Protein 8D4A (pdb70)

Foldseek 3Di:
DQVLFFAQAKDKDWQKFFFDDQDDPPFFDDPPVCVVLQVLQVVVQVVPDDVVVLLVLVVVLLVVLVVLLVLCVVPLLPLVFKKFADVVLVLLCVVLVWDSPDDPDRIGRSVVQQDDFPHHTPSVSSSVVVVVLSVVLVLLSVLLVVLSVQQVVLVVDVVNVVRHADVVLNLLSLVLNLLSSCVPLQCLLQVRMAGPVPPDDDCVPPVSVVVSRDDNSVVSVSSSVVSNQVSQDDPQWGFDFKAFQAVVCQSPFFDADVVVLVVLCVLQVLVVLLVVCFPAALVRLLVVLLPDQLPVQLPDPPHGLLSNLQQAAQDAQHRLLLLLVLVVPAVVVVHDSVRSSRSRRSRRDDDALVVVCVVDVPPRALSRHHLNRSLVVLLVQQLQVVVHDGSDDPVRSQVSVCVQVVDRQSPQLLSPLLSLLVLLVVLVCQCPPPVDHDPCNVVSLVVNVVSVVPRDHPDDDPCLVVLSVLCNCCSPVNDDVLSPVQSNVVSVLVSVVSPPQSPSVLVSVVSSVVSVVSVVVSSVVSSVSSSSNSPGRDGFWYWKWKAAPLRWIKIKIAGCRRDSDGDVCLVVVQWAADAGIKIKGKFADAVSVVLVLQQQADDDDRGDGPNQQLFDDADLRDNCCCVPPVVPSQADQSVVVRNVCSCPPGNCCVVSVSVVQVADCPVPRGPVSVRQRRLQGTIWIDMTDGYPVSSVVSSVVPIRMTTTDDRQCSHPPRDDDDVSVLLVVVAVVTDSQKHWRRIWTKIWRAADPPDDSSDPNNDTIIMITIMMMGNDNPDNHHYDVNLVVQQVDQVSLQVLQVVSQVSLCVVQVPPFAWAWFWDADQVQRIKIWIAGLVQFTDFFAFEKEWDWAQDPPRVPIAIDIDTDGTARIDRLQQWFWDQHPVGDIGIYRNQVDAACPDPPPVPDDGDHGDGQSLVLQQLLLLQLLLLCCVVVVVLLLVLCVPNDDLVSSQVSVCSRAFAQPDDDGCPNHPSVVSVVLSVQCVVCVVVPVDDVSSCVRNPRDDQCVSLLVSLVRSLNVVVVVCVVRVVSYFYFYAPQFWFPAWAAFRNRRNIGGTCVSNVRDGRQVRSCRNSVNRGNPVSNVVSNQVCQQFPDDSNGGTGQFGDHDDPVSQPSYDWDDPFDFIWGDGGSYIHTHQPCQLQADPPPRDRQWDQDPVQWIAHPPPGDTLVPLVPADPSRPSSQRGSSSSSSSSSSVRVSRRSVVVD

Organism: NCBI:txid1539066

Secondary structure (DSSP, 8-state):
-GGGGB--B-EEEEEEEE-S----SSS-----TTHHHHHHHHHHHHHT---HHHHHHHHHHHHHHHHHHHHHTTTTT-TTT-EEEHHHHHHHHHHTT--------SEEEGGG---EETTEEHHHHHHHHHHHHHHHHHHHHHHHHHHHHHHHHHHHSGGGGGGPPPHHHHHHHHHHHHHHHHHHHHHHHHTSEE-GGGSS--TTT-HHHHHHT-S-HHHHHHHHHHHHHHHH-BTTEEEEEEEESSGGGTTPPPPP-HHHHHHHHHHHTHHHHHHHHTT--HHHHHHHHHTS-HHHHHS-TTS-HHHHHHTTS--PPPHHHHHHHHHHHHTTTT--HHHHHHHHHTTT----HHHHHHH--TT--GGGS-HHHHHHHHHHHHHHTTTS--SS-HHHHHHHHHHHHSS-GGG-HHHHHHHHHHHHHHHHHHHT-SSS--S-HHHHHHHHHHHHHT---SS--TTHHHHHHHHHHHHHT---HHHHHHHHHHHHHHHHTTTT---HHHHHHHHHHHHHHHHHHHHHHHHHHHHGGG------EEEEEEE-TT--EEEEEEE---SSS-HHHHHHTT-BSSSSEEEEEEEE--HHHHHHHHHT----SS---TTTTT--SSTT--HHHHHS-HHHHTTSHHHHHHHHHHHHHSHHHHHTTGGGG----TT--SHHHHHHHHHHH-EEEEEEEE-HHHHHHHHHTT-EEEE-B-TTTSSSS----SHHHHHHHHHTTT-SSEEE-SEEEEEEEPPPTT--TTSGGGS-EEEEEEEEEE---SS--B-HHHHHHHHH-HHHHHHHHHHHHHHHHHHHSSS--EEEEEEE-SSSSEEEEEEETTS-EE--EEEEEEEEE--SSGGG-EEEEEEEEEESSEE-TTEEEEE-TTS-EEEEEGGGS-B-SSSS-TTSPP-B---HHHHHHHHHHHHHHHHHHHH-HHHHHGGGTT---HHHHHHHHTTTS---SSSSTTTT--HHHHHHHHHHHHHHHHTT--HHHHHHHHSPPP-HHHHHHHHHHHHHHHHHHHHHTTT-EEEEEE------S-EE-SSSS-EE--TTTSTT--HHHHHHHHTTS---HHHHHHHHHHHTTSEEETTEEE--S---SSTTTTSS-PPB-SSSS-EEEETTEEEE--TTSSSS-TTT--S-EEE-TTS-EEETTT--BTT-TTS--GGGGGG--SHHHHHHHHHHHHHHHHHHHH-

Nearest PDB structures (foldseek):
  8d4a-assembly1_A  TM=1.001E+00  e=0.000E+00  Sulfuricurvum sp. PC08-66
  8d4b-assembly1_A  TM=9.957E-01  e=0.000E+00  Sulfuricurvum sp. PC08-66
  8d49-assembly1_A  TM=5.138E-01  e=0.000E+00  Sulfuricurvum sp. PC08-66
  8sfr-assembly1_A  TM=3.605E-01  e=3.046E-16  Acidaminococcus sp. BV3L6

Structure (mmCIF, N/CA/C/O backbone):
data_8D4A
#
_entry.id   8D4A
#
_cell.length_a   1.00
_cell.length_b   1.00
_cell.length_c   1.00
_cell.angle_alpha   90.00
_cell.angle_beta   90.00
_cell.angle_gamma   90.00
#
_symmetry.space_group_name_H-M   'P 1'
#
loop_
_entity.id
_entity.type
_entity.pdbx_description
1 polymer 'OrfB_Zn_ribbon domain-containing protein'
2 polymer 'RNA (41-MER)'
3 polymer 'RNA (28-MER)'
4 polymer "DNA (5'-D(P*TP*TP*TP*TP*TP*TP*TP*TP*TP*TP*T)-3')"
5 polymer "DNA (5'-D(P*AP*AP*AP*AP*AP*AP*AP*AP*AP*AP*A)-3')"
6 non-polymer 'ZINC ION'
7 non-polymer 'MAGNESIUM ION'
8 water water
#
loop_
_atom_site.group_PDB
_atom_site.id
_atom_site.type_symbol
_atom_site.label_atom_id
_atom_site.label_alt_id
_atom_site.label_comp_id
_atom_site.label_asym_id
_atom_site.label_entity_id
_atom_site.label_seq_id
_atom_site.pdbx_PDB_ins_code
_atom_site.Cartn_x
_atom_site.Cartn_y
_atom_site.Cartn_z
_atom_site.occupancy
_atom_site.B_iso_or_equiv
_atom_site.auth_seq_id
_atom_site.auth_comp_id
_atom_site.auth_asym_id
_atom_site.auth_atom_id
_atom_site.pdbx_PDB_model_num
ATOM 1 N N . MET A 1 1 ? 153.396 185.226 203.374 1.00 53.11 1 MET A N 1
ATOM 2 C CA . MET A 1 1 ? 153.128 183.807 203.565 1.00 53.11 1 MET A CA 1
ATOM 3 C C . MET A 1 1 ? 153.607 182.986 202.369 1.00 53.11 1 MET A C 1
ATOM 4 O O . MET A 1 1 ? 154.683 183.243 201.836 1.00 53.11 1 MET A O 1
ATOM 9 N N . LEU A 1 2 ? 152.807 181.999 201.951 1.00 49.20 2 LEU A N 1
ATOM 10 C CA . LEU A 1 2 ? 153.206 181.121 200.854 1.00 49.20 2 LEU A CA 1
ATOM 11 C C . LEU A 1 2 ? 153.278 181.869 199.526 1.00 49.20 2 LEU A C 1
ATOM 12 O O . LEU A 1 2 ? 153.945 181.413 198.592 1.00 49.20 2 LEU A O 1
ATOM 17 N N . HIS A 1 3 ? 152.618 183.026 199.426 1.00 45.28 3 HIS A N 1
ATOM 18 C CA . HIS A 1 3 ? 152.725 183.824 198.211 1.00 45.28 3 HIS A CA 1
ATOM 19 C C . HIS A 1 3 ? 154.072 184.527 198.101 1.00 45.28 3 HIS A C 1
ATOM 20 O O . HIS A 1 3 ? 154.367 185.117 197.057 1.00 45.28 3 HIS A O 1
ATOM 27 N N . ALA A 1 4 ? 154.890 184.490 199.155 1.00 38.00 4 ALA A N 1
ATOM 28 C CA . ALA A 1 4 ? 156.251 185.000 199.053 1.00 38.00 4 ALA A CA 1
ATOM 29 C C . ALA A 1 4 ? 157.168 184.034 198.317 1.00 38.00 4 ALA A C 1
ATOM 30 O O . ALA A 1 4 ? 158.294 184.407 197.970 1.00 38.00 4 ALA A O 1
ATOM 32 N N . PHE A 1 5 ? 156.719 182.803 198.078 1.00 25.12 5 PHE A N 1
ATOM 33 C CA . PHE A 1 5 ? 157.513 181.813 197.367 1.00 25.12 5 PHE A CA 1
ATOM 34 C C . PHE A 1 5 ? 157.023 181.557 195.951 1.00 25.12 5 PHE A C 1
ATOM 35 O O . PHE A 1 5 ? 157.383 180.535 195.368 1.00 25.12 5 PHE A O 1
ATOM 43 N N . THR A 1 6 ? 156.210 182.445 195.393 1.00 23.72 6 THR A N 1
ATOM 44 C CA . THR A 1 6 ? 155.847 182.353 193.990 1.00 23.72 6 THR A CA 1
ATOM 45 C C . THR A 1 6 ? 156.796 183.194 193.145 1.00 23.72 6 THR A C 1
ATOM 46 O O . THR A 1 6 ? 157.463 184.106 193.640 1.00 23.72 6 THR A O 1
ATOM 50 N N . ASN A 1 7 ? 156.871 182.863 191.862 1.00 17.73 7 ASN A N 1
ATOM 51 C CA . ASN A 1 7 ? 157.798 183.531 190.962 1.00 17.73 7 ASN A CA 1
ATOM 52 C C . ASN A 1 7 ? 157.141 184.760 190.346 1.00 17.73 7 ASN A C 1
ATOM 53 O O . ASN A 1 7 ? 156.001 184.699 189.880 1.00 17.73 7 ASN A O 1
ATOM 58 N N . GLN A 1 8 ? 157.860 185.879 190.358 1.00 16.62 8 GLN A N 1
ATOM 59 C CA . GLN A 1 8 ? 157.399 187.115 189.746 1.00 16.62 8 GLN A CA 1
ATOM 60 C C . GLN A 1 8 ? 158.268 187.551 188.579 1.00 16.62 8 GLN A C 1
ATOM 61 O O . GLN A 1 8 ? 158.126 188.679 188.110 1.00 16.62 8 GLN A O 1
ATOM 67 N N . TYR A 1 9 ? 159.159 186.693 188.102 1.00 13.86 9 TYR A N 1
ATOM 68 C CA . TYR A 1 9 ? 160.091 187.025 187.037 1.00 13.86 9 TYR A CA 1
ATOM 69 C C . TYR A 1 9 ? 159.732 186.273 185.767 1.00 13.86 9 TYR A C 1
ATOM 70 O O . TYR A 1 9 ? 159.375 185.094 185.813 1.00 13.86 9 TYR A O 1
ATOM 79 N N . GLN A 1 10 ? 159.824 186.962 184.635 1.00 12.67 10 GLN A N 1
ATOM 80 C CA . GLN A 1 10 ? 159.667 186.300 183.350 1.00 12.67 10 GLN A CA 1
ATOM 81 C C . GLN A 1 10 ? 160.897 185.455 183.047 1.00 12.67 10 GLN A C 1
ATOM 82 O O . GLN A 1 10 ? 162.033 185.903 183.221 1.00 12.67 10 GLN A O 1
ATOM 88 N N . LEU A 1 11 ? 160.671 184.223 182.597 1.00 11.16 11 LEU A N 1
ATOM 89 C CA . LEU A 1 11 ? 161.747 183.271 182.361 1.00 11.16 11 LEU A CA 1
ATOM 90 C C . LEU A 1 11 ? 161.658 182.720 180.948 1.00 11.16 11 LEU A C 1
ATOM 91 O O . LEU A 1 11 ? 160.573 182.360 180.490 1.00 11.16 11 LEU A O 1
ATOM 96 N N . SER A 1 12 ? 162.796 182.652 180.267 1.00 10.27 12 SER A N 1
ATOM 97 C CA . SER A 1 12 ? 162.874 181.964 178.990 1.00 10.27 12 SER A CA 1
ATOM 98 C C . SER A 1 12 ? 163.411 180.555 179.184 1.00 10.27 12 SER A C 1
ATOM 99 O O . SER A 1 12 ? 164.126 180.264 180.144 1.00 10.27 12 SER A O 1
ATOM 102 N N . LYS A 1 13 ? 163.061 179.680 178.251 1.00 10.12 13 LYS A N 1
ATOM 103 C CA . LYS A 1 13 ? 163.385 178.264 178.368 1.00 10.12 13 LYS A CA 1
ATOM 104 C C . LYS A 1 13 ? 163.341 177.659 176.980 1.00 10.12 13 LYS A C 1
ATOM 105 O O . LYS A 1 13 ? 162.341 177.809 176.277 1.00 10.12 13 LYS A O 1
ATOM 111 N N . THR A 1 14 ? 164.410 176.982 176.586 1.00 11.81 14 THR A N 1
ATOM 112 C CA . THR A 1 14 ? 164.447 176.329 175.288 1.00 11.81 14 THR A CA 1
ATOM 113 C C . THR A 1 14 ? 164.111 174.853 175.443 1.00 11.81 14 THR A C 1
ATOM 114 O O . THR A 1 14 ? 164.756 174.137 176.212 1.00 11.81 14 THR A O 1
ATOM 118 N N . LEU A 1 15 ? 163.095 174.405 174.718 1.00 9.74 15 LEU A N 1
ATOM 119 C CA . LEU A 1 15 ? 162.644 173.019 174.740 1.00 9.74 15 LEU A CA 1
ATOM 120 C C . LEU A 1 15 ? 162.991 172.407 173.388 1.00 9.74 15 LEU A C 1
ATOM 121 O O . LEU A 1 15 ? 162.207 172.473 172.444 1.00 9.74 15 LEU A O 1
ATOM 126 N N . ARG A 1 16 ? 164.176 171.815 173.296 1.00 11.02 16 ARG A N 1
ATOM 127 C CA . ARG A 1 16 ? 164.589 171.181 172.054 1.00 11.02 16 ARG A CA 1
ATOM 128 C C . ARG A 1 16 ? 163.821 169.886 171.851 1.00 11.02 16 ARG A C 1
ATOM 129 O O . ARG A 1 16 ? 163.562 169.147 172.803 1.00 11.02 16 ARG A O 1
ATOM 137 N N . PHE A 1 17 ? 163.446 169.623 170.607 1.00 10.83 17 PHE A N 1
ATOM 138 C CA . PHE A 1 17 ? 162.731 168.419 170.233 1.00 10.83 17 PHE A CA 1
ATOM 139 C C . PHE A 1 17 ? 163.371 167.822 168.993 1.00 10.83 17 PHE A C 1
ATOM 140 O O . PHE A 1 17 ? 164.020 168.521 168.214 1.00 10.83 17 PHE A O 1
ATOM 148 N N . GLY A 1 18 ? 163.204 166.522 168.830 1.00 10.46 18 GLY A N 1
ATOM 149 C CA . GLY A 1 18 ? 163.619 165.884 167.609 1.00 10.46 18 GLY A CA 1
ATOM 150 C C . GLY A 1 18 ? 162.645 166.138 166.483 1.00 10.46 18 GLY A C 1
ATOM 151 O O . GLY A 1 18 ? 161.460 166.380 166.690 1.00 10.46 18 GLY A O 1
ATOM 152 N N . ALA A 1 19 ? 163.167 166.096 165.262 1.00 13.06 19 ALA A N 1
ATOM 153 C CA . ALA A 1 19 ? 162.339 166.251 164.077 1.00 13.06 19 ALA A CA 1
ATOM 154 C C . ALA A 1 19 ? 162.619 165.174 163.041 1.00 13.06 19 ALA A C 1
ATOM 155 O O . ALA A 1 19 ? 162.254 165.345 161.875 1.00 13.06 19 ALA A O 1
ATOM 157 N N . THR A 1 20 ? 163.251 164.075 163.438 1.00 14.52 20 THR A N 1
ATOM 158 C CA . THR A 1 20 ? 163.522 162.939 162.570 1.00 14.52 20 THR A CA 1
ATOM 159 C C . THR A 1 20 ? 162.958 161.680 163.213 1.00 14.52 20 THR A C 1
ATOM 160 O O . THR A 1 20 ? 163.221 161.413 164.389 1.00 14.52 20 THR A O 1
ATOM 164 N N . LEU A 1 21 ? 162.183 160.915 162.450 1.00 14.83 21 LEU A N 1
ATOM 165 C CA . LEU A 1 21 ? 161.579 159.702 162.983 1.00 14.83 21 LEU A CA 1
ATOM 166 C C . LEU A 1 21 ? 162.583 158.559 163.000 1.00 14.83 21 LEU A C 1
ATOM 167 O O . LEU A 1 21 ? 163.162 158.209 161.969 1.00 14.83 21 LEU A O 1
ATOM 172 N N . LYS A 1 22 ? 162.785 157.975 164.178 1.00 16.23 22 LYS A N 1
ATOM 173 C CA . LYS A 1 22 ? 163.560 156.751 164.298 1.00 16.23 22 LYS A CA 1
ATOM 174 C C . LYS A 1 22 ? 162.692 155.575 163.878 1.00 16.23 22 LYS A C 1
ATOM 175 O O . LYS A 1 22 ? 161.554 155.439 164.335 1.00 16.23 22 LYS A O 1
ATOM 181 N N . GLU A 1 23 ? 163.230 154.726 163.013 1.00 21.10 23 GLU A N 1
ATOM 182 C CA . GLU A 1 23 ? 162.471 153.661 162.376 1.00 21.10 23 GLU A CA 1
ATOM 183 C C . GLU A 1 23 ? 163.050 152.294 162.710 1.00 21.10 23 GLU A C 1
ATOM 184 O O . GLU A 1 23 ? 163.262 151.454 161.836 1.00 21.10 23 GLU A O 1
ATOM 190 N N . ASP A 1 24 ? 163.324 152.069 163.990 1.00 20.88 24 ASP A N 1
ATOM 191 C CA . ASP A 1 24 ? 163.828 150.799 164.478 1.00 20.88 24 ASP A CA 1
ATOM 192 C C . ASP A 1 24 ? 162.673 149.854 164.806 1.00 20.88 24 ASP A C 1
ATOM 193 O O . ASP A 1 24 ? 161.498 150.222 164.755 1.00 20.88 24 ASP A O 1
ATOM 198 N N . GLU A 1 25 ? 163.023 148.607 165.131 1.00 21.96 25 GLU A N 1
ATOM 199 C CA . GLU A 1 25 ? 162.042 147.640 165.613 1.00 21.96 25 GLU A CA 1
ATOM 200 C C . GLU A 1 25 ? 161.909 147.642 167.126 1.00 21.96 25 GLU A C 1
ATOM 201 O O . GLU A 1 25 ? 161.002 146.993 167.653 1.00 21.96 25 GLU A O 1
ATOM 207 N N . LYS A 1 26 ? 162.793 148.341 167.833 1.00 17.78 26 LYS A N 1
ATOM 208 C CA . LYS A 1 26 ? 162.685 148.540 169.271 1.00 17.78 26 LYS A CA 1
ATOM 209 C C . LYS A 1 26 ? 162.327 149.983 169.600 1.00 17.78 26 LYS A C 1
ATOM 210 O O . LYS A 1 26 ? 162.669 150.496 170.666 1.00 17.78 26 LYS A O 1
ATOM 216 N N . LYS A 1 27 ? 161.655 150.649 168.669 1.00 15.10 27 LYS A N 1
ATOM 217 C CA . LYS A 1 27 ? 161.106 151.979 168.862 1.00 15.10 27 LYS A CA 1
ATOM 218 C C . LYS A 1 27 ? 159.651 151.929 168.439 1.00 15.10 27 LYS A C 1
ATOM 219 O O . LYS A 1 27 ? 159.334 151.373 167.384 1.00 15.10 27 LYS A O 1
ATOM 225 N N . CYS A 1 28 ? 158.767 152.472 169.267 1.00 15.95 28 CYS A N 1
ATOM 226 C CA . CYS A 1 28 ? 157.350 152.477 168.936 1.00 15.95 28 CYS A CA 1
ATOM 227 C C . CYS A 1 28 ? 157.083 153.466 167.812 1.00 15.95 28 CYS A C 1
ATOM 228 O O . CYS A 1 28 ? 157.602 154.584 167.819 1.00 15.95 28 CYS A O 1
ATOM 231 N N . LYS A 1 29 ? 156.280 153.048 166.840 1.00 17.73 29 LYS A N 1
ATOM 232 C CA . LYS A 1 29 ? 155.949 153.917 165.724 1.00 17.73 29 LYS A CA 1
ATOM 233 C C . LYS A 1 29 ? 155.009 155.030 166.163 1.00 17.73 29 LYS A C 1
ATOM 234 O O . LYS A 1 29 ? 154.039 154.813 166.890 1.00 17.73 29 LYS A O 1
ATOM 240 N N . SER A 1 30 ? 155.310 156.237 165.702 1.00 17.95 30 SER A N 1
ATOM 241 C CA . SER A 1 30 ? 154.464 157.391 165.934 1.00 17.95 30 SER A CA 1
ATOM 242 C C . SER A 1 30 ? 154.334 158.136 164.618 1.00 17.95 30 SER A C 1
ATOM 243 O O . SER A 1 30 ? 155.020 157.825 163.641 1.00 17.95 30 SER A O 1
ATOM 246 N N . HIS A 1 31 ? 153.429 159.118 164.606 1.00 18.01 31 HIS A N 1
ATOM 247 C CA . HIS A 1 31 ? 153.174 159.978 163.449 1.00 18.01 31 HIS A CA 1
ATOM 248 C C . HIS A 1 31 ? 152.801 159.177 162.206 1.00 18.01 31 HIS A C 1
ATOM 249 O O . HIS A 1 31 ? 153.358 159.392 161.130 1.00 18.01 31 HIS A O 1
ATOM 256 N N . GLU A 1 32 ? 151.859 158.244 162.346 1.00 23.67 32 GLU A N 1
ATOM 257 C CA . GLU A 1 32 ? 151.562 157.330 161.249 1.00 23.67 32 GLU A CA 1
ATOM 258 C C . GLU A 1 32 ? 150.564 157.914 160.259 1.00 23.67 32 GLU A C 1
ATOM 259 O O . GLU A 1 32 ? 150.558 157.518 159.089 1.00 23.67 32 GLU A O 1
ATOM 265 N N . GLU A 1 33 ? 149.712 158.839 160.697 1.00 27.76 33 GLU A N 1
ATOM 266 C CA . GLU A 1 33 ? 148.613 159.273 159.842 1.00 27.76 33 GLU A CA 1
ATOM 267 C C . GLU A 1 33 ? 149.055 160.282 158.795 1.00 27.76 33 GLU A C 1
ATOM 268 O O . GLU A 1 33 ? 148.336 160.509 157.817 1.00 27.76 33 GLU A O 1
ATOM 274 N N . LEU A 1 34 ? 150.219 160.896 158.976 1.00 22.37 34 LEU A N 1
ATOM 275 C CA . LEU A 1 34 ? 150.832 161.721 157.944 1.00 22.37 34 LEU A CA 1
ATOM 276 C C . LEU A 1 34 ? 152.248 161.255 157.648 1.00 22.37 34 LEU A C 1
ATOM 277 O O . LEU A 1 34 ? 153.131 162.076 157.397 1.00 22.37 34 LEU A O 1
ATOM 282 N N . LYS A 1 35 ? 152.473 159.940 157.677 1.00 23.95 35 LYS A N 1
ATOM 283 C CA . LYS A 1 35 ? 153.816 159.389 157.530 1.00 23.95 35 LYS A CA 1
ATOM 284 C C . LYS A 1 35 ? 154.347 159.572 156.114 1.00 23.95 35 LYS A C 1
ATOM 285 O O . LYS A 1 35 ? 155.547 159.800 155.921 1.00 23.95 35 LYS A O 1
ATOM 291 N N . GLY A 1 36 ? 153.474 159.471 155.109 1.00 23.33 36 GLY A N 1
ATOM 292 C CA . GLY A 1 36 ? 153.920 159.644 153.735 1.00 23.33 36 GLY A CA 1
ATOM 293 C C . GLY A 1 36 ? 154.404 161.052 153.444 1.00 23.33 36 GLY A C 1
ATOM 294 O O . GLY A 1 36 ? 155.426 161.244 152.780 1.00 23.33 36 GLY A O 1
ATOM 295 N N . PHE A 1 37 ? 153.691 162.054 153.957 1.00 22.80 37 PHE A N 1
ATOM 296 C CA . PHE A 1 37 ? 154.124 163.434 153.790 1.00 22.80 37 PHE A CA 1
ATOM 297 C C . PHE A 1 37 ? 155.367 163.741 154.610 1.00 22.80 37 PHE A C 1
ATOM 298 O O . PHE A 1 37 ? 156.197 164.549 154.183 1.00 22.80 37 PHE A O 1
ATOM 306 N N . VAL A 1 38 ? 155.517 163.106 155.775 1.00 21.72 38 VAL A N 1
ATOM 307 C CA . VAL A 1 38 ? 156.742 163.247 156.558 1.00 21.72 38 VAL A CA 1
ATOM 308 C C . VAL A 1 38 ? 157.931 162.681 155.790 1.00 21.72 38 VAL A C 1
ATOM 309 O O . VAL A 1 38 ? 159.010 163.281 155.762 1.00 21.72 38 VAL A O 1
ATOM 313 N N . ASP A 1 39 ? 157.743 161.538 155.128 1.00 25.05 39 ASP A N 1
ATOM 314 C CA . ASP A 1 39 ? 158.815 160.944 154.333 1.00 25.05 39 ASP A CA 1
ATOM 315 C C . ASP A 1 39 ? 159.160 161.808 153.123 1.00 25.05 39 ASP A C 1
ATOM 316 O O . ASP A 1 39 ? 160.338 161.986 152.789 1.00 25.05 39 ASP A O 1
ATOM 321 N N . ILE A 1 40 ? 158.139 162.360 152.459 1.00 25.09 40 ILE A N 1
ATOM 322 C CA . ILE A 1 40 ? 158.368 163.251 151.319 1.00 25.09 40 ILE A CA 1
ATOM 323 C C . ILE A 1 40 ? 159.134 164.496 151.756 1.00 25.09 40 ILE A C 1
ATOM 324 O O . ILE A 1 40 ? 160.113 164.906 151.119 1.00 25.09 40 ILE A O 1
ATOM 329 N N . SER A 1 41 ? 158.716 165.095 152.872 1.00 24.33 41 SER A N 1
ATOM 330 C CA . SER A 1 41 ? 159.373 166.296 153.372 1.00 24.33 41 SER A CA 1
ATOM 331 C C . SER A 1 41 ? 160.791 166.003 153.838 1.00 24.33 41 SER A C 1
ATOM 332 O O . SER A 1 41 ? 161.679 166.849 153.705 1.00 24.33 41 SER A O 1
ATOM 335 N N . TYR A 1 42 ? 161.021 164.815 154.399 1.00 26.36 42 TYR A N 1
ATOM 336 C CA . TYR A 1 42 ? 162.364 164.452 154.831 1.00 26.36 42 TYR A CA 1
ATOM 337 C C . TYR A 1 42 ? 163.284 164.239 153.641 1.00 26.36 42 TYR A C 1
ATOM 338 O O . TYR A 1 42 ? 164.468 164.583 153.698 1.00 26.36 42 TYR A O 1
ATOM 347 N N . GLU A 1 43 ? 162.764 163.659 152.556 1.00 28.98 43 GLU A N 1
ATOM 348 C CA . GLU A 1 43 ? 163.566 163.548 151.342 1.00 28.98 43 GLU A CA 1
ATOM 349 C C . GLU A 1 43 ? 163.862 164.919 150.752 1.00 28.98 43 GLU A C 1
ATOM 350 O O . GLU A 1 43 ? 164.934 165.136 150.178 1.00 28.98 43 GLU A O 1
ATOM 356 N N . ASN A 1 44 ? 162.921 165.855 150.875 1.00 29.67 44 ASN A N 1
ATOM 357 C CA . ASN A 1 44 ? 163.169 167.211 150.391 1.00 29.67 44 ASN A CA 1
ATOM 358 C C . ASN A 1 44 ? 164.208 167.929 151.248 1.00 29.67 44 ASN A C 1
ATOM 359 O O . ASN A 1 44 ? 165.040 168.680 150.730 1.00 29.67 44 ASN A O 1
ATOM 364 N N . MET A 1 45 ? 164.171 167.718 152.567 1.00 27.44 45 MET A N 1
ATOM 365 C CA . MET A 1 45 ? 165.121 168.391 153.449 1.00 27.44 45 MET A CA 1
ATOM 366 C C . MET A 1 45 ? 166.501 167.755 153.375 1.00 27.44 45 MET A C 1
ATOM 367 O O . MET A 1 45 ? 167.516 168.443 153.527 1.00 27.44 45 MET A O 1
ATOM 372 N N . LYS A 1 46 ? 166.560 166.438 153.176 1.00 29.44 46 LYS A N 1
ATOM 373 C CA . LYS A 1 46 ? 167.847 165.756 153.099 1.00 29.44 46 LYS A CA 1
ATOM 374 C C . LYS A 1 46 ? 168.612 166.164 151.844 1.00 29.44 46 LYS A C 1
ATOM 375 O O . LYS A 1 46 ? 169.847 166.129 151.820 1.00 29.44 46 LYS A O 1
ATOM 381 N N . SER A 1 47 ? 167.892 166.562 150.792 1.00 31.51 47 SER A N 1
ATOM 382 C CA . SER A 1 47 ? 168.546 166.965 149.552 1.00 31.51 47 SER A CA 1
ATOM 383 C C . SER A 1 47 ? 169.327 168.264 149.707 1.00 31.51 47 SER A C 1
ATOM 384 O O . SER A 1 47 ? 170.431 168.386 149.167 1.00 31.51 47 SER A O 1
ATOM 387 N N . SER A 1 48 ? 168.784 169.240 150.437 1.00 31.02 48 SER A N 1
ATOM 388 C CA . SER A 1 48 ? 169.377 170.571 150.513 1.00 31.02 48 SER A CA 1
ATOM 389 C C . SER A 1 48 ? 170.184 170.782 151.794 1.00 31.02 48 SER A C 1
ATOM 390 O O . SER A 1 48 ? 170.449 171.919 152.191 1.00 31.02 48 SER A O 1
ATOM 393 N N . ALA A 1 49 ? 170.621 169.698 152.423 1.00 28.40 49 ALA A N 1
ATOM 394 C CA . ALA A 1 49 ? 171.516 169.762 153.566 1.00 28.40 49 ALA A CA 1
ATOM 395 C C . ALA A 1 49 ? 172.885 169.218 153.176 1.00 28.40 49 ALA A C 1
ATOM 396 O O . ALA A 1 49 ? 173.013 168.429 152.237 1.00 28.40 49 ALA A O 1
ATOM 398 N N . THR A 1 50 ? 173.911 169.658 153.898 1.00 29.24 50 THR A N 1
ATOM 399 C CA . THR A 1 50 ? 175.273 169.191 153.659 1.00 29.24 50 THR A CA 1
ATOM 400 C C . THR A 1 50 ? 175.455 167.759 154.160 1.00 29.24 50 THR A C 1
ATOM 401 O O . THR A 1 50 ? 176.564 167.222 154.159 0.00 29.24 50 THR A O 1
ATOM 405 N N . GLU A 1 57 ? 192.215 175.013 156.785 1.00 33.30 57 GLU A N 1
ATOM 406 C CA . GLU A 1 57 ? 192.144 176.447 156.541 1.00 33.30 57 GLU A CA 1
ATOM 407 C C . GLU A 1 57 ? 192.523 176.776 155.105 1.00 33.30 57 GLU A C 1
ATOM 408 O O . GLU A 1 57 ? 192.211 177.850 154.609 1.00 33.30 57 GLU A O 1
ATOM 414 N N . ASN A 1 58 ? 193.218 175.854 154.441 1.00 34.36 58 ASN A N 1
ATOM 415 C CA . ASN A 1 58 ? 193.565 176.070 153.043 1.00 34.36 58 ASN A CA 1
ATOM 416 C C . ASN A 1 58 ? 192.357 175.867 152.136 1.00 34.36 58 ASN A C 1
ATOM 417 O O . ASN A 1 58 ? 192.128 176.652 151.206 1.00 34.36 58 ASN A O 1
ATOM 422 N N . GLU A 1 59 ? 191.568 174.822 152.397 1.00 35.80 59 GLU A N 1
ATOM 423 C CA . GLU A 1 59 ? 190.398 174.535 151.575 1.00 35.80 59 GLU A CA 1
ATOM 424 C C . GLU A 1 59 ? 189.331 175.609 151.729 1.00 35.80 59 GLU A C 1
ATOM 425 O O . GLU A 1 59 ? 188.729 176.039 150.736 1.00 35.80 59 GLU A O 1
ATOM 431 N N . LEU A 1 60 ? 189.098 176.055 152.967 1.00 33.57 60 LEU A N 1
ATOM 432 C CA . LEU A 1 60 ? 188.114 177.100 153.235 1.00 33.57 60 LEU A CA 1
ATOM 433 C C . LEU A 1 60 ? 188.447 178.372 152.473 1.00 33.57 60 LEU A C 1
ATOM 434 O O . LEU A 1 60 ? 187.562 179.043 151.937 1.00 33.57 60 LEU A O 1
ATOM 439 N N . VAL A 1 61 ? 189.731 178.687 152.363 1.00 31.48 61 VAL A N 1
ATOM 440 C CA . VAL A 1 61 ? 190.115 179.972 151.801 1.00 31.48 61 VAL A CA 1
ATOM 441 C C . VAL A 1 61 ? 190.276 179.884 150.289 1.00 31.48 61 VAL A C 1
ATOM 442 O O . VAL A 1 61 ? 190.039 180.864 149.580 1.00 31.48 61 VAL A O 1
ATOM 446 N N . LYS A 1 62 ? 190.591 178.703 149.756 1.00 33.75 62 LYS A N 1
ATOM 447 C CA . LYS A 1 62 ? 190.438 178.518 148.313 1.00 33.75 62 LYS A CA 1
ATOM 448 C C . LYS A 1 62 ? 188.975 178.653 147.899 1.00 33.75 62 LYS A C 1
ATOM 449 O O . LYS A 1 62 ? 188.657 179.288 146.880 1.00 33.75 62 LYS A O 1
ATOM 455 N N . LYS A 1 63 ? 188.069 178.084 148.699 1.00 30.21 63 LYS A N 1
ATOM 456 C CA . LYS A 1 63 ? 186.639 178.238 148.453 1.00 30.21 63 LYS A CA 1
ATOM 457 C C . LYS A 1 63 ? 186.214 179.698 148.564 1.00 30.21 63 LYS A C 1
ATOM 458 O O . LYS A 1 63 ? 185.396 180.179 147.769 1.00 30.21 63 LYS A O 1
ATOM 464 N N . CYS A 1 64 ? 186.774 180.420 149.537 1.00 28.62 64 CYS A N 1
ATOM 465 C CA . CYS A 1 64 ? 186.474 181.839 149.699 1.00 28.62 64 CYS A CA 1
ATOM 466 C C . CYS A 1 64 ? 186.992 182.665 148.529 1.00 28.62 64 CYS A C 1
ATOM 467 O O . CYS A 1 64 ? 186.343 183.628 148.121 1.00 28.62 64 CYS A O 1
ATOM 470 N N . GLU A 1 65 ? 188.158 182.313 147.982 1.00 29.40 65 GLU A N 1
ATOM 471 C CA . GLU A 1 65 ? 188.669 183.010 146.803 1.00 29.40 65 GLU A CA 1
ATOM 472 C C . GLU A 1 65 ? 187.782 182.785 145.586 1.00 29.40 65 GLU A C 1
ATOM 473 O O . GLU A 1 65 ? 187.511 183.727 144.831 1.00 29.40 65 GLU A O 1
ATOM 479 N N . ARG A 1 66 ? 187.329 181.546 145.367 1.00 30.26 66 ARG A N 1
ATOM 480 C CA . ARG A 1 66 ? 186.446 181.299 144.226 1.00 30.26 66 ARG A CA 1
ATOM 481 C C . ARG A 1 66 ? 185.116 182.027 144.388 1.00 30.26 66 ARG A C 1
ATOM 482 O O . ARG A 1 66 ? 184.608 182.638 143.435 1.00 30.26 66 ARG A O 1
ATOM 490 N N . CYS A 1 67 ? 184.548 181.989 145.596 1.00 27.23 67 CYS A N 1
ATOM 491 C CA . CYS A 1 67 ? 183.299 182.696 145.850 1.00 27.23 67 CYS A CA 1
ATOM 492 C C . CYS A 1 67 ? 183.480 184.200 145.709 1.00 27.23 67 CYS A C 1
ATOM 493 O O . CYS A 1 67 ? 182.598 184.888 145.189 1.00 27.23 67 CYS A O 1
ATOM 496 N N . TYR A 1 68 ? 184.628 184.725 146.145 1.00 23.52 68 TYR A N 1
ATOM 497 C CA . TYR A 1 68 ? 184.907 186.149 146.017 1.00 23.52 68 TYR A CA 1
ATOM 498 C C . TYR A 1 68 ? 185.004 186.567 144.557 1.00 23.52 68 TYR A C 1
ATOM 499 O O . TYR A 1 68 ? 184.480 187.614 144.169 1.00 23.52 68 TYR A O 1
ATOM 508 N N . SER A 1 69 ? 185.687 185.766 143.733 1.00 23.85 69 SER A N 1
ATOM 509 C CA . SER A 1 69 ? 185.817 186.110 142.320 1.00 23.85 69 SER A CA 1
ATOM 510 C C . SER A 1 69 ? 184.467 186.072 141.614 1.00 23.85 69 SER A C 1
ATOM 511 O O . SER A 1 69 ? 184.148 186.966 140.816 1.00 23.85 69 SER A O 1
ATOM 514 N N . GLU A 1 70 ? 183.647 185.058 141.915 1.00 23.86 70 GLU A N 1
ATOM 515 C CA . GLU A 1 70 ? 182.313 184.989 141.324 1.00 23.86 70 GLU A CA 1
ATOM 516 C C . GLU A 1 70 ? 181.424 186.142 141.784 1.00 23.86 70 GLU A C 1
ATOM 517 O O . GLU A 1 70 ? 180.666 186.703 140.982 1.00 23.86 70 GLU A O 1
ATOM 523 N N . ILE A 1 71 ? 181.515 186.517 143.063 1.00 20.98 71 ILE A N 1
ATOM 524 C CA . ILE A 1 71 ? 180.735 187.631 143.588 1.00 20.98 71 ILE A CA 1
ATOM 525 C C . ILE A 1 71 ? 181.169 188.946 142.960 1.00 20.98 71 ILE A C 1
ATOM 526 O O . ILE A 1 71 ? 180.327 189.791 142.646 1.00 20.98 71 ILE A O 1
ATOM 531 N N . VAL A 1 72 ? 182.472 189.145 142.755 1.00 19.93 72 VAL A N 1
ATOM 532 C CA . VAL A 1 72 ? 182.957 190.365 142.112 1.00 19.93 72 VAL A CA 1
ATOM 533 C C . VAL A 1 72 ? 182.477 190.434 140.667 1.00 19.93 72 VAL A C 1
ATOM 534 O O . VAL A 1 72 ? 182.080 191.498 140.180 1.00 19.93 72 VAL A O 1
ATOM 538 N N . LYS A 1 73 ? 182.488 189.297 139.968 1.00 20.95 73 LYS A N 1
ATOM 539 C CA . LYS A 1 73 ? 181.984 189.261 138.597 1.00 20.95 73 LYS A CA 1
ATOM 540 C C . LYS A 1 73 ? 180.501 189.620 138.536 1.00 20.95 73 LYS A C 1
ATOM 541 O O . LYS A 1 73 ? 180.081 190.435 137.699 1.00 20.95 73 LYS A O 1
ATOM 547 N N . PHE A 1 74 ? 179.700 189.038 139.435 1.00 20.70 74 PHE A N 1
ATOM 548 C CA . PHE A 1 74 ? 178.279 189.370 139.508 1.00 20.70 74 PHE A CA 1
ATOM 549 C C . PHE A 1 74 ? 178.071 190.842 139.833 1.00 20.70 74 PHE A C 1
ATOM 550 O O . PHE A 1 74 ? 177.226 191.509 139.229 1.00 20.70 74 PHE A O 1
ATOM 558 N N . HIS A 1 75 ? 178.829 191.356 140.802 1.00 18.52 75 HIS A N 1
ATOM 559 C CA . HIS A 1 75 ? 178.665 192.727 141.265 1.00 18.52 75 HIS A CA 1
ATOM 560 C C . HIS A 1 75 ? 179.012 193.722 140.171 1.00 18.52 75 HIS A C 1
ATOM 561 O O . HIS A 1 75 ? 178.335 194.741 140.006 1.00 18.52 75 HIS A O 1
ATOM 568 N N . ASN A 1 76 ? 180.075 193.446 139.416 1.00 20.36 76 ASN A N 1
ATOM 569 C CA . ASN A 1 76 ? 180.457 194.338 138.331 1.00 20.36 76 ASN A CA 1
ATOM 570 C C . ASN A 1 76 ? 179.468 194.272 137.180 1.00 20.36 76 ASN A C 1
ATOM 571 O O . ASN A 1 76 ? 179.228 195.284 136.514 1.00 20.36 76 ASN A O 1
ATOM 576 N N . ALA A 1 77 ? 178.885 193.099 136.923 1.00 23.45 77 ALA A N 1
ATOM 577 C CA . ALA A 1 77 ? 177.880 193.022 135.868 1.00 23.45 77 ALA A CA 1
ATOM 578 C C . ALA A 1 77 ? 176.555 193.645 136.300 1.00 23.45 77 ALA A C 1
ATOM 579 O O . ALA A 1 77 ? 175.902 194.331 135.509 1.00 23.45 77 ALA A O 1
ATOM 581 N N . TRP A 1 78 ? 176.143 193.419 137.553 1.00 21.63 78 TRP A N 1
ATOM 582 C CA . TRP A 1 78 ? 174.848 193.911 138.023 1.00 21.63 78 TRP A CA 1
ATOM 583 C C . TRP A 1 78 ? 174.847 195.425 138.185 1.00 21.63 78 TRP A C 1
ATOM 584 O O . TRP A 1 78 ? 173.792 196.063 138.123 1.00 21.63 78 TRP A O 1
ATOM 595 N N . GLU A 1 79 ? 176.024 196.019 138.379 1.00 24.89 79 GLU A N 1
ATOM 596 C CA . GLU A 1 79 ? 176.111 197.451 138.643 1.00 24.89 79 GLU A CA 1
ATOM 597 C C . GLU A 1 79 ? 175.780 198.280 137.409 1.00 24.89 79 GLU A C 1
ATOM 598 O O . GLU A 1 79 ? 175.515 199.481 137.522 1.00 24.89 79 GLU A O 1
ATOM 604 N N . LYS A 1 80 ? 175.796 197.669 136.231 1.00 27.48 80 LYS A N 1
ATOM 605 C CA . LYS A 1 80 ? 175.502 198.363 134.988 1.00 27.48 80 LYS A CA 1
ATOM 606 C C . LYS A 1 80 ? 174.109 198.066 134.458 1.00 27.48 80 LYS A C 1
ATOM 607 O O . LYS A 1 80 ? 173.786 198.485 133.344 1.00 27.48 80 LYS A O 1
ATOM 613 N N . ILE A 1 81 ? 173.281 197.355 135.219 1.00 27.25 81 ILE A N 1
ATOM 614 C CA . ILE A 1 81 ? 172.015 196.841 134.712 1.00 27.25 81 ILE A CA 1
ATOM 615 C C . ILE A 1 81 ? 170.864 197.195 135.649 1.00 27.25 81 ILE A C 1
ATOM 616 O O . ILE A 1 81 ? 169.714 197.315 135.211 1.00 27.25 81 ILE A O 1
ATOM 621 N N . TYR A 1 82 ? 171.177 197.456 136.923 1.00 22.29 82 TYR A N 1
ATOM 622 C CA . TYR A 1 82 ? 170.138 197.683 137.930 1.00 22.29 82 TYR A CA 1
ATOM 623 C C . TYR A 1 82 ? 169.265 198.896 137.617 1.00 22.29 82 TYR A C 1
ATOM 624 O O . TYR A 1 82 ? 168.103 198.941 138.029 1.00 22.29 82 TYR A O 1
ATOM 633 N N . TYR A 1 83 ? 169.795 199.878 136.896 1.00 24.98 83 TYR A N 1
ATOM 634 C CA . TYR A 1 83 ? 169.076 201.109 136.603 1.00 24.98 83 TYR A CA 1
ATOM 635 C C . TYR A 1 83 ? 168.286 201.041 135.305 1.00 24.98 83 TYR A C 1
ATOM 636 O O . TYR A 1 83 ? 167.654 202.033 134.927 1.00 24.98 83 TYR A O 1
ATOM 645 N N . ARG A 1 84 ? 168.304 199.900 134.617 1.00 30.04 84 ARG A N 1
ATOM 646 C CA . ARG A 1 84 ? 167.677 199.757 133.305 1.00 30.04 84 ARG A CA 1
ATOM 647 C C . ARG A 1 84 ? 166.205 199.366 133.451 1.00 30.04 84 ARG A C 1
ATOM 648 O O . ARG A 1 84 ? 165.820 198.206 133.328 1.00 30.04 84 ARG A O 1
ATOM 656 N N . THR A 1 85 ? 165.374 200.378 133.710 1.00 29.80 85 THR A N 1
ATOM 657 C CA . THR A 1 85 ? 163.953 200.146 133.946 1.00 29.80 85 THR A CA 1
ATOM 658 C C . THR A 1 85 ? 163.217 199.692 132.695 1.00 29.80 85 THR A C 1
ATOM 659 O O . THR A 1 85 ? 162.133 199.111 132.806 1.00 29.80 85 THR A O 1
ATOM 663 N N . ASP A 1 86 ? 163.773 199.939 131.511 1.00 32.81 86 ASP A N 1
ATOM 664 C CA . ASP A 1 86 ? 163.137 199.479 130.285 1.00 32.81 86 ASP A CA 1
ATOM 665 C C . ASP A 1 86 ? 163.349 197.995 130.033 1.00 32.81 86 ASP A C 1
ATOM 666 O O . ASP A 1 86 ? 162.762 197.458 129.089 1.00 32.81 86 ASP A O 1
ATOM 671 N N . GLN A 1 87 ? 164.157 197.320 130.849 1.00 32.14 87 GLN A N 1
ATOM 672 C CA . GLN A 1 87 ? 164.457 195.909 130.657 1.00 32.14 87 GLN A CA 1
ATOM 673 C C . GLN A 1 87 ? 164.086 195.025 131.837 1.00 32.14 87 GLN A C 1
ATOM 674 O O . GLN A 1 87 ? 163.856 193.834 131.640 1.00 32.14 87 GLN A O 1
ATOM 680 N N . ILE A 1 88 ? 164.011 195.571 133.048 1.00 28.93 88 ILE A N 1
ATOM 681 C CA . ILE A 1 88 ? 163.765 194.776 134.248 1.00 28.93 88 ILE A CA 1
ATOM 682 C C . ILE A 1 88 ? 162.266 194.668 134.498 1.00 28.93 88 ILE A C 1
ATOM 683 O O . ILE A 1 88 ? 161.516 195.629 134.296 1.00 28.93 88 ILE A O 1
ATOM 688 N N . ALA A 1 89 ? 161.825 193.487 134.932 1.00 29.80 89 ALA A N 1
ATOM 689 C CA . ALA A 1 89 ? 160.470 193.259 135.413 1.00 29.80 89 ALA A CA 1
ATOM 690 C C . ALA A 1 89 ? 160.526 192.491 136.726 1.00 29.80 89 ALA A C 1
ATOM 691 O O . ALA A 1 89 ? 161.516 191.828 137.036 1.00 29.80 89 ALA A O 1
ATOM 693 N N . VAL A 1 90 ? 159.452 192.589 137.509 1.00 31.53 90 VAL A N 1
ATOM 694 C CA . VAL A 1 90 ? 159.367 191.913 138.798 1.00 31.53 90 VAL A CA 1
ATOM 695 C C . VAL A 1 90 ? 158.033 191.188 138.910 1.00 31.53 90 VAL A C 1
ATOM 696 O O . VAL A 1 90 ? 157.042 191.569 138.281 1.00 31.53 90 VAL A O 1
ATOM 700 N N . TYR A 1 91 ? 158.013 190.132 139.721 1.00 34.93 91 TYR A N 1
ATOM 701 C CA . TYR A 1 91 ? 156.763 189.473 140.072 1.00 34.93 91 TYR A CA 1
ATOM 702 C C . TYR A 1 91 ? 155.959 190.347 141.027 1.00 34.93 91 TYR A C 1
ATOM 703 O O . TYR A 1 91 ? 156.469 191.316 141.592 1.00 34.93 91 TYR A O 1
ATOM 712 N N . LYS A 1 92 ? 154.688 189.987 141.218 1.00 36.46 92 LYS A N 1
ATOM 713 C CA . LYS A 1 92 ? 153.799 190.835 142.007 1.00 36.46 92 LYS A CA 1
ATOM 714 C C . LYS A 1 92 ? 154.113 190.753 143.495 1.00 36.46 92 LYS A C 1
ATOM 715 O O . LYS A 1 92 ? 154.156 191.779 144.186 1.00 36.46 92 LYS A O 1
ATOM 721 N N . ASP A 1 93 ? 154.332 189.542 144.009 1.00 33.74 93 ASP A N 1
ATOM 722 C CA . ASP A 1 93 ? 154.658 189.398 145.422 1.00 33.74 93 ASP A CA 1
ATOM 723 C C . ASP A 1 93 ? 156.038 189.961 145.733 1.00 33.74 93 ASP A C 1
ATOM 724 O O . ASP A 1 93 ? 156.229 190.585 146.785 1.00 33.74 93 ASP A O 1
ATOM 729 N N . PHE A 1 94 ? 156.998 189.771 144.825 1.00 30.14 94 PHE A N 1
ATOM 730 C CA . PHE A 1 94 ? 158.299 190.409 144.980 1.00 30.14 94 PHE A CA 1
ATOM 731 C C . PHE A 1 94 ? 158.171 191.924 144.951 1.00 30.14 94 PHE A C 1
ATOM 732 O O . PHE A 1 94 ? 158.896 192.627 145.660 1.00 30.14 94 PHE A O 1
ATOM 740 N N . TYR A 1 95 ? 157.235 192.444 144.157 1.00 31.01 95 TYR A N 1
ATOM 741 C CA . TYR A 1 95 ? 156.993 193.882 144.132 1.00 31.01 95 TYR A CA 1
ATOM 742 C C . TYR A 1 95 ? 156.411 194.371 145.453 1.00 31.01 95 TYR A C 1
ATOM 743 O O . TYR A 1 95 ? 156.751 195.462 145.919 1.00 31.01 95 TYR A O 1
ATOM 752 N N . ARG A 1 96 ? 155.531 193.579 146.070 1.00 29.92 96 ARG A N 1
ATOM 753 C CA . ARG A 1 96 ? 154.967 193.960 147.365 1.00 29.92 96 ARG A CA 1
ATOM 754 C C . ARG A 1 96 ? 156.037 193.979 148.456 1.00 29.92 96 ARG A C 1
ATOM 755 O O . ARG A 1 96 ? 156.113 194.921 149.262 1.00 29.92 96 ARG A O 1
ATOM 763 N N . GLN A 1 97 ? 156.886 192.948 148.486 1.00 28.50 97 GLN A N 1
ATOM 764 C CA . GLN A 1 97 ? 157.993 192.940 149.439 1.00 28.50 97 GLN A CA 1
ATOM 765 C C . GLN A 1 97 ? 158.980 194.069 149.164 1.00 28.50 97 GLN A C 1
ATOM 766 O O . GLN A 1 97 ? 159.557 194.634 150.099 1.00 28.50 97 GLN A O 1
ATOM 772 N N . LEU A 1 98 ? 159.196 194.406 147.889 1.00 25.76 98 LEU A N 1
ATOM 773 C CA . LEU A 1 98 ? 160.054 195.536 147.550 1.00 25.76 98 LEU A CA 1
ATOM 774 C C . LEU A 1 98 ? 159.465 196.847 148.041 1.00 25.76 98 LEU A C 1
ATOM 775 O O . LEU A 1 98 ? 160.194 197.720 148.520 1.00 25.76 98 LEU A O 1
ATOM 780 N N . SER A 1 99 ? 158.148 197.013 147.904 1.00 24.80 99 SER A N 1
ATOM 781 C CA . SER A 1 99 ? 157.493 198.223 148.385 1.00 24.80 99 SER A CA 1
ATOM 782 C C . SER A 1 99 ? 157.623 198.350 149.892 1.00 24.80 99 SER A C 1
ATOM 783 O O . SER A 1 99 ? 157.757 199.459 150.419 1.00 24.80 99 SER A O 1
ATOM 786 N N . ARG A 1 100 ? 157.581 197.223 150.603 1.00 23.68 100 ARG A N 1
ATOM 787 C CA . ARG A 1 100 ? 157.874 197.260 152.033 1.00 23.68 100 ARG A CA 1
ATOM 788 C C . ARG A 1 100 ? 159.328 197.641 152.295 1.00 23.68 100 ARG A C 1
ATOM 789 O O . ARG A 1 100 ? 159.614 198.461 153.173 1.00 23.68 100 ARG A O 1
ATOM 797 N N . LYS A 1 101 ? 160.261 197.062 151.535 1.00 22.75 101 LYS A N 1
ATOM 798 C CA . LYS A 1 101 ? 161.680 197.251 151.826 1.00 22.75 101 LYS A CA 1
ATOM 799 C C . LYS A 1 101 ? 162.173 198.619 151.376 1.00 22.75 101 LYS A C 1
ATOM 800 O O . LYS A 1 101 ? 163.005 199.237 152.048 1.00 22.75 101 LYS A O 1
ATOM 806 N N . ALA A 1 102 ? 161.689 199.101 150.235 1.00 22.93 102 ALA A N 1
ATOM 807 C CA . ALA A 1 102 ? 162.134 200.367 149.671 1.00 22.93 102 ALA A CA 1
ATOM 808 C C . ALA A 1 102 ? 161.295 201.550 150.128 1.00 22.93 102 ALA A C 1
ATOM 809 O O . ALA A 1 102 ? 161.514 202.662 149.636 1.00 22.93 102 ALA A O 1
ATOM 811 N N . ARG A 1 103 ? 160.338 201.324 151.031 1.00 23.16 103 ARG A N 1
ATOM 812 C CA . ARG A 1 103 ? 159.560 202.367 151.705 1.00 23.16 103 ARG A CA 1
ATOM 813 C C . ARG A 1 103 ? 158.730 203.194 150.720 1.00 23.16 103 ARG A C 1
ATOM 814 O O . ARG A 1 103 ? 158.860 204.414 150.630 1.00 23.16 103 ARG A O 1
ATOM 822 N N . PHE A 1 104 ? 157.851 202.509 149.992 1.00 24.21 104 PHE A N 1
ATOM 823 C CA . PHE A 1 104 ? 156.883 203.180 149.136 1.00 24.21 104 PHE A CA 1
ATOM 824 C C . PHE A 1 104 ? 155.606 202.355 149.069 1.00 24.21 104 PHE A C 1
ATOM 825 O O . PHE A 1 104 ? 155.574 201.188 149.460 1.00 24.21 104 PHE A O 1
ATOM 833 N N . ASP A 1 105 ? 154.542 202.989 148.584 1.00 29.27 105 ASP A N 1
ATOM 834 C CA . ASP A 1 105 ? 153.241 202.343 148.502 1.00 29.27 105 ASP A CA 1
ATOM 835 C C . ASP A 1 105 ? 153.118 201.576 147.193 1.00 29.27 105 ASP A C 1
ATOM 836 O O . ASP A 1 105 ? 153.392 202.118 146.118 1.00 29.27 105 ASP A O 1
ATOM 841 N N . ALA A 1 106 ? 152.693 200.314 147.289 1.00 32.90 106 ALA A N 1
ATOM 842 C CA . ALA A 1 106 ? 152.615 199.460 146.109 1.00 32.90 106 ALA A CA 1
ATOM 843 C C . ALA A 1 106 ? 151.530 199.917 145.146 1.00 32.90 106 ALA A C 1
ATOM 844 O O . ALA A 1 106 ? 151.706 199.821 143.927 1.00 32.90 106 ALA A O 1
ATOM 846 N N . GLY A 1 107 ? 150.416 200.420 145.663 1.00 37.43 107 GLY A N 1
ATOM 847 C CA . GLY A 1 107 ? 149.334 200.764 144.773 1.00 37.43 107 GLY A CA 1
ATOM 848 C C . GLY A 1 107 ? 148.595 199.512 144.324 1.00 37.43 107 GLY A C 1
ATOM 849 O O . GLY A 1 107 ? 148.659 198.451 144.947 1.00 37.43 107 GLY A O 1
ATOM 850 N N . LYS A 1 108 ? 147.882 199.654 143.212 1.00 44.44 108 LYS A N 1
ATOM 851 C CA . LYS A 1 108 ? 147.108 198.568 142.630 1.00 44.44 108 LYS A CA 1
ATOM 852 C C . LYS A 1 108 ? 147.731 198.162 141.303 1.00 44.44 108 LYS A C 1
ATOM 853 O O . LYS A 1 108 ? 147.920 199.002 140.418 1.00 44.44 108 LYS A O 1
ATOM 859 N N . GLN A 1 109 ? 148.048 196.877 141.170 1.00 44.08 109 GLN A N 1
ATOM 860 C CA . GLN A 1 109 ? 148.627 196.329 139.953 1.00 44.08 109 GLN A CA 1
ATOM 861 C C . GLN A 1 109 ? 147.705 195.257 139.393 1.00 44.08 109 GLN A C 1
ATOM 862 O O . GLN A 1 109 ? 147.305 194.338 140.114 1.00 44.08 109 GLN A O 1
ATOM 868 N N . ASN A 1 110 ? 147.379 195.374 138.107 1.00 50.63 110 ASN A N 1
ATOM 869 C CA . ASN A 1 110 ? 146.504 194.424 137.435 1.00 50.63 110 ASN A CA 1
ATOM 870 C C . ASN A 1 110 ? 147.259 193.384 136.618 1.00 50.63 110 ASN A C 1
ATOM 871 O O . ASN A 1 110 ? 146.620 192.576 135.935 1.00 50.63 110 ASN A O 1
ATOM 876 N N . SER A 1 111 ? 148.588 193.377 136.666 1.00 46.37 111 SER A N 1
ATOM 877 C CA . SER A 1 111 ? 149.386 192.420 135.918 1.00 46.37 111 SER A CA 1
ATOM 878 C C . SER A 1 111 ? 150.152 191.529 136.882 1.00 46.37 111 SER A C 1
ATOM 879 O O . SER A 1 111 ? 150.487 191.935 137.997 1.00 46.37 111 SER A O 1
ATOM 882 N N . GLN A 1 112 ? 150.398 190.294 136.452 1.00 44.69 112 GLN A N 1
ATOM 883 C CA . GLN A 1 112 ? 151.102 189.351 137.311 1.00 44.69 112 GLN A CA 1
ATOM 884 C C . GLN A 1 112 ? 152.611 189.552 137.217 1.00 44.69 112 GLN A C 1
ATOM 885 O O . GLN A 1 112 ? 153.335 189.292 138.183 1.00 44.69 112 GLN A O 1
ATOM 891 N N . LEU A 1 113 ? 153.096 190.006 136.067 1.00 39.57 113 LEU A N 1
ATOM 892 C CA . LEU A 1 113 ? 154.489 190.381 135.858 1.00 39.57 113 LEU A CA 1
ATOM 893 C C . LEU A 1 113 ? 154.561 191.877 135.598 1.00 39.57 113 LEU A C 1
ATOM 894 O O . LEU A 1 113 ? 154.149 192.342 134.531 1.00 39.57 113 LEU A O 1
ATOM 899 N N . ILE A 1 114 ? 155.083 192.626 136.563 1.00 35.48 114 ILE A N 1
ATOM 900 C CA . ILE A 1 114 ? 155.054 194.084 136.524 1.00 35.48 114 ILE A CA 1
ATOM 901 C C . ILE A 1 114 ? 156.410 194.575 136.035 1.00 35.48 114 ILE A C 1
ATOM 902 O O . ILE A 1 114 ? 157.402 194.519 136.772 1.00 35.48 114 ILE A O 1
ATOM 907 N N . THR A 1 115 ? 156.457 195.063 134.798 1.00 31.21 115 THR A N 1
ATOM 908 C CA . THR A 1 115 ? 157.661 195.701 134.286 1.00 31.21 115 THR A CA 1
ATOM 909 C C . THR A 1 115 ? 157.885 197.028 134.994 1.00 31.21 115 THR A C 1
ATOM 910 O O . THR A 1 115 ? 156.935 197.757 135.285 1.00 31.21 115 THR A O 1
ATOM 914 N N . LEU A 1 116 ? 159.153 197.346 135.270 1.00 28.85 116 LEU A N 1
ATOM 915 C CA . LEU A 1 116 ? 159.468 198.603 135.941 1.00 28.85 116 LEU A CA 1
ATOM 916 C C . LEU A 1 116 ? 159.225 199.810 135.052 1.00 28.85 116 LEU A C 1
ATOM 917 O O . LEU A 1 116 ? 159.142 200.930 135.563 1.00 28.85 116 LEU A O 1
ATOM 922 N N . ALA A 1 117 ? 159.123 199.613 133.737 1.00 29.59 117 ALA A N 1
ATOM 923 C CA . ALA A 1 117 ? 158.761 200.711 132.849 1.00 29.59 117 ALA A CA 1
ATOM 924 C C . ALA A 1 117 ? 157.317 201.143 133.059 1.00 29.59 117 ALA A C 1
ATOM 925 O O . ALA A 1 117 ? 156.952 202.274 132.723 1.00 29.59 117 ALA A O 1
ATOM 927 N N . SER A 1 118 ? 156.484 200.258 133.607 1.00 31.10 118 SER A N 1
ATOM 928 C CA . SER A 1 118 ? 155.090 200.578 133.870 1.00 31.10 118 SER A CA 1
ATOM 929 C C . SER A 1 118 ? 154.886 201.305 135.193 1.00 31.10 118 SER A C 1
ATOM 930 O O . SER A 1 118 ? 153.762 201.728 135.480 1.00 31.10 118 SER A O 1
ATOM 933 N N . LEU A 1 119 ? 155.933 201.456 136.004 1.00 31.07 119 LEU A N 1
ATOM 934 C CA . LEU A 1 119 ? 155.833 202.198 137.261 1.00 31.07 119 LEU A CA 1
ATOM 935 C C . LEU A 1 119 ? 156.132 203.675 137.089 1.00 31.07 119 LEU A C 1
ATOM 936 O O . LEU A 1 119 ? 156.967 204.229 137.806 1.00 31.07 119 LEU A O 1
ATOM 941 N N . CYS A 1 120 ? 155.464 204.340 136.152 1.00 37.73 120 CYS A N 1
ATOM 942 C CA . CYS A 1 120 ? 155.669 205.768 135.966 1.00 37.73 120 CYS A CA 1
ATOM 943 C C . CYS A 1 120 ? 154.883 206.607 136.963 1.00 37.73 120 CYS A C 1
ATOM 944 O O . CYS A 1 120 ? 155.046 207.831 136.974 1.00 37.73 120 CYS A O 1
ATOM 947 N N . GLY A 1 121 ? 154.044 205.984 137.786 1.00 35.31 121 GLY A N 1
ATOM 948 C CA . GLY A 1 121 ? 153.268 206.742 138.751 1.00 35.31 121 GLY A CA 1
ATOM 949 C C . GLY A 1 121 ? 154.155 207.351 139.821 1.00 35.31 121 GLY A C 1
ATOM 950 O O . GLY A 1 121 ? 155.167 206.774 140.219 1.00 35.31 121 GLY A O 1
ATOM 951 N N . MET A 1 122 ? 153.762 208.530 140.287 1.00 37.22 122 MET A N 1
ATOM 952 C CA . MET A 1 122 ? 154.548 209.312 141.231 1.00 37.22 122 MET A CA 1
ATOM 953 C C . MET A 1 122 ? 154.084 208.993 142.645 1.00 37.22 122 MET A C 1
ATOM 954 O O . MET A 1 122 ? 152.890 209.086 142.942 1.00 37.22 122 MET A O 1
ATOM 959 N N . TYR A 1 123 ? 155.017 208.616 143.512 1.00 29.37 123 TYR A N 1
ATOM 960 C CA . TYR A 1 123 ? 154.726 208.443 144.928 1.00 29.37 123 TYR A CA 1
ATOM 961 C C . TYR A 1 123 ? 155.549 209.433 145.732 1.00 29.37 123 TYR A C 1
ATOM 962 O O . TYR A 1 123 ? 156.779 209.329 145.771 1.00 29.37 123 TYR A O 1
ATOM 971 N N . GLN A 1 124 ? 154.862 210.385 146.368 1.00 31.28 124 GLN A N 1
ATOM 972 C CA . GLN A 1 124 ? 155.457 211.331 147.314 1.00 31.28 124 GLN A CA 1
ATOM 973 C C . GLN A 1 124 ? 156.567 212.157 146.672 1.00 31.28 124 GLN A C 1
ATOM 974 O O . GLN A 1 124 ? 157.535 212.540 147.330 1.00 31.28 124 GLN A O 1
ATOM 980 N N . GLY A 1 125 ? 156.429 212.440 145.382 1.00 33.76 125 GLY A N 1
ATOM 981 C CA . GLY A 1 125 ? 157.387 213.260 144.676 1.00 33.76 125 GLY A CA 1
ATOM 982 C C . GLY A 1 125 ? 158.417 212.521 143.855 1.00 33.76 125 GLY A C 1
ATOM 983 O O . GLY A 1 125 ? 159.361 213.154 143.371 1.00 33.76 125 GLY A O 1
ATOM 984 N N . ALA A 1 126 ? 158.275 211.210 143.679 1.00 31.38 126 ALA A N 1
ATOM 985 C CA . ALA A 1 126 ? 159.215 210.440 142.880 1.00 31.38 126 ALA A CA 1
ATOM 986 C C . ALA A 1 126 ? 158.485 209.284 142.218 1.00 31.38 126 ALA A C 1
ATOM 987 O O . ALA A 1 126 ? 157.457 208.814 142.705 1.00 31.38 126 ALA A O 1
ATOM 989 N N . LYS A 1 127 ? 159.034 208.831 141.094 1.00 31.46 127 LYS A N 1
ATOM 990 C CA . LYS A 1 127 ? 158.459 207.703 140.375 1.00 31.46 127 LYS A CA 1
ATOM 991 C C . LYS A 1 127 ? 158.652 206.424 141.173 1.00 31.46 127 LYS A C 1
ATOM 992 O O . LYS A 1 127 ? 159.616 206.291 141.927 1.00 31.46 127 LYS A O 1
ATOM 998 N N . LEU A 1 128 ? 157.721 205.481 141.007 1.00 27.98 128 LEU A N 1
ATOM 999 C CA . LEU A 1 128 ? 157.738 204.262 141.811 1.00 27.98 128 LEU A CA 1
ATOM 1000 C C . LEU A 1 128 ? 158.959 203.405 141.510 1.00 27.98 128 LEU A C 1
ATOM 1001 O O . LEU A 1 128 ? 159.518 202.772 142.411 1.00 27.98 128 LEU A O 1
ATOM 1006 N N . SER A 1 129 ? 159.385 203.366 140.247 1.00 26.12 129 SER A N 1
ATOM 1007 C CA . SER A 1 129 ? 160.571 202.599 139.889 1.00 26.12 129 SER A CA 1
ATOM 1008 C C . SER A 1 129 ? 161.854 203.267 140.361 1.00 26.12 129 SER A C 1
ATOM 1009 O O . SER A 1 129 ? 162.878 202.588 140.499 1.00 26.12 129 SER A O 1
ATOM 1012 N N . ARG A 1 130 ? 161.820 204.576 140.623 1.00 25.62 130 ARG A N 1
ATOM 1013 C CA . ARG A 1 130 ? 162.990 205.248 141.176 1.00 25.62 130 ARG A CA 1
ATOM 1014 C C . ARG A 1 130 ? 163.282 204.782 142.593 1.00 25.62 130 ARG A C 1
ATOM 1015 O O . ARG A 1 130 ? 164.446 204.728 142.991 1.00 25.62 130 ARG A O 1
ATOM 1023 N N . TYR A 1 131 ? 162.248 204.428 143.358 1.00 24.07 131 TYR A N 1
ATOM 1024 C CA . TYR A 1 131 ? 162.459 203.853 144.683 1.00 24.07 131 TYR A CA 1
ATOM 1025 C C . TYR A 1 131 ? 163.168 202.509 144.600 1.00 24.07 131 TYR A C 1
ATOM 1026 O O . TYR A 1 131 ? 164.082 202.231 145.384 1.00 24.07 131 TYR A O 1
ATOM 1035 N N . ILE A 1 132 ? 162.760 201.664 143.651 1.00 21.57 132 ILE A N 1
ATOM 1036 C CA . ILE A 1 132 ? 163.390 200.357 143.468 1.00 21.57 132 ILE A CA 1
ATOM 1037 C C . ILE A 1 132 ? 164.839 200.520 143.026 1.00 21.57 132 ILE A C 1
ATOM 1038 O O . ILE A 1 132 ? 165.744 199.835 143.522 1.00 21.57 132 ILE A O 1
ATOM 1043 N N . THR A 1 133 ? 165.077 201.436 142.085 1.00 22.61 133 THR A N 1
ATOM 1044 C CA . THR A 1 133 ? 166.431 201.684 141.605 1.00 22.61 133 THR A CA 1
ATOM 1045 C C . THR A 1 133 ? 167.323 202.246 142.710 1.00 22.61 133 THR A C 1
ATOM 1046 O O . THR A 1 133 ? 168.492 201.861 142.826 1.00 22.61 133 THR A O 1
ATOM 1050 N N . ASN A 1 134 ? 166.785 203.138 143.546 1.00 21.87 134 ASN A N 1
ATOM 1051 C CA . ASN A 1 134 ? 167.552 203.672 144.667 1.00 21.87 134 ASN A CA 1
ATOM 1052 C C . ASN A 1 134 ? 167.855 202.594 145.700 1.00 21.87 134 ASN A C 1
ATOM 1053 O O . ASN A 1 134 ? 168.942 202.578 146.291 1.00 21.87 134 ASN A O 1
ATOM 1058 N N . TYR A 1 135 ? 166.904 201.685 145.930 1.00 20.58 135 TYR A N 1
ATOM 1059 C CA . TYR A 1 135 ? 167.133 200.566 146.838 1.00 20.58 135 TYR A CA 1
ATOM 1060 C C . TYR A 1 135 ? 168.260 199.668 146.340 1.00 20.58 135 TYR A C 1
ATOM 1061 O O . TYR A 1 135 ? 169.153 199.280 147.110 1.00 20.58 135 TYR A O 1
ATOM 1070 N N . TRP A 1 136 ? 168.256 199.355 145.044 1.00 18.86 136 TRP A N 1
ATOM 1071 C CA . TRP A 1 136 ? 169.319 198.526 144.485 1.00 18.86 136 TRP A CA 1
ATOM 1072 C C . TRP A 1 136 ? 170.662 199.250 144.466 1.00 18.86 136 TRP A C 1
ATOM 1073 O O . TRP A 1 136 ? 171.705 198.617 144.656 1.00 18.86 136 TRP A O 1
ATOM 1084 N N . LYS A 1 137 ? 170.659 200.567 144.250 1.00 19.98 137 LYS A N 1
ATOM 1085 C CA . LYS A 1 137 ? 171.897 201.339 144.308 1.00 19.98 137 LYS A CA 1
ATOM 1086 C C . LYS A 1 137 ? 172.484 201.344 145.714 1.00 19.98 137 LYS A C 1
ATOM 1087 O O . LYS A 1 137 ? 173.705 201.233 145.889 1.00 19.98 137 LYS A O 1
ATOM 1093 N N . ASP A 1 138 ? 171.627 201.472 146.728 1.00 20.91 138 ASP A N 1
ATOM 1094 C CA . ASP A 1 138 ? 172.089 201.424 148.110 1.00 20.91 138 ASP A CA 1
ATOM 1095 C C . ASP A 1 138 ? 172.665 200.054 148.452 1.00 20.91 138 ASP A C 1
ATOM 1096 O O . ASP A 1 138 ? 173.695 199.950 149.133 1.00 20.91 138 ASP A O 1
ATOM 1101 N N . ASN A 1 139 ? 172.015 198.988 147.976 1.00 18.64 139 ASN A N 1
ATOM 1102 C CA . ASN A 1 139 ? 172.549 197.645 148.186 1.00 18.64 139 ASN A CA 1
ATOM 1103 C C . ASN A 1 139 ? 173.892 197.461 147.490 1.00 18.64 139 ASN A C 1
ATOM 1104 O O . ASN A 1 139 ? 174.792 196.809 148.030 1.00 18.64 139 ASN A O 1
ATOM 1109 N N . ILE A 1 140 ? 174.040 198.020 146.286 1.00 19.40 140 ILE A N 1
ATOM 1110 C CA . ILE A 1 140 ? 175.300 197.920 145.552 1.00 19.40 140 ILE A CA 1
ATOM 1111 C C . ILE A 1 140 ? 176.414 198.633 146.307 1.00 19.40 140 ILE A C 1
ATOM 1112 O O . ILE A 1 140 ? 177.532 198.122 146.419 1.00 19.40 140 ILE A O 1
ATOM 1117 N N . THR A 1 141 ? 176.118 199.817 146.851 1.00 18.37 141 THR A N 1
ATOM 1118 C CA . THR A 1 141 ? 177.115 200.548 147.635 1.00 18.37 141 THR A CA 1
ATOM 1119 C C . THR A 1 141 ? 177.534 199.772 148.880 1.00 18.37 141 THR A C 1
ATOM 1120 O O . THR A 1 141 ? 178.734 199.660 149.182 1.00 18.37 141 THR A O 1
ATOM 1124 N N . ARG A 1 142 ? 176.560 199.213 149.602 1.00 18.81 142 ARG A N 1
ATOM 1125 C CA . ARG A 1 142 ? 176.866 198.459 150.814 1.00 18.81 142 ARG A CA 1
ATOM 1126 C C . ARG A 1 142 ? 177.694 197.218 150.504 1.00 18.81 142 ARG A C 1
ATOM 1127 O O . ARG A 1 142 ? 178.686 196.926 151.189 1.00 18.81 142 ARG A O 1
ATOM 1135 N N . GLN A 1 143 ? 177.322 196.485 149.456 1.00 19.32 143 GLN A N 1
ATOM 1136 C CA . GLN A 1 143 ? 178.061 195.275 149.134 1.00 19.32 143 GLN A CA 1
ATOM 1137 C C . GLN A 1 143 ? 179.405 195.589 148.492 1.00 19.32 143 GLN A C 1
ATOM 1138 O O . GLN A 1 143 ? 180.321 194.774 148.568 1.00 19.32 143 GLN A O 1
ATOM 1144 N N . LYS A 1 144 ? 179.566 196.781 147.918 1.00 18.95 144 LYS A N 1
ATOM 1145 C CA . LYS A 1 144 ? 180.880 197.217 147.452 1.00 18.95 144 LYS A CA 1
ATOM 1146 C C . LYS A 1 144 ? 181.816 197.476 148.624 1.00 18.95 144 LYS A C 1
ATOM 1147 O O . LYS A 1 144 ? 182.992 197.078 148.597 1.00 18.95 144 LYS A O 1
ATOM 1153 N N . SER A 1 145 ? 181.303 198.141 149.664 1.00 19.04 145 SER A N 1
ATOM 1154 C CA . SER A 1 145 ? 182.082 198.352 150.882 1.00 19.04 145 SER A CA 1
ATOM 1155 C C . SER A 1 145 ? 182.501 197.026 151.504 1.00 19.04 145 SER A C 1
ATOM 1156 O O . SER A 1 145 ? 183.670 196.832 151.866 1.00 19.04 145 SER A O 1
ATOM 1159 N N . PHE A 1 146 ? 181.562 196.086 151.617 1.00 18.47 146 PHE A N 1
ATOM 1160 C CA . PHE A 1 146 ? 181.923 194.814 152.232 1.00 18.47 146 PHE A CA 1
ATOM 1161 C C . PHE A 1 146 ? 182.759 193.929 151.314 1.00 18.47 146 PHE A C 1
ATOM 1162 O O . PHE A 1 146 ? 183.507 193.087 151.815 1.00 18.47 146 PHE A O 1
ATOM 1170 N N . LEU A 1 147 ? 182.691 194.125 149.996 1.00 17.49 147 LEU A N 1
ATOM 1171 C CA . LEU A 1 147 ? 183.618 193.449 149.096 1.00 17.49 147 LEU A CA 1
ATOM 1172 C C . LEU A 1 147 ? 185.042 193.923 149.323 1.00 17.49 147 LEU A C 1
ATOM 1173 O O . LEU A 1 147 ? 185.972 193.113 149.371 1.00 17.49 147 LEU A O 1
ATOM 1178 N N . LYS A 1 148 ? 185.228 195.237 149.460 1.00 19.72 148 LYS A N 1
ATOM 1179 C CA . LYS A 1 148 ? 186.549 195.777 149.776 1.00 19.72 148 LYS A CA 1
ATOM 1180 C C . LYS A 1 148 ? 187.060 195.238 151.110 1.00 19.72 148 LYS A C 1
ATOM 1181 O O . LYS A 1 148 ? 188.218 194.800 151.223 1.00 19.72 148 LYS A O 1
ATOM 1187 N N . ASP A 1 149 ? 186.185 195.231 152.121 1.00 18.86 149 ASP A N 1
ATOM 1188 C CA . ASP A 1 149 ? 186.566 194.765 153.453 1.00 18.86 149 ASP A CA 1
ATOM 1189 C C . ASP A 1 149 ? 186.950 193.290 153.449 1.00 18.86 149 ASP A C 1
ATOM 1190 O O . ASP A 1 149 ? 187.930 192.896 154.088 1.00 18.86 149 ASP A O 1
ATOM 1195 N N . PHE A 1 150 ? 186.187 192.454 152.744 1.00 18.29 150 PHE A N 1
ATOM 1196 C CA . PHE A 1 150 ? 186.509 191.033 152.711 1.00 18.29 150 PHE A CA 1
ATOM 1197 C C . PHE A 1 150 ? 187.735 190.756 151.855 1.00 18.29 150 PHE A C 1
ATOM 1198 O O . PHE A 1 150 ? 188.505 189.839 152.153 1.00 18.29 150 PHE A O 1
ATOM 1206 N N . SER A 1 151 ? 187.927 191.529 150.782 1.00 20.12 151 SER A N 1
ATOM 1207 C CA . SER A 1 151 ? 189.078 191.333 149.910 1.00 20.12 151 SER A CA 1
ATOM 1208 C C . SER A 1 151 ? 190.382 191.633 150.631 1.00 20.12 151 SER A C 1
ATOM 1209 O O . SER A 1 151 ? 191.390 190.955 150.403 1.00 20.12 151 SER A O 1
ATOM 1212 N N . GLN A 1 152 ? 190.379 192.651 151.499 1.00 19.96 152 GLN A N 1
ATOM 1213 C CA . GLN A 1 152 ? 191.569 192.964 152.290 1.00 19.96 152 GLN A CA 1
ATOM 1214 C C . GLN A 1 152 ? 192.018 191.769 153.130 1.00 19.96 152 GLN A C 1
ATOM 1215 O O . GLN A 1 152 ? 193.176 191.330 153.045 1.00 19.96 152 GLN A O 1
ATOM 1221 N N . GLN A 1 153 ? 191.095 191.207 153.915 1.00 18.02 153 GLN A N 1
ATOM 1222 C CA . GLN A 1 153 ? 191.400 190.055 154.757 1.00 18.02 153 GLN A CA 1
ATOM 1223 C C . GLN A 1 153 ? 191.752 188.830 153.932 1.00 18.02 153 GLN A C 1
ATOM 1224 O O . GLN A 1 153 ? 192.636 188.057 154.314 1.00 18.02 153 GLN A O 1
ATOM 1230 N N . LEU A 1 154 ? 191.044 188.615 152.820 1.00 20.51 154 LEU A N 1
ATOM 1231 C CA . LEU A 1 154 ? 191.281 187.436 151.998 1.00 20.51 154 LEU A CA 1
ATOM 1232 C C . LEU A 1 154 ? 192.676 187.462 151.393 1.00 20.51 154 LEU A C 1
ATOM 1233 O O . LEU A 1 154 ? 193.378 186.447 151.389 1.00 20.51 154 LEU A O 1
ATOM 1238 N N . HIS A 1 155 ? 193.110 188.624 150.903 1.00 21.91 155 HIS A N 1
ATOM 1239 C CA . HIS A 1 155 ? 194.450 188.720 150.334 1.00 21.91 155 HIS A CA 1
ATOM 1240 C C . HIS A 1 155 ? 195.519 188.616 151.413 1.00 21.91 155 HIS A C 1
ATOM 1241 O O . HIS A 1 155 ? 196.566 187.988 151.199 1.00 21.91 155 HIS A O 1
ATOM 1248 N N . GLN A 1 156 ? 195.257 189.197 152.590 1.00 21.36 156 GLN A N 1
ATOM 1249 C CA . GLN A 1 156 ? 196.169 189.047 153.720 1.00 21.36 156 GLN A CA 1
ATOM 1250 C C . GLN A 1 156 ? 196.349 187.586 154.107 1.00 21.36 156 GLN A C 1
ATOM 1251 O O . GLN A 1 156 ? 197.475 187.118 154.317 1.00 21.36 156 GLN A O 1
ATOM 1257 N N . TYR A 1 157 ? 195.258 186.831 154.163 1.00 24.86 157 TYR A N 1
ATOM 1258 C CA . TYR A 1 157 ? 195.357 185.496 154.726 1.00 24.86 157 TYR A CA 1
ATOM 1259 C C . TYR A 1 157 ? 195.856 184.535 153.652 1.00 24.86 157 TYR A C 1
ATOM 1260 O O . TYR A 1 157 ? 196.515 183.532 153.948 1.00 24.86 157 TYR A O 1
ATOM 1269 N N . THR A 1 158 ? 195.603 184.875 152.383 1.00 23.92 158 THR A N 1
ATOM 1270 C CA . THR A 1 158 ? 196.188 184.145 151.262 1.00 23.92 158 THR A CA 1
ATOM 1271 C C . THR A 1 158 ? 197.705 184.281 151.232 1.00 23.92 158 THR A C 1
ATOM 1272 O O . THR A 1 158 ? 198.419 183.282 151.079 1.00 23.92 158 THR A O 1
ATOM 1276 N N . ARG A 1 159 ? 198.229 185.506 151.373 1.00 25.41 159 ARG A N 1
ATOM 1277 C CA . ARG A 1 159 ? 199.684 185.637 151.386 1.00 25.41 159 ARG A CA 1
ATOM 1278 C C . ARG A 1 159 ? 200.277 185.054 152.662 1.00 25.41 159 ARG A C 1
ATOM 1279 O O . ARG A 1 159 ? 201.453 184.674 152.687 1.00 25.41 159 ARG A O 1
ATOM 1287 N N . ALA A 1 160 ? 199.488 184.984 153.736 1.00 23.79 160 ALA A N 1
ATOM 1288 C CA . ALA A 1 160 ? 199.954 184.277 154.923 1.00 23.79 160 ALA A CA 1
ATOM 1289 C C . ALA A 1 160 ? 200.098 182.782 154.672 1.00 23.79 160 ALA A C 1
ATOM 1290 O O . ALA A 1 160 ? 201.067 182.171 155.132 1.00 23.79 160 ALA A O 1
ATOM 1292 N N . LEU A 1 161 ? 199.153 182.173 153.958 1.00 24.87 161 LEU A N 1
ATOM 1293 C CA . LEU A 1 161 ? 199.246 180.745 153.670 1.00 24.87 161 LEU A CA 1
ATOM 1294 C C . LEU A 1 161 ? 200.227 180.391 152.560 1.00 24.87 161 LEU A C 1
ATOM 1295 O O . LEU A 1 161 ? 200.738 179.266 152.547 1.00 24.87 161 LEU A O 1
ATOM 1300 N N . GLU A 1 162 ? 200.493 181.289 151.610 1.00 27.47 162 GLU A N 1
ATOM 1301 C CA . GLU A 1 162 ? 201.313 180.879 150.474 1.00 27.47 162 GLU A CA 1
ATOM 1302 C C . GLU A 1 162 ? 202.808 181.022 150.728 1.00 27.47 162 GLU A C 1
ATOM 1303 O O . GLU A 1 162 ? 203.602 180.481 149.952 1.00 27.47 162 GLU A O 1
ATOM 1309 N N . LYS A 1 163 ? 203.214 181.721 151.786 1.00 26.13 163 LYS A N 1
ATOM 1310 C CA . LYS A 1 163 ? 204.603 181.737 152.237 1.00 26.13 163 LYS A CA 1
ATOM 1311 C C . LYS A 1 163 ? 204.665 181.157 153.639 1.00 26.13 163 LYS A C 1
ATOM 1312 O O . LYS A 1 163 ? 203.856 181.518 154.498 1.00 26.13 163 LYS A O 1
ATOM 1318 N N . SER A 1 164 ? 205.628 180.263 153.866 1.00 22.88 164 SER A N 1
ATOM 1319 C CA . SER A 1 164 ? 205.767 179.640 155.178 1.00 22.88 164 SER A CA 1
ATOM 1320 C C . SER A 1 164 ? 206.255 180.638 156.219 1.00 22.88 164 SER A C 1
ATOM 1321 O O . SER A 1 164 ? 206.058 180.436 157.422 1.00 22.88 164 SER A O 1
ATOM 1324 N N . ASP A 1 165 ? 206.882 181.728 155.775 1.00 21.16 165 ASP A N 1
ATOM 1325 C CA . ASP A 1 165 ? 207.444 182.703 156.701 1.00 21.16 165 ASP A CA 1
ATOM 1326 C C . ASP A 1 165 ? 206.395 183.665 157.233 1.00 21.16 165 ASP A C 1
ATOM 1327 O O . ASP A 1 165 ? 206.679 184.446 158.146 1.00 21.16 165 ASP A O 1
ATOM 1332 N N . LYS A 1 166 ? 205.188 183.640 156.675 1.00 19.38 166 LYS A N 1
ATOM 1333 C CA . LYS A 1 166 ? 204.171 184.637 156.979 1.00 19.38 166 LYS A CA 1
ATOM 1334 C C . LYS A 1 166 ? 203.008 184.096 157.799 1.00 19.38 166 LYS A C 1
ATOM 1335 O O . LYS A 1 166 ? 201.935 184.703 157.789 1.00 19.38 166 LYS A O 1
ATOM 1341 N N . ALA A 1 167 ? 203.194 182.989 158.520 1.00 14.81 167 ALA A N 1
ATOM 1342 C CA . ALA A 1 167 ? 202.111 182.438 159.326 1.00 14.81 167 ALA A CA 1
ATOM 1343 C C . ALA A 1 167 ? 201.768 183.316 160.521 1.00 14.81 167 ALA A C 1
ATOM 1344 O O . ALA A 1 167 ? 200.701 183.145 161.118 1.00 14.81 167 ALA A O 1
ATOM 1346 N N . HIS A 1 168 ? 202.642 184.255 160.882 1.00 14.63 168 HIS A N 1
ATOM 1347 C CA . HIS A 1 168 ? 202.366 185.180 161.971 1.00 14.63 168 HIS A CA 1
ATOM 1348 C C . HIS A 1 168 ? 201.503 186.354 161.535 1.00 14.63 168 HIS A C 1
ATOM 1349 O O . HIS A 1 168 ? 201.160 187.192 162.372 1.00 14.63 168 HIS A O 1
ATOM 1356 N N . THR A 1 169 ? 201.147 186.430 160.256 1.00 17.06 169 THR A N 1
ATOM 1357 C CA . THR A 1 169 ? 200.403 187.549 159.701 1.00 17.06 169 THR A CA 1
ATOM 1358 C C . THR A 1 169 ? 198.959 187.208 159.366 1.00 17.06 169 THR A C 1
ATOM 1359 O O . THR A 1 169 ? 198.312 187.974 158.649 1.00 17.06 169 THR A O 1
ATOM 1363 N N . LYS A 1 170 ? 198.441 186.090 159.862 1.00 16.90 170 LYS A N 1
ATOM 1364 C CA . LYS A 1 170 ? 197.069 185.711 159.565 1.00 16.90 170 LYS A CA 1
ATOM 1365 C C . LYS A 1 170 ? 196.091 186.624 160.301 1.00 16.90 170 LYS A C 1
ATOM 1366 O O . LYS A 1 170 ? 196.372 187.058 161.423 1.00 16.90 170 LYS A O 1
ATOM 1372 N N . PRO A 1 171 ? 194.953 186.951 159.696 1.00 15.74 171 PRO A N 1
ATOM 1373 C CA . PRO A 1 171 ? 193.914 187.694 160.411 1.00 15.74 171 PRO A CA 1
ATOM 1374 C C . PRO A 1 171 ? 193.116 186.805 161.352 1.00 15.74 171 PRO A C 1
ATOM 1375 O O . PRO A 1 171 ? 193.228 185.579 161.366 1.00 15.74 171 PRO A O 1
ATOM 1379 N N . ASN A 1 172 ? 192.299 187.468 162.161 1.00 13.10 172 ASN A N 1
ATOM 1380 C CA . ASN A 1 172 ? 191.382 186.783 163.057 1.00 13.10 172 ASN A CA 1
ATOM 1381 C C . ASN A 1 172 ? 190.310 186.056 162.252 1.00 13.10 172 ASN A C 1
ATOM 1382 O O . ASN A 1 172 ? 189.745 186.610 161.307 1.00 13.10 172 ASN A O 1
ATOM 1387 N N . LEU A 1 173 ? 190.044 184.801 162.620 1.00 13.23 173 LEU A N 1
ATOM 1388 C CA . LEU A 1 173 ? 189.160 183.955 161.823 1.00 13.23 173 LEU A CA 1
ATOM 1389 C C . LEU A 1 173 ? 187.688 184.284 162.045 1.00 13.23 173 LEU A C 1
ATOM 1390 O O . LEU A 1 173 ? 186.881 184.157 161.116 1.00 13.23 173 LEU A O 1
ATOM 1395 N N . ILE A 1 174 ? 187.321 184.698 163.260 1.00 12.82 174 ILE A N 1
ATOM 1396 C CA . ILE A 1 174 ? 185.935 185.051 163.555 1.00 12.82 174 ILE A CA 1
ATOM 1397 C C . ILE A 1 174 ? 185.503 186.254 162.726 1.00 12.82 174 ILE A C 1
ATOM 1398 O O . ILE A 1 174 ? 184.420 186.265 162.128 1.00 12.82 174 ILE A O 1
ATOM 1403 N N . ASN A 1 175 ? 186.355 187.276 162.663 1.00 12.77 175 ASN A N 1
ATOM 1404 C CA . ASN A 1 175 ? 186.046 188.470 161.887 1.00 12.77 175 ASN A CA 1
ATOM 1405 C C . ASN A 1 175 ? 186.020 188.182 160.394 1.00 12.77 175 ASN A C 1
ATOM 1406 O O . ASN A 1 175 ? 185.208 188.766 159.672 1.00 12.77 175 ASN A O 1
ATOM 1411 N N . PHE A 1 176 ? 186.886 187.281 159.927 1.00 13.69 176 PHE A N 1
ATOM 1412 C CA . PHE A 1 176 ? 186.865 186.832 158.537 1.00 13.69 176 PHE A CA 1
ATOM 1413 C C . PHE A 1 176 ? 185.528 186.181 158.194 1.00 13.69 176 PHE A C 1
ATOM 1414 O O . PHE A 1 176 ? 184.879 186.535 157.198 1.00 13.69 176 PHE A O 1
ATOM 1422 N N . ASN A 1 177 ? 185.083 185.259 159.049 1.00 13.21 177 ASN A N 1
ATOM 1423 C CA . ASN A 1 177 ? 183.821 184.558 158.836 1.00 13.21 177 ASN A CA 1
ATOM 1424 C C . ASN A 1 177 ? 182.636 185.515 158.860 1.00 13.21 177 ASN A C 1
ATOM 1425 O O . ASN A 1 177 ? 181.736 185.426 158.021 1.00 13.21 177 ASN A O 1
ATOM 1430 N N . LYS A 1 178 ? 182.627 186.450 159.810 1.00 14.48 178 LYS A N 1
ATOM 1431 C CA . LYS A 1 178 ? 181.491 187.354 159.953 1.00 14.48 178 LYS A CA 1
ATOM 1432 C C . LYS A 1 178 ? 181.448 188.405 158.849 1.00 14.48 178 LYS A C 1
ATOM 1433 O O . LYS A 1 178 ? 180.357 188.792 158.402 1.00 14.48 178 LYS A O 1
ATOM 1439 N N . THR A 1 179 ? 182.614 188.866 158.386 1.00 14.83 179 THR A N 1
ATOM 1440 C CA . THR A 1 179 ? 182.663 189.736 157.219 1.00 14.83 179 THR A CA 1
ATOM 1441 C C . THR A 1 179 ? 182.109 189.031 155.990 1.00 14.83 179 THR A C 1
ATOM 1442 O O . THR A 1 179 ? 181.324 189.620 155.230 1.00 14.83 179 THR A O 1
ATOM 1446 N N . PHE A 1 180 ? 182.478 187.760 155.792 1.00 15.58 180 PHE A N 1
ATOM 1447 C CA . PHE A 1 180 ? 181.903 187.029 154.670 1.00 15.58 180 PHE A CA 1
ATOM 1448 C C . PHE A 1 180 ? 180.403 186.833 154.842 1.00 15.58 180 PHE A C 1
ATOM 1449 O O . PHE A 1 180 ? 179.667 186.816 153.856 1.00 15.58 180 PHE A O 1
ATOM 1457 N N . MET A 1 181 ? 179.936 186.635 156.075 1.00 16.94 181 MET A N 1
ATOM 1458 C CA . MET A 1 181 ? 178.507 186.419 156.283 1.00 16.94 181 MET A CA 1
ATOM 1459 C C . MET A 1 181 ? 177.699 187.658 155.920 1.00 16.94 181 MET A C 1
ATOM 1460 O O . MET A 1 181 ? 176.645 187.556 155.277 1.00 16.94 181 MET A O 1
ATOM 1465 N N . VAL A 1 182 ? 178.192 188.838 156.297 1.00 16.23 182 VAL A N 1
ATOM 1466 C CA . VAL A 1 182 ? 177.515 190.075 155.910 1.00 16.23 182 VAL A CA 1
ATOM 1467 C C . VAL A 1 182 ? 177.544 190.254 154.395 1.00 16.23 182 VAL A C 1
ATOM 1468 O O . VAL A 1 182 ? 176.535 190.627 153.775 1.00 16.23 182 VAL A O 1
ATOM 1472 N N . LEU A 1 183 ? 178.700 189.987 153.776 1.00 16.86 183 LEU A N 1
ATOM 1473 C CA . LEU A 1 183 ? 178.810 190.103 152.325 1.00 16.86 183 LEU A CA 1
ATOM 1474 C C . LEU A 1 183 ? 177.857 189.144 151.622 1.00 16.86 183 LEU A C 1
ATOM 1475 O O . LEU A 1 183 ? 177.220 189.502 150.627 1.00 16.86 183 LEU A O 1
ATOM 1480 N N . ALA A 1 184 ? 177.739 187.922 152.143 1.00 17.68 184 ALA A N 1
ATOM 1481 C CA . ALA A 1 184 ? 176.846 186.925 151.570 1.00 17.68 184 ALA A CA 1
ATOM 1482 C C . ALA A 1 184 ? 175.392 187.351 151.680 1.00 17.68 184 ALA A C 1
ATOM 1483 O O . ALA A 1 184 ? 174.608 187.118 150.759 1.00 17.68 184 ALA A O 1
ATOM 1485 N N . ASN A 1 185 ? 175.011 187.966 152.803 1.00 16.93 185 ASN A N 1
ATOM 1486 C CA . ASN A 1 185 ? 173.645 188.469 152.944 1.00 16.93 185 ASN A CA 1
ATOM 1487 C C . ASN A 1 185 ? 173.346 189.554 151.916 1.00 16.93 185 ASN A C 1
ATOM 1488 O O . ASN A 1 185 ? 172.305 189.524 151.240 1.00 16.93 185 ASN A O 1
ATOM 1493 N N . LEU A 1 186 ? 174.269 190.509 151.767 1.00 17.28 186 LEU A N 1
ATOM 1494 C CA . LEU A 1 186 ? 174.066 191.602 150.818 1.00 17.28 186 LEU A CA 1
ATOM 1495 C C . LEU A 1 186 ? 174.011 191.101 149.379 1.00 17.28 186 LEU A C 1
ATOM 1496 O O . LEU A 1 186 ? 173.223 191.606 148.573 1.00 17.28 186 LEU A O 1
ATOM 1501 N N . VAL A 1 187 ? 174.850 190.125 149.032 1.00 17.98 187 VAL A N 1
ATOM 1502 C CA . VAL A 1 187 ? 174.842 189.576 147.678 1.00 17.98 187 VAL A CA 1
ATOM 1503 C C . VAL A 1 187 ? 173.583 188.749 147.439 1.00 17.98 187 VAL A C 1
ATOM 1504 O O . VAL A 1 187 ? 172.955 188.841 146.378 1.00 17.98 187 VAL A O 1
ATOM 1508 N N . ASN A 1 188 ? 173.190 187.937 148.428 1.00 19.73 188 ASN A N 1
ATOM 1509 C CA . ASN A 1 188 ? 172.022 187.074 148.295 1.00 19.73 188 ASN A CA 1
ATOM 1510 C C . ASN A 1 188 ? 170.744 187.874 148.134 1.00 19.73 188 ASN A C 1
ATOM 1511 O O . ASN A 1 188 ? 169.821 187.411 147.458 1.00 19.73 188 ASN A O 1
ATOM 1516 N N . GLU A 1 189 ? 170.699 189.085 148.704 1.00 21.12 189 GLU A N 1
ATOM 1517 C CA . GLU A 1 189 ? 169.556 189.981 148.539 1.00 21.12 189 GLU A CA 1
ATOM 1518 C C . GLU A 1 189 ? 169.215 190.248 147.074 1.00 21.12 189 GLU A C 1
ATOM 1519 O O . GLU A 1 189 ? 168.039 190.441 146.747 1.00 21.12 189 GLU A O 1
ATOM 1525 N N . ILE A 1 190 ? 170.197 190.216 146.179 1.00 21.51 190 ILE A N 1
ATOM 1526 C CA . ILE A 1 190 ? 169.971 190.363 144.746 1.00 21.51 190 ILE A CA 1
ATOM 1527 C C . ILE A 1 190 ? 169.987 189.014 144.033 1.00 21.51 190 ILE A C 1
ATOM 1528 O O . ILE A 1 190 ? 169.197 188.778 143.121 1.00 21.51 190 ILE A O 1
ATOM 1533 N N . VAL A 1 191 ? 170.884 188.112 144.440 1.00 22.45 191 VAL A N 1
ATOM 1534 C CA . VAL A 1 191 ? 171.072 186.867 143.697 1.00 22.45 191 VAL A CA 1
ATOM 1535 C C . VAL A 1 191 ? 169.881 185.923 143.853 1.00 22.45 191 VAL A C 1
ATOM 1536 O O . VAL A 1 191 ? 169.474 185.277 142.880 1.00 22.45 191 VAL A O 1
ATOM 1540 N N . ILE A 1 192 ? 169.298 185.822 145.047 1.00 25.24 192 ILE A N 1
ATOM 1541 C CA . ILE A 1 192 ? 168.174 184.912 145.273 1.00 25.24 192 ILE A CA 1
ATOM 1542 C C . ILE A 1 192 ? 166.950 185.298 144.435 1.00 25.24 192 ILE A C 1
ATOM 1543 O O . ILE A 1 192 ? 166.380 184.403 143.795 1.00 25.24 192 ILE A O 1
ATOM 1548 N N . PRO A 1 193 ? 166.499 186.567 144.373 1.00 26.78 193 PRO A N 1
ATOM 1549 C CA . PRO A 1 193 ? 165.411 186.876 143.426 1.00 26.78 193 PRO A CA 1
ATOM 1550 C C . PRO A 1 193 ? 165.777 186.698 141.963 1.00 26.78 193 PRO A C 1
ATOM 1551 O O . PRO A 1 193 ? 164.900 186.348 141.166 1.00 26.78 193 PRO A O 1
ATOM 1555 N N . LEU A 1 194 ? 167.031 186.942 141.576 1.00 26.70 194 LEU A N 1
ATOM 1556 C CA . LEU A 1 194 ? 167.432 186.724 140.188 1.00 26.70 194 LEU A CA 1
ATOM 1557 C C . LEU A 1 194 ? 167.354 185.250 139.817 1.00 26.70 194 LEU A C 1
ATOM 1558 O O . LEU A 1 194 ? 166.861 184.894 138.743 1.00 26.70 194 LEU A O 1
ATOM 1563 N N . SER A 1 195 ? 167.843 184.375 140.698 1.00 30.16 195 SER A N 1
ATOM 1564 C CA . SER A 1 195 ? 167.834 182.947 140.408 1.00 30.16 195 SER A CA 1
ATOM 1565 C C . SER A 1 195 ? 166.444 182.345 140.562 1.00 30.16 195 SER A C 1
ATOM 1566 O O . SER A 1 195 ? 166.135 181.337 139.918 1.00 30.16 195 SER A O 1
ATOM 1569 N N . ASN A 1 196 ? 165.595 182.935 141.403 1.00 32.47 196 ASN A N 1
ATOM 1570 C CA . ASN A 1 196 ? 164.212 182.492 141.514 1.00 32.47 196 ASN A CA 1
ATOM 1571 C C . ASN A 1 196 ? 163.343 182.969 140.360 1.00 32.47 196 ASN A C 1
ATOM 1572 O O . ASN A 1 196 ? 162.214 182.489 140.218 1.00 32.47 196 ASN A O 1
ATOM 1577 N N . GLY A 1 197 ? 163.833 183.889 139.537 1.00 29.34 197 GLY A N 1
ATOM 1578 C CA . GLY A 1 197 ? 163.023 184.483 138.499 1.00 29.34 197 GLY A CA 1
ATOM 1579 C C . GLY A 1 197 ? 162.230 185.692 138.930 1.00 29.34 197 GLY A C 1
ATOM 1580 O O . GLY A 1 197 ? 161.491 186.248 138.112 1.00 29.34 197 GLY A O 1
ATOM 1581 N N . ALA A 1 198 ? 162.354 186.115 140.189 1.00 28.56 198 ALA A N 1
ATOM 1582 C CA . ALA A 1 198 ? 161.617 187.276 140.669 1.00 28.56 198 ALA A CA 1
ATOM 1583 C C . ALA A 1 198 ? 162.094 188.568 140.026 1.00 28.56 198 ALA A C 1
ATOM 1584 O O . ALA A 1 198 ? 161.314 189.518 139.927 1.00 28.56 198 ALA A O 1
ATOM 1586 N N . ILE A 1 199 ? 163.353 188.629 139.602 1.00 27.22 199 ILE A N 1
ATOM 1587 C CA . ILE A 1 199 ? 163.857 189.681 138.730 1.00 27.22 199 ILE A CA 1
ATOM 1588 C C . ILE A 1 199 ? 164.129 189.052 137.373 1.00 27.22 199 ILE A C 1
ATOM 1589 O O . ILE A 1 199 ? 164.923 188.111 137.266 1.00 27.22 199 ILE A O 1
ATOM 1594 N N . SER A 1 200 ? 163.471 189.564 136.340 1.00 30.12 200 SER A N 1
ATOM 1595 C CA . SER A 1 200 ? 163.557 188.976 135.015 1.00 30.12 200 SER A CA 1
ATOM 1596 C C . SER A 1 200 ? 163.742 190.078 133.985 1.00 30.12 200 SER A C 1
ATOM 1597 O O . SER A 1 200 ? 163.613 191.267 134.282 1.00 30.12 200 SER A O 1
ATOM 1600 N N . PHE A 1 201 ? 164.050 189.662 132.757 1.00 32.43 201 PHE A N 1
ATOM 1601 C CA . PHE A 1 201 ? 164.317 190.565 131.641 1.00 32.43 201 PHE A CA 1
ATOM 1602 C C . PHE A 1 201 ? 163.455 190.147 130.453 1.00 32.43 201 PHE A C 1
ATOM 1603 O O . PHE A 1 201 ? 163.918 189.435 129.552 1.00 32.43 201 PHE A O 1
ATOM 1611 N N . PRO A 1 202 ? 162.191 190.579 130.421 1.00 35.94 202 PRO A N 1
ATOM 1612 C CA . PRO A 1 202 ? 161.269 190.060 129.400 1.00 35.94 202 PRO A CA 1
ATOM 1613 C C . PRO A 1 202 ? 161.457 190.675 128.026 1.00 35.94 202 PRO A C 1
ATOM 1614 O O . PRO A 1 202 ? 161.056 190.063 127.030 1.00 35.94 202 PRO A O 1
ATOM 1618 N N . ASN A 1 203 ? 162.050 191.861 127.937 1.00 39.04 203 ASN A N 1
ATOM 1619 C CA . ASN A 1 203 ? 162.143 192.603 126.687 1.00 39.04 203 ASN A CA 1
ATOM 1620 C C . ASN A 1 203 ? 163.363 192.224 125.863 1.00 39.04 203 ASN A C 1
ATOM 1621 O O . ASN A 1 203 ? 163.844 193.051 125.083 1.00 39.04 203 ASN A O 1
ATOM 1626 N N . ILE A 1 204 ? 163.877 191.001 126.019 1.00 43.60 204 ILE A N 1
ATOM 1627 C CA . ILE A 1 204 ? 165.182 190.646 125.477 1.00 43.60 204 ILE A CA 1
ATOM 1628 C C . ILE A 1 204 ? 165.097 189.763 124.237 1.00 43.60 204 ILE A C 1
ATOM 1629 O O . ILE A 1 204 ? 166.121 189.547 123.573 1.00 43.60 204 ILE A O 1
ATOM 1634 N N . SER A 1 205 ? 163.909 189.259 123.891 1.00 51.09 205 SER A N 1
ATOM 1635 C CA . SER A 1 205 ? 163.796 188.359 122.747 1.00 51.09 205 SER A CA 1
ATOM 1636 C C . SER A 1 205 ? 164.029 189.083 121.426 1.00 51.09 205 SER A C 1
ATOM 1637 O O . SER A 1 205 ? 164.334 188.439 120.416 1.00 51.09 205 SER A O 1
ATOM 1640 N N . LYS A 1 206 ? 163.884 190.406 121.407 1.00 56.38 206 LYS A N 1
ATOM 1641 C CA . LYS A 1 206 ? 164.190 191.167 120.205 1.00 56.38 206 LYS A CA 1
ATOM 1642 C C . LYS A 1 206 ? 165.696 191.193 119.965 1.00 56.38 206 LYS A C 1
ATOM 1643 O O . LYS A 1 206 ? 166.494 191.111 120.903 1.00 56.38 206 LYS A O 1
ATOM 1649 N N . LEU A 1 207 ? 166.082 191.294 118.696 1.00 62.47 207 LEU A N 1
ATOM 1650 C CA . LEU A 1 207 ? 167.478 191.127 118.300 1.00 62.47 207 LEU A CA 1
ATOM 1651 C C . LEU A 1 207 ? 168.222 192.451 118.426 1.00 62.47 207 LEU A C 1
ATOM 1652 O O . LEU A 1 207 ? 168.060 193.350 117.593 1.00 62.47 207 LEU A O 1
ATOM 1657 N N . GLU A 1 208 ? 169.046 192.569 119.472 1.00 60.22 208 GLU A N 1
ATOM 1658 C CA . GLU A 1 208 ? 169.949 193.701 119.648 1.00 60.22 208 GLU A CA 1
ATOM 1659 C C . GLU A 1 208 ? 171.347 193.240 120.047 1.00 60.22 208 GLU A C 1
ATOM 1660 O O . GLU A 1 208 ? 172.020 193.925 120.825 1.00 60.22 208 GLU A O 1
ATOM 1666 N N . ASP A 1 209 ? 171.796 192.094 119.528 1.00 57.68 209 ASP A N 1
ATOM 1667 C CA . ASP A 1 209 ? 173.055 191.491 119.952 1.00 57.68 209 ASP A CA 1
ATOM 1668 C C . ASP A 1 209 ? 174.277 192.306 11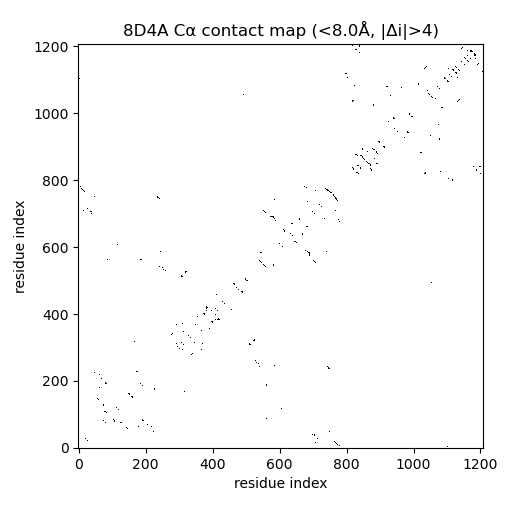9.551 1.00 57.68 209 ASP A C 1
ATOM 1669 O O . ASP A 1 209 ? 175.349 192.104 120.132 1.00 57.68 209 ASP A O 1
ATOM 1674 N N . GLY A 1 210 ? 174.151 193.212 118.579 1.00 56.25 210 GLY A N 1
ATOM 1675 C CA . GLY A 1 210 ? 175.284 194.025 118.180 1.00 56.25 210 GLY A CA 1
ATOM 1676 C C . GLY A 1 210 ? 175.639 195.133 119.147 1.00 56.25 210 GLY A C 1
ATOM 1677 O O . GLY A 1 210 ? 176.776 195.614 119.126 1.00 56.25 210 GLY A O 1
ATOM 1678 N N . GLU A 1 211 ? 174.698 195.549 119.993 1.00 57.98 211 GLU A N 1
ATOM 1679 C CA . GLU A 1 211 ? 174.950 196.645 120.925 1.00 57.98 211 GLU A CA 1
ATOM 1680 C C . GLU A 1 211 ? 174.476 196.390 122.347 1.00 57.98 211 GLU A C 1
ATOM 1681 O O . GLU A 1 211 ? 174.824 197.178 123.233 1.00 57.98 211 GLU A O 1
ATOM 1687 N N . GLU A 1 212 ? 173.700 195.339 122.611 1.00 52.32 212 GLU A N 1
ATOM 1688 C CA . GLU A 1 212 ? 173.239 195.023 123.956 1.00 52.32 212 GLU A CA 1
ATOM 1689 C C . GLU A 1 212 ? 173.736 193.663 124.432 1.00 52.32 212 GLU A C 1
ATOM 1690 O O . GLU A 1 212 ? 172.988 192.931 125.085 1.00 52.32 212 GLU A O 1
ATOM 1696 N N . SER A 1 213 ? 174.987 193.312 124.122 1.00 46.85 213 SER A N 1
ATOM 1697 C CA . SER A 1 213 ? 175.480 191.977 124.443 1.00 46.85 213 SER A CA 1
ATOM 1698 C C . SER A 1 213 ? 175.687 191.793 125.939 1.00 46.85 213 SER A C 1
ATOM 1699 O O . SER A 1 213 ? 175.611 190.666 126.440 1.00 46.85 213 SER A O 1
ATOM 1702 N N . HIS A 1 214 ? 175.941 192.881 126.666 1.00 41.45 214 HIS A N 1
ATOM 1703 C CA . HIS A 1 214 ? 176.193 192.777 128.099 1.00 41.45 214 HIS A CA 1
ATOM 1704 C C . HIS A 1 214 ? 174.940 192.362 128.859 1.00 41.45 214 HIS A C 1
ATOM 1705 O O . HIS A 1 214 ? 174.985 191.454 129.698 1.00 41.45 214 HIS A O 1
ATOM 1712 N N . LEU A 1 215 ? 173.806 193.001 128.570 1.00 39.62 215 LEU A N 1
ATOM 1713 C CA . LEU A 1 215 ? 172.577 192.667 129.279 1.00 39.62 215 LEU A CA 1
ATOM 1714 C C . LEU A 1 215 ? 172.037 191.315 128.827 1.00 39.62 215 LEU A C 1
ATOM 1715 O O . LEU A 1 215 ? 171.429 190.587 129.621 1.00 39.62 215 LEU A O 1
ATOM 1720 N N . ILE A 1 216 ? 172.260 190.959 127.559 1.00 43.67 216 ILE A N 1
ATOM 1721 C CA . ILE A 1 216 ? 171.881 189.635 127.071 1.00 43.67 216 ILE A CA 1
ATOM 1722 C C . ILE A 1 216 ? 172.694 188.557 127.773 1.00 43.67 216 ILE A C 1
ATOM 1723 O O . ILE A 1 216 ? 172.159 187.513 128.169 1.00 43.67 216 ILE A O 1
ATOM 1728 N N . GLU A 1 217 ? 173.996 188.794 127.946 1.00 43.07 217 GLU A N 1
ATOM 1729 C CA . GLU A 1 217 ? 174.833 187.841 128.664 1.00 43.07 217 GLU A CA 1
ATOM 1730 C C . GLU A 1 217 ? 174.427 187.736 130.127 1.00 43.07 217 GLU A C 1
ATOM 1731 O O . GLU A 1 217 ? 174.383 186.636 130.686 1.00 43.07 217 GLU A O 1
ATOM 1737 N N . PHE A 1 218 ? 174.125 188.870 130.764 1.00 36.45 218 PHE A N 1
ATOM 1738 C CA . PHE A 1 218 ? 173.792 188.850 132.185 1.00 36.45 218 PHE A CA 1
ATOM 1739 C C . PHE A 1 218 ? 172.429 188.230 132.452 1.00 36.45 218 PHE A C 1
ATOM 1740 O O . PHE A 1 218 ? 172.221 187.649 133.521 1.00 36.45 218 PHE A O 1
ATOM 1748 N N . ALA A 1 219 ? 171.490 188.336 131.510 1.00 39.49 219 ALA A N 1
ATOM 1749 C CA . ALA A 1 219 ? 170.154 187.799 131.746 1.00 39.49 219 ALA A CA 1
ATOM 1750 C C . ALA A 1 219 ? 170.134 186.279 131.832 1.00 39.49 219 ALA A C 1
ATOM 1751 O O . ALA A 1 219 ? 169.136 185.712 132.290 1.00 39.49 219 ALA A O 1
ATOM 1753 N N . LEU A 1 220 ? 171.203 185.606 131.406 1.00 42.73 220 LEU A N 1
ATOM 1754 C CA . LEU A 1 220 ? 171.347 184.157 131.546 1.00 42.73 220 LEU A CA 1
ATOM 1755 C C . LEU A 1 220 ? 172.766 183.846 132.028 1.00 42.73 220 LEU A C 1
ATOM 1756 O O . LEU A 1 220 ? 173.737 183.914 131.273 1.00 42.73 220 LEU A O 1
ATOM 1761 N N . ASN A 1 221 ? 172.893 183.545 133.325 1.00 42.50 221 ASN A N 1
ATOM 1762 C CA . ASN A 1 221 ? 174.171 183.164 133.913 1.00 42.50 221 ASN A CA 1
ATOM 1763 C C . ASN A 1 221 ? 174.107 181.957 134.830 1.00 42.50 221 ASN A C 1
ATOM 1764 O O . ASN A 1 221 ? 175.158 181.545 135.335 1.00 42.50 221 ASN A O 1
ATOM 1769 N N . ASP A 1 222 ? 172.923 181.391 135.065 1.00 40.51 222 ASP A N 1
ATOM 1770 C CA . ASP A 1 222 ? 172.723 180.295 136.013 1.00 40.51 222 ASP A CA 1
ATOM 1771 C C . ASP A 1 222 ? 173.215 180.701 137.405 1.00 40.51 222 ASP A C 1
ATOM 1772 O O . ASP A 1 222 ? 174.219 180.213 137.920 1.00 40.51 222 ASP A O 1
ATOM 1777 N N . TYR A 1 223 ? 172.484 181.658 137.982 1.00 37.49 223 TYR A N 1
ATOM 1778 C CA . TYR A 1 223 ? 172.805 182.184 139.304 1.00 37.49 223 TYR A CA 1
ATOM 1779 C C . TYR A 1 223 ? 172.619 181.160 140.410 1.00 37.49 223 TYR A C 1
ATOM 1780 O O . TYR A 1 223 ? 173.009 181.432 141.551 1.00 37.49 223 TYR A O 1
ATOM 1789 N N . SER A 1 224 ? 172.009 180.011 140.112 1.00 36.82 224 SER A N 1
ATOM 1790 C CA . SER A 1 224 ? 171.909 178.941 141.095 1.00 36.82 224 SER A CA 1
ATOM 1791 C C . SER A 1 224 ? 173.285 178.423 141.498 1.00 36.82 224 SER A C 1
ATOM 1792 O O . SER A 1 224 ? 173.469 177.960 142.625 1.00 36.82 224 SER A O 1
ATOM 1795 N N . GLN A 1 225 ? 174.271 178.512 140.602 1.00 36.76 225 GLN A N 1
ATOM 1796 C CA . GLN A 1 225 ? 175.619 178.070 140.949 1.00 36.76 225 GLN A CA 1
ATOM 1797 C C . GLN A 1 225 ? 176.266 178.996 141.973 1.00 36.76 225 GLN A C 1
ATOM 1798 O O . GLN A 1 225 ? 176.862 178.530 142.956 1.00 36.76 225 GLN A O 1
ATOM 1804 N N . LEU A 1 226 ? 176.158 180.309 141.759 1.00 31.12 226 LEU A N 1
ATOM 1805 C CA . LEU A 1 226 ? 176.652 181.273 142.734 1.00 31.12 226 LEU A CA 1
ATOM 1806 C C . LEU A 1 226 ? 175.881 181.172 144.043 1.00 31.12 226 LEU A C 1
ATOM 1807 O O . LEU A 1 226 ? 176.469 181.287 145.125 1.00 31.12 226 LEU A O 1
ATOM 1812 N N . SER A 1 227 ? 174.567 180.941 143.959 1.00 31.10 227 SER A N 1
ATOM 1813 C CA . SER A 1 227 ? 173.760 180.743 145.157 1.00 31.10 227 SER A CA 1
ATOM 1814 C C . SER A 1 227 ? 174.221 179.524 145.941 1.00 31.10 227 SER A C 1
ATOM 1815 O O . SER A 1 227 ? 174.326 179.574 147.171 1.00 31.10 227 SER A O 1
ATOM 1818 N N . GLU A 1 228 ? 174.509 178.423 145.243 1.00 33.84 228 GLU A N 1
ATOM 1819 C CA . GLU A 1 228 ? 174.966 177.208 145.904 1.00 33.84 228 GLU A CA 1
ATOM 1820 C C . GLU A 1 228 ? 176.323 177.407 146.556 1.00 33.84 228 GLU A C 1
ATOM 1821 O O . GLU A 1 228 ? 176.548 176.934 147.671 1.00 33.84 228 GLU A O 1
ATOM 1827 N N . LEU A 1 229 ? 177.240 178.100 145.879 1.00 28.73 229 LEU A N 1
ATOM 1828 C CA . LEU A 1 229 ? 178.564 178.331 146.455 1.00 28.73 229 LEU A CA 1
ATOM 1829 C C . LEU A 1 229 ? 178.489 179.222 147.694 1.00 28.73 229 LEU A C 1
ATOM 1830 O O . LEU A 1 229 ? 179.129 178.933 148.720 1.00 28.73 229 LEU A O 1
ATOM 1835 N N . ILE A 1 230 ? 177.685 180.290 147.629 1.00 25.20 230 ILE A N 1
ATOM 1836 C CA . ILE A 1 230 ? 177.501 181.171 148.782 1.00 25.20 230 ILE A CA 1
ATOM 1837 C C . ILE A 1 230 ? 176.867 180.408 149.939 1.00 25.20 230 ILE A C 1
ATOM 1838 O O . ILE A 1 230 ? 177.297 180.528 151.091 1.00 25.20 230 ILE A O 1
ATOM 1843 N N . GLY A 1 231 ? 175.840 179.604 149.646 1.00 24.44 231 GLY A N 1
ATOM 1844 C CA . GLY A 1 231 ? 175.177 178.849 150.695 1.00 24.44 231 GLY A CA 1
ATOM 1845 C C . GLY A 1 231 ? 176.063 177.786 151.311 1.00 24.44 231 GLY A C 1
ATOM 1846 O O . GLY A 1 231 ? 175.972 177.511 152.507 1.00 24.44 231 GLY A O 1
ATOM 1847 N N . GLU A 1 232 ? 176.929 177.171 150.502 1.00 26.03 232 GLU A N 1
ATOM 1848 C CA . GLU A 1 232 ? 177.870 176.188 151.025 1.00 26.03 232 GLU A CA 1
ATOM 1849 C C . GLU A 1 232 ? 178.866 176.826 151.979 1.00 26.03 232 GLU A C 1
ATOM 1850 O O . GLU A 1 232 ? 179.141 176.281 153.055 1.00 26.03 232 GLU A O 1
ATOM 1856 N N . LEU A 1 233 ? 179.409 177.989 151.613 1.00 22.84 233 LEU A N 1
ATOM 1857 C CA . LEU A 1 233 ? 180.318 178.674 152.529 1.00 22.84 233 LEU A CA 1
ATOM 1858 C C . LEU A 1 233 ? 179.593 179.171 153.778 1.00 22.84 233 LEU A C 1
ATOM 1859 O O . LEU A 1 233 ? 180.156 179.148 154.880 1.00 22.84 233 LEU A O 1
ATOM 1864 N N . LYS A 1 234 ? 178.340 179.608 153.630 1.00 20.52 234 LYS A N 1
ATOM 1865 C CA . LYS A 1 234 ? 177.549 180.034 154.781 1.00 20.52 234 LYS A CA 1
ATOM 1866 C C . LYS A 1 234 ? 177.299 178.879 155.739 1.00 20.52 234 LYS A C 1
ATOM 1867 O O . LYS A 1 234 ? 177.385 179.041 156.960 1.00 20.52 234 LYS A O 1
ATOM 1873 N N . ASP A 1 235 ? 176.969 177.704 155.199 1.00 21.17 235 ASP A N 1
ATOM 1874 C CA . ASP A 1 235 ? 176.714 176.541 156.040 1.00 21.17 235 ASP A CA 1
ATOM 1875 C C . ASP A 1 235 ? 177.990 176.044 156.699 1.00 21.17 235 ASP A C 1
ATOM 1876 O O . ASP A 1 235 ? 177.957 175.546 157.829 1.00 21.17 235 ASP A O 1
ATOM 1881 N N . ALA A 1 236 ? 179.122 176.148 155.999 1.00 19.60 236 ALA A N 1
ATOM 1882 C CA . ALA A 1 236 ? 180.397 175.792 156.608 1.00 19.60 236 ALA A CA 1
ATOM 1883 C C . ALA A 1 236 ? 180.734 176.720 157.766 1.00 19.60 236 ALA A C 1
ATOM 1884 O O . ALA A 1 236 ? 181.224 176.270 158.807 1.00 19.60 236 ALA A O 1
ATOM 1886 N N . ILE A 1 237 ? 180.481 178.021 157.605 1.00 16.98 237 ILE A N 1
ATOM 1887 C CA . ILE A 1 237 ? 180.772 178.973 158.674 1.00 16.98 237 ILE A CA 1
ATOM 1888 C C . ILE A 1 237 ? 179.820 178.783 159.850 1.00 16.98 237 ILE A C 1
ATOM 1889 O O . ILE A 1 237 ? 180.241 178.773 161.012 1.00 16.98 237 ILE A O 1
ATOM 1894 N N . ALA A 1 238 ? 178.531 178.600 159.570 1.00 17.07 238 ALA A N 1
ATOM 1895 C CA . ALA A 1 238 ? 177.519 178.605 160.617 1.00 17.07 238 ALA A CA 1
ATOM 1896 C C . ALA A 1 238 ? 177.457 177.303 161.403 1.00 17.07 238 ALA A C 1
ATOM 1897 O O . ALA A 1 238 ? 176.738 177.239 162.405 1.00 17.07 238 ALA A O 1
ATOM 1899 N N . THR A 1 239 ? 178.172 176.267 160.980 1.00 17.46 239 THR A N 1
ATOM 1900 C CA . THR A 1 239 ? 178.136 174.997 161.691 1.00 17.46 239 THR A CA 1
ATOM 1901 C C . THR A 1 239 ? 179.112 175.018 162.861 1.00 17.46 239 THR A C 1
ATOM 1902 O O . THR A 1 239 ? 180.325 174.885 162.672 1.00 17.46 239 THR A O 1
ATOM 1906 N N . ASN A 1 240 ? 178.585 175.187 164.070 1.00 18.46 240 ASN A N 1
ATOM 1907 C CA . ASN A 1 240 ? 179.360 175.077 165.295 1.00 18.46 240 ASN A CA 1
ATOM 1908 C C . ASN A 1 240 ? 178.753 174.000 166.179 1.00 18.46 240 ASN A C 1
ATOM 1909 O O . ASN A 1 240 ? 177.534 173.946 166.358 1.00 18.46 240 ASN A O 1
ATOM 1914 N N . GLY A 1 241 ? 179.610 173.139 166.719 1.00 17.69 241 GLY A N 1
ATOM 1915 C CA . GLY A 1 241 ? 179.156 172.084 167.602 1.00 17.69 241 GLY A CA 1
ATOM 1916 C C . GLY A 1 241 ? 178.504 170.918 166.906 1.00 17.69 241 GLY A C 1
ATOM 1917 O O . GLY A 1 241 ? 177.833 170.116 167.557 1.00 17.69 241 GLY A O 1
ATOM 1918 N N . GLY A 1 242 ? 178.681 170.797 165.593 1.00 16.96 242 GLY A N 1
ATOM 1919 C CA . GLY A 1 242 ? 178.067 169.739 164.826 1.00 16.96 242 GLY A CA 1
ATOM 1920 C C . GLY A 1 242 ? 176.689 170.047 164.286 1.00 16.96 242 GLY A C 1
ATOM 1921 O O . GLY A 1 242 ? 176.135 169.222 163.553 1.00 16.96 242 GLY A O 1
ATOM 1922 N N . TYR A 1 243 ? 176.120 171.203 164.614 1.00 15.88 243 TYR A N 1
ATOM 1923 C CA . TYR A 1 243 ? 174.770 171.565 164.210 1.00 15.88 243 TYR A CA 1
ATOM 1924 C C . TYR A 1 243 ? 174.812 172.701 163.200 1.00 15.88 243 TYR A C 1
ATOM 1925 O O . TYR A 1 243 ? 175.488 173.710 163.421 1.00 15.88 243 TYR A O 1
ATOM 1934 N N . THR A 1 244 ? 174.079 172.538 162.105 1.00 15.71 244 THR A N 1
ATOM 1935 C CA . THR A 1 244 ? 173.984 173.533 161.056 1.00 15.71 244 THR A CA 1
ATOM 1936 C C . THR A 1 244 ? 172.602 174.158 161.068 1.00 15.71 244 THR A C 1
ATOM 1937 O O . THR A 1 244 ? 171.607 173.424 161.119 1.00 15.71 244 THR A O 1
ATOM 1941 N N . PRO A 1 245 ? 172.492 175.486 161.050 1.00 14.36 245 PRO A N 1
ATOM 1942 C CA . PRO A 1 245 ? 171.170 176.116 160.976 1.00 14.36 245 PRO A CA 1
ATOM 1943 C C . PRO A 1 245 ? 170.462 175.780 159.672 1.00 14.36 245 PRO A C 1
ATOM 1944 O O . PRO A 1 245 ? 171.063 175.780 158.598 1.00 14.36 245 PRO A O 1
ATOM 1948 N N . PHE A 1 246 ? 169.166 175.505 159.773 1.00 14.64 246 PHE A N 1
ATOM 1949 C CA . PHE A 1 246 ? 168.368 175.116 158.622 1.00 14.64 246 PHE A CA 1
ATOM 1950 C C . PHE A 1 246 ? 167.268 176.116 158.304 1.00 14.64 246 PHE A C 1
ATOM 1951 O O . PHE A 1 246 ? 167.128 176.533 157.152 1.00 14.64 246 PHE A O 1
ATOM 1959 N N . ALA A 1 247 ? 166.487 176.526 159.299 1.00 12.44 247 ALA A N 1
ATOM 1960 C CA . ALA A 1 247 ? 165.355 177.405 159.064 1.00 12.44 247 ALA A CA 1
ATOM 1961 C C . ALA A 1 247 ? 165.097 178.247 160.300 1.00 12.44 247 ALA A C 1
ATOM 1962 O O . ALA A 1 247 ? 165.531 177.909 161.400 1.00 12.44 247 ALA A O 1
ATOM 1964 N N . LYS A 1 248 ? 164.388 179.353 160.101 1.00 13.89 248 LYS A N 1
ATOM 1965 C CA . LYS A 1 248 ? 163.867 180.171 161.187 1.00 13.89 248 LYS A CA 1
ATOM 1966 C C . LYS A 1 248 ? 162.374 180.357 160.967 1.00 13.89 248 LYS A C 1
ATOM 1967 O O . LYS A 1 248 ? 161.964 181.107 160.077 1.00 13.89 248 LYS A O 1
ATOM 1973 N N . VAL A 1 249 ? 161.570 179.683 161.784 1.00 12.78 249 VAL A N 1
ATOM 1974 C CA . VAL A 1 249 ? 160.133 179.552 161.576 1.00 12.78 249 VAL A CA 1
ATOM 1975 C C . VAL A 1 249 ? 159.399 180.423 162.584 1.00 12.78 249 VAL A C 1
ATOM 1976 O O . VAL A 1 249 ? 159.812 180.529 163.742 1.00 12.78 249 VAL A O 1
ATOM 1980 N N . THR A 1 250 ? 158.317 181.055 162.139 1.00 13.16 250 THR A N 1
ATOM 1981 C CA . THR A 1 250 ? 157.446 181.833 163.006 1.00 13.16 250 THR A CA 1
ATOM 1982 C C . THR A 1 250 ? 156.039 181.242 162.974 1.00 13.16 250 THR A C 1
ATOM 1983 O O . THR A 1 250 ? 155.599 180.709 161.951 1.00 13.16 250 THR A O 1
ATOM 1987 N N . LEU A 1 251 ? 155.361 181.274 164.118 1.00 12.33 251 LEU A N 1
ATOM 1988 C CA . LEU A 1 251 ? 153.977 180.829 164.203 1.00 12.33 251 LEU A CA 1
ATOM 1989 C C . LEU A 1 251 ? 152.994 181.985 164.261 1.00 12.33 251 LEU A C 1
ATOM 1990 O O . LEU A 1 251 ? 151.785 181.750 164.245 1.00 12.33 251 LEU A O 1
ATOM 1995 N N . ASN A 1 252 ? 153.487 183.215 164.333 1.00 13.52 252 ASN A N 1
ATOM 1996 C CA . ASN A 1 252 ? 152.686 184.429 164.224 1.00 13.52 252 ASN A CA 1
ATOM 1997 C C . ASN A 1 252 ? 152.982 185.027 162.856 1.00 13.52 252 ASN A C 1
ATOM 1998 O O . ASN A 1 252 ? 154.112 185.445 162.594 1.00 13.52 252 ASN A O 1
ATOM 2003 N N . HIS A 1 253 ? 151.977 185.063 161.978 1.00 15.12 253 HIS A N 1
ATOM 2004 C CA . HIS A 1 253 ? 152.223 185.455 160.594 1.00 15.12 253 HIS A CA 1
ATOM 2005 C C . HIS A 1 253 ? 152.395 186.955 160.422 1.00 15.12 253 HIS A C 1
ATOM 2006 O O . HIS A 1 253 ? 152.777 187.400 159.336 1.00 15.12 253 HIS A O 1
ATOM 2013 N N . TYR A 1 254 ? 152.127 187.742 161.462 1.00 13.27 254 TYR A N 1
ATOM 2014 C CA . TYR A 1 254 ? 152.371 189.176 161.397 1.00 13.27 254 TYR A CA 1
ATOM 2015 C C . TYR A 1 254 ? 153.843 189.506 161.562 1.00 13.27 254 TYR A C 1
ATOM 2016 O O . TYR A 1 254 ? 154.233 190.666 161.411 1.00 13.27 254 TYR A O 1
ATOM 2025 N N . THR A 1 255 ? 154.658 188.506 161.861 1.00 14.96 255 THR A N 1
ATOM 2026 C CA . THR A 1 255 ? 156.081 188.635 162.111 1.00 14.96 255 THR A CA 1
ATOM 2027 C C . THR A 1 255 ? 156.894 188.044 160.950 1.00 14.96 255 THR A C 1
ATOM 2028 O O . THR A 1 255 ? 158.113 188.217 160.886 1.00 14.96 255 THR A O 1
ATOM 2032 N N . ALA A 1 256 ? 156.214 187.471 159.954 1.00 18.29 256 ALA A N 1
ATOM 2033 C CA . ALA A 1 256 ? 156.891 186.770 158.866 1.00 18.29 256 ALA A CA 1
ATOM 2034 C C . ALA A 1 256 ? 157.715 187.710 157.990 1.00 18.29 256 ALA A C 1
ATOM 2035 O O . ALA A 1 256 ? 158.802 187.341 157.533 1.00 18.29 256 ALA A O 1
ATOM 2037 N N . GLU A 1 257 ? 157.225 188.917 157.732 1.00 22.21 257 GLU A N 1
ATOM 2038 C CA . GLU A 1 257 ? 157.947 189.860 156.888 1.00 22.21 257 GLU A CA 1
ATOM 2039 C C . GLU A 1 257 ? 158.763 190.858 157.698 1.00 22.21 257 GLU A C 1
ATOM 2040 O O . GLU A 1 257 ? 158.888 192.018 157.294 1.00 22.21 257 GLU A O 1
ATOM 2046 N N . GLN A 1 258 ? 159.308 190.418 158.829 1.00 17.94 258 GLN A N 1
ATOM 2047 C CA . GLN A 1 258 ? 160.007 191.276 159.775 1.00 17.94 258 GLN A CA 1
ATOM 2048 C C . GLN A 1 258 ? 161.238 191.923 159.155 1.00 17.94 258 GLN A C 1
ATOM 2049 O O . GLN A 1 258 ? 162.019 191.274 158.458 1.00 17.94 258 GLN A O 1
ATOM 2055 N N . LYS A 1 259 ? 161.398 193.211 159.410 1.00 16.48 259 LYS A N 1
ATOM 2056 C CA . LYS A 1 259 ? 162.579 193.989 159.080 1.00 16.48 259 LYS A CA 1
ATOM 2057 C C . LYS A 1 259 ? 163.604 193.878 160.197 1.00 16.48 259 LYS A C 1
ATOM 2058 O O . LYS A 1 259 ? 163.255 193.545 161.331 1.00 16.48 259 LYS A O 1
ATOM 2064 N N . PRO A 1 260 ? 164.884 194.121 159.912 1.00 15.45 260 PRO A N 1
ATOM 2065 C CA . PRO A 1 260 ? 165.893 194.080 160.976 1.00 15.45 260 PRO A CA 1
ATOM 2066 C C . PRO A 1 260 ? 165.630 195.104 162.073 1.00 15.45 260 PRO A C 1
ATOM 2067 O O . PRO A 1 260 ? 165.205 196.230 161.813 1.00 15.45 260 PRO A O 1
ATOM 2071 N N . HIS A 1 261 ? 165.886 194.693 163.310 1.00 13.20 261 HIS A N 1
ATOM 2072 C CA . HIS A 1 261 ? 165.678 195.560 164.461 1.00 13.20 261 HIS A CA 1
ATOM 2073 C C . HIS A 1 261 ? 166.739 196.652 164.500 1.00 13.20 261 HIS A C 1
ATOM 2074 O O . HIS A 1 261 ? 167.914 196.403 164.221 1.00 13.20 261 HIS A O 1
ATOM 2081 N N . VAL A 1 262 ? 166.324 197.866 164.848 1.00 12.88 262 VAL A N 1
ATOM 2082 C CA . VAL A 1 262 ? 167.221 199.016 164.870 1.00 12.88 262 VAL A CA 1
ATOM 2083 C C . VAL A 1 262 ? 167.790 199.154 166.278 1.00 12.88 262 VAL A C 1
ATOM 2084 O O . VAL A 1 262 ? 167.047 199.280 167.251 1.00 12.88 262 VAL A O 1
ATOM 2088 N N . PHE A 1 263 ? 169.118 199.132 166.384 1.00 13.42 263 PHE A N 1
ATOM 2089 C CA . PHE A 1 263 ? 169.815 199.179 167.661 1.00 13.42 263 PHE A CA 1
ATOM 2090 C C . PHE A 1 263 ? 170.574 200.483 167.867 1.00 13.42 263 PHE A C 1
ATOM 2091 O O . PHE A 1 263 ? 171.625 200.475 168.512 1.00 13.42 263 PHE A O 1
ATOM 2099 N N . LYS A 1 264 ? 170.062 201.598 167.340 1.00 17.58 264 LYS A N 1
ATOM 2100 C CA . LYS A 1 264 ? 170.834 202.837 167.302 1.00 17.58 264 LYS A CA 1
ATOM 2101 C C . LYS A 1 264 ? 171.087 203.403 168.693 1.00 17.58 264 LYS A C 1
ATOM 2102 O O . LYS A 1 264 ? 172.158 203.960 168.956 1.00 17.58 264 LYS A O 1
ATOM 2108 N N . ASN A 1 265 ? 170.111 203.286 169.595 1.00 18.15 265 ASN A N 1
ATOM 2109 C CA . ASN A 1 265 ? 170.292 203.817 170.943 1.00 18.15 265 ASN A CA 1
ATOM 2110 C C . ASN A 1 265 ? 171.346 203.040 171.719 1.00 18.15 265 ASN A C 1
ATOM 2111 O O . ASN A 1 265 ? 172.173 203.645 172.410 1.00 18.15 265 ASN A O 1
ATOM 2116 N N . ASP A 1 266 ? 171.345 201.710 171.602 1.00 17.16 266 ASP A N 1
ATOM 2117 C CA . ASP A 1 266 ? 172.370 200.899 172.252 1.00 17.16 266 ASP A CA 1
ATOM 2118 C C . ASP A 1 266 ? 173.744 201.154 171.652 1.00 17.16 266 ASP A C 1
ATOM 2119 O O . ASP A 1 266 ? 174.743 201.200 172.376 1.00 17.16 266 ASP A O 1
ATOM 2124 N N . ILE A 1 267 ? 173.809 201.309 170.329 1.00 16.85 267 ILE A N 1
ATOM 2125 C CA . ILE A 1 267 ? 175.074 201.594 169.658 1.00 16.85 267 ILE A CA 1
ATOM 2126 C C . ILE A 1 267 ? 175.633 202.930 170.126 1.00 16.85 267 ILE A C 1
ATOM 2127 O O . ILE A 1 267 ? 176.825 203.052 170.432 1.00 16.85 267 ILE A O 1
ATOM 2132 N N . ASP A 1 268 ? 174.772 203.947 170.208 1.00 18.65 268 ASP A N 1
ATOM 2133 C CA . ASP A 1 268 ? 175.200 205.261 170.674 1.00 18.65 268 ASP A CA 1
ATOM 2134 C C . ASP A 1 268 ? 175.644 205.223 172.129 1.00 18.65 268 ASP A C 1
ATOM 2135 O O . ASP A 1 268 ? 176.636 205.860 172.494 1.00 18.65 268 ASP A O 1
ATOM 2140 N N . ALA A 1 269 ? 174.923 204.482 172.976 1.00 18.73 269 ALA A N 1
ATOM 2141 C CA . ALA A 1 269 ? 175.307 204.368 174.380 1.00 18.73 269 ALA A CA 1
ATOM 2142 C C . ALA A 1 269 ? 176.645 203.657 174.541 1.00 18.73 269 ALA A C 1
ATOM 2143 O O . ALA A 1 269 ? 177.460 204.039 175.387 1.00 18.73 269 ALA A O 1
ATOM 2145 N N . LYS A 1 270 ? 176.889 202.617 173.740 1.00 17.20 270 LYS A N 1
ATOM 2146 C CA . LYS A 1 270 ? 178.153 201.896 173.827 1.00 17.20 270 LYS A CA 1
ATOM 2147 C C . LYS A 1 270 ? 179.310 202.725 173.287 1.00 17.20 270 LYS A C 1
ATOM 2148 O O . LYS A 1 270 ? 180.432 202.631 173.793 1.00 17.20 270 LYS A O 1
ATOM 2154 N N . ILE A 1 271 ? 179.062 203.525 172.249 1.00 18.40 271 ILE A N 1
ATOM 2155 C CA . ILE A 1 271 ? 180.085 204.437 171.746 1.00 18.40 271 ILE A CA 1
ATOM 2156 C C . ILE A 1 271 ? 180.379 205.519 172.778 1.00 18.40 271 ILE A C 1
ATOM 2157 O O . ILE A 1 271 ? 181.529 205.938 172.957 1.00 18.40 271 ILE A O 1
ATOM 2162 N N . ARG A 1 272 ? 179.346 205.966 173.491 1.00 20.00 272 ARG A N 1
ATOM 2163 C CA . ARG A 1 272 ? 179.514 206.952 174.552 1.00 20.00 272 ARG A CA 1
ATOM 2164 C C . ARG A 1 272 ? 180.307 206.384 175.724 1.00 20.00 272 ARG A C 1
ATOM 2165 O O . ARG A 1 272 ? 181.103 207.097 176.346 1.00 20.00 272 ARG A O 1
ATOM 2173 N N . GLU A 1 273 ? 180.095 205.106 176.046 1.00 20.16 273 GLU A N 1
ATOM 2174 C CA . GLU A 1 273 ? 180.868 204.466 177.107 1.00 20.16 273 GLU A CA 1
ATOM 2175 C C . GLU A 1 273 ? 182.332 204.325 176.720 1.00 20.16 273 GLU A C 1
ATOM 2176 O O . GLU A 1 273 ? 183.220 204.469 177.567 1.00 20.16 273 GLU A O 1
ATOM 2182 N N . LEU A 1 274 ? 182.603 204.037 175.447 1.00 18.77 274 LEU A N 1
ATOM 2183 C CA . LEU A 1 274 ? 183.976 203.894 174.984 1.00 18.77 274 LEU A CA 1
ATOM 2184 C C . LEU A 1 274 ? 184.725 205.215 174.967 1.00 18.77 274 LEU A C 1
ATOM 2185 O O . LEU A 1 274 ? 185.960 205.202 174.922 1.00 18.77 274 LEU A O 1
ATOM 2190 N N . LYS A 1 275 ? 184.004 206.341 175.014 1.00 19.93 275 LYS A N 1
ATOM 2191 C CA . LYS A 1 275 ? 184.555 207.676 174.781 1.00 19.93 275 LYS A CA 1
ATOM 2192 C C . LYS A 1 275 ? 185.311 207.713 173.458 1.00 19.93 275 LYS A C 1
ATOM 2193 O O . LYS A 1 275 ? 186.412 208.253 173.355 1.00 19.93 275 LYS A O 1
ATOM 2199 N N . LEU A 1 276 ? 184.708 207.108 172.435 1.00 22.97 276 LEU A N 1
ATOM 2200 C CA . LEU A 1 276 ? 185.389 206.922 171.160 1.00 22.97 276 LEU A CA 1
ATOM 2201 C C . LEU A 1 276 ? 185.466 208.222 170.372 1.00 22.97 276 LEU A C 1
ATOM 2202 O O . LEU A 1 276 ? 186.463 208.482 169.689 1.00 22.97 276 LEU A O 1
ATOM 2207 N N . ILE A 1 277 ? 184.421 209.047 170.457 1.00 28.18 277 ILE A N 1
ATOM 2208 C CA . ILE A 1 277 ? 184.372 210.290 169.692 1.00 28.18 277 ILE A CA 1
ATOM 2209 C C . ILE A 1 277 ? 185.458 211.251 170.154 1.00 28.18 277 ILE A C 1
ATOM 2210 O O . ILE A 1 277 ? 186.120 211.896 169.335 1.00 28.18 277 ILE A O 1
ATOM 2215 N N . GLY A 1 278 ? 185.6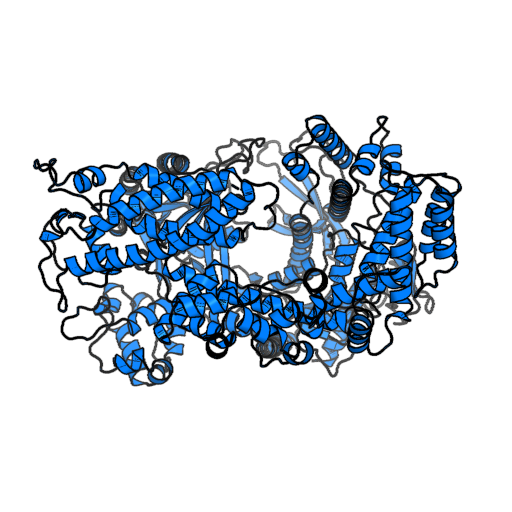70 211.350 171.467 1.00 28.20 278 GLY A N 1
ATOM 2216 C CA . GLY A 1 278 ? 186.737 212.198 171.973 1.00 28.20 278 GLY A CA 1
ATOM 2217 C C . GLY A 1 278 ? 188.114 211.719 171.554 1.00 28.20 278 GLY A C 1
ATOM 2218 O O . GLY A 1 278 ? 188.999 212.527 171.260 1.00 28.20 278 GLY A O 1
ATOM 2219 N N . LEU A 1 279 ? 188.306 210.400 171.505 1.00 28.19 279 LEU A N 1
ATOM 2220 C CA . LEU A 1 279 ? 189.581 209.847 171.061 1.00 28.19 279 LEU A CA 1
ATOM 2221 C C . LEU A 1 279 ? 189.830 210.137 169.585 1.00 28.19 279 LEU A C 1
ATOM 2222 O O . LEU A 1 279 ? 190.957 210.455 169.192 1.00 28.19 279 LEU A O 1
ATOM 2227 N N . VAL A 1 280 ? 188.793 210.045 168.752 1.00 30.34 280 VAL A N 1
ATOM 2228 C CA . VAL A 1 280 ? 188.974 210.371 167.340 1.00 30.34 280 VAL A CA 1
ATOM 2229 C C . VAL A 1 280 ? 189.212 211.869 167.156 1.00 30.34 280 VAL A C 1
ATOM 2230 O O . VAL A 1 280 ? 190.011 212.277 166.306 1.00 30.34 280 VAL A O 1
ATOM 2234 N N . GLU A 1 281 ? 188.538 212.712 167.948 1.00 33.86 281 GLU A N 1
ATOM 2235 C CA . GLU A 1 281 ? 188.783 214.152 167.863 1.00 33.86 281 GLU A CA 1
ATOM 2236 C C . GLU A 1 281 ? 190.208 214.508 168.260 1.00 33.86 281 GLU A C 1
ATOM 2237 O O . GLU A 1 281 ? 190.848 215.340 167.607 1.00 33.86 281 GLU A O 1
ATOM 2243 N N . THR A 1 282 ? 190.723 213.904 169.330 1.00 31.14 282 THR A N 1
ATOM 2244 C CA . THR A 1 282 ? 192.084 214.239 169.730 1.00 31.14 282 THR A CA 1
ATOM 2245 C C . THR A 1 282 ? 193.116 213.581 168.823 1.00 31.14 282 THR A C 1
ATOM 2246 O O . THR A 1 282 ? 194.258 214.045 168.753 1.00 31.14 282 THR A O 1
ATOM 2250 N N . LEU A 1 283 ? 192.740 212.524 168.098 1.00 29.67 283 LEU A N 1
ATOM 2251 C CA . LEU A 1 283 ? 193.737 211.804 167.318 1.00 29.67 283 LEU A CA 1
ATOM 2252 C C . LEU A 1 283 ? 193.660 212.055 165.820 1.00 29.67 283 LEU A C 1
ATOM 2253 O O . LEU A 1 283 ? 194.587 211.664 165.106 1.00 29.67 283 LEU A O 1
ATOM 2258 N N . LYS A 1 284 ? 192.599 212.675 165.310 1.00 33.94 284 LYS A N 1
ATOM 2259 C CA . LYS A 1 284 ? 192.602 212.983 163.887 1.00 33.94 284 LYS A CA 1
ATOM 2260 C C . LYS A 1 284 ? 193.430 214.235 163.620 1.00 33.94 284 LYS A C 1
ATOM 2261 O O . LYS A 1 284 ? 193.583 215.106 164.481 1.00 33.94 284 LYS A O 1
ATOM 2267 N N . GLY A 1 285 ? 193.971 214.316 162.409 1.00 33.94 285 GLY A N 1
ATOM 2268 C CA . GLY A 1 285 ? 194.966 215.310 162.090 1.00 33.94 285 GLY A CA 1
ATOM 2269 C C . GLY A 1 285 ? 196.380 214.890 162.406 1.00 33.94 285 GLY A C 1
ATOM 2270 O O . GLY A 1 285 ? 197.323 215.541 161.940 1.00 33.94 285 GLY A O 1
ATOM 2271 N N . LYS A 1 286 ? 196.557 213.827 163.183 1.00 30.62 286 LYS A N 1
ATOM 2272 C CA . LYS A 1 286 ? 197.870 213.268 163.446 1.00 30.62 286 LYS A CA 1
ATOM 2273 C C . LYS A 1 286 ? 198.196 212.198 162.414 1.00 30.62 286 LYS A C 1
ATOM 2274 O O . LYS A 1 286 ? 197.306 211.507 161.916 1.00 30.62 286 LYS A O 1
ATOM 2280 N N . SER A 1 287 ? 199.475 212.064 162.088 1.00 31.14 287 SER A N 1
ATOM 2281 C CA . SER A 1 287 ? 199.896 210.957 161.248 1.00 31.14 287 SER A CA 1
ATOM 2282 C C . SER A 1 287 ? 200.035 209.690 162.089 1.00 31.14 287 SER A C 1
ATOM 2283 O O . SER A 1 287 ? 199.788 209.686 163.297 1.00 31.14 287 SER A O 1
ATOM 2286 N N . SER A 1 288 ? 200.415 208.591 161.429 1.00 32.86 288 SER A N 1
ATOM 2287 C CA . SER A 1 288 ? 200.572 207.322 162.135 1.00 32.86 288 SER A CA 1
ATOM 2288 C C . SER A 1 288 ? 201.684 207.387 163.174 1.00 32.86 288 SER A C 1
ATOM 2289 O O . SER A 1 288 ? 201.509 206.909 164.304 1.00 32.86 288 SER A O 1
ATOM 2292 N N . GLU A 1 289 ? 202.821 207.993 162.825 1.00 33.33 289 GLU A N 1
ATOM 2293 C CA . GLU A 1 289 ? 203.876 208.180 163.813 1.00 33.33 289 GLU A CA 1
ATOM 2294 C C . GLU A 1 289 ? 203.487 209.218 164.858 1.00 33.33 289 GLU A C 1
ATOM 2295 O O . GLU A 1 289 ? 203.969 209.167 165.991 1.00 33.33 289 GLU A O 1
ATOM 2301 N N . GLN A 1 290 ? 202.578 210.136 164.525 1.00 29.89 290 GLN A N 1
ATOM 2302 C CA . GLN A 1 290 ? 202.129 211.097 165.529 1.00 29.89 290 GLN A CA 1
ATOM 2303 C C . GLN A 1 290 ? 201.146 210.481 166.520 1.00 29.89 290 GLN A C 1
ATOM 2304 O O . GLN A 1 290 ? 201.187 210.810 167.709 1.00 29.89 290 GLN A O 1
ATOM 2310 N N . ILE A 1 291 ? 200.266 209.585 166.065 1.00 27.08 291 ILE A N 1
ATOM 2311 C CA . ILE A 1 291 ? 199.423 208.839 166.998 1.00 27.08 291 ILE A CA 1
ATOM 2312 C C . ILE A 1 291 ? 200.277 207.907 167.849 1.00 27.08 291 ILE A C 1
ATOM 2313 O O . ILE A 1 291 ? 200.037 207.742 169.055 1.00 27.08 291 ILE A O 1
ATOM 2318 N N . GLU A 1 292 ? 201.300 207.302 167.240 1.00 27.02 292 GLU A N 1
ATOM 2319 C CA . GLU A 1 292 ? 202.243 206.481 167.992 1.00 27.02 292 GLU A CA 1
ATOM 2320 C C . GLU A 1 292 ? 202.964 207.296 169.058 1.00 27.02 292 GLU A C 1
ATOM 2321 O O . GLU A 1 292 ? 203.144 206.833 170.188 1.00 27.02 292 GLU A O 1
ATOM 2327 N N . GLU A 1 293 ? 203.369 208.520 168.717 1.00 25.79 293 GLU A N 1
ATOM 2328 C CA . GLU A 1 293 ? 204.002 209.414 169.679 1.00 25.79 293 GLU A CA 1
ATOM 2329 C C . GLU A 1 293 ? 203.040 209.814 170.790 1.00 25.79 293 GLU A C 1
ATOM 2330 O O . GLU A 1 293 ? 203.444 209.938 171.953 1.00 25.79 293 GLU A O 1
ATOM 2336 N N . TYR A 1 294 ? 201.767 210.037 170.448 1.00 24.74 294 TYR A N 1
ATOM 2337 C CA . TYR A 1 294 ? 200.765 210.350 171.464 1.00 24.74 294 TYR A CA 1
ATOM 2338 C C . TYR A 1 294 ? 200.640 209.218 172.470 1.00 24.74 294 TYR A C 1
ATOM 2339 O O . TYR A 1 294 ? 200.569 209.453 173.680 1.00 24.74 294 TYR A O 1
ATOM 2348 N N . PHE A 1 295 ? 200.594 207.980 171.981 1.00 21.87 295 PHE A N 1
ATOM 2349 C CA . PHE A 1 295 ? 200.482 206.846 172.892 1.00 21.87 295 PHE A CA 1
ATOM 2350 C C . PHE A 1 295 ? 201.769 206.636 173.679 1.00 21.87 295 PHE A C 1
ATOM 2351 O O . PHE A 1 295 ? 201.731 206.210 174.837 1.00 21.87 295 PHE A O 1
ATOM 2359 N N . SER A 1 296 ? 202.920 206.934 173.068 1.00 21.62 296 SER A N 1
ATOM 2360 C CA . SER A 1 296 ? 204.197 206.802 173.762 1.00 21.62 296 SER A CA 1
ATOM 2361 C C . SER A 1 296 ? 204.326 207.802 174.903 1.00 21.62 296 SER A C 1
ATOM 2362 O O . SER A 1 296 ? 204.906 207.489 175.948 1.00 21.62 296 SER A O 1
ATOM 2365 N N . ASN A 1 297 ? 203.803 209.015 174.721 1.00 23.74 297 ASN A N 1
ATOM 2366 C CA . ASN A 1 297 ? 203.980 210.062 175.719 1.00 23.74 297 ASN A CA 1
ATOM 2367 C C . ASN A 1 297 ? 203.015 209.958 176.895 1.00 23.74 297 ASN A C 1
ATOM 2368 O O . ASN A 1 297 ? 203.132 210.750 177.834 1.00 23.74 297 ASN A O 1
ATOM 2373 N N . LEU A 1 298 ? 202.067 209.025 176.869 1.00 21.29 298 LEU A N 1
ATOM 2374 C CA . LEU A 1 298 ? 201.144 208.874 177.989 1.00 21.29 298 LEU A CA 1
ATOM 2375 C C . LEU A 1 298 ? 201.859 208.336 179.221 1.00 21.29 298 LEU A C 1
ATOM 2376 O O . LEU A 1 298 ? 202.765 207.506 179.121 1.00 21.29 298 LEU A O 1
ATOM 2381 N N . ASP A 1 299 ? 201.446 208.810 180.392 1.00 20.14 299 ASP A N 1
ATOM 2382 C CA . ASP A 1 299 ? 201.905 208.232 181.650 1.00 20.14 299 ASP A CA 1
ATOM 2383 C C . ASP A 1 299 ? 201.135 206.938 181.866 1.00 20.14 299 ASP A C 1
ATOM 2384 O O . ASP A 1 299 ? 199.947 206.971 182.197 1.00 20.14 299 ASP A O 1
ATOM 2389 N N . LYS A 1 300 ? 201.813 205.803 181.677 1.00 16.36 300 LYS A N 1
ATOM 2390 C CA . LYS A 1 300 ? 201.133 204.511 181.614 1.00 16.36 300 LYS A CA 1
ATOM 2391 C C . LYS A 1 300 ? 200.475 204.159 182.940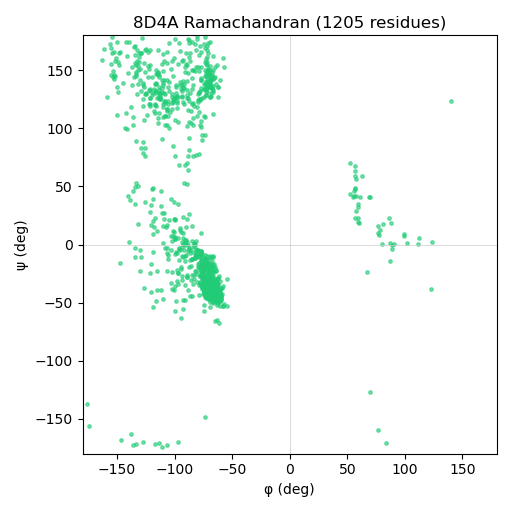 1.00 16.36 300 LYS A C 1
ATOM 2392 O O . LYS A 1 300 ? 199.336 203.683 182.972 1.00 16.36 300 LYS A O 1
ATOM 2398 N N . PHE A 1 301 ? 201.169 204.407 184.049 1.00 16.70 301 PHE A N 1
ATOM 2399 C CA . PHE A 1 301 ? 200.680 203.950 185.344 1.00 16.70 301 PHE A CA 1
ATOM 2400 C C . PHE A 1 301 ? 199.518 204.796 185.851 1.00 16.70 301 PHE A C 1
ATOM 2401 O O . PHE A 1 301 ? 198.579 204.263 186.449 1.00 16.70 301 PHE A O 1
ATOM 2409 N N . SER A 1 302 ? 199.564 206.113 185.640 1.00 18.20 302 SER A N 1
ATOM 2410 C CA . SER A 1 302 ? 198.471 206.958 186.108 1.00 18.20 302 SER A CA 1
ATOM 2411 C C . SER A 1 302 ? 197.255 206.868 185.198 1.00 18.20 302 SER A C 1
ATOM 2412 O O . SER A 1 302 ? 196.121 206.951 185.680 1.00 18.20 302 SER A O 1
ATOM 2415 N N . THR A 1 303 ? 197.463 206.718 183.888 1.00 16.67 303 THR A N 1
ATOM 2416 C CA . THR A 1 303 ? 196.342 206.518 182.976 1.00 16.67 303 THR A CA 1
ATOM 2417 C C . THR A 1 303 ? 195.709 205.149 183.182 1.00 16.67 303 THR A C 1
ATOM 2418 O O . THR A 1 303 ? 194.493 204.992 183.035 1.00 16.67 303 THR A O 1
ATOM 2422 N N . TYR A 1 304 ? 196.523 204.149 183.518 1.00 13.85 304 TYR A N 1
ATOM 2423 C CA . TYR A 1 304 ? 196.021 202.795 183.720 1.00 13.85 304 TYR A CA 1
ATOM 2424 C C . TYR A 1 304 ? 195.114 202.713 184.939 1.00 13.85 304 TYR A C 1
ATOM 2425 O O . TYR A 1 304 ? 194.146 201.945 184.950 1.00 13.85 304 TYR A O 1
ATOM 2434 N N . ASN A 1 305 ? 195.407 203.496 185.972 1.00 18.44 305 ASN A N 1
ATOM 2435 C CA . ASN A 1 305 ? 194.620 203.482 187.194 1.00 18.44 305 ASN A CA 1
ATOM 2436 C C . ASN A 1 305 ? 193.523 204.535 187.214 1.00 18.44 305 ASN A C 1
ATOM 2437 O O . ASN A 1 305 ? 192.756 204.587 188.180 1.00 18.44 305 ASN A O 1
ATOM 2442 N N . ASP A 1 306 ? 193.423 205.367 186.182 1.00 21.01 306 ASP A N 1
ATOM 2443 C CA . ASP A 1 306 ? 192.407 206.414 186.120 1.00 21.01 306 ASP A CA 1
ATOM 2444 C C . ASP A 1 306 ? 191.148 205.827 185.503 1.00 21.01 306 ASP A C 1
ATOM 2445 O O . ASP A 1 306 ? 191.078 205.618 184.293 1.00 21.01 306 ASP A O 1
ATOM 2450 N N . ARG A 1 307 ? 190.134 205.582 186.334 1.00 21.46 307 ARG A N 1
ATOM 2451 C CA . ARG A 1 307 ? 188.897 204.957 185.881 1.00 21.46 307 ARG A CA 1
ATOM 2452 C C . ARG A 1 307 ? 188.067 205.860 184.978 1.00 21.46 307 ARG A C 1
ATOM 2453 O O . ARG A 1 307 ? 187.107 205.378 184.369 1.00 21.46 307 ARG A O 1
ATOM 2461 N N . ASN A 1 308 ? 188.399 207.146 184.882 1.00 23.14 308 ASN A N 1
ATOM 2462 C CA . ASN A 1 308 ? 187.661 208.078 184.040 1.00 23.14 308 ASN A CA 1
ATOM 2463 C C . ASN A 1 308 ? 188.175 208.131 182.609 1.00 23.14 308 ASN A C 1
ATOM 2464 O O . ASN A 1 308 ? 187.631 208.892 181.803 1.00 23.14 308 ASN A O 1
ATOM 2469 N N . GLN A 1 309 ? 189.211 207.368 182.280 1.00 20.52 309 GLN A N 1
ATOM 2470 C CA . GLN A 1 309 ? 189.720 207.322 180.922 1.00 20.52 309 GLN A CA 1
ATOM 2471 C C . GLN A 1 309 ? 188.888 206.367 180.073 1.00 20.52 309 GLN A C 1
ATOM 2472 O O . GLN A 1 309 ? 188.009 205.659 180.567 1.00 20.52 309 GLN A O 1
ATOM 2478 N N . SER A 1 310 ? 189.169 206.367 178.773 1.00 17.48 310 SER A N 1
ATOM 2479 C CA . SER A 1 310 ? 188.610 205.355 177.891 1.00 17.48 310 SER A CA 1
ATOM 2480 C C . SER A 1 310 ? 189.160 203.991 178.274 1.00 17.48 310 SER A C 1
ATOM 2481 O O . SER A 1 310 ? 190.327 203.865 178.646 1.00 17.48 310 SER A O 1
ATOM 2484 N N . VAL A 1 311 ? 188.326 202.955 178.160 1.00 14.32 311 VAL A N 1
ATOM 2485 C CA . VAL A 1 311 ? 188.834 201.601 178.362 1.00 14.32 311 VAL A CA 1
ATOM 2486 C C . VAL A 1 311 ? 189.773 201.228 177.220 1.00 14.32 311 VAL A C 1
ATOM 2487 O O . VAL A 1 311 ? 190.632 200.352 177.368 1.00 14.32 311 VAL A O 1
ATOM 2491 N N . ILE A 1 312 ? 189.651 201.912 176.081 1.00 13.21 312 ILE A N 1
ATOM 2492 C CA . ILE A 1 312 ? 190.590 201.736 174.978 1.00 13.21 312 ILE A CA 1
ATOM 2493 C C . ILE A 1 312 ? 191.975 202.235 175.378 1.00 13.21 312 ILE A C 1
ATOM 2494 O O . ILE A 1 312 ? 192.984 201.537 175.215 1.00 13.21 312 ILE A O 1
ATOM 2499 N N . VAL A 1 313 ? 192.035 203.443 175.940 1.00 14.55 313 VAL A N 1
ATOM 2500 C CA . VAL A 1 313 ? 193.309 204.022 176.354 1.00 14.55 313 VAL A CA 1
ATOM 2501 C C . VAL A 1 313 ? 193.873 203.274 177.556 1.00 14.55 313 VAL A C 1
ATOM 2502 O O . VAL A 1 313 ? 195.078 203.017 177.635 1.00 14.55 313 VAL A O 1
ATOM 2506 N N . ARG A 1 314 ? 193.011 202.914 178.510 1.00 15.05 314 ARG A N 1
ATOM 2507 C CA . ARG A 1 314 ? 193.459 202.152 179.672 1.00 15.05 314 ARG A CA 1
ATOM 2508 C C . ARG A 1 314 ? 193.953 200.770 179.275 1.00 15.05 314 ARG A C 1
ATOM 2509 O O . ARG A 1 314 ? 194.817 200.196 179.944 1.00 15.05 314 ARG A O 1
ATOM 2517 N N . THR A 1 315 ? 193.392 200.206 178.208 1.00 12.42 315 THR A N 1
ATOM 2518 C CA . THR A 1 315 ? 193.874 198.928 177.706 1.00 12.42 315 THR A CA 1
ATOM 2519 C C . THR A 1 315 ? 195.244 199.082 177.068 1.00 12.42 315 THR A C 1
ATOM 2520 O O . THR A 1 315 ? 196.146 198.275 177.312 1.00 12.42 315 THR A O 1
ATOM 2524 N N . GLN A 1 316 ? 195.432 200.140 176.272 1.00 14.31 316 GLN A N 1
ATOM 2525 C CA . GLN A 1 316 ? 196.667 200.261 175.503 1.00 14.31 316 GLN A CA 1
ATOM 2526 C C . GLN A 1 316 ? 197.873 200.592 176.371 1.00 14.31 316 GLN A C 1
ATOM 2527 O O . GLN A 1 316 ? 199.007 200.554 175.886 1.00 14.31 316 GLN A O 1
ATOM 2533 N N . CYS A 1 317 ? 197.663 200.930 177.639 1.00 14.42 317 CYS A N 1
ATOM 2534 C CA . CYS A 1 317 ? 198.792 201.247 178.500 1.00 14.42 317 CYS A CA 1
ATOM 2535 C C . CYS A 1 317 ? 199.173 200.109 179.438 1.00 14.42 317 CYS A C 1
ATOM 2536 O O . CYS A 1 317 ? 199.961 200.331 180.358 1.00 14.42 317 CYS A O 1
ATOM 2539 N N . PHE A 1 318 ? 198.637 198.906 179.230 1.00 11.79 318 PHE A N 1
ATOM 2540 C CA . PHE A 1 318 ? 199.139 197.691 179.860 1.00 11.79 318 PHE A CA 1
ATOM 2541 C C . PHE A 1 318 ? 199.577 196.657 178.834 1.00 11.79 318 PHE A C 1
ATOM 2542 O O . PHE A 1 318 ? 200.617 196.020 178.998 1.00 11.79 318 PHE A O 1
ATOM 2550 N N . LYS A 1 319 ? 198.812 196.497 177.763 1.00 13.56 319 LYS A N 1
ATOM 2551 C CA . LYS A 1 319 ? 199.111 195.527 176.725 1.00 13.56 319 LYS A CA 1
ATOM 2552 C C . LYS A 1 319 ? 198.511 196.038 175.427 1.00 13.56 319 LYS A C 1
ATOM 2553 O O . LYS A 1 319 ? 197.435 196.635 175.428 1.00 13.56 319 LYS A O 1
ATOM 2559 N N . TYR A 1 320 ? 199.213 195.817 174.322 1.00 13.78 320 TYR A N 1
ATOM 2560 C CA . TYR A 1 320 ? 198.683 196.222 173.028 1.00 13.78 320 TYR A CA 1
ATOM 2561 C C . TYR A 1 320 ? 197.483 195.361 172.664 1.00 13.78 320 TYR A C 1
ATOM 2562 O O . TYR A 1 320 ? 197.559 194.130 172.691 1.00 13.78 320 TYR A O 1
ATOM 2571 N N . LYS A 1 321 ? 196.374 196.008 172.314 1.00 12.81 321 LYS A N 1
ATOM 2572 C CA . LYS A 1 321 ? 195.147 195.311 171.936 1.00 12.81 321 LYS A CA 1
ATOM 2573 C C . LYS A 1 321 ? 194.482 196.095 170.815 1.00 12.81 321 LYS A C 1
ATOM 2574 O O . LYS A 1 321 ? 193.832 197.121 171.067 1.00 12.81 321 LYS A O 1
ATOM 2580 N N . PRO A 1 322 ? 194.636 195.661 169.570 1.00 13.26 322 PRO A N 1
ATOM 2581 C CA . PRO A 1 322 ? 193.979 196.354 168.461 1.00 13.26 322 PRO A CA 1
ATOM 2582 C C . PRO A 1 322 ? 192.476 196.129 168.460 1.00 13.26 322 PRO A C 1
ATOM 2583 O O . PRO A 1 322 ? 191.960 195.140 168.984 1.00 13.26 322 PRO A O 1
ATOM 2587 N N . ILE A 1 323 ? 191.774 197.082 167.864 1.00 12.69 323 ILE A N 1
ATOM 2588 C CA . ILE A 1 323 ? 190.331 196.944 167.642 1.00 12.69 323 ILE A CA 1
ATOM 2589 C C . ILE A 1 323 ? 190.098 195.865 166.588 1.00 12.69 323 ILE A C 1
ATOM 2590 O O . ILE A 1 323 ? 190.829 195.824 165.584 1.00 12.69 323 ILE A O 1
ATOM 2595 N N . PRO A 1 324 ? 189.140 194.955 166.782 1.00 12.79 324 PRO A N 1
ATOM 2596 C CA . PRO A 1 324 ? 188.900 193.905 165.784 1.00 12.79 324 PRO A CA 1
ATOM 2597 C C . PRO A 1 324 ? 188.438 194.477 164.453 1.00 12.79 324 PRO A C 1
ATOM 2598 O O . PRO A 1 324 ? 187.862 195.561 164.391 1.00 12.79 324 PRO A O 1
ATOM 2602 N N . PHE A 1 325 ? 188.698 193.718 163.384 1.00 14.62 325 PHE A N 1
ATOM 2603 C CA . PHE A 1 325 ? 188.606 194.241 162.021 1.00 14.62 325 PHE A CA 1
ATOM 2604 C C . PHE A 1 325 ? 187.187 194.673 161.666 1.00 14.62 325 PHE A C 1
ATOM 2605 O O . PHE A 1 325 ? 186.965 195.800 161.201 1.00 14.62 325 PHE A O 1
ATOM 2613 N N . LEU A 1 326 ? 186.216 193.782 161.871 1.00 13.69 326 LEU A N 1
ATOM 2614 C CA . LEU A 1 326 ? 184.860 194.029 161.395 1.00 13.69 326 LEU A CA 1
ATOM 2615 C C . LEU A 1 326 ? 184.210 195.186 162.135 1.00 13.69 326 LEU A C 1
ATOM 2616 O O . LEU A 1 326 ? 183.602 196.065 161.515 1.00 13.69 326 LEU A O 1
ATOM 2621 N N . VAL A 1 327 ? 184.320 195.201 163.464 1.00 13.64 327 VAL A N 1
ATOM 2622 C CA . VAL A 1 327 ? 183.705 196.272 164.241 1.00 13.64 327 VAL A CA 1
ATOM 2623 C C . VAL A 1 327 ? 184.399 197.599 163.963 1.00 13.64 327 VAL A C 1
ATOM 2624 O O . VAL A 1 327 ? 183.759 198.650 163.951 1.00 13.64 327 VAL A O 1
ATOM 2628 N N . LYS A 1 328 ? 185.707 197.570 163.694 1.00 15.18 328 LYS A N 1
ATOM 2629 C CA . LYS A 1 328 ? 186.426 198.795 163.362 1.00 15.18 328 LYS A CA 1
ATOM 2630 C C . LYS A 1 328 ? 185.945 199.379 162.043 1.00 15.18 328 LYS A C 1
ATOM 2631 O O . LYS A 1 328 ? 185.720 200.591 161.934 1.00 15.18 328 LYS A O 1
ATOM 2637 N N . HIS A 1 329 ? 185.746 198.528 161.038 1.00 16.69 329 HIS A N 1
ATOM 2638 C CA . HIS A 1 329 ? 185.283 199.030 159.751 1.00 16.69 329 HIS A CA 1
ATOM 2639 C C . HIS A 1 329 ? 183.818 199.448 159.775 1.00 16.69 329 HIS A C 1
ATOM 2640 O O . HIS A 1 329 ? 183.444 200.391 159.072 1.00 16.69 329 HIS A O 1
ATOM 2647 N N . GLN A 1 330 ? 182.977 198.769 160.559 1.00 16.31 330 GLN A N 1
ATOM 2648 C CA . GLN A 1 330 ? 181.598 199.219 160.727 1.00 16.31 330 GLN A CA 1
ATOM 2649 C C . GLN A 1 330 ? 181.540 200.525 161.509 1.00 16.31 330 GLN A C 1
ATOM 2650 O O . GLN A 1 330 ? 180.747 201.421 161.194 1.00 16.31 330 GLN A O 1
ATOM 2656 N N . LEU A 1 331 ? 182.412 200.662 162.500 1.00 18.00 331 LEU A N 1
ATOM 2657 C CA . LEU A 1 331 ? 182.386 201.757 163.452 1.00 18.00 331 LEU A CA 1
ATOM 2658 C C . LEU A 1 331 ? 182.893 203.052 162.839 1.00 18.00 331 LEU A C 1
ATOM 2659 O O . LEU A 1 331 ? 182.325 204.119 163.095 1.00 18.00 331 LEU A O 1
ATOM 2664 N N . ALA A 1 332 ? 183.957 202.981 162.032 1.00 22.11 332 ALA A N 1
ATOM 2665 C CA . ALA A 1 332 ? 184.456 204.179 161.362 1.00 22.11 332 ALA A CA 1
ATOM 2666 C C . ALA A 1 332 ? 183.414 204.750 160.412 1.00 22.11 332 ALA A C 1
ATOM 2667 O O . ALA A 1 332 ? 183.171 205.963 160.396 1.00 22.11 332 ALA A O 1
ATOM 2669 N N . LYS A 1 333 ? 182.766 203.880 159.637 1.00 24.98 333 LYS A N 1
ATOM 2670 C CA . LYS A 1 333 ? 181.722 204.313 158.718 1.00 24.98 333 LYS A CA 1
ATOM 2671 C C . LYS A 1 333 ? 180.505 204.851 159.459 1.00 24.98 333 LYS A C 1
ATOM 2672 O O . LYS A 1 333 ? 179.865 205.795 158.986 1.00 24.98 333 LYS A O 1
ATOM 2678 N N . TYR A 1 334 ? 180.172 204.272 160.614 1.00 22.37 334 TYR A N 1
ATOM 2679 C CA . TYR A 1 334 ? 179.051 204.779 161.399 1.00 22.37 334 TYR A CA 1
ATOM 2680 C C . TYR A 1 334 ? 179.336 206.167 161.962 1.00 22.37 334 TYR A C 1
ATOM 2681 O O . TYR A 1 334 ? 178.476 207.051 161.912 1.00 22.37 334 TYR A O 1
ATOM 2690 N N . ILE A 1 335 ? 180.533 206.381 162.511 1.00 27.09 335 ILE A N 1
ATOM 2691 C CA . ILE A 1 335 ? 180.749 207.613 163.265 1.00 27.09 335 ILE A CA 1
ATOM 2692 C C . ILE A 1 335 ? 181.332 208.723 162.401 1.00 27.09 335 ILE A C 1
ATOM 2693 O O . ILE A 1 335 ? 181.398 209.875 162.843 1.00 27.09 335 ILE A O 1
ATOM 2698 N N . SER A 1 336 ? 181.762 208.426 161.173 1.00 31.29 336 SER A N 1
ATOM 2699 C CA . SER A 1 336 ? 182.420 209.450 160.372 1.00 31.29 336 SER A CA 1
ATOM 2700 C C . SER A 1 336 ? 181.423 210.465 159.829 1.00 31.29 336 SER A C 1
ATOM 2701 O O . SER A 1 336 ? 181.554 211.669 160.072 1.00 31.29 336 SER A O 1
ATOM 2704 N N . GLU A 1 337 ? 180.421 209.999 159.085 1.00 35.50 337 GLU A N 1
ATOM 2705 C CA . GLU A 1 337 ? 179.513 210.886 158.360 1.00 35.50 337 GLU A CA 1
ATOM 2706 C C . GLU A 1 337 ? 178.656 211.783 159.264 1.00 35.50 337 GLU A C 1
ATOM 2707 O O . GLU A 1 337 ? 178.475 212.955 158.912 1.00 35.50 337 GLU A O 1
ATOM 2713 N N . PRO A 1 338 ? 178.080 211.311 160.390 1.00 34.77 338 PRO A N 1
ATOM 2714 C CA . PRO A 1 338 ? 177.389 212.255 161.291 1.00 34.77 338 PRO A CA 1
ATOM 2715 C C . PRO A 1 338 ? 178.260 213.382 161.819 1.00 34.77 338 PRO A C 1
ATOM 2716 O O . PRO A 1 338 ? 177.757 214.499 161.983 1.00 34.77 338 PRO A O 1
ATOM 2720 N N . ASN A 1 339 ? 179.536 213.135 162.095 1.00 36.55 339 ASN A N 1
ATOM 2721 C CA . ASN A 1 339 ? 180.407 214.131 162.702 1.00 36.55 339 ASN A CA 1
ATOM 2722 C C . ASN A 1 339 ? 181.109 215.012 161.678 1.00 36.55 339 ASN A C 1
ATOM 2723 O O . ASN A 1 339 ? 181.911 215.866 162.066 1.00 36.55 339 ASN A O 1
ATOM 2728 N N . GLY A 1 340 ? 180.835 214.829 160.391 1.00 38.82 340 GLY A N 1
ATOM 2729 C CA . GLY A 1 340 ? 181.482 215.632 159.377 1.00 38.82 340 GLY A CA 1
ATOM 2730 C C . GLY A 1 340 ? 182.909 215.247 159.073 1.00 38.82 340 GLY A C 1
ATOM 2731 O O . GLY A 1 340 ? 183.596 215.984 158.359 1.00 38.82 340 GLY A O 1
ATOM 2732 N N . TRP A 1 341 ? 183.379 214.117 159.592 1.00 35.80 341 TRP A N 1
ATOM 2733 C CA . TRP A 1 341 ? 184.749 213.686 159.381 1.00 35.80 341 TRP A CA 1
ATOM 2734 C C . TRP A 1 341 ? 184.870 212.873 158.099 1.00 35.80 341 TRP A C 1
ATOM 2735 O O . TRP A 1 341 ? 183.887 212.359 157.560 1.00 35.80 341 TRP A O 1
ATOM 2746 N N . ASP A 1 342 ? 186.100 212.762 157.612 1.00 37.71 342 ASP A N 1
ATOM 2747 C CA . ASP A 1 342 ? 186.390 211.841 156.524 1.00 37.71 342 ASP A CA 1
ATOM 2748 C C . ASP A 1 342 ? 186.448 210.424 157.074 1.00 37.71 342 ASP A C 1
ATOM 2749 O O . ASP A 1 342 ? 186.946 210.201 158.180 1.00 37.71 342 ASP A O 1
ATOM 2754 N N . GLU A 1 343 ? 185.930 209.465 156.307 1.00 35.89 343 GLU A N 1
ATOM 2755 C CA . GLU A 1 343 ? 185.946 208.078 156.761 1.00 35.89 343 GLU A CA 1
ATOM 2756 C C . GLU A 1 343 ? 187.361 207.515 156.753 1.00 35.89 343 GLU A C 1
ATOM 2757 O O . GLU A 1 343 ? 187.709 206.673 157.590 1.00 35.89 343 GLU A O 1
ATOM 2763 N N . ASP A 1 344 ? 188.195 207.975 155.818 1.00 36.59 344 ASP A N 1
ATOM 2764 C CA . ASP A 1 344 ? 189.585 207.536 155.775 1.00 36.59 344 ASP A CA 1
ATOM 2765 C C . ASP A 1 344 ? 190.372 208.027 156.981 1.00 36.59 344 ASP A C 1
ATOM 2766 O O . ASP A 1 344 ? 191.216 207.294 157.501 1.00 36.59 344 ASP A O 1
ATOM 2771 N N . ALA A 1 345 ? 190.107 209.250 157.445 1.00 31.12 345 ALA A N 1
ATOM 2772 C CA . ALA A 1 345 ? 190.824 209.781 158.601 1.00 31.12 345 ALA A CA 1
ATOM 2773 C C . ALA A 1 345 ? 190.488 209.014 159.876 1.00 31.12 345 ALA A C 1
ATOM 2774 O O . ALA A 1 345 ? 191.385 208.660 160.652 1.00 31.12 345 ALA A O 1
ATOM 2776 N N . VAL A 1 346 ? 189.204 208.738 160.107 1.00 27.98 346 VAL A N 1
ATOM 2777 C CA . VAL A 1 346 ? 188.825 207.991 161.299 1.00 27.98 346 VAL A CA 1
ATOM 2778 C C . VAL A 1 346 ? 189.263 206.533 161.182 1.00 27.98 346 VAL A C 1
ATOM 2779 O O . VAL A 1 346 ? 189.648 205.917 162.181 1.00 27.98 346 VAL A O 1
ATOM 2783 N N . ALA A 1 347 ? 189.268 205.969 159.970 1.00 27.14 347 ALA A N 1
ATOM 2784 C CA . ALA A 1 347 ? 189.807 204.624 159.787 1.00 27.14 347 ALA A CA 1
ATOM 2785 C C . ALA A 1 347 ? 191.299 204.581 160.088 1.00 27.14 347 ALA A C 1
ATOM 2786 O O . ALA A 1 347 ? 191.798 203.609 160.665 1.00 27.14 347 ALA A O 1
ATOM 2788 N N . LYS A 1 348 ? 192.024 205.631 159.700 1.00 27.63 348 LYS A N 1
ATOM 2789 C CA . LYS A 1 348 ? 193.436 205.760 160.037 1.00 27.63 348 LYS A CA 1
ATOM 2790 C C . LYS A 1 348 ? 193.640 205.860 161.543 1.00 27.63 348 LYS A C 1
ATOM 2791 O O . LYS A 1 348 ? 194.615 205.324 162.079 1.00 27.63 348 LYS A O 1
ATOM 2797 N N . VAL A 1 349 ? 192.744 206.563 162.236 1.00 24.47 349 VAL A N 1
ATOM 2798 C CA . VAL A 1 349 ? 192.849 206.673 163.692 1.00 24.47 349 VAL A CA 1
ATOM 2799 C C . VAL A 1 349 ? 192.630 205.314 164.352 1.00 24.47 349 VAL A C 1
ATOM 2800 O O . VAL A 1 349 ? 193.384 204.907 165.241 1.00 24.47 349 VAL A O 1
ATOM 2804 N N . LEU A 1 350 ? 191.601 204.585 163.914 1.00 22.24 350 LEU A N 1
ATOM 2805 C CA . LEU A 1 350 ? 191.294 203.286 164.512 1.00 22.24 350 LEU A CA 1
ATOM 2806 C C . LEU A 1 350 ? 192.308 202.203 164.150 1.00 22.24 350 LEU A C 1
ATOM 2807 O O . LEU A 1 350 ? 192.491 201.257 164.923 1.00 22.24 350 LEU A O 1
ATOM 2812 N N . ASP A 1 351 ? 192.968 202.304 162.994 1.00 23.25 351 ASP A N 1
ATOM 2813 C CA . ASP A 1 351 ? 194.028 201.348 162.683 1.00 23.25 351 ASP A CA 1
ATOM 2814 C C . ASP A 1 351 ? 195.260 201.556 163.557 1.00 23.25 351 ASP A C 1
ATOM 2815 O O . ASP A 1 351 ? 196.035 200.617 163.765 1.00 23.25 351 ASP A O 1
ATOM 2820 N N . ALA A 1 352 ? 195.462 202.769 164.069 1.00 20.79 352 ALA A N 1
ATOM 2821 C CA . ALA A 1 352 ? 196.658 203.072 164.843 1.00 20.79 352 ALA A CA 1
ATOM 2822 C C . ALA A 1 352 ? 196.500 202.768 166.323 1.00 20.79 352 ALA A C 1
ATOM 2823 O O . ALA A 1 352 ? 197.471 202.891 167.073 1.00 20.79 352 ALA A O 1
ATOM 2825 N N . VAL A 1 353 ? 195.305 202.381 166.760 1.00 18.92 353 VAL A N 1
ATOM 2826 C CA . VAL A 1 353 ? 195.099 202.008 168.152 1.00 18.92 353 VAL A CA 1
ATOM 2827 C C . VAL A 1 353 ? 195.520 200.560 168.344 1.00 18.92 353 VAL A C 1
ATOM 2828 O O . VAL A 1 353 ? 194.957 199.646 167.730 1.00 18.92 353 VAL A O 1
ATOM 2832 N N . GLY A 1 354 ? 196.508 200.342 169.205 1.00 15.71 354 GLY A N 1
ATOM 2833 C CA . GLY A 1 354 ? 196.970 198.999 169.473 1.00 15.71 354 GLY A CA 1
ATOM 2834 C C . GLY A 1 354 ? 198.042 198.491 168.547 1.00 15.71 354 GLY A C 1
ATOM 2835 O O . GLY A 1 354 ? 198.250 197.277 168.471 1.00 15.71 354 GLY A O 1
ATOM 2836 N N . ALA A 1 355 ? 198.730 199.381 167.835 1.00 15.71 355 ALA A N 1
ATOM 2837 C CA . ALA A 1 355 ? 199.794 198.988 166.924 1.00 15.71 355 ALA A CA 1
ATOM 2838 C C . ALA A 1 355 ? 200.960 198.402 167.706 1.00 15.71 355 ALA A C 1
ATOM 2839 O O . ALA A 1 355 ? 201.639 199.117 168.447 1.00 15.71 355 ALA A O 1
ATOM 2841 N N . ILE A 1 356 ? 201.194 197.099 167.539 1.00 15.80 356 ILE A N 1
ATOM 2842 C CA . ILE A 1 356 ? 202.120 196.374 168.400 1.00 15.80 356 ILE A CA 1
ATOM 2843 C C . ILE A 1 356 ? 203.552 196.762 168.073 1.00 15.80 356 ILE A C 1
ATOM 2844 O O . ILE A 1 356 ? 203.981 196.734 166.913 1.00 15.80 356 ILE A O 1
ATOM 2849 N N . ARG A 1 357 ? 204.299 197.127 169.108 1.00 18.80 357 ARG A N 1
ATOM 2850 C CA . ARG A 1 357 ? 205.653 197.624 168.960 1.00 18.80 357 ARG A CA 1
ATOM 2851 C C . ARG A 1 357 ? 206.517 196.898 169.982 1.00 18.80 357 ARG A C 1
ATOM 2852 O O . ARG A 1 357 ? 206.048 196.556 171.069 1.00 18.80 357 ARG A O 1
ATOM 2860 N N . SER A 1 358 ? 207.766 196.623 169.613 1.00 18.37 358 SER A N 1
ATOM 2861 C CA . SER A 1 358 ? 208.639 195.771 170.415 1.00 18.37 358 SER A CA 1
ATOM 2862 C C . SER A 1 358 ? 209.835 196.557 170.934 1.00 18.37 358 SER A C 1
ATOM 2863 O O . SER A 1 358 ? 210.620 197.076 170.124 1.00 18.37 358 SER A O 1
ATOM 2866 N N . PRO A 1 359 ? 210.011 196.682 172.254 1.00 16.69 359 PRO A N 1
ATOM 2867 C CA . PRO A 1 359 ? 211.183 197.400 172.784 1.00 16.69 359 PRO A CA 1
ATOM 2868 C C . PRO A 1 359 ? 212.512 196.757 172.448 1.00 16.69 359 PRO A C 1
ATOM 2869 O O . PRO A 1 359 ? 213.509 197.472 172.301 1.00 16.69 359 PRO A O 1
ATOM 2873 N N . ALA A 1 360 ? 212.562 195.429 172.334 1.00 18.10 360 ALA A N 1
ATOM 2874 C CA . ALA A 1 360 ? 213.789 194.760 171.919 1.00 18.10 360 ALA A CA 1
ATOM 2875 C C . ALA A 1 360 ? 214.162 195.141 170.494 1.00 18.10 360 ALA A C 1
ATOM 2876 O O . ALA A 1 360 ? 215.318 195.474 170.210 1.00 18.10 360 ALA A O 1
ATOM 2878 N N . HIS A 1 361 ? 213.180 195.121 169.592 1.00 20.20 361 HIS A N 1
ATOM 2879 C CA . HIS A 1 361 ? 213.397 195.525 168.209 1.00 20.20 361 HIS A CA 1
ATOM 2880 C C . HIS A 1 361 ? 213.785 196.996 168.114 1.00 20.20 361 HIS A C 1
ATOM 2881 O O . HIS A 1 361 ? 214.678 197.360 167.340 1.00 20.20 361 HIS A O 1
ATOM 2888 N N . ASP A 1 362 ? 213.129 197.852 168.900 1.00 20.87 362 ASP A N 1
ATOM 2889 C CA . ASP A 1 362 ? 213.423 199.280 168.861 1.00 20.87 362 ASP A CA 1
ATOM 2890 C C . ASP A 1 362 ? 214.818 199.577 169.385 1.00 20.87 362 ASP A C 1
ATOM 2891 O O . ASP A 1 362 ? 215.497 200.476 168.879 1.00 20.87 362 ASP A O 1
ATOM 2896 N N . TYR A 1 363 ? 215.255 198.856 170.418 1.00 22.62 363 TYR A N 1
ATOM 2897 C CA . TYR A 1 363 ? 216.619 199.038 170.895 1.00 22.62 363 TYR A CA 1
ATOM 2898 C C . TYR A 1 363 ? 217.625 198.470 169.905 1.00 22.62 363 TYR A C 1
ATOM 2899 O O . TYR A 1 363 ? 218.750 198.968 169.801 1.00 22.62 363 TYR A O 1
ATOM 2908 N N . ALA A 1 364 ? 217.240 197.421 169.174 1.00 24.56 364 ALA A N 1
ATOM 2909 C CA . ALA A 1 364 ? 218.117 196.880 168.143 1.00 24.56 364 ALA A CA 1
ATOM 2910 C C . ALA A 1 364 ? 218.326 197.874 167.008 1.00 24.56 364 ALA A C 1
ATOM 2911 O O . ALA A 1 364 ? 219.450 198.038 166.521 1.00 24.56 364 ALA A O 1
ATOM 2913 N N . ASN A 1 365 ? 217.260 198.547 166.567 1.00 27.26 365 ASN A N 1
ATOM 2914 C CA . ASN A 1 365 ? 217.404 199.454 165.432 1.00 27.26 365 ASN A CA 1
ATOM 2915 C C . ASN A 1 365 ? 218.017 200.796 165.820 1.00 27.26 365 ASN A C 1
ATOM 2916 O O . ASN A 1 365 ? 218.878 201.310 165.100 1.00 27.26 365 ASN A O 1
ATOM 2921 N N . ASN A 1 366 ? 217.596 201.386 166.935 1.00 32.06 366 ASN A N 1
ATOM 2922 C CA . ASN A 1 366 ? 218.078 202.719 167.288 1.00 32.06 366 ASN A CA 1
ATOM 2923 C C . ASN A 1 366 ? 218.089 202.857 168.799 1.00 32.06 366 ASN A C 1
ATOM 2924 O O . ASN A 1 366 ? 217.025 202.907 169.423 1.00 32.06 366 ASN A O 1
ATOM 2929 N N . GLN A 1 367 ? 219.287 202.935 169.382 1.00 30.58 367 GLN A N 1
ATOM 2930 C CA . GLN A 1 367 ? 219.432 202.979 170.831 1.00 30.58 367 GLN A CA 1
ATOM 2931 C C . GLN A 1 367 ? 219.231 204.373 171.407 1.00 30.58 367 GLN A C 1
ATOM 2932 O O . GLN A 1 367 ? 219.114 204.510 172.628 1.00 30.58 367 GLN A O 1
ATOM 2938 N N . GLU A 1 368 ? 219.192 205.402 170.567 1.00 33.95 368 GLU A N 1
ATOM 2939 C CA . GLU A 1 368 ? 219.058 206.779 171.021 1.00 33.95 368 GLU A CA 1
ATOM 2940 C C . GLU A 1 368 ? 217.596 207.196 170.993 1.00 33.95 368 GLU A C 1
ATOM 2941 O O . GLU A 1 368 ? 216.868 206.896 170.044 1.00 33.95 368 GLU A O 1
ATOM 2947 N N . GLY A 1 369 ? 217.169 207.886 172.045 1.00 28.37 369 GLY A N 1
ATOM 2948 C CA . GLY A 1 369 ? 215.774 208.217 172.206 1.00 28.37 369 GLY A CA 1
ATOM 2949 C C . GLY A 1 369 ? 214.925 207.094 172.749 1.00 28.37 369 GLY A C 1
ATOM 2950 O O . GLY A 1 369 ? 213.711 207.276 172.900 1.00 28.37 369 GLY A O 1
ATOM 2951 N N . PHE A 1 370 ? 215.522 205.941 173.035 1.00 21.31 370 PHE A N 1
ATOM 2952 C CA . PHE A 1 370 ? 214.787 204.812 173.579 1.00 21.31 370 PHE A CA 1
ATOM 2953 C C . PHE A 1 370 ? 214.331 205.116 174.999 1.00 21.31 370 PHE A C 1
ATOM 2954 O O . PHE A 1 370 ? 215.049 205.748 175.777 1.00 21.31 370 PHE A O 1
ATOM 2962 N N . ASP A 1 371 ? 213.124 204.671 175.330 1.00 18.84 371 ASP A N 1
ATOM 2963 C CA . ASP A 1 371 ? 212.578 204.874 176.663 1.00 18.84 371 ASP A CA 1
ATOM 2964 C C . ASP A 1 371 ? 211.647 203.715 176.972 1.00 18.84 371 ASP A C 1
ATOM 2965 O O . ASP A 1 371 ? 210.849 203.323 176.122 1.00 18.84 371 ASP A O 1
ATOM 2970 N N . LEU A 1 372 ? 211.757 203.164 178.182 1.00 17.89 372 LEU A N 1
ATOM 2971 C CA . LEU A 1 372 ? 210.847 202.100 178.588 1.00 17.89 372 LEU A CA 1
ATOM 2972 C C . LEU A 1 372 ? 209.482 202.646 178.966 1.00 17.89 372 LEU A C 1
ATOM 2973 O O . LEU A 1 372 ? 208.524 201.880 179.098 1.00 17.89 372 LEU A O 1
ATOM 2978 N N . ASN A 1 373 ? 209.375 203.959 179.158 1.00 17.07 373 ASN A N 1
ATOM 2979 C CA . ASN A 1 373 ? 208.091 204.577 179.445 1.00 17.07 373 ASN A CA 1
ATOM 2980 C C . ASN A 1 373 ? 207.232 204.746 178.202 1.00 17.07 373 ASN A C 1
ATOM 2981 O O . ASN A 1 373 ? 206.062 205.116 178.329 1.00 17.07 373 ASN A O 1
ATOM 2986 N N . HIS A 1 374 ? 207.781 204.491 177.014 1.00 16.94 374 HIS A N 1
ATOM 2987 C CA . HIS A 1 374 ? 206.986 204.561 175.793 1.00 16.94 374 HIS A CA 1
ATOM 2988 C C . HIS A 1 374 ? 206.080 203.349 175.647 1.00 16.94 374 HIS A C 1
ATOM 2989 O O . HIS A 1 374 ? 205.112 203.379 174.881 1.00 16.94 374 HIS A O 1
ATOM 2996 N N . TYR A 1 375 ? 206.377 202.290 176.347 1.00 15.66 375 TYR A N 1
ATOM 2997 C CA . TYR A 1 375 ? 205.721 201.021 176.102 1.00 15.66 375 TYR A CA 1
ATOM 2998 C C . TYR A 1 375 ? 204.722 200.699 177.197 1.00 15.66 375 TYR A C 1
ATOM 2999 O O . TYR A 1 375 ? 204.823 201.211 178.314 1.00 15.66 375 TYR A O 1
ATOM 3008 N N . PRO A 1 376 ? 203.727 199.867 176.888 1.00 13.13 376 PRO A N 1
ATOM 3009 C CA . PRO A 1 376 ? 202.804 199.388 177.919 1.00 13.13 376 PRO A CA 1
ATOM 3010 C C . PRO A 1 376 ? 203.515 198.665 179.055 1.00 13.13 376 PRO A C 1
ATOM 3011 O O . PRO A 1 376 ? 204.652 198.210 178.918 1.00 13.13 376 PRO A O 1
ATOM 3015 N N . ILE A 1 377 ? 202.817 198.568 180.189 1.00 13.69 377 ILE A N 1
ATOM 3016 C CA . ILE A 1 377 ? 203.439 198.126 181.437 1.00 13.69 377 ILE A CA 1
ATOM 3017 C C . ILE A 1 377 ? 203.913 196.683 181.329 1.00 13.69 377 ILE A C 1
ATOM 3018 O O . ILE A 1 377 ? 205.029 196.348 181.737 1.00 13.69 377 ILE A O 1
ATOM 3023 N N . LYS A 1 378 ? 203.080 195.810 180.760 1.00 12.95 378 LYS A N 1
ATOM 3024 C CA . LYS A 1 378 ? 203.464 194.407 180.636 1.00 12.95 378 LYS A CA 1
ATOM 3025 C C . LYS A 1 378 ? 204.610 194.228 179.646 1.00 12.95 378 LYS A C 1
ATOM 3026 O O . LYS A 1 378 ? 205.518 193.427 179.878 1.00 12.95 378 LYS A O 1
ATOM 3032 N N . VAL A 1 379 ? 204.593 194.988 178.552 1.00 12.45 379 VAL A N 1
ATOM 3033 C CA . VAL A 1 379 ? 205.614 194.867 177.513 1.00 12.45 379 VAL A CA 1
ATOM 3034 C C . VAL A 1 379 ? 206.978 195.304 178.045 1.00 12.45 379 VAL A C 1
ATOM 3035 O O . VAL A 1 379 ? 207.982 194.580 177.933 1.00 12.45 379 VAL A O 1
ATOM 3039 N N . ALA A 1 380 ? 207.021 196.489 178.658 1.00 13.59 380 ALA A N 1
ATOM 3040 C CA . ALA A 1 380 ? 208.263 197.007 179.216 1.00 13.59 380 ALA A CA 1
ATOM 3041 C C . ALA A 1 380 ? 208.723 196.181 180.409 1.00 13.59 380 ALA A C 1
ATOM 3042 O O . ALA A 1 380 ? 209.927 196.001 180.611 1.00 13.59 380 ALA A O 1
ATOM 3044 N N . PHE A 1 381 ? 207.780 195.660 181.200 1.00 15.47 381 PHE A N 1
ATOM 3045 C CA . PHE A 1 381 ? 208.136 194.796 182.319 1.00 15.47 381 PHE A CA 1
ATOM 3046 C C . PHE A 1 381 ? 208.784 193.507 181.836 1.00 15.47 381 PHE A C 1
ATOM 3047 O O . PHE A 1 381 ? 209.786 193.064 182.401 1.00 15.47 381 PHE A O 1
ATOM 3055 N N . ASP A 1 382 ? 208.212 192.880 180.802 1.00 15.53 382 ASP A N 1
ATOM 3056 C CA . ASP A 1 382 ? 208.784 191.649 180.268 1.00 15.53 382 ASP A CA 1
ATOM 3057 C C . ASP A 1 382 ? 210.189 191.883 179.738 1.00 15.53 382 ASP A C 1
ATOM 3058 O O . ASP A 1 382 ? 211.114 191.118 180.048 1.00 15.53 382 ASP A O 1
ATOM 3063 N N . TYR A 1 383 ? 210.372 192.964 178.973 1.00 15.53 383 TYR A N 1
ATOM 3064 C CA . TYR A 1 383 ? 211.691 193.265 178.425 1.00 15.53 383 TYR A CA 1
ATOM 3065 C C . TYR A 1 383 ? 212.705 193.532 179.530 1.00 15.53 383 TYR A C 1
ATOM 3066 O O . TYR A 1 383 ? 213.794 192.944 179.540 1.00 15.53 383 TYR A O 1
ATOM 3075 N N . ALA A 1 384 ? 212.350 194.395 180.488 1.00 17.66 384 ALA A N 1
ATOM 3076 C CA . ALA A 1 384 ? 213.276 194.766 181.549 1.00 17.66 384 ALA A CA 1
ATOM 3077 C C . ALA A 1 384 ? 213.620 193.578 182.434 1.00 17.66 384 ALA A C 1
ATOM 3078 O O . ALA A 1 384 ? 214.793 193.363 182.754 1.00 17.66 384 ALA A O 1
ATOM 3080 N N . TRP A 1 385 ? 212.618 192.777 182.808 1.00 18.04 385 TRP A N 1
ATOM 3081 C CA . TRP A 1 385 ? 212.846 191.623 183.670 1.00 18.04 385 TRP A CA 1
ATOM 3082 C C . TRP A 1 385 ? 213.754 190.603 183.001 1.00 18.04 385 TRP A C 1
ATOM 3083 O O . TRP A 1 385 ? 214.739 190.150 183.597 1.00 18.04 385 TRP A O 1
ATOM 3094 N N . GLU A 1 386 ? 213.450 190.239 181.751 1.00 19.60 386 GLU A N 1
ATOM 3095 C CA . GLU A 1 386 ? 214.234 189.196 181.104 1.00 19.60 386 GLU A CA 1
ATOM 3096 C C . GLU A 1 386 ? 215.646 189.667 180.790 1.00 19.60 386 GLU A C 1
ATOM 3097 O O . GLU A 1 386 ? 216.607 188.905 180.943 1.00 19.60 386 GLU A O 1
ATOM 3103 N N . GLN A 1 387 ? 215.807 190.920 180.365 1.00 19.89 387 GLN A N 1
ATOM 3104 C CA . GLN A 1 387 ? 217.146 191.368 180.013 1.00 19.89 387 GLN A CA 1
ATOM 3105 C C . GLN A 1 387 ? 217.982 191.670 181.250 1.00 19.89 387 GLN A C 1
ATOM 3106 O O . GLN A 1 387 ? 219.213 191.595 181.198 1.00 19.89 387 GLN A O 1
ATOM 3112 N N . LEU A 1 388 ? 217.344 192.004 182.375 1.00 19.72 388 LEU A N 1
ATOM 3113 C CA . LEU A 1 388 ? 218.101 192.207 183.603 1.00 19.72 388 LEU A CA 1
ATOM 3114 C C . LEU A 1 388 ? 218.492 190.879 184.234 1.00 19.72 388 LEU A C 1
ATOM 3115 O O . LEU A 1 388 ? 219.543 190.778 184.870 1.00 19.72 388 LEU A O 1
ATOM 3120 N N . ALA A 1 389 ? 217.657 189.848 184.074 1.00 19.55 389 ALA A N 1
ATOM 3121 C CA . ALA A 1 389 ? 218.008 188.529 184.595 1.00 19.55 389 ALA A CA 1
ATOM 3122 C C . ALA A 1 389 ? 219.203 187.936 183.859 1.00 19.55 389 ALA A C 1
ATOM 3123 O O . ALA A 1 389 ? 220.032 187.248 184.462 1.00 19.55 389 ALA A O 1
ATOM 3125 N N . ASN A 1 390 ? 219.303 188.180 182.553 1.00 20.13 390 ASN A N 1
ATOM 3126 C CA . ASN A 1 390 ? 220.427 187.662 181.782 1.00 20.13 390 ASN A CA 1
ATOM 3127 C C . ASN A 1 390 ? 221.722 188.385 182.124 1.00 20.13 390 ASN A C 1
ATOM 3128 O O . ASN A 1 390 ? 222.804 187.796 182.053 1.00 20.13 390 ASN A O 1
ATOM 3133 N N . SER A 1 391 ? 221.633 189.662 182.490 1.00 20.91 391 SER A N 1
ATOM 3134 C CA . SER A 1 391 ? 222.823 190.483 182.660 1.00 20.91 391 SER A CA 1
ATOM 3135 C C . SER A 1 391 ? 223.551 190.220 183.968 1.00 20.91 391 SER A C 1
ATOM 3136 O O . SER A 1 391 ? 224.647 190.753 184.166 1.00 20.91 391 SER A O 1
ATOM 3139 N N . LEU A 1 392 ? 222.969 189.432 184.871 1.00 22.01 392 LEU A N 1
ATOM 3140 C CA . LEU A 1 392 ? 223.635 189.125 186.130 1.00 22.01 392 LEU A CA 1
ATOM 3141 C C . LEU A 1 392 ? 224.812 188.181 185.957 1.00 22.01 392 LEU A C 1
ATOM 3142 O O . LEU A 1 392 ? 225.600 188.021 186.894 1.00 22.01 392 LEU A O 1
ATOM 3147 N N . TYR A 1 393 ? 224.957 187.559 184.789 1.00 22.87 393 TYR A N 1
ATOM 3148 C CA . TYR A 1 393 ? 226.027 186.604 184.557 1.00 22.87 393 TYR A CA 1
ATOM 3149 C C . TYR A 1 393 ? 226.819 186.853 183.289 1.00 22.87 393 TYR A C 1
ATOM 3150 O O . TYR A 1 393 ? 227.803 186.143 183.058 1.00 22.87 393 TYR A O 1
ATOM 3159 N N . THR A 1 394 ? 226.438 187.829 182.469 1.00 25.54 394 THR A N 1
ATOM 3160 C CA . THR A 1 394 ? 227.096 188.063 181.196 1.00 25.54 394 THR A CA 1
ATOM 3161 C C . THR A 1 394 ? 226.781 189.472 180.718 1.00 25.54 394 THR A C 1
ATOM 3162 O O . THR A 1 394 ? 225.910 190.153 181.261 1.00 25.54 394 THR A O 1
ATOM 3166 N N . THR A 1 395 ? 227.514 189.905 179.697 1.00 25.87 395 THR A N 1
ATOM 3167 C CA . THR A 1 395 ? 227.296 191.221 179.111 1.00 25.87 395 THR A CA 1
ATOM 3168 C C . THR A 1 395 ? 226.182 191.145 178.074 1.00 25.87 395 THR A C 1
ATOM 3169 O O . THR A 1 395 ? 226.281 190.396 177.098 1.00 25.87 395 THR A O 1
ATOM 3173 N N . VAL A 1 396 ? 225.129 191.929 178.284 1.00 21.81 396 VAL A N 1
ATOM 3174 C CA . VAL A 1 396 ? 223.926 191.898 177.464 1.00 21.81 396 VAL A CA 1
ATOM 3175 C C . VAL A 1 396 ? 223.706 193.287 176.882 1.00 21.81 396 VAL A C 1
ATOM 3176 O O . VAL A 1 396 ? 223.809 194.289 177.595 1.00 21.81 396 VAL A O 1
ATOM 3180 N N . THR A 1 397 ? 223.425 193.346 175.582 1.00 21.92 397 THR A N 1
ATOM 3181 C CA . THR A 1 397 ? 223.147 194.606 174.894 1.00 21.92 397 THR A CA 1
ATOM 3182 C C . THR A 1 397 ? 221.733 195.053 175.242 1.00 21.92 397 THR A C 1
ATOM 3183 O O . THR A 1 397 ? 220.760 194.656 174.602 1.00 21.92 397 THR A O 1
ATOM 3187 N N . PHE A 1 398 ? 221.617 195.895 176.268 1.00 20.98 398 PHE A N 1
ATOM 3188 C CA . PHE A 1 398 ? 220.330 196.410 176.713 1.00 20.98 398 PHE A CA 1
ATOM 3189 C C . PHE A 1 398 ? 220.575 197.629 177.595 1.00 20.98 398 PHE A C 1
ATOM 3190 O O . PHE A 1 398 ? 221.684 197.814 178.106 1.00 20.98 398 PHE A O 1
ATOM 3198 N N . PRO A 1 399 ? 219.566 198.503 177.764 1.00 22.62 399 PRO A N 1
ATOM 3199 C CA . PRO A 1 399 ? 219.719 199.656 178.665 1.00 22.62 399 PRO A CA 1
ATOM 3200 C C . PRO A 1 399 ? 219.619 199.293 180.139 1.00 22.62 399 PRO A C 1
ATOM 3201 O O . PRO A 1 399 ? 218.515 199.283 180.691 1.00 22.62 399 PRO A O 1
ATOM 3205 N N . GLN A 1 400 ? 220.749 198.964 180.771 1.00 25.71 400 GLN A N 1
ATOM 3206 C CA . GLN A 1 400 ? 220.735 198.379 182.111 1.00 25.71 400 GLN A CA 1
ATOM 3207 C C . GLN A 1 400 ? 220.125 199.314 183.148 1.00 25.71 400 GLN A C 1
ATOM 3208 O O . GLN A 1 400 ? 219.265 198.907 183.937 1.00 25.71 400 GLN A O 1
ATOM 3214 N N . GLU A 1 401 ? 220.569 200.573 183.170 1.00 29.39 401 GLU A N 1
ATOM 3215 C CA . GLU A 1 401 ? 220.081 201.506 184.180 1.00 29.39 401 GLU A CA 1
ATOM 3216 C C . GLU A 1 401 ? 218.599 201.798 184.008 1.00 29.39 401 GLU A C 1
ATOM 3217 O O . GLU A 1 401 ? 217.868 201.883 184.998 1.00 29.39 401 GLU A O 1
ATOM 3223 N N . MET A 1 402 ? 218.141 201.937 182.764 1.00 24.89 402 MET A N 1
ATOM 3224 C CA . MET A 1 402 ? 216.732 202.183 182.481 1.00 24.89 402 MET A CA 1
ATOM 3225 C C . MET A 1 402 ? 215.851 201.030 182.947 1.00 24.89 402 MET A C 1
ATOM 3226 O O . MET A 1 402 ? 214.800 201.256 183.558 1.00 24.89 402 MET A O 1
ATOM 3231 N N . CYS A 1 403 ? 216.275 199.792 182.681 1.00 23.65 403 CYS A N 1
ATOM 3232 C CA . CYS A 1 403 ? 215.529 198.621 183.133 1.00 23.65 403 CYS A CA 1
ATOM 3233 C C . CYS A 1 403 ? 215.521 198.516 184.652 1.00 23.65 403 CYS A C 1
ATOM 3234 O O . CYS A 1 403 ? 214.496 198.165 185.253 1.00 23.65 403 CYS A O 1
ATOM 3237 N N . GLU A 1 404 ? 216.655 198.822 185.289 1.00 26.05 404 GLU A N 1
ATOM 3238 C CA . GLU A 1 404 ? 216.725 198.804 186.747 1.00 26.05 404 GLU A CA 1
ATOM 3239 C C . GLU A 1 404 ? 215.776 199.826 187.357 1.00 26.05 404 GLU A C 1
ATOM 3240 O O . GLU A 1 404 ? 215.051 199.520 188.309 1.00 26.05 404 GLU A O 1
ATOM 3246 N N . LYS A 1 405 ? 215.766 201.045 186.813 1.00 25.73 405 LYS A N 1
ATOM 3247 C CA . LYS A 1 405 ? 214.860 202.082 187.296 1.00 25.73 405 LYS A CA 1
ATOM 3248 C C . LYS A 1 405 ? 213.406 201.688 187.095 1.00 25.73 405 LYS A C 1
ATOM 3249 O O . LYS A 1 405 ? 212.573 201.902 187.984 1.00 25.73 405 LYS A O 1
ATOM 3255 N N . TYR A 1 406 ? 213.088 201.097 185.941 1.00 19.60 406 TYR A N 1
ATOM 3256 C CA . TYR A 1 406 ? 211.716 200.697 185.650 1.00 19.60 406 TYR A CA 1
ATOM 3257 C C . TYR A 1 406 ? 211.228 199.627 186.622 1.00 19.60 406 TYR A C 1
ATOM 3258 O O . TYR A 1 406 ? 210.090 199.679 187.098 1.00 19.60 406 TYR A O 1
ATOM 3267 N N . LEU A 1 407 ? 212.074 198.641 186.926 1.00 22.64 407 LEU A N 1
ATOM 3268 C CA . LEU A 1 407 ? 211.637 197.574 187.825 1.00 22.64 407 LEU A CA 1
ATOM 3269 C C . LEU A 1 407 ? 211.601 198.040 189.277 1.00 22.64 407 LEU A C 1
ATOM 3270 O O . LEU A 1 407 ? 210.706 197.647 190.040 1.00 22.64 407 LEU A O 1
ATOM 3275 N N . ASN A 1 408 ? 212.566 198.875 189.679 1.00 25.94 408 ASN A N 1
ATOM 3276 C CA . ASN A 1 408 ? 212.569 199.414 191.034 1.00 25.94 408 ASN A CA 1
ATOM 3277 C C . ASN A 1 408 ? 211.373 200.316 191.284 1.00 25.94 408 ASN A C 1
ATOM 3278 O O . ASN A 1 408 ? 210.833 200.330 192.393 1.00 25.94 408 ASN A O 1
ATOM 3283 N N . SER A 1 409 ? 210.948 201.081 190.276 1.00 25.21 409 SER A N 1
ATOM 3284 C CA . SER A 1 409 ? 209.768 201.919 190.431 1.00 25.21 409 SER A CA 1
ATOM 3285 C C . SER A 1 409 ? 208.500 201.102 190.622 1.00 25.21 409 SER A C 1
ATOM 3286 O O . SER A 1 409 ? 207.611 201.530 191.360 1.00 25.21 409 SER A O 1
ATOM 3289 N N . ILE A 1 410 ? 208.395 199.944 189.974 1.00 23.28 410 ILE A N 1
ATOM 3290 C CA . ILE A 1 410 ? 207.231 199.088 190.168 1.00 23.28 410 ILE A CA 1
ATOM 3291 C C . ILE A 1 410 ? 207.261 198.443 191.546 1.00 23.28 410 ILE A C 1
ATOM 3292 O O . ILE A 1 410 ? 206.250 198.421 192.256 1.00 23.28 410 ILE A O 1
ATOM 3297 N N . TYR A 1 411 ? 208.416 197.924 191.961 1.00 24.92 411 TYR A N 1
ATOM 3298 C CA . TYR A 1 411 ? 208.440 197.150 193.195 1.00 24.92 411 TYR A CA 1
ATOM 3299 C C . TYR A 1 411 ? 208.848 197.944 194.427 1.00 24.92 411 TYR A C 1
ATOM 3300 O O . TYR A 1 411 ? 208.648 197.459 195.544 1.00 24.92 411 TYR A O 1
ATOM 3309 N N . GLY A 1 412 ? 209.400 199.143 194.268 1.00 30.62 412 GLY A N 1
ATOM 3310 C CA . GLY A 1 412 ? 209.772 199.936 195.423 1.00 30.62 412 GLY A CA 1
ATOM 3311 C C . GLY A 1 412 ? 211.048 199.505 196.102 1.00 30.62 412 GLY A C 1
ATOM 3312 O O . GLY A 1 412 ? 211.374 200.026 197.172 1.00 30.62 412 GLY A O 1
ATOM 3313 N N . CYS A 1 413 ? 211.786 198.573 195.508 1.00 33.32 413 CYS A N 1
ATOM 3314 C CA . CYS A 1 413 ? 213.022 198.062 196.079 1.00 33.32 413 CYS A CA 1
ATOM 3315 C C . CYS A 1 413 ? 213.953 197.706 194.933 1.00 33.32 413 CYS A C 1
ATOM 3316 O O . CYS A 1 413 ? 213.533 197.615 193.779 1.00 33.32 413 CYS A O 1
ATOM 3319 N N . GLU A 1 414 ? 215.228 197.509 195.254 1.00 34.15 414 GLU A N 1
ATOM 3320 C CA . GLU A 1 414 ? 216.202 197.163 194.222 1.00 34.15 414 GLU A CA 1
ATOM 3321 C C . GLU A 1 414 ? 215.973 195.716 193.807 1.00 34.15 414 GLU A C 1
ATOM 3322 O O . GLU A 1 414 ? 216.225 194.784 194.570 1.00 34.15 414 GLU A O 1
ATOM 3328 N N . VAL A 1 415 ? 215.475 195.539 192.581 1.00 30.23 415 VAL A N 1
ATOM 3329 C CA . VAL A 1 415 ? 214.996 194.239 192.118 1.00 30.23 415 VAL A CA 1
ATOM 3330 C C . VAL A 1 415 ? 216.156 193.276 191.893 1.00 30.23 415 VAL A C 1
ATOM 3331 O O . VAL A 1 415 ? 216.058 192.084 192.205 1.00 30.23 415 VAL A O 1
ATOM 3335 N N . SER A 1 416 ? 217.281 193.777 191.377 1.00 32.09 416 SER A N 1
ATOM 3336 C CA . SER A 1 416 ? 218.411 192.908 191.064 1.00 32.09 416 SER A CA 1
ATOM 3337 C C . SER A 1 416 ? 219.052 192.298 192.305 1.00 32.09 416 SER A C 1
ATOM 3338 O O . SER A 1 416 ? 219.784 191.311 192.183 1.00 32.09 416 SER A O 1
ATOM 3341 N N . LYS A 1 417 ? 218.797 192.855 193.488 1.00 34.01 417 LYS A N 1
ATOM 3342 C CA . LYS A 1 417 ? 219.275 192.271 194.733 1.00 34.01 417 LYS A CA 1
ATOM 3343 C C . LYS A 1 417 ? 218.243 191.383 195.416 1.00 34.01 417 LYS A C 1
ATOM 3344 O O . LYS A 1 417 ? 218.561 190.773 196.442 1.00 34.01 417 LYS A O 1
ATOM 3350 N N . GLU A 1 418 ? 217.029 191.303 194.885 1.00 31.06 418 GLU A N 1
ATOM 3351 C CA . GLU A 1 418 ? 215.979 190.511 195.520 1.00 31.06 418 GLU A CA 1
ATOM 3352 C C . GLU A 1 418 ? 216.286 189.024 195.397 1.00 31.06 418 GLU A C 1
ATOM 3353 O O . GLU A 1 418 ? 216.760 188.582 194.346 1.00 31.06 418 GLU A O 1
ATOM 3359 N N . PRO A 1 419 ? 216.048 188.228 196.442 1.00 29.08 419 PRO A N 1
ATOM 3360 C CA . PRO A 1 419 ? 216.326 186.786 196.345 1.00 29.08 419 PRO A CA 1
ATOM 3361 C C . PRO A 1 419 ? 215.468 186.051 195.327 1.00 29.08 419 PRO A C 1
ATOM 3362 O O . PRO A 1 419 ? 215.928 185.050 194.768 1.00 29.08 419 PRO A O 1
ATOM 3366 N N . VAL A 1 420 ? 214.242 186.509 195.066 1.00 25.97 420 VAL A N 1
ATOM 3367 C CA . VAL A 1 420 ? 213.403 185.861 194.059 1.00 25.97 420 VAL A CA 1
ATOM 3368 C C . VAL A 1 420 ? 213.975 186.092 192.665 1.00 25.97 420 VAL A C 1
ATOM 3369 O O . VAL A 1 420 ? 214.110 185.158 191.864 1.00 25.97 420 VAL A O 1
ATOM 3373 N N . PHE A 1 421 ? 214.332 187.342 192.364 1.00 22.97 421 PHE A N 1
ATOM 3374 C CA . PHE A 1 421 ? 214.939 187.670 191.079 1.00 22.97 421 PHE A CA 1
ATOM 3375 C C . PHE A 1 421 ? 216.295 186.995 190.921 1.00 22.97 421 PHE A C 1
ATOM 3376 O O . PHE A 1 421 ? 216.629 186.507 189.835 1.00 22.97 421 PHE A O 1
ATOM 3384 N N . LYS A 1 422 ? 217.084 186.959 191.995 1.00 23.21 422 LYS A N 1
ATOM 3385 C CA . LYS A 1 422 ? 218.375 186.280 191.962 1.00 23.21 422 LYS A CA 1
ATOM 3386 C C . LYS A 1 422 ? 218.213 184.785 191.712 1.00 23.21 422 LYS A C 1
ATOM 3387 O O . LYS A 1 422 ? 218.982 184.191 190.952 1.00 23.21 422 LYS A O 1
ATOM 3393 N N . PHE A 1 423 ? 217.210 184.164 192.338 1.00 23.34 423 PHE A N 1
ATOM 3394 C CA . PHE A 1 423 ? 216.936 182.746 192.125 1.00 23.34 423 PHE A CA 1
ATOM 3395 C C . PHE A 1 423 ? 216.483 182.477 190.694 1.00 23.34 423 PHE A C 1
ATOM 3396 O O . PHE A 1 423 ? 216.877 181.471 190.088 1.00 23.34 423 PHE A O 1
ATOM 3404 N N . TYR A 1 424 ? 215.666 183.375 190.136 1.00 21.71 424 TYR A N 1
ATOM 3405 C CA . TYR A 1 424 ? 215.262 183.270 188.736 1.00 21.71 424 TYR A CA 1
ATOM 3406 C C . TYR A 1 424 ? 216.468 183.347 187.807 1.00 21.71 424 TYR A C 1
ATOM 3407 O O . TYR A 1 424 ? 216.592 182.559 186.862 1.00 21.71 424 TYR A O 1
ATOM 3416 N N . ALA A 1 425 ? 217.370 184.294 188.069 1.00 21.71 425 ALA A N 1
ATOM 3417 C CA . ALA A 1 425 ? 218.569 184.442 187.251 1.00 21.71 425 ALA A CA 1
ATOM 3418 C C . ALA A 1 425 ? 219.482 183.225 187.366 1.00 21.71 425 ALA A C 1
ATOM 3419 O O . ALA A 1 425 ? 220.077 182.796 186.372 1.00 21.71 425 ALA A O 1
ATOM 3421 N N . ASP A 1 426 ? 219.602 182.656 188.572 1.00 24.07 426 ASP A N 1
ATOM 3422 C CA . ASP A 1 426 ? 220.407 181.450 188.764 1.00 24.07 426 ASP A CA 1
ATOM 3423 C C . ASP A 1 426 ? 219.842 180.270 187.985 1.00 24.07 426 ASP A C 1
ATOM 3424 O O . ASP A 1 426 ? 220.588 179.535 187.325 1.00 24.07 426 ASP A O 1
ATOM 3429 N N . LEU A 1 427 ? 218.522 180.072 188.051 1.00 21.43 427 LEU A N 1
ATOM 3430 C CA . LEU A 1 427 ? 217.905 178.972 187.314 1.00 21.43 427 LEU A CA 1
ATOM 3431 C C . LEU A 1 427 ? 218.034 179.170 185.810 1.00 21.43 427 LEU A C 1
ATOM 3432 O O . LEU A 1 427 ? 218.239 178.206 185.063 1.00 21.43 427 LEU A O 1
ATOM 3437 N N . LEU A 1 428 ? 217.920 180.416 185.350 1.00 20.66 428 LEU A N 1
ATOM 3438 C CA . LEU A 1 428 ? 218.062 180.708 183.929 1.00 20.66 428 LEU A CA 1
ATOM 3439 C C . LEU A 1 428 ? 219.488 180.455 183.447 1.00 20.66 428 LEU A C 1
ATOM 3440 O O . LEU A 1 428 ? 219.699 179.928 182.348 1.00 20.66 428 LEU A O 1
ATOM 3445 N N . TYR A 1 429 ? 220.480 180.809 184.266 1.00 24.47 429 TYR A N 1
ATOM 3446 C CA . TYR A 1 429 ? 221.875 180.536 183.930 1.00 24.47 429 TYR A CA 1
ATOM 3447 C C . TYR A 1 429 ? 222.157 179.037 183.883 1.00 24.47 429 TYR A C 1
ATOM 3448 O O . TYR A 1 429 ? 222.883 178.559 182.996 1.00 24.47 429 TYR A O 1
ATOM 3457 N N . ILE A 1 430 ? 221.590 178.284 184.831 1.00 24.90 430 ILE A N 1
ATOM 3458 C CA . ILE A 1 430 ? 221.730 176.829 184.829 1.00 24.90 430 ILE A CA 1
ATOM 3459 C C . ILE A 1 430 ? 221.126 176.240 183.560 1.00 24.90 430 ILE A C 1
ATOM 3460 O O . ILE A 1 430 ? 221.725 175.374 182.913 1.00 24.90 430 ILE A O 1
ATOM 3465 N N . ARG A 1 431 ? 219.938 176.720 183.180 1.00 26.22 431 ARG A N 1
ATOM 3466 C CA . ARG A 1 431 ? 219.290 176.253 181.958 1.00 26.22 431 ARG A CA 1
ATOM 3467 C C . ARG A 1 431 ? 220.129 176.557 180.724 1.00 26.22 431 ARG A C 1
ATOM 3468 O O . ARG A 1 431 ? 220.235 175.724 179.819 1.00 26.22 431 ARG A O 1
ATOM 3476 N N . LYS A 1 432 ? 220.741 177.742 180.676 1.00 27.12 432 LYS A N 1
ATOM 3477 C CA . LYS A 1 432 ? 221.581 178.114 179.540 1.00 27.12 432 LYS A CA 1
ATOM 3478 C C . LYS A 1 432 ? 222.791 177.195 179.409 1.00 27.12 432 LYS A C 1
ATOM 3479 O O . LYS A 1 432 ? 223.109 176.712 178.314 1.00 27.12 432 LYS A O 1
ATOM 3485 N N . ASN A 1 433 ? 223.478 176.928 180.521 1.00 29.36 433 ASN A N 1
ATOM 3486 C CA . ASN A 1 433 ? 224.671 176.088 180.437 1.00 29.36 433 ASN A CA 1
ATOM 3487 C C . ASN A 1 433 ? 224.315 174.630 180.160 1.00 29.36 433 ASN A C 1
ATOM 3488 O O . ASN A 1 433 ? 225.059 173.924 179.462 1.00 29.36 433 ASN A O 1
ATOM 3493 N N . LEU A 1 434 ? 223.179 174.163 180.684 1.00 30.25 434 LEU A N 1
ATOM 3494 C CA . LEU A 1 434 ? 222.694 172.831 180.336 1.00 30.25 434 LEU A CA 1
ATOM 3495 C C . LEU A 1 434 ? 222.375 172.740 178.853 1.00 30.25 434 LEU A C 1
ATOM 3496 O O . LEU A 1 434 ? 222.676 171.734 178.204 1.00 30.25 434 LEU A O 1
ATOM 3501 N N . ALA A 1 435 ? 221.765 173.791 178.300 1.00 30.74 435 ALA A N 1
ATOM 3502 C CA . ALA A 1 435 ? 221.471 173.830 176.873 1.00 30.74 435 ALA A CA 1
ATOM 3503 C C . ALA A 1 435 ? 222.738 173.790 176.038 1.00 30.74 435 ALA A C 1
ATOM 3504 O O . ALA A 1 435 ? 222.740 173.218 174.944 1.00 30.74 435 ALA A O 1
ATOM 3506 N N . VAL A 1 436 ? 223.811 174.410 176.524 1.00 33.62 436 VAL A N 1
ATOM 3507 C CA . VAL A 1 436 ? 225.097 174.288 175.842 1.00 33.62 436 VAL A CA 1
ATOM 3508 C C . VAL A 1 436 ? 225.589 172.845 175.883 1.00 33.62 436 VAL A C 1
ATOM 3509 O O . VAL A 1 436 ? 226.035 172.297 174.867 1.00 33.62 436 VAL A O 1
ATOM 3513 N N . LEU A 1 437 ? 225.496 172.196 177.050 1.00 37.32 437 LEU A N 1
ATOM 3514 C CA . LEU A 1 437 ? 226.006 170.828 177.163 1.00 37.32 437 LEU A CA 1
ATOM 3515 C C . LEU A 1 437 ? 225.139 169.811 176.423 1.00 37.32 437 LEU A C 1
ATOM 3516 O O . LEU A 1 437 ? 225.616 168.718 176.100 1.00 37.32 437 LEU A O 1
ATOM 3521 N N . GLU A 1 438 ? 223.875 170.137 176.151 1.00 40.35 438 GLU A N 1
ATOM 3522 C CA . GLU A 1 438 ? 222.963 169.205 175.496 1.00 40.35 438 GLU A CA 1
ATOM 3523 C C . GLU A 1 438 ? 222.934 169.349 173.981 1.00 40.35 438 GLU A C 1
ATOM 3524 O O . GLU A 1 438 ? 222.175 168.627 173.328 1.00 40.35 438 GLU A O 1
ATOM 3530 N N . HIS A 1 439 ? 223.718 170.263 173.411 1.00 49.33 439 HIS A N 1
ATOM 3531 C CA . HIS A 1 439 ? 223.670 170.557 171.977 1.00 49.33 439 HIS A CA 1
ATOM 3532 C C . HIS A 1 439 ? 224.324 169.403 171.223 1.00 49.33 439 HIS A C 1
ATOM 3533 O O . HIS A 1 439 ? 225.538 169.355 171.019 1.00 49.33 439 HIS A O 1
ATOM 3540 N N . LYS A 1 440 ? 223.482 168.459 170.794 1.00 53.91 440 LYS A N 1
ATOM 3541 C CA . LYS A 1 440 ? 223.974 167.232 170.171 1.00 53.91 440 LYS A CA 1
ATOM 3542 C C . LYS A 1 440 ? 224.654 167.511 168.837 1.00 53.91 440 LYS A C 1
ATOM 3543 O O . LYS A 1 440 ? 225.586 166.800 168.444 1.00 53.91 440 LYS A O 1
ATOM 3549 N N . ASN A 1 441 ? 224.194 168.539 168.123 1.00 57.11 441 ASN A N 1
ATOM 3550 C CA . ASN A 1 441 ? 224.827 168.909 166.862 1.00 57.11 441 ASN A CA 1
ATOM 3551 C C . ASN A 1 441 ? 226.240 169.434 167.082 1.00 57.11 441 ASN A C 1
ATOM 3552 O O . ASN A 1 441 ? 227.175 169.037 166.377 1.00 57.11 441 ASN A O 1
ATOM 3557 N N . ASN A 1 442 ? 226.418 170.324 168.065 1.00 56.69 442 ASN A N 1
ATOM 3558 C CA . ASN A 1 442 ? 227.697 170.994 168.296 1.00 56.69 442 ASN A CA 1
ATOM 3559 C C . ASN A 1 442 ? 228.012 170.946 169.793 1.00 56.69 442 ASN A C 1
ATOM 3560 O O . ASN A 1 442 ? 227.656 171.845 170.555 1.00 56.69 442 ASN A O 1
ATOM 3565 N N . LEU A 1 443 ? 228.692 169.882 170.211 1.00 56.44 443 LEU A N 1
ATOM 3566 C CA . LEU A 1 443 ? 229.202 169.817 171.569 1.00 56.44 443 LEU A CA 1
ATOM 3567 C C . LEU A 1 443 ? 230.344 170.815 171.750 1.00 56.44 443 LEU A C 1
ATOM 3568 O O . LEU A 1 443 ? 231.104 171.075 170.815 1.00 56.44 443 LEU A O 1
ATOM 3573 N N . PRO A 1 444 ? 230.474 171.403 172.935 1.00 54.13 444 PRO A N 1
ATOM 3574 C CA . PRO A 1 444 ? 231.638 172.251 173.202 1.00 54.13 444 PRO A CA 1
ATOM 3575 C C . PRO A 1 444 ? 232.904 171.419 173.314 1.00 54.13 444 PRO A C 1
ATOM 3576 O O . PRO A 1 444 ? 232.886 170.272 173.763 1.00 54.13 444 PRO A O 1
ATOM 3580 N N . SER A 1 445 ? 234.021 172.014 172.892 1.00 56.85 445 SER A N 1
ATOM 3581 C CA . SER A 1 445 ? 235.294 171.309 172.958 1.00 56.85 445 SER A CA 1
ATOM 3582 C C . SER A 1 445 ? 235.830 171.218 174.380 1.00 56.85 445 SER A C 1
ATOM 3583 O O . SER A 1 445 ? 236.639 170.330 174.669 1.00 56.85 445 SER A O 1
ATOM 3586 N N . ASN A 1 446 ? 235.393 172.111 175.275 1.00 53.37 446 ASN A N 1
ATOM 3587 C CA . ASN A 1 446 ? 235.811 172.108 176.677 1.00 53.37 446 ASN A CA 1
ATOM 3588 C C . ASN A 1 446 ? 234.534 172.123 177.520 1.00 53.37 446 ASN A C 1
ATOM 3589 O O . ASN A 1 446 ? 234.016 173.176 177.894 1.00 53.37 446 ASN A O 1
ATOM 3594 N N . GLN A 1 447 ? 234.019 170.929 177.816 1.00 49.10 447 GLN A N 1
ATOM 3595 C CA . GLN A 1 447 ? 232.769 170.816 178.556 1.00 49.10 447 GLN A CA 1
ATOM 3596 C C . GLN A 1 447 ? 232.950 171.076 180.044 1.00 49.10 447 GLN A C 1
ATOM 3597 O O . GLN A 1 447 ? 231.957 171.284 180.755 1.00 49.10 447 GLN A O 1
ATOM 3603 N N . GLU A 1 448 ? 234.193 171.071 180.530 1.00 46.84 448 GLU A N 1
ATOM 3604 C CA . GLU A 1 448 ? 234.426 171.259 181.956 1.00 46.84 448 GLU A CA 1
ATOM 3605 C C . GLU A 1 448 ? 234.124 172.683 182.392 1.00 46.84 448 GLU A C 1
ATOM 3606 O O . GLU A 1 448 ? 233.762 172.906 183.551 1.00 46.84 448 GLU A O 1
ATOM 3612 N N . GLU A 1 449 ? 234.248 173.650 181.480 1.00 44.64 449 GLU A N 1
ATOM 3613 C CA . GLU A 1 449 ? 233.871 175.026 181.789 1.00 44.64 449 GLU A CA 1
ATOM 3614 C C . GLU A 1 449 ? 232.396 175.120 182.157 1.00 44.64 449 GLU A C 1
ATOM 3615 O O . GLU A 1 449 ? 232.034 175.687 183.195 1.00 44.64 449 GLU A O 1
ATOM 3621 N N . PHE A 1 450 ? 231.532 174.522 181.338 1.00 39.61 450 PHE A N 1
ATOM 3622 C CA . PHE A 1 450 ? 230.099 174.600 181.588 1.00 39.61 450 PHE A CA 1
ATOM 3623 C C . PHE A 1 450 ? 229.686 173.697 182.743 1.00 39.61 450 PHE A C 1
ATOM 3624 O O . PHE A 1 450 ? 228.754 174.026 183.487 1.00 39.61 450 PHE A O 1
ATOM 3632 N N . ILE A 1 451 ? 230.383 172.572 182.926 1.00 40.56 451 ILE A N 1
ATOM 3633 C CA . ILE A 1 451 ? 230.121 171.716 184.084 1.00 40.56 451 ILE A CA 1
ATOM 3634 C C . ILE A 1 451 ? 230.435 172.460 185.378 1.00 40.56 451 ILE A C 1
ATOM 3635 O O . ILE A 1 451 ? 229.649 172.444 186.335 1.00 40.56 451 ILE A O 1
ATOM 3640 N N . CYS A 1 452 ? 231.580 173.147 185.415 1.00 40.53 452 CYS A N 1
ATOM 3641 C CA . CYS A 1 452 ? 231.963 173.913 186.594 1.00 40.53 452 CYS A CA 1
ATOM 3642 C C . CYS A 1 452 ? 231.024 175.090 186.814 1.00 40.53 452 CYS A C 1
ATOM 3643 O O . CYS A 1 452 ? 230.724 175.450 187.958 1.00 40.53 452 CYS A O 1
ATOM 3646 N N . LYS A 1 453 ? 230.545 175.702 185.724 1.00 36.39 453 LYS A N 1
ATOM 3647 C CA . LYS A 1 453 ? 229.563 176.778 185.846 1.00 36.39 453 LYS A CA 1
ATOM 3648 C C . LYS A 1 453 ? 228.275 176.290 186.495 1.00 36.39 453 LYS A C 1
ATOM 3649 O O . LYS A 1 453 ? 227.757 176.934 187.415 1.00 36.39 453 LYS A O 1
ATOM 3655 N N . ILE A 1 454 ? 227.757 175.142 186.046 1.00 34.84 454 ILE A N 1
ATOM 3656 C CA . ILE A 1 454 ? 226.524 174.604 186.621 1.00 34.84 454 ILE A CA 1
ATOM 3657 C C . ILE A 1 454 ? 226.738 174.217 188.080 1.00 34.84 454 ILE A C 1
ATOM 3658 O O . ILE A 1 454 ? 225.875 174.458 188.934 1.00 34.84 454 ILE A O 1
ATOM 3663 N N . ASN A 1 455 ? 227.894 173.620 188.387 1.00 37.05 455 ASN A N 1
ATOM 3664 C CA . ASN A 1 455 ? 228.182 173.215 189.762 1.00 37.05 455 ASN A CA 1
ATOM 3665 C C . ASN A 1 455 ? 228.254 174.418 190.696 1.00 37.05 455 ASN A C 1
ATOM 3666 O O . ASN A 1 455 ? 227.642 174.420 191.773 1.00 37.05 455 ASN A O 1
ATOM 3671 N N . ASN A 1 456 ? 228.982 175.463 190.288 1.00 35.02 456 ASN A N 1
ATOM 3672 C CA . ASN A 1 456 ? 229.115 176.649 191.127 1.00 35.02 456 ASN A CA 1
ATOM 3673 C C . ASN A 1 456 ? 227.797 177.395 191.250 1.00 35.02 456 ASN A C 1
ATOM 3674 O O . ASN A 1 456 ? 227.525 178.017 192.282 1.00 35.02 456 ASN A O 1
ATOM 3679 N N . THR A 1 457 ? 226.962 177.352 190.210 1.00 31.92 457 THR A N 1
ATOM 3680 C CA . THR A 1 457 ? 225.668 178.012 190.307 1.00 31.92 457 THR A CA 1
ATOM 3681 C C . THR A 1 457 ? 224.740 177.268 191.257 1.00 31.92 457 THR A C 1
ATOM 3682 O O . THR A 1 457 ? 224.049 177.897 192.060 1.00 31.92 457 THR A O 1
ATOM 3686 N N . PHE A 1 458 ? 224.720 175.932 191.195 1.00 33.92 458 PHE A N 1
ATOM 3687 C CA . PHE A 1 458 ? 223.888 175.166 192.121 1.00 33.92 458 PHE A CA 1
ATOM 3688 C C . PHE A 1 458 ? 224.348 175.322 193.563 1.00 33.92 458 PHE A C 1
ATOM 3689 O O . PHE A 1 458 ? 223.518 175.425 194.472 1.00 33.92 458 PHE A O 1
ATOM 3697 N N . GLU A 1 459 ? 225.660 175.327 193.802 1.00 35.04 459 GLU A N 1
ATOM 3698 C CA . GLU A 1 459 ? 226.124 175.397 195.182 1.00 35.04 459 GLU A CA 1
ATOM 3699 C C . GLU A 1 459 ? 226.005 176.792 195.782 1.00 35.04 459 GLU A C 1
ATOM 3700 O O . GLU A 1 459 ? 226.211 176.946 196.988 1.00 35.04 459 GLU A O 1
ATOM 3706 N N . ASN A 1 460 ? 225.674 177.803 194.981 1.00 34.80 460 ASN A N 1
ATOM 3707 C CA . ASN A 1 460 ? 225.558 179.168 195.477 1.00 34.80 460 ASN A CA 1
ATOM 3708 C C . ASN A 1 460 ? 224.128 179.685 195.505 1.00 34.80 460 ASN A C 1
ATOM 3709 O O . ASN A 1 460 ? 223.918 180.847 195.867 1.00 34.80 460 ASN A O 1
ATOM 3714 N N . ILE A 1 461 ? 223.147 178.866 195.119 1.00 33.03 461 ILE A N 1
ATOM 3715 C CA . ILE A 1 461 ? 221.755 179.302 195.150 1.00 33.03 461 ILE A CA 1
ATOM 3716 C C . ILE A 1 461 ? 221.287 179.475 196.584 1.00 33.03 461 ILE A C 1
ATOM 3717 O O . ILE A 1 461 ? 221.473 178.594 197.429 1.00 33.03 461 ILE A O 1
ATOM 3722 N N . VAL A 1 462 ? 220.681 180.625 196.860 1.00 33.46 462 VAL A N 1
ATOM 3723 C CA . VAL A 1 462 ? 219.960 180.876 198.099 1.00 33.46 462 VAL A CA 1
ATOM 3724 C C . VAL A 1 462 ? 218.479 180.841 197.762 1.00 33.46 462 VAL A C 1
ATOM 3725 O O . VAL A 1 462 ? 218.012 181.613 196.916 1.00 33.46 462 VAL A O 1
ATOM 3729 N N . LEU A 1 463 ? 217.752 179.947 198.400 1.00 34.25 463 LEU A N 1
ATOM 3730 C CA . LEU A 1 463 ? 216.331 179.812 198.126 1.00 34.25 463 LEU A CA 1
ATOM 3731 C C . LEU A 1 463 ? 215.559 180.975 198.747 1.00 34.25 463 LEU A C 1
ATOM 3732 O O . LEU A 1 463 ? 215.846 181.378 199.876 1.00 34.25 463 LEU A O 1
ATOM 3737 N N . PRO A 1 464 ? 214.582 181.536 198.030 1.00 35.95 464 PRO A N 1
ATOM 3738 C CA . PRO A 1 464 ? 213.768 182.605 198.620 1.00 35.95 464 PRO A CA 1
ATOM 3739 C C . PRO A 1 464 ? 212.694 182.090 199.557 1.00 35.95 464 PRO A C 1
ATOM 3740 O O . PRO A 1 464 ? 212.184 182.864 200.377 1.00 35.95 464 PRO A O 1
ATOM 3744 N N . TYR A 1 465 ? 212.333 180.815 199.454 1.00 41.23 465 TYR A N 1
ATOM 3745 C CA . TYR A 1 465 ? 211.367 180.183 200.339 1.00 41.23 465 TYR A CA 1
ATOM 3746 C C . TYR A 1 465 ? 211.675 178.695 200.360 1.00 41.23 465 TYR A C 1
ATOM 3747 O O . TYR A 1 465 ? 212.588 178.225 199.680 1.00 41.23 465 TYR A O 1
ATOM 3756 N N . LYS A 1 466 ? 210.904 177.956 201.151 1.00 45.73 466 LYS A N 1
ATOM 3757 C CA . LYS A 1 466 ? 211.142 176.525 201.275 1.00 45.73 466 LYS A CA 1
ATOM 3758 C C . LYS A 1 466 ? 210.542 175.764 200.101 1.00 45.73 466 LYS A C 1
ATOM 3759 O O . LYS A 1 466 ? 209.327 175.780 199.889 1.00 45.73 466 LYS A O 1
ATOM 3765 N N . ILE A 1 467 ? 211.402 175.092 199.342 1.00 42.69 467 ILE A N 1
ATOM 3766 C CA . ILE A 1 467 ? 210.991 174.162 198.295 1.00 42.69 467 ILE A CA 1
ATOM 3767 C C . ILE A 1 467 ? 211.532 172.805 198.715 1.00 42.69 467 ILE A C 1
ATOM 3768 O O . ILE A 1 467 ? 212.750 172.609 198.779 1.00 42.69 467 ILE A O 1
ATOM 3773 N N . SER A 1 468 ? 210.633 171.865 199.008 1.00 45.30 468 SER A N 1
ATOM 3774 C CA . SER A 1 468 ? 211.052 170.597 199.594 1.00 45.30 468 SER A CA 1
ATOM 3775 C C . SER A 1 468 ? 211.784 169.718 198.592 1.00 45.30 468 SER A C 1
ATOM 3776 O O . SER A 1 468 ? 212.698 168.978 198.969 1.00 45.30 468 SER A O 1
ATOM 3779 N N . GLN A 1 469 ? 211.402 169.779 197.320 1.00 42.37 469 GLN A N 1
ATOM 3780 C CA . GLN A 1 469 ? 211.939 168.865 196.325 1.00 42.37 469 GLN A CA 1
ATOM 3781 C C . GLN A 1 469 ? 213.091 169.450 195.520 1.00 42.37 469 GLN A C 1
ATOM 3782 O O . GLN A 1 469 ? 213.549 168.800 194.578 1.00 42.37 469 GLN A O 1
ATOM 3788 N N . PHE A 1 470 ? 213.569 170.650 195.861 1.00 39.95 470 PHE A N 1
ATOM 3789 C CA . PHE A 1 470 ? 214.626 171.280 195.073 1.00 39.95 470 PHE A CA 1
ATOM 3790 C C . PHE A 1 470 ? 215.936 170.510 195.180 1.00 39.95 470 PHE A C 1
ATOM 3791 O O . PHE A 1 470 ? 216.705 170.440 194.212 1.00 39.95 470 PHE A O 1
ATOM 3799 N N . GLU A 1 471 ? 216.205 169.925 196.348 1.00 43.13 471 GLU A N 1
ATOM 3800 C CA . GLU A 1 471 ? 217.472 169.234 196.555 1.00 43.13 471 GLU A CA 1
ATOM 3801 C C . GLU A 1 471 ? 217.593 167.986 195.695 1.00 43.13 471 GLU A C 1
ATOM 3802 O O . GLU A 1 471 ? 218.673 167.710 195.168 1.00 43.13 471 GLU A O 1
ATOM 3808 N N . THR A 1 472 ? 216.509 167.226 195.520 1.00 41.44 472 THR A N 1
ATOM 3809 C CA . THR A 1 472 ? 216.616 166.022 194.700 1.00 41.44 472 THR A CA 1
ATOM 3810 C C . THR A 1 472 ? 216.723 166.368 193.215 1.00 41.44 472 THR A C 1
ATOM 3811 O O . THR A 1 472 ? 217.399 165.658 192.464 1.00 41.44 472 THR A O 1
ATOM 3815 N N . TYR A 1 473 ? 216.108 167.476 192.781 1.00 38.20 473 TYR A N 1
ATOM 3816 C CA . TYR A 1 473 ? 216.327 167.957 191.419 1.00 38.20 473 TYR A CA 1
ATOM 3817 C C . TYR A 1 473 ? 217.780 168.356 191.213 1.00 38.20 473 TYR A C 1
ATOM 3818 O O . TYR A 1 473 ? 218.385 168.043 190.175 1.00 38.20 473 TYR A O 1
ATOM 3827 N N . LYS A 1 474 ? 218.352 169.049 192.202 1.00 39.32 474 LYS A N 1
ATOM 3828 C CA . LYS A 1 474 ? 219.759 169.427 192.151 1.00 39.32 474 LYS A CA 1
ATOM 3829 C C . LYS A 1 474 ? 220.655 168.200 192.061 1.00 39.32 474 LYS A C 1
ATOM 3830 O O . LYS A 1 474 ? 221.587 168.157 191.249 1.00 39.32 474 LYS A O 1
ATOM 3836 N N . LYS A 1 475 ? 220.367 167.178 192.871 1.00 41.87 475 LYS A N 1
ATOM 3837 C CA . LYS A 1 475 ? 221.185 165.969 192.865 1.00 41.87 475 LYS A CA 1
ATOM 3838 C C . LYS A 1 475 ? 221.067 165.217 191.546 1.00 41.87 475 LYS A C 1
ATOM 3839 O O . LYS A 1 475 ? 222.063 164.704 191.034 1.00 41.87 475 LYS A O 1
ATOM 3845 N N . ASP A 1 476 ? 219.862 165.151 190.970 1.00 44.24 476 ASP A N 1
ATOM 3846 C CA . ASP A 1 476 ? 219.700 164.463 189.689 1.00 44.24 476 ASP A CA 1
ATOM 3847 C C . ASP A 1 476 ? 220.444 165.173 188.563 1.00 44.24 476 ASP A C 1
ATOM 3848 O O . ASP A 1 476 ? 221.150 164.527 187.775 1.00 44.24 476 ASP A O 1
ATOM 3853 N N . ILE A 1 477 ? 220.315 166.501 188.479 1.00 41.34 477 ILE A N 1
ATOM 3854 C CA . ILE A 1 477 ? 220.994 167.242 187.416 1.00 41.34 477 ILE A CA 1
ATOM 3855 C C . ILE A 1 477 ? 222.508 167.157 187.582 1.00 41.34 477 ILE A C 1
ATOM 3856 O O . ILE A 1 477 ? 223.240 166.912 186.612 1.00 41.34 477 ILE A O 1
ATOM 3861 N N . LEU A 1 478 ? 222.999 167.328 188.816 1.00 41.90 478 LEU A N 1
ATOM 3862 C CA . LEU A 1 478 ? 224.436 167.248 189.058 1.00 41.90 478 LEU A CA 1
ATOM 3863 C C . LEU A 1 478 ? 224.967 165.846 188.794 1.00 41.90 478 LEU A C 1
ATOM 3864 O O . LEU A 1 478 ? 226.072 165.685 188.263 1.00 41.90 478 LEU A O 1
ATOM 3869 N N . ALA A 1 479 ? 224.186 164.818 189.138 1.00 46.10 479 ALA A N 1
ATOM 3870 C CA . ALA A 1 479 ? 224.616 163.446 188.913 1.00 46.10 479 ALA A CA 1
ATOM 3871 C C . ALA A 1 479 ? 224.690 163.123 187.430 1.00 46.10 479 ALA A C 1
ATOM 3872 O O . ALA A 1 479 ? 225.577 162.379 186.998 1.00 46.10 479 ALA A O 1
ATOM 3874 N N . TRP A 1 480 ? 223.769 163.663 186.629 1.00 49.04 480 TRP A N 1
ATOM 3875 C CA . TRP A 1 480 ? 223.851 163.376 185.200 1.00 49.04 480 TRP A CA 1
ATOM 3876 C C . TRP A 1 480 ? 224.960 164.169 184.521 1.00 49.04 480 TRP A C 1
ATOM 3877 O O . TRP A 1 480 ? 225.609 163.659 183.602 1.00 49.04 480 TRP A O 1
ATOM 3888 N N . ILE A 1 481 ? 225.196 165.416 184.936 1.00 45.14 481 ILE A N 1
ATOM 3889 C CA . ILE A 1 481 ? 226.243 166.166 184.247 1.00 45.14 481 ILE A CA 1
ATOM 3890 C C . ILE A 1 481 ? 227.625 165.716 184.704 1.00 45.14 481 ILE A C 1
ATOM 3891 O O . ILE A 1 481 ? 228.598 165.829 183.950 1.00 45.14 481 ILE A O 1
ATOM 3896 N N . ASN A 1 482 ? 227.744 165.193 185.925 1.00 48.50 482 ASN A N 1
ATOM 3897 C CA . ASN A 1 482 ? 229.039 164.759 186.435 1.00 48.50 482 ASN A CA 1
ATOM 3898 C C . ASN A 1 482 ? 229.297 163.280 186.166 1.00 48.50 482 ASN A C 1
ATOM 3899 O O . ASN A 1 482 ? 230.305 162.926 185.547 1.00 48.50 482 ASN A O 1
ATOM 3904 N N . ASP A 1 483 ? 228.395 162.409 186.616 1.00 54.33 483 ASP A N 1
ATOM 3905 C CA . ASP A 1 483 ? 228.562 160.971 186.468 1.00 54.33 483 ASP A CA 1
ATOM 3906 C C . ASP A 1 483 ? 227.722 160.367 185.352 1.00 54.33 483 ASP A C 1
ATOM 3907 O O . ASP A 1 483 ? 228.089 159.309 184.832 1.00 54.33 483 ASP A O 1
ATOM 3912 N N . GLY A 1 484 ? 226.621 161.005 184.965 1.00 53.47 484 GLY A N 1
ATOM 3913 C CA . GLY A 1 484 ? 225.766 160.456 183.932 1.00 53.47 484 GLY A CA 1
ATOM 3914 C C . GLY A 1 484 ? 225.007 159.212 184.319 1.00 53.47 484 GLY A C 1
ATOM 3915 O O . GLY A 1 484 ? 224.916 158.284 183.512 1.00 53.47 484 GLY A O 1
ATOM 3916 N N . HIS A 1 485 ? 224.471 159.156 185.537 1.00 56.11 485 HIS A N 1
ATOM 3917 C CA . HIS A 1 485 ? 223.760 157.974 186.007 1.00 56.11 485 HIS A CA 1
ATOM 3918 C C . HIS A 1 485 ? 222.483 157.693 185.224 1.00 56.11 485 HIS A C 1
ATOM 3919 O O . HIS A 1 485 ? 222.396 156.688 184.512 1.00 56.11 485 HIS A O 1
ATOM 3926 N N . ASP A 1 486 ? 221.495 158.581 185.332 1.00 52.82 486 ASP A N 1
ATOM 3927 C CA . ASP A 1 486 ? 220.132 158.271 184.899 1.00 52.82 486 ASP A CA 1
ATOM 3928 C C . ASP A 1 486 ? 219.592 159.496 184.166 1.00 52.82 486 ASP A C 1
ATOM 3929 O O . ASP A 1 486 ? 219.452 160.571 184.756 1.00 52.82 486 ASP A O 1
ATOM 3934 N N . HIS A 1 487 ? 219.275 159.319 182.881 1.00 49.89 487 HIS A N 1
ATOM 3935 C CA . HIS A 1 487 ? 218.801 160.428 182.061 1.00 49.89 487 HIS A CA 1
ATOM 3936 C C . HIS A 1 487 ? 217.349 160.782 182.356 1.00 49.89 487 HIS A C 1
ATOM 3937 O O . HIS A 1 487 ? 216.953 161.939 182.179 1.00 49.89 487 HIS A O 1
ATOM 3944 N N . LYS A 1 488 ? 216.542 159.809 182.785 1.00 47.51 488 LYS A N 1
ATOM 3945 C CA . LYS A 1 488 ? 215.123 160.063 183.029 1.00 47.51 488 LYS A CA 1
ATOM 3946 C C . LYS A 1 488 ? 214.925 161.022 184.199 1.00 47.51 488 LYS A C 1
ATOM 3947 O O . LYS A 1 488 ? 214.144 161.977 184.106 1.00 47.51 488 LYS A O 1
ATOM 3953 N N . LYS A 1 489 ? 215.620 160.778 185.311 1.00 47.06 489 LYS A N 1
ATOM 3954 C CA . LYS A 1 489 ? 215.510 161.674 186.457 1.00 47.06 489 LYS A CA 1
ATOM 3955 C C . LYS A 1 489 ? 216.118 163.034 186.154 1.00 47.06 489 LYS A C 1
ATOM 3956 O O . LYS A 1 489 ? 215.654 164.053 186.673 1.00 47.06 489 LYS A O 1
ATOM 3962 N N . TYR A 1 490 ? 217.147 163.071 185.307 1.00 43.77 490 TYR A N 1
ATOM 3963 C CA . TYR A 1 490 ? 217.721 164.340 184.874 1.00 43.77 490 TYR A CA 1
ATOM 3964 C C . TYR A 1 490 ? 216.710 165.162 184.088 1.00 43.77 490 TYR A C 1
ATOM 3965 O O . TYR A 1 490 ? 216.552 166.365 184.322 1.00 43.77 490 TYR A O 1
ATOM 3974 N N . THR A 1 491 ? 216.009 164.519 183.152 1.00 40.48 491 THR A N 1
ATOM 3975 C CA . THR A 1 491 ? 215.004 165.219 182.359 1.00 40.48 491 THR A CA 1
ATOM 3976 C C . THR A 1 491 ? 213.833 165.671 183.224 1.00 40.48 491 THR A C 1
ATOM 3977 O O . THR A 1 491 ? 213.326 166.788 183.060 1.00 40.48 491 THR A O 1
ATOM 3981 N N . ASP A 1 492 ? 213.403 164.824 184.162 1.00 39.16 492 ASP A N 1
ATOM 3982 C CA . ASP A 1 492 ? 212.313 165.191 185.062 1.00 39.16 492 ASP A CA 1
ATOM 3983 C C . ASP A 1 492 ? 212.716 166.367 185.950 1.00 39.16 492 ASP A C 1
ATOM 3984 O O . ASP A 1 492 ? 211.926 167.292 186.172 1.00 39.16 492 ASP A O 1
ATOM 3989 N N . ALA A 1 493 ? 213.952 166.353 186.455 1.00 36.51 493 ALA A N 1
ATOM 3990 C CA . ALA A 1 493 ? 214.439 167.446 187.288 1.00 36.51 493 ALA A CA 1
ATOM 3991 C C . ALA A 1 493 ? 214.550 168.742 186.499 1.00 36.51 493 ALA A C 1
ATOM 3992 O O . ALA A 1 493 ? 214.219 169.818 187.011 1.00 36.51 493 ALA A O 1
ATOM 3994 N N . LYS A 1 494 ? 215.024 168.660 185.255 1.00 33.40 494 LYS A N 1
ATOM 3995 C CA . LYS A 1 494 ? 215.112 169.847 184.411 1.00 33.40 494 LYS A CA 1
ATOM 3996 C C . LYS A 1 494 ? 213.730 170.423 184.126 1.00 33.40 494 LYS A C 1
ATOM 3997 O O . LYS A 1 494 ? 213.535 171.644 184.173 1.00 33.40 494 LYS A O 1
ATOM 4003 N N . GLN A 1 495 ? 212.751 169.554 183.859 1.00 29.94 495 GLN A N 1
ATOM 4004 C CA . GLN A 1 495 ? 211.380 170.006 183.632 1.00 29.94 495 GLN A CA 1
ATOM 4005 C C . GLN A 1 495 ? 210.782 170.647 184.880 1.00 29.94 495 GLN A C 1
ATOM 4006 O O . GLN A 1 495 ? 210.086 171.666 184.792 1.00 29.94 495 GLN A O 1
ATOM 4012 N N . GLN A 1 496 ? 211.044 170.070 186.054 1.00 29.04 496 GLN A N 1
ATOM 4013 C CA . GLN A 1 496 ? 210.487 170.626 187.284 1.00 29.04 496 GLN A CA 1
ATOM 4014 C C . GLN A 1 496 ? 211.149 171.947 187.656 1.00 29.04 496 GLN A C 1
ATOM 4015 O O . GLN A 1 496 ? 210.490 172.849 188.184 1.00 29.04 496 GLN A O 1
ATOM 4021 N N . LEU A 1 497 ? 212.447 172.090 187.384 1.00 26.38 497 LEU A N 1
ATOM 4022 C CA . LEU A 1 497 ? 213.091 173.383 187.586 1.00 26.38 497 LEU A CA 1
ATOM 4023 C C . LEU A 1 497 ? 212.592 174.413 186.583 1.00 26.38 497 LEU A C 1
ATOM 4024 O O . LEU A 1 497 ? 212.549 175.608 186.892 1.00 26.38 497 LEU A O 1
ATOM 4029 N N . GLY A 1 498 ? 212.214 173.973 185.384 1.00 24.22 498 GLY A N 1
ATOM 4030 C CA . GLY A 1 498 ? 211.557 174.876 184.454 1.00 24.22 498 GLY A CA 1
ATOM 4031 C C . GLY A 1 498 ? 210.204 175.340 184.956 1.00 24.22 498 GLY A C 1
ATOM 4032 O O . GLY A 1 498 ? 209.826 176.499 184.773 1.00 24.22 498 GLY A O 1
ATOM 4033 N N . PHE A 1 499 ? 209.447 174.432 185.580 1.00 21.96 499 PHE A N 1
ATOM 4034 C CA . PHE A 1 499 ? 208.170 174.821 186.181 1.00 21.96 499 PHE A CA 1
ATOM 4035 C C . PHE A 1 499 ? 208.371 175.779 187.346 1.00 21.96 499 PHE A C 1
ATOM 4036 O O . PHE A 1 499 ? 207.564 176.692 187.549 1.00 21.96 499 PHE A O 1
ATOM 4044 N N . ILE A 1 500 ? 209.421 175.565 188.141 1.00 21.71 500 ILE A N 1
ATOM 4045 C CA . ILE A 1 500 ? 209.719 176.466 189.252 1.00 21.71 500 ILE A CA 1
ATOM 4046 C C . ILE A 1 500 ? 210.093 177.848 188.730 1.00 21.71 500 ILE A C 1
ATOM 4047 O O . ILE A 1 500 ? 209.627 178.872 189.242 1.00 21.71 500 ILE A O 1
ATOM 4052 N N . ARG A 1 501 ? 210.926 177.891 187.686 1.00 21.31 501 ARG A N 1
ATOM 4053 C CA . ARG A 1 501 ? 211.387 179.162 187.134 1.00 21.31 501 ARG A CA 1
ATOM 4054 C C . ARG A 1 501 ? 210.248 179.941 186.490 1.00 21.31 501 ARG A C 1
ATOM 4055 O O . ARG A 1 501 ? 210.230 181.176 186.533 1.00 21.31 501 ARG A O 1
ATOM 4063 N N . GLY A 1 502 ? 209.294 179.235 185.878 1.00 23.63 502 GLY A N 1
ATOM 4064 C CA . GLY A 1 502 ? 208.227 179.908 185.155 1.00 23.63 502 GLY A CA 1
ATOM 4065 C C . GLY A 1 502 ? 207.292 180.697 186.051 1.00 23.63 502 GLY A C 1
ATOM 4066 O O . GLY A 1 502 ? 206.901 181.818 185.720 1.00 23.63 502 GLY A O 1
ATOM 4067 N N . GLY A 1 503 ? 206.913 180.123 187.195 1.00 22.85 503 GLY A N 1
ATOM 4068 C CA . GLY A 1 503 ? 206.022 180.818 188.108 1.00 22.85 503 GLY A CA 1
ATOM 4069 C C . GLY A 1 503 ? 206.712 181.807 189.016 1.00 22.85 503 GLY A C 1
ATOM 4070 O O . GLY A 1 503 ? 206.053 182.444 189.841 1.00 22.85 503 GLY A O 1
ATOM 4071 N N . LEU A 1 504 ? 208.027 181.939 188.884 1.00 22.84 504 LEU A N 1
ATOM 4072 C CA . LEU A 1 504 ? 208.808 182.813 189.743 1.00 22.84 504 LEU A CA 1
ATOM 4073 C C . LEU A 1 504 ? 208.745 184.267 189.304 1.00 22.84 504 LEU A C 1
ATOM 4074 O O . LEU A 1 504 ? 208.972 185.160 190.125 1.00 22.84 504 LEU A O 1
ATOM 4079 N N . LYS A 1 505 ? 208.436 184.517 188.036 1.00 23.40 505 LYS A N 1
ATOM 4080 C CA . LYS A 1 505 ? 208.519 185.862 187.484 1.00 23.40 505 LYS A CA 1
ATOM 4081 C C . LYS A 1 505 ? 207.391 186.744 188.003 1.00 23.40 505 LYS A C 1
ATOM 4082 O O . LYS A 1 505 ? 206.215 186.381 187.928 1.00 23.40 505 LYS A O 1
ATOM 4088 N N . GLY A 1 506 ? 207.757 187.913 188.519 1.00 25.43 506 GLY A N 1
ATOM 4089 C CA . GLY A 1 506 ? 206.800 188.869 189.020 1.00 25.43 506 GLY A CA 1
ATOM 4090 C C . GLY A 1 506 ? 206.414 188.714 190.474 1.00 25.43 506 GLY A C 1
ATOM 4091 O O . GLY A 1 506 ? 205.611 189.513 190.967 1.00 25.43 506 GLY A O 1
ATOM 4092 N N . ARG A 1 507 ? 206.963 187.728 191.183 1.00 28.83 507 ARG A N 1
ATOM 4093 C CA . ARG A 1 507 ? 206.517 187.391 192.530 1.00 28.83 507 ARG A CA 1
ATOM 4094 C C . ARG A 1 507 ? 207.461 187.889 193.617 1.00 28.83 507 ARG A C 1
ATOM 4095 O O . ARG A 1 507 ? 207.682 187.179 194.603 0.00 28.83 507 ARG A O 1
ATOM 4103 N N . ILE A 1 508 ? 208.017 189.083 193.459 1.00 28.49 508 ILE A N 1
ATOM 4104 C CA . ILE A 1 508 ? 208.885 189.667 194.471 1.00 28.49 508 ILE A CA 1
ATOM 4105 C C . ILE A 1 508 ? 208.093 190.079 195.708 1.00 28.49 508 ILE A C 1
ATOM 4106 O O . ILE A 1 508 ? 207.133 190.844 195.625 1.00 28.49 508 ILE A O 1
ATOM 4111 N N . ASN A 1 528 ? 203.409 191.311 194.002 1.00 18.13 528 ASN A N 1
ATOM 4112 C CA . ASN A 1 528 ? 202.127 191.828 194.481 1.00 18.13 528 ASN A CA 1
ATOM 4113 C C . ASN A 1 528 ? 201.636 193.114 193.780 1.00 18.13 528 ASN A C 1
ATOM 4114 O O . ASN A 1 528 ? 200.434 193.237 193.556 1.00 18.13 528 ASN A O 1
ATOM 4119 N N . PRO A 1 529 ? 202.511 194.079 193.444 1.00 17.55 529 PRO A N 1
ATOM 4120 C CA . PRO A 1 529 ? 202.040 195.147 192.544 1.00 17.55 529 PRO A CA 1
ATOM 4121 C C . PRO A 1 529 ? 201.754 194.653 191.137 1.00 17.55 529 PRO A C 1
ATOM 4122 O O . PRO A 1 529 ? 200.735 195.027 190.540 1.00 17.55 529 PRO A O 1
ATOM 4126 N N . TYR A 1 530 ? 202.634 193.809 190.595 1.00 17.51 530 TYR A N 1
ATOM 4127 C CA . TYR A 1 530 ? 202.455 193.300 189.241 1.00 17.51 530 TYR A CA 1
ATOM 4128 C C . TYR A 1 530 ? 201.236 192.390 189.148 1.00 17.51 530 TYR A C 1
ATOM 4129 O O . TYR A 1 530 ? 200.497 192.426 188.156 1.00 17.51 530 TYR A O 1
ATOM 4138 N N . THR A 1 531 ? 201.013 191.570 190.177 1.00 16.83 531 THR A N 1
ATOM 4139 C CA . THR A 1 531 ? 199.823 190.727 190.240 1.00 16.83 531 THR A CA 1
ATOM 4140 C C . THR A 1 531 ? 198.557 191.571 190.293 1.00 16.83 531 THR A C 1
ATOM 4141 O O . THR A 1 531 ? 197.550 191.234 189.659 1.00 16.83 531 THR A O 1
ATOM 4145 N N . LYS A 1 532 ? 198.604 192.684 191.023 1.00 16.76 532 LYS A N 1
ATOM 4146 C CA . LYS A 1 532 ? 197.484 193.616 191.074 1.00 16.76 532 LYS A CA 1
ATOM 4147 C C . LYS A 1 532 ? 197.195 194.208 189.699 1.00 16.76 532 LYS A C 1
ATOM 4148 O O . LYS A 1 532 ? 196.035 194.298 189.280 1.00 16.76 532 LYS A O 1
ATOM 4154 N N . LEU A 1 533 ? 198.247 194.587 188.968 1.00 14.66 533 LEU A N 1
ATOM 4155 C CA . LEU A 1 533 ? 198.055 195.152 187.633 1.00 14.66 533 LEU A CA 1
ATOM 4156 C C . LEU A 1 533 ? 197.481 194.126 186.657 1.00 14.66 533 LEU A C 1
ATOM 4157 O O . LEU A 1 533 ? 196.606 194.454 185.846 1.00 14.66 533 LEU A O 1
ATOM 4162 N N . THR A 1 534 ? 197.959 192.880 186.717 1.00 14.80 534 THR A N 1
ATOM 4163 C CA . THR A 1 534 ? 197.410 191.839 185.847 1.00 14.80 534 THR A CA 1
ATOM 4164 C C . THR A 1 534 ? 195.957 191.521 186.185 1.00 14.80 534 THR A C 1
ATOM 4165 O O . THR A 1 534 ? 195.136 191.294 185.279 1.00 14.80 534 THR A O 1
ATOM 4169 N N . ASN A 1 535 ? 195.620 191.505 187.475 1.00 15.08 535 ASN A N 1
ATOM 4170 C CA . ASN A 1 535 ? 194.243 191.254 187.876 1.00 15.08 535 ASN A CA 1
ATOM 4171 C C . ASN A 1 535 ? 193.322 192.378 187.425 1.00 15.08 535 ASN A C 1
ATOM 4172 O O . ASN A 1 535 ? 192.166 192.131 187.066 1.00 15.08 535 ASN A O 1
ATOM 4177 N N . GLU A 1 536 ? 193.810 193.620 187.445 1.00 14.94 536 GLU A N 1
ATOM 4178 C CA . GLU A 1 536 ? 193.029 194.726 186.897 1.00 14.94 536 GLU A CA 1
ATOM 4179 C C . GLU A 1 536 ? 192.864 194.600 185.389 1.00 14.94 536 GLU A C 1
ATOM 4180 O O . GLU A 1 536 ? 191.804 194.934 184.841 1.00 14.94 536 GLU A O 1
ATOM 4186 N N . PHE A 1 537 ? 193.911 194.146 184.695 1.00 11.62 537 PHE A N 1
ATOM 4187 C CA . PHE A 1 537 ? 193.811 194.004 183.248 1.00 11.62 537 PHE A CA 1
ATOM 4188 C C . PHE A 1 537 ? 192.821 192.926 182.846 1.00 11.62 537 PHE A C 1
ATOM 4189 O O . PHE A 1 537 ? 192.275 192.990 181.743 1.00 11.62 537 PHE A O 1
ATOM 4197 N N . LYS A 1 538 ? 192.600 191.922 183.700 1.00 11.45 538 LYS A N 1
ATOM 4198 C CA . LYS A 1 538 ? 191.525 190.968 183.425 1.00 11.45 538 LYS A CA 1
ATOM 4199 C C . LYS A 1 538 ? 190.193 191.679 183.210 1.00 11.45 538 LYS A C 1
ATOM 4200 O O . LYS A 1 538 ? 189.547 191.505 182.167 1.00 11.45 538 LYS A O 1
ATOM 4206 N N . GLN A 1 539 ? 189.807 192.538 184.155 1.00 13.02 539 GLN A N 1
ATOM 4207 C CA . GLN A 1 539 ? 188.566 193.296 184.038 1.00 13.02 539 GLN A CA 1
ATOM 4208 C C . GLN A 1 539 ? 188.607 194.276 182.873 1.00 13.02 539 GLN A C 1
ATOM 4209 O O . GLN A 1 539 ? 187.609 194.442 182.161 1.00 13.02 539 GLN A O 1
ATOM 4215 N N . ILE A 1 540 ? 189.747 194.935 182.666 1.00 10.83 540 ILE A N 1
ATOM 4216 C CA . ILE A 1 540 ? 189.834 195.971 181.638 1.00 10.83 540 ILE A CA 1
ATOM 4217 C C . ILE A 1 540 ? 189.698 195.370 180.241 1.00 10.83 540 ILE A C 1
ATOM 4218 O O . ILE A 1 540 ? 188.905 195.845 179.416 1.00 10.83 540 ILE A O 1
ATOM 4223 N N . SER A 1 541 ? 190.447 194.302 179.962 1.00 11.33 541 SER A N 1
ATOM 4224 C CA . SER A 1 541 ? 190.348 193.641 178.668 1.00 11.33 541 SER A CA 1
ATOM 4225 C C . SER A 1 541 ? 189.012 192.931 178.494 1.00 11.33 541 SER A C 1
ATOM 4226 O O . SER A 1 541 ? 188.519 192.820 177.366 1.00 11.33 541 SER A O 1
ATOM 4229 N N . SER A 1 542 ? 188.399 192.465 179.588 1.00 11.07 542 SER A N 1
ATOM 4230 C CA . SER A 1 542 ? 187.066 191.887 179.476 1.00 11.07 542 SER A CA 1
ATOM 4231 C C . SER A 1 542 ? 186.041 192.933 179.059 1.00 11.07 542 SER A C 1
ATOM 4232 O O . SER A 1 542 ? 185.192 192.664 178.205 1.00 11.07 542 SER A O 1
ATOM 4235 N N . THR A 1 543 ? 186.111 194.135 179.639 1.00 9.57 543 THR A N 1
ATOM 4236 C CA . THR A 1 543 ? 185.202 195.211 179.244 1.00 9.57 543 THR A CA 1
ATOM 4237 C C . THR A 1 543 ? 185.436 195.632 177.798 1.00 9.57 543 THR A C 1
ATOM 4238 O O . THR A 1 543 ? 184.480 195.872 177.048 1.00 9.57 543 THR A O 1
ATOM 4242 N N . TYR A 1 544 ? 186.706 195.722 177.395 1.00 10.32 544 TYR A N 1
ATOM 4243 C CA . TYR A 1 544 ? 187.066 196.058 176.019 1.00 10.32 544 TYR A CA 1
ATOM 4244 C C . TYR A 1 544 ? 186.456 195.068 175.028 1.00 10.32 544 TYR A C 1
ATOM 4245 O O . TYR A 1 544 ? 185.747 195.461 174.085 1.00 10.32 544 TYR A O 1
ATOM 4254 N N . GLY A 1 545 ? 186.686 193.772 175.260 1.00 10.36 545 GLY A N 1
ATOM 4255 C CA . GLY A 1 545 ? 186.148 192.753 174.374 1.00 10.36 545 GLY A CA 1
ATOM 4256 C C . GLY A 1 545 ? 184.633 192.700 174.377 1.00 10.36 545 GLY A C 1
ATOM 4257 O O . GLY A 1 545 ? 184.012 192.538 173.327 1.00 10.36 545 GLY A O 1
ATOM 4258 N N . LYS A 1 546 ? 184.022 192.840 175.560 1.00 10.91 546 LYS A N 1
ATOM 4259 C CA . LYS A 1 546 ? 182.567 192.871 175.684 1.00 10.91 546 LYS A CA 1
ATOM 4260 C C . LYS A 1 546 ? 181.951 193.972 174.842 1.00 10.91 546 LYS A C 1
ATOM 4261 O O . LYS A 1 546 ? 181.000 193.737 174.087 1.00 10.91 546 LYS A O 1
ATOM 4267 N N . THR A 1 547 ? 182.460 195.195 174.992 1.00 10.40 547 THR A N 1
ATOM 4268 C CA . THR A 1 547 ? 181.860 196.329 174.306 1.00 10.40 547 THR A CA 1
ATOM 4269 C C . THR A 1 547 ? 182.034 196.214 172.802 1.00 10.40 547 THR A C 1
ATOM 4270 O O . THR A 1 547 ? 181.090 196.473 172.044 1.00 10.40 547 THR A O 1
ATOM 4274 N N . PHE A 1 548 ? 183.210 195.780 172.348 1.00 10.16 548 PHE A N 1
ATOM 4275 C CA . PHE A 1 548 ? 183.389 195.673 170.907 1.00 10.16 548 PHE A CA 1
ATOM 4276 C C . PHE A 1 548 ? 182.607 194.504 170.319 1.00 10.16 548 PHE A C 1
ATOM 4277 O O . PHE A 1 548 ? 1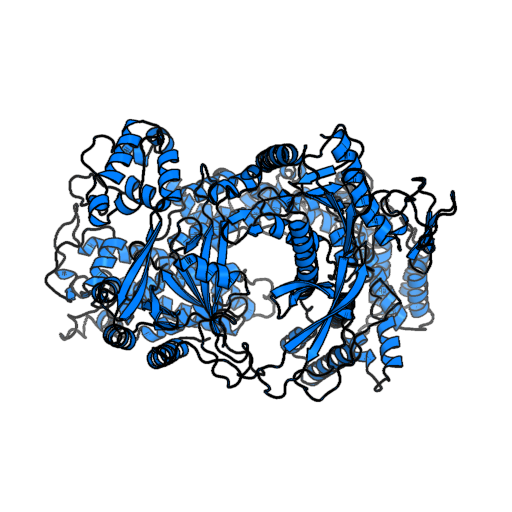82.138 194.594 169.182 1.00 10.16 548 PHE A O 1
ATOM 4285 N N . ALA A 1 549 ? 182.405 193.426 171.082 1.00 9.93 549 ALA A N 1
ATOM 4286 C CA . ALA A 1 549 ? 181.607 192.311 170.586 1.00 9.93 549 ALA A CA 1
ATOM 4287 C C . ALA A 1 549 ? 180.130 192.670 170.516 1.00 9.93 549 ALA A C 1
ATOM 4288 O O . ALA A 1 549 ? 179.439 192.283 169.568 1.00 9.93 549 ALA A O 1
ATOM 4290 N N . GLU A 1 550 ? 179.626 193.409 171.507 1.00 12.84 550 GLU A N 1
ATOM 4291 C CA . GLU A 1 550 ? 178.241 193.869 171.457 1.00 12.84 550 GLU A CA 1
ATOM 4292 C C . GLU A 1 550 ? 178.018 194.844 170.308 1.00 12.84 550 GLU A C 1
ATOM 4293 O O . GLU A 1 550 ? 177.004 194.758 169.602 1.00 12.84 550 GLU A O 1
ATOM 4299 N N . LEU A 1 551 ? 178.958 195.773 170.102 1.00 11.22 551 LEU A N 1
ATOM 4300 C CA . LEU A 1 551 ? 178.854 196.704 168.984 1.00 11.22 551 LEU A CA 1
ATOM 4301 C C . LEU A 1 551 ? 178.903 195.974 167.649 1.00 11.22 551 LEU A C 1
ATOM 4302 O O . LEU A 1 551 ? 178.162 196.311 166.722 1.00 11.22 551 LEU A O 1
ATOM 4307 N N . ARG A 1 552 ? 179.773 194.969 167.533 1.00 10.81 552 ARG A N 1
ATOM 4308 C CA . ARG A 1 552 ? 179.844 194.178 166.312 1.00 10.81 552 ARG A CA 1
ATOM 4309 C C . ARG A 1 552 ? 178.546 193.426 166.061 1.00 10.81 552 ARG A C 1
ATOM 4310 O O . ARG A 1 552 ? 178.055 193.381 164.931 1.00 10.81 552 ARG A O 1
ATOM 4318 N N . ASP A 1 553 ? 177.970 192.834 167.109 1.00 13.43 553 ASP A N 1
ATOM 4319 C CA . ASP A 1 553 ? 176.720 192.096 166.955 1.00 13.43 553 ASP A CA 1
ATOM 4320 C C . ASP A 1 553 ? 175.575 193.009 166.543 1.00 13.43 553 ASP A C 1
ATOM 4321 O O . ASP A 1 553 ? 174.727 192.620 165.735 1.00 13.43 553 ASP A O 1
ATOM 4326 N N . LYS A 1 554 ? 175.528 194.223 167.086 1.00 12.46 554 LYS A N 1
ATOM 4327 C CA . LYS A 1 554 ? 174.435 195.124 166.754 1.00 12.46 554 LYS A CA 1
ATOM 4328 C C . LYS A 1 554 ? 174.694 195.947 165.498 1.00 12.46 554 LYS A C 1
ATOM 4329 O O . LYS A 1 554 ? 173.788 196.646 165.040 1.00 12.46 554 LYS A O 1
ATOM 4335 N N . PHE A 1 555 ? 175.903 195.891 164.934 1.00 14.51 555 PHE A N 1
ATOM 4336 C CA . PHE A 1 555 ? 176.119 196.449 163.603 1.00 14.51 555 PHE A CA 1
ATOM 4337 C C . PHE A 1 555 ? 175.782 195.433 162.518 1.00 14.51 555 PHE A C 1
ATOM 4338 O O . PHE A 1 555 ? 175.374 195.807 161.415 1.00 14.51 555 PHE A O 1
ATOM 4346 N N . LYS A 1 556 ? 175.968 194.142 162.807 1.00 15.08 556 LYS A N 1
ATOM 4347 C CA . LYS A 1 556 ? 175.635 193.095 161.844 1.00 15.08 556 LYS A CA 1
ATOM 4348 C C . LYS A 1 556 ? 174.135 192.984 161.633 1.00 15.08 556 LYS A C 1
ATOM 4349 O O . LYS A 1 556 ? 173.683 192.463 160.608 1.00 15.08 556 LYS A O 1
ATOM 4355 N N . GLU A 1 557 ? 173.348 193.455 162.601 1.00 17.30 557 GLU A N 1
ATOM 4356 C CA . GLU A 1 557 ? 171.898 193.356 162.507 1.00 17.30 557 GLU A CA 1
ATOM 4357 C C . GLU A 1 557 ? 171.343 194.235 161.393 1.00 17.30 557 GLU A C 1
ATOM 4358 O O . GLU A 1 557 ? 170.281 193.937 160.840 1.00 17.30 557 GLU A O 1
ATOM 4364 N N . LYS A 1 558 ? 172.070 195.294 161.024 1.00 17.98 558 LYS A N 1
ATOM 4365 C CA . LYS A 1 558 ? 171.642 196.188 159.952 1.00 17.98 558 LYS A CA 1
ATOM 4366 C C . LYS A 1 558 ? 171.490 195.455 158.627 1.00 17.98 558 LYS A C 1
ATOM 4367 O O . LYS A 1 558 ? 170.574 195.751 157.854 1.00 17.98 558 LYS A O 1
ATOM 4373 N N . ASN A 1 559 ? 172.374 194.500 158.350 1.00 18.58 559 ASN A N 1
ATOM 4374 C CA . ASN A 1 559 ? 172.401 193.781 157.087 1.00 18.58 559 ASN A CA 1
ATOM 4375 C C . ASN A 1 559 ? 171.734 192.417 157.164 1.00 18.58 559 ASN A C 1
ATOM 4376 O O . ASN A 1 559 ? 171.782 191.665 156.188 1.00 18.58 559 ASN A O 1
ATOM 4381 N N . GLU A 1 560 ? 171.122 192.074 158.298 1.00 20.90 560 GLU A N 1
ATOM 4382 C CA . GLU A 1 560 ? 170.368 190.828 158.441 1.00 20.90 560 GLU A CA 1
ATOM 4383 C C . GLU A 1 560 ? 168.978 191.037 157.842 1.00 20.90 560 GLU A C 1
ATOM 4384 O O . GLU A 1 560 ? 167.980 191.228 158.537 1.00 20.90 560 GLU A O 1
ATOM 4390 N N . ILE A 1 561 ? 168.938 191.003 156.509 1.00 20.52 561 ILE A N 1
ATOM 4391 C CA . ILE A 1 561 ? 167.758 191.453 155.778 1.00 20.52 561 ILE A CA 1
ATOM 4392 C C . ILE A 1 561 ? 166.599 190.476 155.947 1.00 20.52 561 ILE A C 1
ATOM 4393 O O . ILE A 1 561 ? 165.467 190.881 156.236 1.00 20.52 561 ILE A O 1
ATOM 4398 N N . THR A 1 562 ? 166.856 189.182 155.782 1.00 20.47 562 THR A N 1
ATOM 4399 C CA . THR A 1 562 ? 165.832 188.151 155.913 1.00 20.47 562 THR A CA 1
ATOM 4400 C C . THR A 1 562 ? 166.091 187.384 157.202 1.00 20.47 562 THR A C 1
ATOM 4401 O O . THR A 1 562 ? 167.077 186.650 157.308 1.00 20.47 562 THR A O 1
ATOM 4405 N N . LYS A 1 563 ? 165.206 187.555 158.178 1.00 19.57 563 LYS A N 1
ATOM 4406 C CA . LYS A 1 563 ? 165.361 186.941 159.488 1.00 19.57 563 LYS A CA 1
ATOM 4407 C C . LYS A 1 563 ? 164.468 185.724 159.667 1.00 19.57 563 LYS A C 1
ATOM 4408 O O . LYS A 1 563 ? 164.891 184.731 160.264 1.00 19.57 563 LYS A O 1
ATOM 4414 N N . ILE A 1 564 ? 163.246 185.779 159.152 1.00 15.52 564 ILE A N 1
ATOM 4415 C CA . ILE A 1 564 ? 162.310 184.663 159.182 1.00 15.52 564 ILE A CA 1
ATOM 4416 C C . ILE A 1 564 ? 162.318 184.009 157.810 1.00 15.52 564 ILE A C 1
ATOM 4417 O O . ILE A 1 564 ? 162.054 184.669 156.800 1.00 15.52 564 ILE A O 1
ATOM 4422 N N . THR A 1 565 ? 162.620 182.715 157.767 1.00 15.71 565 THR A N 1
ATOM 4423 C CA . THR A 1 565 ? 162.675 182.005 156.497 1.00 15.71 565 THR A CA 1
ATOM 4424 C C . THR A 1 565 ? 161.395 181.240 156.194 1.00 15.71 565 THR A C 1
ATOM 4425 O O . THR A 1 565 ? 161.035 181.095 155.022 1.00 15.71 565 THR A O 1
ATOM 4429 N N . HIS A 1 566 ? 160.700 180.754 157.220 1.00 15.41 566 HIS A N 1
ATOM 4430 C CA . HIS A 1 566 ? 159.509 179.936 157.053 1.00 15.41 566 HIS A CA 1
ATOM 4431 C C . HIS A 1 566 ? 158.385 180.479 157.920 1.00 15.41 566 HIS A C 1
ATOM 4432 O O . HIS A 1 566 ? 158.623 181.070 158.973 1.00 15.41 566 HIS A O 1
ATOM 4439 N N . PHE A 1 567 ? 157.154 180.269 157.468 1.00 15.54 567 PHE A N 1
ATOM 4440 C CA . PHE A 1 567 ? 155.969 180.456 158.292 1.00 15.54 567 PHE A CA 1
ATOM 4441 C C . PHE A 1 567 ? 155.319 179.099 158.513 1.00 15.54 567 PHE A C 1
ATOM 4442 O O . PHE A 1 567 ? 155.100 178.353 157.556 1.00 15.54 567 PHE A O 1
ATOM 4450 N N . GLY A 1 568 ? 155.003 178.782 159.771 1.00 13.50 568 GLY A N 1
ATOM 4451 C CA . GLY A 1 568 ? 154.539 177.455 160.106 1.00 13.50 568 GLY A CA 1
ATOM 4452 C C . GLY A 1 568 ? 153.329 177.465 161.016 1.00 13.50 568 GLY A C 1
ATOM 4453 O O . GLY A 1 568 ? 152.998 178.467 161.647 1.00 13.50 568 GLY A O 1
ATOM 4454 N N . ILE A 1 569 ? 152.668 176.312 161.057 1.00 13.62 569 ILE A N 1
ATOM 4455 C CA . ILE A 1 569 ? 151.603 176.011 162.003 1.00 13.62 569 ILE A CA 1
ATOM 4456 C C . ILE A 1 569 ? 151.905 174.655 162.620 1.00 13.62 569 ILE A C 1
ATOM 4457 O O . ILE A 1 569 ? 152.627 173.839 162.042 1.00 13.62 569 ILE A O 1
ATOM 4462 N N . ILE A 1 570 ? 151.353 174.415 163.801 1.00 14.39 570 ILE A N 1
ATOM 4463 C CA . ILE A 1 570 ? 151.473 173.113 164.446 1.00 14.39 570 ILE A CA 1
ATOM 4464 C C . ILE A 1 570 ? 150.213 172.307 164.176 1.00 14.39 570 ILE A C 1
ATOM 4465 O O . ILE A 1 570 ? 149.100 172.776 164.418 1.00 14.39 570 ILE A O 1
ATOM 4470 N N . ILE A 1 571 ? 150.386 171.085 163.683 1.00 16.56 571 ILE A N 1
ATOM 4471 C CA . ILE A 1 571 ? 149.289 170.198 163.318 1.00 16.56 571 ILE A CA 1
ATOM 4472 C C . ILE A 1 571 ? 149.242 169.049 164.313 1.00 16.56 571 ILE A C 1
ATOM 4473 O O . ILE A 1 571 ? 150.285 168.503 164.680 1.00 16.56 571 ILE A O 1
ATOM 4478 N N . GLU A 1 572 ? 148.040 168.685 164.756 1.00 20.18 572 GLU A N 1
ATOM 4479 C CA . GLU A 1 572 ? 147.845 167.563 165.664 1.00 20.18 572 GLU A CA 1
ATOM 4480 C C . GLU A 1 572 ? 146.803 166.609 165.093 1.00 20.18 572 GLU A C 1
ATOM 4481 O O . GLU A 1 572 ? 145.795 167.049 164.536 1.00 20.18 572 GLU A O 1
ATOM 4487 N N . ASP A 1 573 ? 147.046 165.304 165.221 1.00 23.70 573 ASP A N 1
ATOM 4488 C CA . ASP A 1 573 ? 146.107 164.303 164.736 1.00 23.70 573 ASP A CA 1
ATOM 4489 C C . ASP A 1 573 ? 145.380 163.629 165.900 1.00 23.70 573 ASP A C 1
ATOM 4490 O O . ASP A 1 573 ? 145.493 164.031 167.060 1.00 23.70 573 ASP A O 1
ATOM 4495 N N . LYS A 1 574 ? 144.610 162.585 165.574 1.00 27.82 574 LYS A N 1
ATOM 4496 C CA . LYS A 1 574 ? 143.762 161.932 166.565 1.00 27.82 574 LYS A CA 1
ATOM 4497 C C . LYS A 1 574 ? 144.556 161.125 167.582 1.00 27.82 574 LYS A C 1
ATOM 4498 O O . LYS A 1 574 ? 144.020 160.795 168.644 1.00 27.82 574 LYS A O 1
ATOM 4504 N N . ASN A 1 575 ? 145.808 160.788 167.284 1.00 25.25 575 ASN A N 1
ATOM 4505 C CA . ASN A 1 575 ? 146.678 160.097 168.223 1.00 25.25 575 ASN A CA 1
ATOM 4506 C C . ASN A 1 575 ? 147.527 161.060 169.035 1.00 25.25 575 ASN A C 1
ATOM 4507 O O . ASN A 1 575 ? 148.456 160.621 169.719 1.00 25.25 575 ASN A O 1
ATOM 4512 N N . ARG A 1 576 ? 147.232 162.357 168.953 1.00 23.57 576 ARG A N 1
ATOM 4513 C CA . ARG A 1 576 ? 147.957 163.466 169.567 1.00 23.57 576 ARG A CA 1
ATOM 4514 C C . ARG A 1 576 ? 149.400 163.574 169.100 1.00 23.57 576 ARG A C 1
ATOM 4515 O O . ARG A 1 576 ? 150.209 164.227 169.766 1.00 23.57 576 ARG A O 1
ATOM 4523 N N . ASP A 1 577 ? 149.747 162.954 167.977 1.00 19.63 577 ASP A N 1
ATOM 4524 C CA . ASP A 1 577 ? 151.044 163.190 167.364 1.00 19.63 577 ASP A CA 1
ATOM 4525 C C . ASP A 1 577 ? 151.047 164.570 166.728 1.00 19.63 577 ASP A C 1
ATOM 4526 O O . ASP A 1 577 ? 150.112 164.933 166.013 1.00 19.63 577 ASP A O 1
ATOM 4531 N N . ARG A 1 578 ? 152.093 165.345 166.989 1.00 15.24 578 ARG A N 1
ATOM 4532 C CA . ARG A 1 578 ? 152.134 166.740 166.583 1.00 15.24 578 ARG A CA 1
ATOM 4533 C C . ARG A 1 578 ? 153.199 166.963 165.521 1.00 15.24 578 ARG A C 1
ATOM 4534 O O . ARG A 1 578 ? 154.258 166.332 165.542 1.00 15.24 578 ARG A O 1
ATOM 4542 N N . TYR A 1 579 ? 152.898 167.860 164.589 1.00 15.00 579 TYR A N 1
ATOM 4543 C CA . TYR A 1 579 ? 153.720 168.111 163.420 1.00 15.00 579 TYR A CA 1
ATOM 4544 C C . TYR A 1 579 ? 153.952 169.605 163.282 1.00 15.00 579 TYR A C 1
ATOM 4545 O O . TYR A 1 579 ? 153.220 170.418 163.840 1.00 15.00 579 TYR A O 1
ATOM 4554 N N . LEU A 1 580 ? 154.972 169.958 162.513 1.00 14.02 580 LEU A N 1
ATOM 4555 C CA . LEU A 1 580 ? 155.190 171.331 162.084 1.00 14.02 580 LEU A CA 1
ATOM 4556 C C . LEU A 1 580 ? 155.086 171.386 160.567 1.00 14.02 580 LEU A C 1
ATOM 4557 O O . LEU A 1 580 ? 155.855 170.724 159.868 1.00 14.02 580 LEU A O 1
ATOM 4562 N N . LEU A 1 581 ? 154.140 172.169 160.064 1.00 15.14 581 LEU A N 1
ATOM 4563 C CA . LEU A 1 581 ? 153.977 172.382 158.631 1.00 15.14 581 LEU A CA 1
ATOM 4564 C C . LEU A 1 581 ? 154.429 173.800 158.309 1.00 15.14 581 LEU A C 1
ATOM 4565 O O . LEU A 1 581 ? 153.697 174.760 158.556 1.00 15.14 581 LEU A O 1
ATOM 4570 N N . ALA A 1 582 ? 155.629 173.930 157.751 1.00 17.68 582 ALA A N 1
ATOM 4571 C CA . ALA A 1 582 ? 156.252 175.223 157.507 1.00 17.68 582 ALA A CA 1
ATOM 4572 C C . ALA A 1 582 ? 156.433 175.441 156.014 1.00 17.68 582 ALA A C 1
ATOM 4573 O O . ALA A 1 582 ? 156.964 174.573 155.317 1.00 17.68 582 ALA A O 1
ATOM 4575 N N . SER A 1 583 ? 156.009 176.605 155.530 1.00 21.03 583 SER A N 1
ATOM 4576 C CA . SER A 1 583 ? 156.195 176.992 154.139 1.00 21.03 583 SER A CA 1
ATOM 4577 C C . SER A 1 583 ? 157.304 178.024 154.044 1.00 21.03 583 SER A C 1
ATOM 4578 O O . SER A 1 583 ? 157.309 179.003 154.793 1.00 21.03 583 SER A O 1
ATOM 4581 N N . GLU A 1 584 ? 158.232 177.806 153.119 1.00 25.43 584 GLU A N 1
ATOM 4582 C CA . GLU A 1 584 ? 159.316 178.753 152.920 1.00 25.43 584 GLU A CA 1
ATOM 4583 C C . GLU A 1 584 ? 158.792 180.030 152.280 1.00 25.43 584 GLU A C 1
ATOM 4584 O O . GLU A 1 584 ? 158.003 179.987 151.333 1.00 25.43 584 GLU A O 1
ATOM 4590 N N . LEU A 1 585 ? 159.231 181.169 152.806 1.00 25.61 585 LEU A N 1
ATOM 4591 C CA . LEU A 1 585 ? 158.832 182.467 152.285 1.00 25.61 585 LEU A CA 1
ATOM 4592 C C . LEU A 1 585 ? 159.775 182.911 151.176 1.00 25.61 585 LEU A C 1
ATOM 4593 O O . LEU A 1 585 ? 160.487 183.909 151.323 1.00 25.61 585 LEU A O 1
ATOM 4598 N N . LYS A 1 586 ? 159.801 182.175 150.073 1.00 36.68 586 LYS A N 1
ATOM 4599 C CA . LYS A 1 586 ? 160.672 182.530 148.965 1.00 36.68 586 LYS A CA 1
ATOM 4600 C C . LYS A 1 586 ? 159.923 183.391 147.958 1.00 36.68 586 LYS A C 1
ATOM 4601 O O . LYS A 1 586 ? 158.692 183.383 147.894 1.00 36.68 586 LYS A O 1
ATOM 4607 N N . HIS A 1 587 ? 160.681 184.148 147.168 1.00 43.32 587 HIS A N 1
ATOM 4608 C CA . HIS A 1 587 ? 160.091 185.055 146.189 1.00 43.32 587 HIS A CA 1
ATOM 4609 C C . HIS A 1 587 ? 159.552 184.251 145.012 1.00 43.32 587 HIS A C 1
ATOM 4610 O O . HIS A 1 587 ? 160.319 183.687 144.225 1.00 43.32 587 HIS A O 1
ATOM 4617 N N . GLU A 1 588 ? 158.233 184.206 144.883 1.00 46.45 588 GLU A N 1
ATOM 4618 C CA . GLU A 1 588 ? 157.573 183.519 143.781 1.00 46.45 588 GLU A CA 1
ATOM 4619 C C . GLU A 1 588 ? 156.430 184.400 143.295 1.00 46.45 588 GLU A C 1
ATOM 4620 O O . GLU A 1 588 ? 156.395 185.604 143.570 1.00 46.45 588 GLU A O 1
ATOM 4626 N N . GLN A 1 589 ? 155.508 183.801 142.544 1.00 43.28 589 GLN A N 1
ATOM 4627 C CA . GLN A 1 589 ? 154.342 184.539 142.086 1.00 43.28 589 GLN A CA 1
ATOM 4628 C C . GLN A 1 589 ? 153.353 184.778 143.219 1.00 43.28 589 GLN A C 1
ATOM 4629 O O . GLN A 1 589 ? 152.639 185.787 143.215 1.00 43.28 589 GLN A O 1
ATOM 4635 N N . ILE A 1 590 ? 153.311 183.880 144.198 1.00 39.89 590 ILE A N 1
ATOM 4636 C CA . ILE A 1 590 ? 152.196 183.785 145.130 1.00 39.89 590 ILE A CA 1
ATOM 4637 C C . ILE A 1 590 ? 152.648 184.133 146.539 1.00 39.89 590 ILE A C 1
ATOM 4638 O O . ILE A 1 590 ? 153.844 184.223 146.835 1.00 39.89 590 ILE A O 1
ATOM 4643 N N . ASN A 1 591 ? 151.663 184.330 147.411 1.00 35.09 591 ASN A N 1
ATOM 4644 C CA . ASN A 1 591 ? 151.894 184.565 148.828 1.00 35.09 591 ASN A CA 1
ATOM 4645 C C . ASN A 1 591 ? 151.812 183.234 149.565 1.00 35.09 591 ASN A C 1
ATOM 4646 O O . ASN A 1 591 ? 150.877 182.456 149.348 1.00 35.09 591 ASN A O 1
ATOM 4651 N N . HIS A 1 592 ? 152.791 182.964 150.429 1.00 33.91 592 HIS A N 1
ATOM 4652 C CA . HIS A 1 592 ? 152.836 181.672 151.107 1.00 33.91 592 HIS A CA 1
ATOM 4653 C C . HIS A 1 592 ? 152.031 181.691 152.401 1.00 33.91 592 HIS A C 1
ATOM 4654 O O . HIS A 1 592 ? 151.349 180.709 152.737 1.00 33.91 592 HIS A O 1
ATOM 4661 N N . VAL A 1 593 ? 152.100 182.801 153.138 1.00 29.50 593 VAL A N 1
ATOM 4662 C CA . VAL A 1 593 ? 151.278 182.964 154.333 1.00 29.50 593 VAL A CA 1
ATOM 4663 C C . VAL A 1 593 ? 149.804 182.857 153.967 1.00 29.50 593 VAL A C 1
ATOM 4664 O O . VAL A 1 593 ? 149.025 182.180 154.644 1.00 29.50 593 VAL A O 1
ATOM 4668 N N . SER A 1 594 ? 149.417 183.476 152.852 1.00 31.84 594 SER A N 1
ATOM 4669 C CA . SER A 1 594 ? 148.034 183.393 152.402 1.00 31.84 594 SER A CA 1
ATOM 4670 C C . SER A 1 594 ? 147.669 181.997 151.916 1.00 31.84 594 SER A C 1
ATOM 4671 O O . SER A 1 594 ? 146.525 181.569 152.090 1.00 31.84 594 SER A O 1
ATOM 4674 N N . THR A 1 595 ? 148.607 181.262 151.312 1.00 32.26 595 THR A N 1
ATOM 4675 C CA . THR A 1 595 ? 148.233 179.956 150.775 1.00 32.26 595 THR A CA 1
ATOM 4676 C C . THR A 1 595 ? 148.157 178.908 151.878 1.00 32.26 595 THR A C 1
ATOM 4677 O O . THR A 1 595 ? 147.580 177.835 151.676 1.00 32.26 595 THR A O 1
ATOM 4681 N N . ILE A 1 596 ? 148.724 179.192 153.054 1.00 28.58 596 ILE A N 1
ATOM 4682 C CA . ILE A 1 596 ? 148.421 178.337 154.202 1.00 28.58 596 ILE A CA 1
ATOM 4683 C C . ILE A 1 596 ? 147.151 178.803 154.908 1.00 28.58 596 ILE A C 1
ATOM 4684 O O . ILE A 1 596 ? 146.285 177.991 155.251 1.00 28.58 596 ILE A O 1
ATOM 4689 N N . LEU A 1 597 ? 147.012 180.115 155.122 1.00 28.29 597 LEU A N 1
ATOM 4690 C CA . LEU A 1 597 ? 145.891 180.633 155.904 1.00 28.29 597 LEU A CA 1
ATOM 4691 C C . LEU A 1 597 ? 144.551 180.425 155.210 1.00 28.29 597 LEU A C 1
ATOM 4692 O O . LEU A 1 597 ? 143.508 180.419 155.872 1.00 28.29 597 LEU A O 1
ATOM 4697 N N . ASN A 1 598 ? 144.551 180.266 153.886 1.00 32.30 598 ASN A N 1
ATOM 4698 C CA . ASN A 1 598 ? 143.298 180.086 153.167 1.00 32.30 598 ASN A CA 1
ATOM 4699 C C . ASN A 1 598 ? 142.809 178.647 153.199 1.00 32.30 598 ASN A C 1
ATOM 4700 O O . ASN A 1 598 ? 141.673 178.386 152.792 1.00 32.30 598 ASN A O 1
ATOM 4705 N N . LYS A 1 599 ? 143.630 177.712 153.662 1.00 30.62 599 LYS A N 1
ATOM 4706 C CA . LYS A 1 599 ? 143.259 176.305 153.700 1.00 30.62 599 LYS A CA 1
ATOM 4707 C C . LYS A 1 599 ? 142.794 175.849 155.075 1.00 30.62 599 LYS A C 1
ATOM 4708 O O . LYS A 1 599 ? 142.558 174.654 155.270 1.00 30.62 599 LYS A O 1
ATOM 4714 N N . LEU A 1 600 ? 142.648 176.767 156.022 1.00 29.37 600 LEU A N 1
ATOM 4715 C CA . LEU A 1 600 ? 142.182 176.420 157.354 1.00 29.37 600 LEU A CA 1
ATOM 4716 C C . LEU A 1 600 ? 140.677 176.616 157.462 1.00 29.37 600 LEU A C 1
ATOM 4717 O O . LEU A 1 600 ? 140.137 177.642 157.042 1.00 29.37 600 LEU A O 1
ATOM 4722 N N . ASP A 1 601 ? 140.004 175.623 158.035 1.00 33.68 601 ASP A N 1
ATOM 4723 C CA . ASP A 1 601 ? 138.568 175.651 158.263 1.00 33.68 601 ASP A CA 1
ATOM 4724 C C . ASP A 1 601 ? 138.307 175.595 159.758 1.00 33.68 601 ASP A C 1
ATOM 4725 O O . ASP A 1 601 ? 139.221 175.693 160.578 1.00 33.68 601 ASP A O 1
ATOM 4730 N N . LYS A 1 602 ? 137.037 175.442 160.108 1.00 35.18 602 LYS A N 1
ATOM 4731 C CA . LYS A 1 602 ? 136.648 175.129 161.473 1.00 35.18 602 LYS A CA 1
ATOM 4732 C C . LYS A 1 602 ? 135.925 173.795 161.576 1.00 35.18 602 LYS A C 1
ATOM 4733 O O . LYS A 1 602 ? 135.382 173.481 162.639 1.00 35.18 602 LYS A O 1
ATOM 4739 N N . SER A 1 603 ? 135.903 173.008 160.495 1.00 36.08 603 SER A N 1
ATOM 4740 C CA . SER A 1 603 ? 135.200 171.731 160.465 1.00 36.08 603 SER A CA 1
ATOM 4741 C C . SER A 1 603 ? 136.000 170.646 159.750 1.00 36.08 603 SER A C 1
ATOM 4742 O O . SER A 1 603 ? 135.417 169.840 159.019 1.00 36.08 603 SER A O 1
ATOM 4745 N N . SER A 1 604 ? 137.314 170.612 159.924 1.00 31.21 604 SER A N 1
ATOM 4746 C CA . SER A 1 604 ? 138.147 169.589 159.313 1.00 31.21 604 SER A CA 1
ATOM 4747 C C . SER A 1 604 ? 138.700 168.646 160.378 1.00 31.21 604 SER A C 1
ATOM 4748 O O . SER A 1 604 ? 138.351 168.724 161.557 1.00 31.21 604 SER A O 1
ATOM 4751 N N . GLU A 1 605 ? 139.577 167.737 159.947 1.00 30.13 605 GLU A N 1
ATOM 4752 C CA . GLU A 1 605 ? 139.924 166.596 160.786 1.00 30.13 605 GLU A CA 1
ATOM 4753 C C . GLU A 1 605 ? 141.220 166.766 161.570 1.00 30.13 605 GLU A C 1
ATOM 4754 O O . GLU A 1 605 ? 141.404 166.075 162.577 1.00 30.13 605 GLU A O 1
ATOM 4760 N N . PHE A 1 606 ? 142.124 167.642 161.142 1.00 24.58 606 PHE A N 1
ATOM 4761 C CA . PHE A 1 606 ? 143.388 167.850 161.837 1.00 24.58 606 PHE A CA 1
ATOM 4762 C C . PHE A 1 606 ? 143.354 169.173 162.586 1.00 24.58 606 PHE A C 1
ATOM 4763 O O . PHE A 1 606 ? 142.897 170.181 162.049 1.00 24.58 606 PHE A O 1
ATOM 4771 N N . ILE A 1 607 ? 143.835 169.160 163.828 1.00 21.21 607 ILE A N 1
ATOM 4772 C CA . ILE A 1 607 ? 143.840 170.360 164.653 1.00 21.21 607 ILE A CA 1
ATOM 4773 C C . ILE A 1 607 ? 145.074 171.188 164.319 1.00 21.21 607 ILE A C 1
ATOM 4774 O O . ILE A 1 607 ? 146.171 170.646 164.143 1.00 21.21 607 ILE A O 1
ATOM 4779 N N . THR A 1 608 ? 144.906 172.507 164.213 1.00 20.18 608 THR A N 1
ATOM 4780 C CA . THR A 1 608 ? 146.021 173.403 163.941 1.00 20.18 608 THR A CA 1
ATOM 4781 C C . THR A 1 608 ? 146.147 174.435 165.049 1.00 20.18 608 THR A C 1
ATOM 4782 O O . THR A 1 608 ? 145.162 174.791 165.695 1.00 20.18 608 THR A O 1
ATOM 4786 N N . TYR A 1 609 ? 147.372 174.908 165.270 1.00 17.35 609 TYR A N 1
ATOM 4787 C CA . TYR A 1 609 ? 147.654 175.928 166.271 1.00 17.35 609 TYR A CA 1
ATOM 4788 C C . TYR A 1 609 ? 148.515 177.036 165.682 1.00 17.35 609 TYR A C 1
ATOM 4789 O O . TYR A 1 609 ? 149.461 176.775 164.934 1.00 17.35 609 TYR A O 1
ATOM 4798 N N . GLN A 1 610 ? 148.177 178.274 166.031 1.00 17.79 610 GLN A N 1
ATOM 4799 C CA . GLN A 1 610 ? 148.995 179.443 165.748 1.00 17.79 610 GLN A CA 1
ATOM 4800 C C . GLN A 1 610 ? 149.180 180.222 167.038 1.00 17.79 610 GLN A C 1
ATOM 4801 O O . GLN A 1 610 ? 148.468 180.010 168.018 1.00 17.79 610 GLN A O 1
ATOM 4807 N N . VAL A 1 611 ? 150.142 181.135 167.029 1.00 13.33 611 VAL A N 1
ATOM 4808 C CA . VAL A 1 611 ? 150.362 182.043 168.145 1.00 13.33 611 VAL A CA 1
ATOM 4809 C C . VAL A 1 611 ? 149.821 183.409 167.753 1.00 13.33 611 VAL A C 1
ATOM 4810 O O . VAL A 1 611 ? 150.333 184.046 166.826 1.00 13.33 611 VAL A O 1
ATOM 4814 N N . LYS A 1 612 ? 148.779 183.852 168.446 1.00 12.65 612 LYS A N 1
ATOM 4815 C CA . LYS A 1 612 ? 148.248 185.203 168.325 1.00 12.65 612 LYS A CA 1
ATOM 4816 C C . LYS A 1 612 ? 148.728 185.998 169.530 1.00 12.65 612 LYS A C 1
ATOM 4817 O O . LYS A 1 612 ? 148.379 185.673 170.668 1.00 12.65 612 LYS A O 1
ATOM 4823 N N . SER A 1 613 ? 149.533 187.028 169.287 1.00 13.40 613 SER A N 1
ATOM 4824 C CA . SER A 1 613 ? 150.197 187.701 170.392 1.00 13.40 613 SER A CA 1
ATOM 4825 C C . SER A 1 613 ? 150.540 189.128 170.004 1.00 13.40 613 SER A C 1
ATOM 4826 O O . SER A 1 613 ? 150.432 189.523 168.843 1.00 13.40 613 SER A O 1
ATOM 4829 N N . LEU A 1 614 ? 150.947 189.897 171.011 1.00 12.88 614 LEU A N 1
ATOM 4830 C CA . LEU A 1 614 ? 151.381 191.272 170.833 1.00 12.88 614 LEU A CA 1
ATOM 4831 C C . LEU A 1 614 ? 152.348 191.618 171.955 1.00 12.88 614 LEU A C 1
ATOM 4832 O O . LEU A 1 614 ? 152.202 191.157 173.088 1.00 12.88 614 LEU A O 1
ATOM 4837 N N . THR A 1 615 ? 153.355 192.422 171.625 1.00 13.82 615 THR A N 1
ATOM 4838 C CA . THR A 1 615 ? 154.336 192.865 172.605 1.00 13.82 615 THR A CA 1
ATOM 4839 C C . THR A 1 615 ? 154.483 194.376 172.538 1.00 13.82 615 THR A C 1
ATOM 4840 O O . THR A 1 615 ? 154.050 195.023 171.584 1.00 13.82 615 THR A O 1
ATOM 4844 N N . SER A 1 616 ? 155.100 194.931 173.583 1.00 15.67 616 SER A N 1
ATOM 4845 C CA . SER A 1 616 ? 155.423 196.353 173.602 1.00 15.67 616 SER A CA 1
ATOM 4846 C C . SER A 1 616 ? 156.517 196.691 172.599 1.00 15.67 616 SER A C 1
ATOM 4847 O O . SER A 1 616 ? 156.613 197.839 172.141 1.00 15.67 616 SER A O 1
ATOM 4850 N N . LYS A 1 617 ? 157.342 195.700 172.251 1.00 12.60 617 LYS A N 1
ATOM 4851 C CA . LYS A 1 617 ? 158.326 195.857 171.189 1.00 12.60 617 LYS A CA 1
ATOM 4852 C C . LYS A 1 617 ? 157.652 196.173 169.863 1.00 12.60 617 LYS A C 1
ATOM 4853 O O . LYS A 1 617 ? 158.145 196.997 169.089 1.00 12.60 617 LYS A O 1
ATOM 4859 N N . THR A 1 618 ? 156.527 195.520 169.582 1.00 14.25 618 THR A N 1
ATOM 4860 C CA . THR A 1 618 ? 155.751 195.831 168.387 1.00 14.25 618 THR A CA 1
ATOM 4861 C C . THR A 1 618 ? 155.032 197.165 168.535 1.00 14.25 618 THR A C 1
ATOM 4862 O O . THR A 1 618 ? 154.889 197.917 167.563 1.00 14.25 618 THR A O 1
ATOM 4866 N N . LEU A 1 619 ? 154.567 197.469 169.748 1.00 14.92 619 LEU A N 1
ATOM 4867 C CA . LEU A 1 619 ? 153.792 198.682 169.988 1.00 14.92 619 LEU A CA 1
ATOM 4868 C C . LEU A 1 619 ? 154.616 199.932 169.713 1.00 14.92 619 LEU A C 1
ATOM 4869 O O . LEU A 1 619 ? 154.121 200.896 169.116 1.00 14.92 619 LEU A O 1
ATOM 4874 N N . ILE A 1 620 ? 155.884 199.931 170.129 1.00 15.61 620 ILE A N 1
ATOM 4875 C CA . ILE A 1 620 ? 156.722 201.097 169.863 1.00 15.61 620 ILE A CA 1
ATOM 4876 C C . ILE A 1 620 ? 156.988 201.253 168.365 1.00 15.61 620 ILE A C 1
ATOM 4877 O O . ILE A 1 620 ? 157.071 202.379 167.859 1.00 15.61 620 ILE A O 1
ATOM 4882 N N . LYS A 1 621 ? 157.083 200.144 167.626 1.00 13.14 621 LYS A N 1
ATOM 4883 C CA . LYS A 1 621 ? 157.316 200.220 166.189 1.00 13.14 621 LYS A CA 1
ATOM 4884 C C . LYS A 1 621 ? 156.072 200.695 165.454 1.00 13.14 621 LYS A C 1
ATOM 4885 O O . LYS A 1 621 ? 156.170 201.340 164.406 1.00 13.14 621 LYS A O 1
ATOM 4891 N N . LEU A 1 622 ? 154.892 200.360 165.976 1.00 15.91 622 LEU A N 1
ATOM 4892 C CA . LEU A 1 622 ? 153.656 200.876 165.398 1.00 15.91 622 LEU A CA 1
ATOM 4893 C C . LEU A 1 622 ? 153.491 202.361 165.687 1.00 15.91 622 LEU A C 1
ATOM 4894 O O . LEU A 1 622 ? 152.988 203.109 164.845 1.00 15.91 622 LEU A O 1
ATOM 4899 N N . ILE A 1 623 ? 153.903 202.807 166.875 1.00 17.48 623 ILE A N 1
ATOM 4900 C CA . ILE A 1 623 ? 153.715 204.207 167.249 1.00 17.48 623 ILE A CA 1
ATOM 4901 C C . ILE A 1 623 ? 154.697 205.106 166.503 1.00 17.48 623 ILE A C 1
ATOM 4902 O O . ILE A 1 623 ? 154.303 206.094 165.876 1.00 17.48 623 ILE A O 1
ATOM 4907 N N . LYS A 1 624 ? 155.990 204.780 166.562 1.00 20.19 624 LYS A N 1
ATOM 4908 C CA . LYS A 1 624 ? 156.998 205.753 166.151 1.00 20.19 624 LYS A CA 1
ATOM 4909 C C . LYS A 1 624 ? 157.122 205.867 164.639 1.00 20.19 624 LYS A C 1
ATOM 4910 O O . LYS A 1 624 ? 157.659 206.861 164.140 1.00 20.19 624 LYS A O 1
ATOM 4916 N N . ASN A 1 625 ? 156.639 204.886 163.891 1.00 18.60 625 ASN A N 1
ATOM 4917 C CA . ASN A 1 625 ? 156.861 204.868 162.455 1.00 18.60 625 ASN A CA 1
ATOM 4918 C C . ASN A 1 625 ? 155.663 205.344 161.650 1.00 18.60 625 ASN A C 1
ATOM 4919 O O . ASN A 1 625 ? 155.683 205.233 160.421 1.00 18.60 625 ASN A O 1
ATOM 4924 N N . HIS A 1 626 ? 154.627 205.860 162.303 1.00 20.23 626 HIS A N 1
ATOM 4925 C CA . HIS A 1 626 ? 153.516 206.461 161.583 1.00 20.23 626 HIS A CA 1
ATOM 4926 C C . HIS A 1 626 ? 153.972 207.726 160.870 1.00 20.23 626 HIS A C 1
ATOM 4927 O O . HIS A 1 626 ? 154.787 208.496 161.380 1.00 20.23 626 HIS A O 1
ATOM 4934 N N . THR A 1 627 ? 153.435 207.935 159.674 1.00 23.78 627 THR A N 1
ATOM 4935 C CA . THR A 1 627 ? 153.771 209.082 158.848 1.00 23.78 627 THR A CA 1
ATOM 4936 C C . THR A 1 627 ? 152.509 209.894 158.626 1.00 23.78 627 THR A C 1
ATOM 4937 O O . THR A 1 627 ? 151.474 209.342 158.242 1.00 23.78 627 THR A O 1
ATOM 4941 N N . THR A 1 628 ? 152.592 211.201 158.862 1.00 28.44 628 THR A N 1
ATOM 4942 C CA . THR A 1 628 ? 151.441 212.081 158.720 1.00 28.44 628 THR A CA 1
ATOM 4943 C C . THR A 1 628 ? 151.666 213.148 157.653 1.00 28.44 628 THR A C 1
ATOM 4944 O O . THR A 1 628 ? 150.962 214.162 157.639 1.00 28.44 628 THR A O 1
ATOM 4948 N N . LYS A 1 629 ? 152.613 212.928 156.742 1.00 33.08 629 LYS A N 1
ATOM 4949 C CA . LYS A 1 629 ? 152.918 213.900 155.701 1.00 33.08 629 LYS A CA 1
ATOM 4950 C C . LYS A 1 629 ? 151.783 213.997 154.685 1.00 33.08 629 LYS A C 1
ATOM 4951 O O . LYS A 1 629 ? 150.807 213.243 154.722 1.00 33.08 629 LYS A O 1
ATOM 4957 N N . LYS A 1 630 ? 151.929 214.956 153.766 1.00 37.73 630 LYS A N 1
ATOM 4958 C CA . LYS A 1 630 ? 150.851 215.285 152.838 1.00 37.73 630 LYS A CA 1
ATOM 4959 C C . LYS A 1 630 ? 150.618 214.170 151.825 1.00 37.73 630 LYS A C 1
ATOM 4960 O O . LYS A 1 630 ? 149.480 213.736 151.611 1.00 37.73 630 LYS A O 1
ATOM 4966 N N . GLY A 1 631 ? 151.684 213.692 151.189 1.00 35.01 631 GLY A N 1
ATOM 4967 C CA . GLY A 1 631 ? 151.532 212.732 150.116 1.00 35.01 631 GLY A CA 1
ATOM 4968 C C . GLY A 1 631 ? 151.740 211.289 150.487 1.00 35.01 631 GLY A C 1
ATOM 4969 O O . GLY A 1 631 ? 151.510 210.407 149.655 1.00 35.01 631 GLY A O 1
ATOM 4970 N N . ALA A 1 632 ? 152.163 211.019 151.716 1.00 30.48 632 ALA A N 1
ATOM 4971 C CA . ALA A 1 632 ? 152.507 209.662 152.108 1.00 30.48 632 ALA A CA 1
ATOM 4972 C C . ALA A 1 632 ? 151.279 208.884 152.550 1.00 30.48 632 ALA A C 1
ATOM 4973 O O . ALA A 1 632 ? 150.317 209.449 153.076 1.00 30.48 632 ALA A O 1
ATOM 4975 N N . ILE A 1 633 ? 151.321 207.576 152.332 1.00 26.13 633 ILE A N 1
ATOM 4976 C CA . ILE A 1 633 ? 150.335 206.642 152.858 1.00 26.13 633 ILE A CA 1
ATOM 4977 C C . ILE A 1 633 ? 151.057 205.767 153.870 1.00 26.13 633 ILE A C 1
ATOM 4978 O O . ILE A 1 633 ? 151.936 204.977 153.506 1.00 26.13 633 ILE A O 1
ATOM 4983 N N . SER A 1 634 ? 150.697 205.908 155.128 1.00 21.14 634 SER A N 1
ATOM 4984 C CA . SER A 1 634 ? 151.386 205.207 156.198 1.00 21.14 634 SER A CA 1
ATOM 4985 C C . SER A 1 634 ? 151.031 203.722 156.186 1.00 21.14 634 SER A C 1
ATOM 4986 O O . SER A 1 634 ? 149.861 203.364 156.033 1.00 21.14 634 SER A O 1
ATOM 4989 N N . PRO A 1 635 ? 152.020 202.839 156.337 1.00 18.70 635 PRO A N 1
ATOM 4990 C CA . PRO A 1 635 ? 151.707 201.421 156.571 1.00 18.70 635 PRO A CA 1
ATOM 4991 C C . PRO A 1 635 ? 151.015 201.174 157.899 1.00 18.70 635 PRO A C 1
ATOM 4992 O O . PRO A 1 635 ? 150.425 200.105 158.088 1.00 18.70 635 PRO A O 1
ATOM 4996 N N . TYR A 1 636 ? 151.076 202.131 158.821 1.00 17.92 636 TYR A N 1
ATOM 4997 C CA . TYR A 1 636 ? 150.537 202.013 160.166 1.00 17.92 636 TYR A CA 1
ATOM 4998 C C . TYR A 1 636 ? 149.331 202.910 160.381 1.00 17.92 636 TYR A C 1
ATOM 4999 O O . TYR A 1 636 ? 149.073 203.323 161.512 1.00 17.92 636 TYR A O 1
ATOM 5008 N N . ALA A 1 637 ? 148.593 203.226 159.317 1.00 19.18 637 ALA A N 1
ATOM 5009 C CA . ALA A 1 637 ? 147.446 204.113 159.446 1.00 19.18 637 ALA A CA 1
ATOM 5010 C C . ALA A 1 637 ? 146.254 203.406 160.066 1.00 19.18 637 ALA A C 1
ATOM 5011 O O . ALA A 1 637 ? 145.353 204.064 160.596 1.00 19.18 637 ALA A O 1
ATOM 5013 N N . ASP A 1 638 ? 146.219 202.073 160.006 1.00 19.58 638 ASP A N 1
ATOM 5014 C CA . ASP A 1 638 ? 145.138 201.339 160.654 1.00 19.58 638 ASP A CA 1
ATOM 5015 C C . ASP A 1 638 ? 145.256 201.392 162.167 1.00 19.58 638 ASP A C 1
ATOM 5016 O O . ASP A 1 638 ? 144.240 201.354 162.865 1.00 19.58 638 ASP A O 1
ATOM 5021 N N . PHE A 1 639 ? 146.477 201.472 162.688 1.00 18.38 639 PHE A N 1
ATOM 5022 C CA . PHE A 1 639 ? 146.674 201.507 164.129 1.00 18.38 639 PHE A CA 1
ATOM 5023 C C . PHE A 1 639 ? 146.301 202.861 164.718 1.00 18.38 639 PHE A C 1
ATOM 5024 O O . PHE A 1 639 ? 145.930 202.947 165.891 1.00 18.38 639 PHE A O 1
ATOM 5032 N N . HIS A 1 640 ? 146.376 203.922 163.927 1.00 19.43 640 HIS A N 1
ATOM 5033 C CA . HIS A 1 640 ? 146.304 205.270 164.471 1.00 19.43 640 HIS A CA 1
ATOM 5034 C C . HIS A 1 640 ? 144.925 205.871 164.237 1.00 19.43 640 HIS A C 1
ATOM 5035 O O . HIS A 1 640 ? 144.416 205.860 163.111 1.00 19.43 640 HIS A O 1
ATOM 5042 N N . THR A 1 641 ? 144.330 206.396 165.304 1.00 26.21 641 THR A N 1
ATOM 5043 C CA . THR A 1 641 ? 142.985 206.943 165.290 1.00 26.21 641 THR A CA 1
ATOM 5044 C C . THR A 1 641 ? 143.007 208.460 165.119 1.00 26.21 641 THR A C 1
ATOM 5045 O O . THR A 1 641 ? 144.036 209.068 164.822 1.00 26.21 641 THR A O 1
ATOM 5049 N N . SER A 1 642 ? 141.839 209.070 165.313 1.00 31.72 642 SER A N 1
ATOM 5050 C CA . SER A 1 642 ? 141.657 210.496 165.077 1.00 31.72 642 SER A CA 1
ATOM 5051 C C . SER A 1 642 ? 141.867 211.347 166.321 1.00 31.72 642 SER A C 1
ATOM 5052 O O . SER A 1 642 ? 141.622 212.556 166.264 1.00 31.72 642 SER A O 1
ATOM 5055 N N . LYS A 1 643 ? 142.300 210.760 167.433 1.00 31.55 643 LYS A N 1
ATOM 5056 C CA . LYS A 1 643 ? 142.529 211.540 168.639 1.00 31.55 643 LYS A CA 1
ATOM 5057 C C . LYS A 1 643 ? 143.753 212.440 168.479 1.00 31.55 643 LYS A C 1
ATOM 5058 O O . LYS A 1 643 ? 144.576 212.271 167.575 1.00 31.55 643 LYS A O 1
ATOM 5064 N N . THR A 1 644 ? 143.868 213.408 169.388 1.00 34.10 644 THR A N 1
ATOM 5065 C CA . THR A 1 644 ? 144.823 214.496 169.216 1.00 34.10 644 THR A CA 1
ATOM 5066 C C . THR A 1 644 ? 146.227 214.148 169.692 1.00 34.10 644 THR A C 1
ATOM 5067 O O . THR A 1 644 ? 147.133 214.977 169.554 1.00 34.10 644 THR A O 1
ATOM 5071 N N . GLY A 1 645 ? 146.435 212.952 170.233 1.00 30.95 645 GLY A N 1
ATOM 5072 C CA . GLY A 1 645 ? 147.672 212.666 170.932 1.00 30.95 645 GLY A CA 1
ATOM 5073 C C . GLY A 1 645 ? 148.891 212.474 170.056 1.00 30.95 645 GLY A C 1
ATOM 5074 O O . GLY A 1 645 ? 150.004 212.460 170.590 1.00 30.95 645 GLY A O 1
ATOM 5075 N N . PHE A 1 646 ? 148.728 212.329 168.744 1.00 27.80 646 PHE A N 1
ATOM 5076 C CA . PHE A 1 646 ? 149.871 212.058 167.877 1.00 27.80 646 PHE A CA 1
ATOM 5077 C C . PHE A 1 646 ? 150.557 213.367 167.512 1.00 27.80 646 PHE A C 1
ATOM 5078 O O . PHE A 1 646 ? 149.937 214.265 166.936 1.00 27.80 646 PHE A O 1
ATOM 5086 N N . ASN A 1 647 ? 151.841 213.469 167.839 1.00 33.27 647 ASN A N 1
ATOM 5087 C CA . ASN A 1 647 ? 152.683 214.595 167.454 1.00 33.27 647 ASN A CA 1
ATOM 5088 C C . ASN A 1 647 ? 154.011 214.017 166.988 1.00 33.27 647 ASN A C 1
ATOM 5089 O O . ASN A 1 647 ? 154.780 213.503 167.802 1.00 33.27 647 ASN A O 1
ATOM 5094 N N . LYS A 1 648 ? 154.272 214.092 165.680 1.00 31.53 648 LYS A N 1
ATOM 5095 C CA . LYS A 1 648 ? 155.411 213.380 165.102 1.00 31.53 648 LYS A CA 1
ATOM 5096 C C . LYS A 1 648 ? 156.739 213.961 165.571 1.00 31.53 648 LYS A C 1
ATOM 5097 O O . LYS A 1 648 ? 157.705 213.221 165.795 1.00 31.53 648 LYS A O 1
ATOM 5103 N N . ASN A 1 649 ? 156.805 215.285 165.729 1.00 37.28 649 ASN A N 1
ATOM 5104 C CA . ASN A 1 649 ? 158.054 215.924 166.132 1.00 37.28 649 ASN A CA 1
ATOM 5105 C C . ASN A 1 649 ? 158.409 215.565 167.569 1.00 37.28 649 ASN A C 1
ATOM 5106 O O . ASN A 1 649 ? 159.566 215.259 167.877 1.00 37.28 649 ASN A O 1
ATOM 5111 N N . GLU A 1 650 ? 157.421 215.578 168.462 1.00 37.21 650 GLU A N 1
ATOM 5112 C CA . GLU A 1 650 ? 157.684 215.253 169.856 1.00 37.21 650 GLU A CA 1
ATOM 5113 C C . GLU A 1 650 ? 157.767 213.753 170.092 1.00 37.21 650 GLU A C 1
ATOM 5114 O O . GLU A 1 650 ? 158.152 213.324 171.183 1.00 37.21 650 GLU A O 1
ATOM 5120 N N . ILE A 1 651 ? 157.400 212.942 169.101 1.00 33.50 651 ILE A N 1
ATOM 5121 C CA . ILE A 1 651 ? 157.645 211.509 169.200 1.00 33.50 651 ILE A CA 1
ATOM 5122 C C . ILE A 1 651 ? 159.061 211.180 168.741 1.00 33.50 651 ILE A C 1
ATOM 5123 O O . ILE A 1 651 ? 159.773 210.407 169.392 1.00 33.50 651 ILE A O 1
ATOM 5128 N N . GLU A 1 652 ? 159.504 211.773 167.628 1.00 38.32 652 GLU A N 1
ATOM 5129 C CA . GLU A 1 652 ? 160.854 211.499 167.140 1.00 38.32 652 GLU A CA 1
ATOM 5130 C C . GLU A 1 652 ? 161.930 212.148 168.002 1.00 38.32 652 GLU A C 1
ATOM 5131 O O . GLU A 1 652 ? 162.925 211.502 168.347 1.00 38.32 652 GLU A O 1
ATOM 5137 N N . LYS A 1 653 ? 161.759 213.421 168.358 1.00 40.92 653 LYS A N 1
ATOM 5138 C CA . LYS A 1 653 ? 162.815 214.155 169.043 1.00 40.92 653 LYS A CA 1
ATOM 5139 C C . LYS A 1 653 ? 162.689 214.137 170.557 1.00 40.92 653 LYS A C 1
ATOM 5140 O O . LYS A 1 653 ? 163.690 214.360 171.245 1.00 40.92 653 LYS A O 1
ATOM 5146 N N . ASN A 1 654 ? 161.502 213.875 171.093 1.00 36.92 654 ASN A N 1
ATOM 5147 C CA . ASN A 1 654 ? 161.288 214.031 172.525 1.00 36.92 654 ASN A CA 1
ATOM 5148 C C . ASN A 1 654 ? 160.507 212.865 173.120 1.00 36.92 654 ASN A C 1
ATOM 5149 O O . ASN A 1 654 ? 159.569 213.097 173.888 1.00 36.92 654 ASN A O 1
ATOM 5154 N N . TRP A 1 655 ? 160.859 211.623 172.780 1.00 31.73 655 TRP A N 1
ATOM 5155 C CA . TRP A 1 655 ? 160.018 210.487 173.144 1.00 31.73 655 TRP A CA 1
ATOM 5156 C C . TRP A 1 655 ? 159.984 210.257 174.647 1.00 31.73 655 TRP A C 1
ATOM 5157 O O . TRP A 1 655 ? 158.923 209.993 175.220 1.00 31.73 655 TRP A O 1
ATOM 5168 N N . ASP A 1 656 ? 161.136 210.357 175.307 1.00 36.27 656 ASP A N 1
ATOM 5169 C CA . ASP A 1 656 ? 161.205 210.034 176.727 1.00 36.27 656 ASP A CA 1
ATOM 5170 C C . ASP A 1 656 ? 160.519 211.078 177.600 1.00 36.27 656 ASP A C 1
ATOM 5171 O O . ASP A 1 656 ? 160.270 210.811 178.779 1.00 36.27 656 ASP A O 1
ATOM 5176 N N . ASN A 1 657 ? 160.212 212.251 177.052 1.00 38.01 657 ASN A N 1
ATOM 5177 C CA . ASN A 1 657 ? 159.471 213.274 177.776 1.00 38.01 657 ASN A CA 1
ATOM 5178 C C . ASN A 1 657 ? 158.016 213.336 177.336 1.00 38.01 657 ASN A C 1
ATOM 5179 O O . ASN A 1 657 ? 157.138 213.645 178.146 1.00 38.01 657 ASN A O 1
ATOM 5184 N N . TYR A 1 658 ? 157.746 213.052 176.060 1.00 34.66 658 TYR A N 1
ATOM 5185 C CA . TYR A 1 658 ? 156.373 213.080 175.569 1.00 34.66 658 TYR A CA 1
ATOM 5186 C C . TYR A 1 658 ? 155.593 211.852 176.020 1.00 34.66 658 TYR A C 1
ATOM 5187 O O . TYR A 1 658 ? 154.361 211.892 176.096 1.00 34.66 658 TYR A O 1
ATOM 5196 N N . LYS A 1 659 ? 156.285 210.754 176.331 1.00 33.55 659 LYS A N 1
ATOM 5197 C CA . LYS A 1 659 ? 155.582 209.540 176.729 1.00 33.55 659 LYS A CA 1
ATOM 5198 C C . LYS A 1 659 ? 155.007 209.630 178.133 1.00 33.55 659 LYS A C 1
ATOM 5199 O O . LYS A 1 659 ? 154.176 208.795 178.503 1.00 33.55 659 LYS A O 1
ATOM 5205 N N . ARG A 1 660 ? 155.421 210.617 178.924 1.00 37.69 660 ARG A N 1
ATOM 5206 C CA . ARG A 1 660 ? 154.868 210.788 180.259 1.00 37.69 660 ARG A CA 1
ATOM 5207 C C . ARG A 1 660 ? 153.670 211.726 180.290 1.00 37.69 660 ARG A C 1
ATOM 5208 O O . ARG A 1 660 ? 153.062 211.891 181.351 1.00 37.69 660 ARG A O 1
ATOM 5216 N N . GLU A 1 661 ? 153.321 212.341 179.165 1.00 38.17 661 GLU A N 1
ATOM 5217 C CA . GLU A 1 661 ? 152.122 213.163 179.084 1.00 38.17 661 GLU A CA 1
ATOM 5218 C C . GLU A 1 661 ? 150.889 212.273 179.070 1.00 38.17 661 GLU A C 1
ATOM 5219 O O . GLU A 1 661 ? 150.918 211.171 178.517 1.00 38.17 661 GLU A O 1
ATOM 5225 N N . GLN A 1 662 ? 149.805 212.745 179.685 1.00 34.95 662 GLN A N 1
ATOM 5226 C CA . GLN A 1 662 ? 148.589 211.943 179.741 1.00 34.95 662 GLN A CA 1
ATOM 5227 C C . GLN A 1 662 ? 147.846 211.920 178.414 1.00 34.95 662 GLN A C 1
ATOM 5228 O O . GLN A 1 662 ? 147.087 210.976 178.160 1.00 34.95 662 GLN A O 1
ATOM 5234 N N . VAL A 1 663 ? 148.053 212.925 177.559 1.00 31.93 663 VAL A N 1
ATOM 5235 C CA . VAL A 1 663 ? 147.387 212.941 176.260 1.00 31.93 663 VAL A CA 1
ATOM 5236 C C . VAL A 1 663 ? 147.902 211.812 175.374 1.00 31.93 663 VAL A C 1
ATOM 5237 O O . VAL A 1 663 ? 147.122 211.169 174.660 1.00 31.93 663 VAL A O 1
ATOM 5241 N N . LEU A 1 664 ? 149.196 211.500 175.455 1.00 31.42 664 LEU A N 1
ATOM 5242 C CA . LEU A 1 664 ? 149.730 210.387 174.686 1.00 31.42 664 LEU A CA 1
ATOM 5243 C C . LEU A 1 664 ? 149.285 209.052 175.263 1.00 31.42 664 LEU A C 1
ATOM 5244 O O . LEU A 1 664 ? 149.038 208.103 174.515 1.00 31.42 664 LEU A O 1
ATOM 5249 N N . VAL A 1 665 ? 149.166 208.966 176.587 1.00 28.99 665 VAL A N 1
ATOM 5250 C CA . VAL A 1 665 ? 148.690 207.739 177.217 1.00 28.99 665 VAL A CA 1
ATOM 5251 C C . VAL A 1 665 ? 147.265 207.435 176.772 1.00 28.99 665 VAL A C 1
ATOM 5252 O O . VAL A 1 665 ? 146.945 206.305 176.382 1.00 28.99 665 VAL A O 1
ATOM 5256 N N . GLU A 1 666 ? 146.399 208.452 176.774 1.00 29.16 666 GLU A N 1
ATOM 5257 C CA . GLU A 1 666 ? 145.030 208.229 176.324 1.00 29.16 666 GLU A CA 1
ATOM 5258 C C . GLU A 1 666 ? 144.955 207.975 174.823 1.00 29.16 666 GLU A C 1
ATOM 5259 O O . GLU A 1 666 ? 144.113 207.189 174.377 1.00 29.16 666 GLU A O 1
ATOM 5265 N N . TYR A 1 667 ? 145.827 208.604 174.031 1.00 26.61 667 TYR A N 1
ATOM 5266 C CA . TYR A 1 667 ? 145.853 208.323 172.598 1.00 26.61 667 TYR A CA 1
ATOM 5267 C C . TYR A 1 667 ? 146.282 206.889 172.309 1.00 26.61 667 TYR A C 1
ATOM 5268 O O . TYR A 1 667 ? 145.714 206.235 171.431 1.00 26.61 667 TYR A O 1
ATOM 5277 N N . VAL A 1 668 ? 147.285 206.386 173.030 1.00 24.83 668 VAL A N 1
ATOM 5278 C CA . VAL A 1 668 ? 147.744 205.013 172.832 1.00 24.83 668 VAL A CA 1
ATOM 5279 C C . VAL A 1 668 ? 146.677 204.025 173.285 1.00 24.83 668 VAL A C 1
ATOM 5280 O O . VAL A 1 668 ? 146.445 202.998 172.635 1.00 24.83 668 VAL A O 1
ATOM 5284 N N . LYS A 1 669 ? 145.992 204.332 174.390 1.00 24.93 669 LYS A N 1
ATOM 5285 C CA . LYS A 1 669 ? 144.886 203.487 174.835 1.00 24.93 669 LYS A CA 1
ATOM 5286 C C . LYS A 1 669 ? 143.754 203.469 173.815 1.00 24.93 669 LYS A C 1
ATOM 5287 O O . LYS A 1 669 ? 143.148 202.421 173.566 1.00 24.93 669 LYS A O 1
ATOM 5293 N N . ASP A 1 670 ? 143.471 204.614 173.193 1.00 25.99 670 ASP A N 1
ATOM 5294 C CA . ASP A 1 670 ? 142.444 204.665 172.158 1.00 25.99 670 ASP A CA 1
ATOM 5295 C C . ASP A 1 670 ? 142.875 203.926 170.896 1.00 25.99 670 ASP A C 1
ATOM 5296 O O . ASP A 1 670 ? 142.041 203.335 170.206 1.00 25.99 670 ASP A O 1
ATOM 5301 N N . CYS A 1 671 ? 144.165 203.967 170.563 1.00 23.37 671 CYS A N 1
ATOM 5302 C CA . CYS A 1 671 ? 144.662 203.201 169.423 1.00 23.37 671 CYS A CA 1
ATOM 5303 C C . CYS A 1 671 ? 144.574 201.704 169.683 1.00 23.37 671 CYS A C 1
ATOM 5304 O O . CYS A 1 671 ? 144.310 200.921 168.765 1.00 23.37 671 CYS A O 1
ATOM 5307 N N . LEU A 1 672 ? 144.812 201.283 170.923 1.00 20.91 672 LEU A N 1
ATOM 5308 C CA . LEU A 1 672 ? 144.721 199.864 171.247 1.00 20.91 672 LEU A CA 1
ATOM 5309 C C . LEU A 1 672 ? 143.277 199.396 171.370 1.00 20.91 672 LEU A C 1
ATOM 5310 O O . LEU A 1 672 ? 142.996 198.211 171.169 1.00 20.91 672 LEU A O 1
ATOM 5315 N N . THR A 1 673 ? 142.353 200.295 171.701 1.00 23.35 673 THR A N 1
ATOM 5316 C CA . THR A 1 673 ? 140.962 199.895 171.881 1.00 23.35 673 THR A CA 1
ATOM 5317 C C . THR A 1 673 ? 140.111 200.039 170.620 1.00 23.35 673 THR A C 1
ATOM 5318 O O . THR A 1 673 ? 139.386 199.106 170.262 1.00 23.35 673 THR A O 1
ATOM 5322 N N . ASP A 1 674 ? 140.182 201.179 169.926 1.00 25.90 674 ASP A N 1
ATOM 5323 C CA . ASP A 1 674 ? 139.192 201.528 168.915 1.00 25.90 674 ASP A CA 1
ATOM 5324 C C . ASP A 1 674 ? 139.738 201.739 167.510 1.00 25.90 674 ASP A C 1
ATOM 5325 O O . ASP A 1 674 ? 139.042 202.343 166.690 1.00 25.90 674 ASP A O 1
ATOM 5330 N N . SER A 1 675 ? 140.946 201.281 167.200 1.00 20.22 675 SER A N 1
ATOM 5331 C CA . SER A 1 675 ? 141.478 201.505 165.865 1.00 20.22 675 SER A CA 1
ATOM 5332 C C . SER A 1 675 ? 140.987 200.430 164.898 1.00 20.22 675 SER A C 1
ATOM 5333 O O . SER A 1 675 ? 140.314 199.472 165.275 1.00 20.22 675 SER A O 1
ATOM 5336 N N . THR A 1 676 ? 141.320 200.619 163.621 1.00 18.02 676 THR A N 1
ATOM 5337 C CA . THR A 1 676 ? 141.000 199.616 162.612 1.00 18.02 676 THR A CA 1
ATOM 5338 C C . THR A 1 676 ? 141.838 198.359 162.815 1.00 18.02 676 THR A C 1
ATOM 5339 O O . THR A 1 676 ? 141.359 197.243 162.596 1.00 18.02 676 THR A O 1
ATOM 5343 N N . MET A 1 677 ? 143.088 198.523 163.253 1.00 16.55 677 MET A N 1
ATOM 5344 C CA . MET A 1 677 ? 143.942 197.377 163.554 1.00 16.55 677 MET A CA 1
ATOM 5345 C C . MET A 1 677 ? 143.415 196.583 164.743 1.00 16.55 677 MET A C 1
ATOM 5346 O O . MET A 1 677 ? 143.523 195.354 164.773 1.00 16.55 677 MET A O 1
ATOM 5351 N N . ALA A 1 678 ? 142.854 197.269 165.738 1.00 17.61 678 ALA A N 1
ATOM 5352 C CA . ALA A 1 678 ? 142.339 196.585 166.919 1.00 17.61 678 ALA A CA 1
ATOM 5353 C C . ALA A 1 678 ? 141.057 195.829 166.609 1.00 17.61 678 ALA A C 1
ATOM 5354 O O . ALA A 1 678 ? 140.718 194.859 167.296 1.00 17.61 678 ALA A O 1
ATOM 5356 N N . LYS A 1 679 ? 140.322 196.268 165.592 1.00 19.07 679 LYS A N 1
ATOM 5357 C CA . LYS A 1 679 ? 139.052 195.637 165.262 1.00 19.07 679 LYS A CA 1
ATOM 5358 C C . LYS A 1 679 ? 139.218 194.562 164.197 1.00 19.07 679 LYS A C 1
ATOM 5359 O O . LYS A 1 679 ? 138.470 193.581 164.183 1.00 19.07 679 LYS A O 1
ATOM 5365 N N . ASN A 1 680 ? 140.194 194.727 163.305 1.00 17.84 680 ASN A N 1
ATOM 5366 C CA . ASN A 1 680 ? 140.469 193.709 162.298 1.00 17.84 680 ASN A CA 1
ATOM 5367 C C . ASN A 1 680 ? 141.172 192.506 162.905 1.00 17.84 680 ASN A C 1
ATOM 5368 O O . ASN A 1 680 ? 140.855 191.360 162.568 1.00 17.84 680 ASN A O 1
ATOM 5373 N N . GLN A 1 681 ? 142.135 192.743 163.789 1.00 15.00 681 GLN A N 1
ATOM 5374 C CA . GLN A 1 681 ? 142.879 191.665 164.419 1.00 15.00 681 GLN A CA 1
ATOM 5375 C C . GLN A 1 681 ? 142.215 191.150 165.683 1.00 15.00 681 GLN A C 1
ATOM 5376 O O . GLN A 1 681 ? 142.724 190.193 166.272 1.00 15.00 681 GLN A O 1
ATOM 5382 N N . ASN A 1 682 ? 141.106 191.760 166.099 1.00 16.40 682 ASN A N 1
ATOM 5383 C CA . ASN A 1 682 ? 140.327 191.363 167.272 1.00 16.40 682 ASN A CA 1
ATOM 5384 C C . ASN A 1 682 ? 141.187 191.360 168.534 1.00 16.40 682 ASN A C 1
ATOM 5385 O O . ASN A 1 682 ? 141.418 190.332 169.169 1.00 16.40 682 ASN A O 1
ATOM 5390 N N . TRP A 1 683 ? 141.668 192.550 168.888 1.00 14.98 683 TRP A N 1
ATOM 5391 C CA . TRP A 1 683 ? 142.478 192.691 170.089 1.00 14.98 683 TRP A CA 1
ATOM 5392 C C . TRP A 1 683 ? 141.634 192.684 171.354 1.00 14.98 683 TRP A C 1
ATOM 5393 O O . TRP A 1 683 ? 142.191 192.688 172.455 1.00 14.98 683 TRP A O 1
ATOM 5404 N N . ALA A 1 684 ? 140.305 192.678 171.224 1.00 16.43 684 ALA A N 1
ATOM 5405 C CA . ALA A 1 684 ? 139.437 192.524 172.384 1.00 16.43 684 ALA A CA 1
ATOM 5406 C C . ALA A 1 684 ? 139.481 191.114 172.949 1.00 16.43 684 ALA A C 1
ATOM 5407 O O . ALA A 1 684 ? 139.061 190.902 174.090 1.00 16.43 684 ALA A O 1
ATOM 5409 N N . GLU A 1 685 ? 139.979 190.148 172.178 1.00 16.70 685 GLU A N 1
ATOM 5410 C CA . GLU A 1 685 ? 140.098 188.781 172.663 1.00 16.70 685 GLU A CA 1
ATOM 5411 C C . GLU A 1 685 ? 141.204 188.626 173.696 1.00 16.70 685 GLU A C 1
ATOM 5412 O O . GLU A 1 685 ? 141.202 187.643 174.442 1.00 16.70 685 GLU A O 1
ATOM 5418 N N . PHE A 1 686 ? 142.145 189.570 173.761 1.00 14.47 686 PHE A N 1
ATOM 5419 C CA . PHE A 1 686 ? 143.220 189.526 174.743 1.00 14.47 686 PHE A CA 1
ATOM 5420 C C . PHE A 1 686 ? 142.761 189.901 176.145 1.00 14.47 686 PHE A C 1
ATOM 5421 O O . PHE A 1 686 ? 143.483 189.623 177.106 1.00 14.47 686 PHE A O 1
ATOM 5429 N N . GLY A 1 687 ? 141.594 190.521 176.286 1.00 16.41 687 GLY A N 1
ATOM 5430 C CA . GLY A 1 687 ? 141.095 190.898 177.593 1.00 16.41 687 GLY A CA 1
ATOM 5431 C C . GLY A 1 687 ? 141.868 191.996 178.282 1.00 16.41 687 GLY A C 1
ATOM 5432 O O . GLY A 1 687 ? 142.099 191.912 179.490 1.00 16.41 687 GLY A O 1
ATOM 5433 N N . TRP A 1 688 ? 142.275 193.028 177.549 1.00 17.26 688 TRP A N 1
ATOM 5434 C CA . TRP A 1 688 ? 143.005 194.133 178.154 1.00 17.26 688 TRP A CA 1
ATOM 5435 C C . TRP A 1 688 ? 142.091 194.970 179.037 1.00 17.26 688 TRP A C 1
ATOM 5436 O O . TRP A 1 688 ? 140.890 195.087 178.786 1.00 17.26 688 TRP A O 1
ATOM 5447 N N . ASN A 1 689 ? 142.677 195.573 180.066 1.00 26.44 689 ASN A N 1
ATOM 5448 C CA . ASN A 1 689 ? 141.982 196.537 180.921 1.00 26.44 689 ASN A CA 1
ATOM 5449 C C . ASN A 1 689 ? 142.987 197.637 181.251 1.00 26.44 689 ASN A C 1
ATOM 5450 O O . ASN A 1 689 ? 143.831 197.478 182.134 1.00 26.44 689 ASN A O 1
ATOM 5455 N N . PHE A 1 690 ? 142.891 198.751 180.533 1.00 27.25 690 PHE A N 1
ATOM 5456 C CA . PHE A 1 690 ? 143.801 199.873 180.710 1.00 27.25 690 PHE A CA 1
ATOM 5457 C C . PHE A 1 690 ? 143.252 200.932 181.651 1.00 27.25 690 PHE A C 1
ATOM 5458 O O . PHE A 1 690 ? 143.779 202.046 181.678 1.00 27.25 690 PHE A O 1
ATOM 5466 N N . GLU A 1 691 ? 142.208 200.615 182.417 1.00 38.59 691 GLU A N 1
ATOM 5467 C CA . GLU A 1 691 ? 141.591 201.618 183.275 1.00 38.59 691 GLU A CA 1
ATOM 5468 C C . GLU A 1 691 ? 142.498 202.005 184.434 1.00 38.59 691 GLU A C 1
ATOM 5469 O O . GLU A 1 691 ? 142.484 203.161 184.871 1.00 38.59 691 GLU A O 1
ATOM 5475 N N . LYS A 1 692 ? 143.285 201.065 184.940 1.00 39.17 692 LYS A N 1
ATOM 5476 C CA . LYS A 1 692 ? 144.247 201.343 185.994 1.00 39.17 692 LYS A CA 1
ATOM 5477 C C . LYS A 1 692 ? 145.613 201.734 185.451 1.00 39.17 692 LYS A C 1
ATOM 5478 O O . LYS A 1 692 ? 146.522 202.010 186.238 1.00 39.17 692 LYS A O 1
ATOM 5484 N N . CYS A 1 693 ? 145.778 201.764 184.132 1.00 35.41 693 CYS A N 1
ATOM 5485 C CA . CYS A 1 693 ? 147.056 202.088 183.508 1.00 35.41 693 CYS A CA 1
ATOM 5486 C C . CYS A 1 693 ? 147.131 203.594 183.297 1.00 35.41 693 CYS A C 1
ATOM 5487 O O . CYS A 1 693 ? 146.532 204.127 182.360 1.00 35.41 693 CYS A O 1
ATOM 5490 N N . ASN A 1 694 ? 147.875 204.277 184.168 1.00 37.10 694 ASN A N 1
ATOM 5491 C CA . ASN A 1 694 ? 148.036 205.723 184.111 1.00 37.10 694 ASN A CA 1
ATOM 5492 C C . ASN A 1 694 ? 149.400 206.127 183.568 1.00 37.10 694 ASN A C 1
ATOM 5493 O O . ASN A 1 694 ? 149.852 207.250 183.807 1.00 37.10 694 ASN A O 1
ATOM 5498 N N . SER A 1 695 ? 150.064 205.232 182.845 1.00 30.05 695 SER A N 1
ATOM 5499 C CA . SER A 1 695 ? 151.386 205.506 182.311 1.00 30.05 695 SER A CA 1
ATOM 5500 C C . SER A 1 695 ? 151.581 204.680 181.053 1.00 30.05 695 SER A C 1
ATOM 5501 O O . SER A 1 695 ? 150.817 203.757 180.771 1.00 30.05 695 SER A O 1
ATOM 5504 N N . TYR A 1 696 ? 152.607 205.036 180.282 1.00 26.53 696 TYR A N 1
ATOM 5505 C CA . TYR A 1 696 ? 152.952 204.236 179.113 1.00 26.53 696 TYR A CA 1
ATOM 5506 C C . TYR A 1 696 ? 153.523 202.888 179.526 1.00 26.53 696 TYR A C 1
ATOM 5507 O O . TYR A 1 696 ? 153.262 201.868 178.878 1.00 26.53 696 TYR A O 1
ATOM 5516 N N . GLU A 1 697 ? 154.301 202.863 180.610 1.00 27.45 697 GLU A N 1
ATOM 5517 C CA . GLU A 1 697 ? 154.877 201.621 181.103 1.00 27.45 697 GLU A CA 1
ATOM 5518 C C . GLU A 1 697 ? 153.822 200.681 181.667 1.00 27.45 697 GLU A C 1
ATOM 5519 O O . GLU A 1 697 ? 153.984 199.463 181.573 1.00 27.45 697 GLU A O 1
ATOM 5525 N N . ASP A 1 698 ? 152.743 201.217 182.237 1.00 28.02 698 ASP A N 1
ATOM 5526 C CA . ASP A 1 698 ? 151.632 200.374 182.663 1.00 28.02 698 ASP A CA 1
ATOM 5527 C C . ASP A 1 698 ? 150.939 199.727 181.471 1.00 28.02 698 ASP A C 1
ATOM 5528 O O . ASP A 1 698 ? 150.544 198.557 181.535 1.00 28.02 698 ASP A O 1
ATOM 5533 N N . ILE A 1 699 ? 150.780 200.478 180.378 1.00 23.68 699 ILE A N 1
ATOM 5534 C CA . ILE A 1 699 ? 150.222 199.927 179.146 1.00 23.68 699 ILE A CA 1
ATOM 5535 C C . ILE A 1 699 ? 151.124 198.830 178.600 1.00 23.68 699 ILE A C 1
ATOM 5536 O O . ILE A 1 699 ? 150.650 197.773 178.161 1.00 23.68 699 ILE A O 1
ATOM 5541 N N . GLU A 1 700 ? 152.437 199.064 178.633 1.00 22.76 700 GLU A N 1
ATOM 5542 C CA . GLU A 1 700 ? 153.402 198.059 178.203 1.00 22.76 700 GLU A CA 1
ATOM 5543 C C . GLU A 1 700 ? 153.305 196.795 179.045 1.00 22.76 700 GLU A C 1
ATOM 5544 O O . GLU A 1 700 ? 153.337 195.682 178.511 1.00 22.76 700 GLU A O 1
ATOM 5550 N N . HIS A 1 701 ? 153.195 196.952 180.365 1.00 19.02 701 HIS A N 1
ATOM 5551 C CA . HIS A 1 701 ? 153.088 195.805 181.259 1.00 19.02 701 HIS A CA 1
ATOM 5552 C C . HIS A 1 701 ? 151.805 195.022 181.011 1.00 19.02 701 HIS A C 1
ATOM 5553 O O . HIS A 1 701 ? 151.816 193.788 181.015 1.00 19.02 701 HIS A O 1
ATOM 5560 N N . GLU A 1 702 ? 150.689 195.725 180.789 1.00 19.27 702 GLU A N 1
ATOM 5561 C CA . GLU A 1 702 ? 149.422 195.054 180.509 1.00 19.27 702 GLU A CA 1
ATOM 5562 C C . GLU A 1 702 ? 149.477 194.281 179.197 1.00 19.27 702 GLU A C 1
ATOM 5563 O O . GLU A 1 702 ? 148.993 193.144 179.114 1.00 19.27 702 GLU A O 1
ATOM 5569 N N . ILE A 1 703 ? 150.074 194.879 178.166 1.00 17.34 703 ILE A N 1
ATOM 5570 C CA . ILE A 1 703 ? 150.193 194.205 176.877 1.00 17.34 703 ILE A CA 1
ATOM 5571 C C . ILE A 1 703 ? 151.102 192.987 176.991 1.00 17.34 703 ILE A C 1
ATOM 5572 O O . ILE A 1 703 ? 150.788 191.909 176.478 1.00 17.34 703 ILE A O 1
ATOM 5577 N N . ASP A 1 704 ? 152.226 193.129 177.694 1.00 16.61 704 ASP A N 1
ATOM 5578 C CA . ASP A 1 704 ? 153.155 192.013 177.836 1.00 16.61 704 ASP A CA 1
ATOM 5579 C C . ASP A 1 704 ? 152.559 190.889 178.672 1.00 16.61 704 ASP A C 1
ATOM 5580 O O . ASP A 1 704 ? 152.837 189.711 178.427 1.00 16.61 704 ASP A O 1
ATOM 5585 N N . GLN A 1 705 ? 151.745 191.228 179.669 1.00 16.06 705 GLN A N 1
ATOM 5586 C CA . GLN A 1 705 ? 151.192 190.197 180.536 1.00 16.06 705 GLN A CA 1
ATOM 5587 C C . GLN A 1 705 ? 150.020 189.475 179.885 1.00 16.06 705 GLN A C 1
ATOM 5588 O O . GLN A 1 705 ? 149.846 188.270 180.092 1.00 16.06 705 GLN A O 1
ATOM 5594 N N . LYS A 1 706 ? 149.206 190.175 179.090 1.00 15.64 706 LYS A N 1
ATOM 5595 C CA . LYS A 1 706 ? 147.947 189.589 178.648 1.00 15.64 706 LYS A CA 1
ATOM 5596 C C . LYS A 1 706 ? 147.897 189.149 177.190 1.00 15.64 706 LYS A C 1
ATOM 5597 O O . LYS A 1 706 ? 147.084 188.284 176.862 1.00 15.64 706 LYS A O 1
ATOM 5603 N N . SER A 1 707 ? 148.731 189.699 176.310 1.00 13.86 707 SER A N 1
ATOM 5604 C CA . SER A 1 707 ? 148.528 189.529 174.871 1.00 13.86 707 SER A CA 1
ATOM 5605 C C . SER A 1 707 ? 149.132 188.220 174.361 1.00 13.86 707 SER A C 1
ATOM 5606 O O . SER A 1 707 ? 150.173 188.186 173.710 1.00 13.86 707 SER A O 1
ATOM 5609 N N . TYR A 1 708 ? 148.438 187.124 174.652 1.00 11.78 708 TYR A N 1
ATOM 5610 C CA . TYR A 1 708 ? 148.820 185.820 174.134 1.00 11.78 708 TYR A CA 1
ATOM 5611 C C . TYR A 1 708 ? 147.583 184.959 173.952 1.00 11.78 708 TYR A C 1
ATOM 5612 O O . TYR A 1 708 ? 146.757 184.857 174.861 1.00 11.78 708 TYR A O 1
ATOM 5621 N N . LEU A 1 709 ? 147.466 184.339 172.782 1.00 13.51 709 LEU A N 1
ATOM 5622 C CA . LEU A 1 709 ? 146.445 183.337 172.521 1.00 13.51 709 LEU A CA 1
ATOM 5623 C C . LEU A 1 709 ? 147.053 182.225 171.686 1.00 13.51 709 LEU A C 1
ATOM 5624 O O . LEU A 1 709 ? 147.954 182.464 170.882 1.00 13.51 709 LEU A O 1
ATOM 5629 N N . LEU A 1 710 ? 146.572 181.008 171.896 1.00 14.96 710 LEU A N 1
ATOM 5630 C CA . LEU A 1 710 ? 146.921 179.880 171.042 1.00 14.96 710 LEU A CA 1
ATOM 5631 C C . LEU A 1 710 ? 145.701 179.566 170.184 1.00 14.96 710 LEU A C 1
ATOM 5632 O O . LEU A 1 710 ? 144.738 178.958 170.658 1.00 14.96 710 LEU A O 1
ATOM 5637 N N . GLN A 1 711 ? 145.742 179.983 168.922 1.00 20.99 711 GLN A N 1
ATOM 5638 C CA . GLN A 1 711 ? 144.569 180.029 168.060 1.00 20.99 711 GLN A CA 1
ATOM 5639 C C . GLN A 1 711 ? 144.396 178.682 167.370 1.00 20.99 711 GLN A C 1
ATOM 5640 O O . GLN A 1 711 ? 145.305 178.217 166.676 1.00 20.99 711 GLN A O 1
ATOM 5646 N N . SER A 1 712 ? 143.231 178.067 167.550 1.00 24.07 712 SER A N 1
ATOM 5647 C CA . SER A 1 712 ? 142.969 176.723 167.053 1.00 24.07 712 SER A CA 1
ATOM 5648 C C . SER A 1 712 ? 142.013 176.763 165.871 1.00 24.07 712 SER A C 1
ATOM 5649 O O . SER A 1 712 ? 140.900 177.284 165.979 1.00 24.07 712 SER A O 1
ATOM 5652 N N . ASP A 1 713 ? 142.452 176.201 164.749 1.00 28.06 713 ASP A N 1
ATOM 5653 C CA . ASP A 1 713 ? 141.621 176.023 163.568 1.00 28.06 713 ASP A CA 1
ATOM 5654 C C . ASP A 1 713 ? 141.697 174.562 163.160 1.00 28.06 713 ASP A C 1
ATOM 5655 O O . ASP A 1 713 ? 142.217 173.739 163.916 1.00 28.06 713 ASP A O 1
ATOM 5660 N N . THR A 1 714 ? 141.175 174.216 161.987 1.00 28.29 714 THR A N 1
ATOM 5661 C CA . THR A 1 714 ? 141.274 172.850 161.495 1.00 28.29 714 THR A CA 1
ATOM 5662 C C . THR A 1 714 ? 141.749 172.854 160.049 1.00 28.29 714 THR A C 1
ATOM 5663 O O . THR A 1 714 ? 141.496 173.791 159.293 1.00 28.29 714 THR A O 1
ATOM 5667 N N . ILE A 1 715 ? 142.457 171.786 159.679 1.00 24.94 715 ILE A N 1
ATOM 5668 C CA . ILE A 1 715 ? 142.938 171.576 158.320 1.00 24.94 715 ILE A CA 1
ATOM 5669 C C . ILE A 1 715 ? 142.640 170.131 157.939 1.00 24.94 715 ILE A C 1
ATOM 5670 O O . ILE A 1 715 ? 142.452 169.266 158.794 1.00 24.94 715 ILE A O 1
ATOM 5675 N N . SER A 1 716 ? 142.553 169.882 156.639 1.00 26.26 716 SER A N 1
ATOM 5676 C CA . SER A 1 716 ? 142.225 168.562 156.125 1.00 26.26 716 SER A CA 1
ATOM 5677 C C . SER A 1 716 ? 143.456 167.901 155.524 1.00 26.26 716 SER A C 1
ATOM 5678 O O . SER A 1 716 ? 144.481 168.540 155.285 1.00 26.26 716 SER A O 1
ATOM 5681 N N . LYS A 1 717 ? 143.340 166.594 155.290 1.00 27.69 717 LYS A N 1
ATOM 5682 C CA . LYS A 1 717 ? 144.467 165.836 154.758 1.00 27.69 717 LYS A CA 1
ATOM 5683 C C . LYS A 1 717 ? 144.751 166.212 153.311 1.00 27.69 717 LYS A C 1
ATOM 5684 O O . LYS A 1 717 ? 145.906 166.184 152.873 1.00 27.69 717 LYS A O 1
ATOM 5690 N N . GLN A 1 718 ? 143.712 166.572 152.555 1.00 30.27 718 GLN A N 1
ATOM 5691 C CA . GLN A 1 718 ? 143.916 167.000 151.175 1.00 30.27 718 GLN A CA 1
ATOM 5692 C C . GLN A 1 718 ? 144.628 168.347 151.107 1.00 30.27 718 GLN A C 1
ATOM 5693 O O . GLN A 1 718 ? 145.427 168.584 150.195 1.00 30.27 718 GLN A O 1
ATOM 5699 N N . SER A 1 719 ? 144.365 169.237 152.067 1.00 26.87 719 SER A N 1
ATOM 5700 C CA . SER A 1 719 ? 145.061 170.519 152.111 1.00 26.87 719 SER A CA 1
ATOM 5701 C C . SER A 1 719 ? 146.538 170.331 152.436 1.00 26.87 719 SER A C 1
ATOM 5702 O O . SER A 1 719 ? 147.403 170.995 151.853 1.00 26.87 719 SER A O 1
ATOM 5705 N N . ILE A 1 720 ? 146.841 169.428 153.372 1.00 25.04 720 ILE A N 1
ATOM 5706 C CA . ILE A 1 720 ? 148.230 169.101 153.691 1.00 25.04 720 ILE A CA 1
ATOM 5707 C C . ILE A 1 720 ? 148.910 168.466 152.486 1.00 25.04 720 ILE A C 1
ATOM 5708 O O . ILE A 1 720 ? 150.070 168.762 152.177 1.00 25.04 720 ILE A O 1
ATOM 5713 N N . ALA A 1 721 ? 148.189 167.592 151.782 1.00 26.40 721 ALA A N 1
ATOM 5714 C CA . ALA A 1 721 ? 148.725 166.955 150.585 1.00 26.40 721 ALA A CA 1
ATOM 5715 C C . ALA A 1 721 ? 149.039 167.982 149.506 1.00 26.40 721 ALA A C 1
ATOM 5716 O O . ALA A 1 721 ? 150.063 167.888 148.825 1.00 26.40 721 ALA A O 1
ATOM 5718 N N . SER A 1 722 ? 148.165 168.973 149.339 1.00 26.48 722 SER A N 1
ATOM 5719 C CA . SER A 1 722 ? 148.411 170.017 148.350 1.00 26.48 722 SER A CA 1
ATOM 5720 C C . SER A 1 722 ? 149.574 170.912 148.759 1.00 26.48 722 SER A C 1
ATOM 5721 O O . SER A 1 722 ? 150.346 171.363 147.908 1.00 26.48 722 SER A O 1
ATOM 5724 N N . LEU A 1 723 ? 149.715 171.182 150.058 1.00 26.37 723 LEU A N 1
ATOM 5725 C CA . LEU A 1 723 ? 150.790 172.059 150.516 1.00 26.37 723 LEU A CA 1
ATOM 5726 C C . LEU A 1 723 ? 152.150 171.371 150.437 1.00 26.37 723 LEU A C 1
ATOM 5727 O O . LEU A 1 723 ? 153.160 172.013 150.130 1.00 26.37 723 LEU A O 1
ATOM 5732 N N . VAL A 1 724 ? 152.198 170.066 150.717 1.00 28.61 724 VAL A N 1
ATOM 5733 C CA . VAL A 1 724 ? 153.475 169.358 150.787 1.00 28.61 724 VAL A CA 1
ATOM 5734 C C . VAL A 1 724 ? 154.102 169.216 149.402 1.00 28.61 724 VAL A C 1
ATOM 5735 O O . VAL A 1 724 ? 155.319 169.372 149.241 1.00 28.61 724 VAL A O 1
ATOM 5739 N N . GLU A 1 725 ? 153.293 168.946 148.375 1.00 33.05 725 GLU A N 1
ATOM 5740 C CA . GLU A 1 725 ? 153.847 168.926 147.025 1.00 33.05 725 GLU A CA 1
ATOM 5741 C C . GLU A 1 725 ? 154.133 170.324 146.496 1.00 33.05 725 GLU A C 1
ATOM 5742 O O . GLU A 1 725 ? 154.864 170.461 145.511 1.00 33.05 725 GLU A O 1
ATOM 5748 N N . GLY A 1 726 ? 153.585 171.357 147.123 1.00 30.60 726 GLY A N 1
ATOM 5749 C CA . GLY A 1 726 ? 153.927 172.718 146.782 1.00 30.60 726 GLY A CA 1
ATOM 5750 C C . GLY A 1 726 ? 155.188 173.239 147.424 1.00 30.60 726 GLY A C 1
ATOM 5751 O O . GLY A 1 726 ? 155.545 174.400 147.213 1.00 30.60 726 GLY A O 1
ATOM 5752 N N . GLY A 1 727 ? 155.878 172.416 148.205 1.00 29.20 727 GLY A N 1
ATOM 5753 C CA . GLY A 1 727 ? 157.126 172.804 148.819 1.00 29.20 727 GLY A CA 1
ATOM 5754 C C . GLY A 1 727 ? 157.107 172.969 150.321 1.00 29.20 727 GLY A C 1
ATOM 5755 O O . GLY A 1 727 ? 158.145 173.315 150.896 1.00 29.20 727 GLY A O 1
ATOM 5756 N N . CYS A 1 728 ? 155.973 172.746 150.976 1.00 26.28 728 CYS A N 1
ATOM 5757 C CA . CYS A 1 728 ? 155.937 172.840 152.427 1.00 26.28 728 CYS A CA 1
ATOM 5758 C C . CYS A 1 728 ? 156.635 171.641 153.050 1.00 26.28 728 CYS A C 1
ATOM 5759 O O . CYS A 1 728 ? 156.767 170.579 152.437 1.00 26.28 728 CYS A O 1
ATOM 5762 N N . LEU A 1 729 ? 157.091 171.822 154.280 1.00 20.88 729 LEU A N 1
ATOM 5763 C CA . LEU A 1 729 ? 157.800 170.786 155.011 1.00 20.88 729 LEU A CA 1
ATOM 5764 C C . LEU A 1 729 ? 156.961 170.346 156.197 1.00 20.88 729 LEU A C 1
ATOM 5765 O O . LEU A 1 729 ? 156.531 171.179 156.997 1.00 20.88 729 LEU A O 1
ATOM 5770 N N . LEU A 1 730 ? 156.730 169.045 156.310 1.00 18.17 730 LEU A N 1
ATOM 5771 C CA . LEU A 1 730 ? 155.990 168.475 157.428 1.00 18.17 730 LEU A CA 1
ATOM 5772 C C . LEU A 1 730 ? 156.976 167.726 158.312 1.00 18.17 730 LEU A C 1
ATOM 5773 O O . LEU A 1 730 ? 157.506 166.684 157.920 1.00 18.17 730 LEU A O 1
ATOM 5778 N N . LEU A 1 731 ? 157.223 168.260 159.500 1.00 14.56 731 LEU A N 1
ATOM 5779 C CA . LEU A 1 731 ? 158.213 167.712 160.407 1.00 14.56 731 LEU A CA 1
ATOM 5780 C C . LEU A 1 731 ? 157.529 167.161 161.641 1.00 14.56 731 LEU A C 1
ATOM 5781 O O . LEU A 1 731 ? 156.760 167.885 162.281 1.00 14.56 731 LEU A O 1
ATOM 5786 N N . PRO A 1 732 ? 157.766 165.905 162.004 1.00 13.77 732 PRO A N 1
ATOM 5787 C CA . PRO A 1 732 ? 157.226 165.397 163.266 1.00 13.77 732 PRO A CA 1
ATOM 5788 C C . PRO A 1 732 ? 157.960 165.993 164.455 1.00 13.77 732 PRO A C 1
ATOM 5789 O O . PRO A 1 732 ? 159.141 166.327 164.372 1.00 13.77 732 PRO A O 1
ATOM 5793 N N . ILE A 1 733 ? 157.250 166.138 165.567 1.00 12.35 733 ILE A N 1
ATOM 5794 C CA . ILE A 1 733 ? 157.831 166.636 166.808 1.00 12.35 733 ILE A CA 1
ATOM 5795 C C . ILE A 1 733 ? 157.968 165.458 167.760 1.00 12.35 733 ILE A C 1
ATOM 5796 O O . ILE A 1 733 ? 156.969 164.848 168.154 1.00 12.35 733 ILE A O 1
ATOM 5801 N N . ILE A 1 734 ? 159.207 165.133 168.122 1.00 11.25 734 ILE A N 1
ATOM 5802 C CA . ILE A 1 734 ? 159.548 163.852 168.727 1.00 11.25 734 ILE A CA 1
ATOM 5803 C C . ILE A 1 734 ? 160.431 164.069 169.945 1.00 11.25 734 ILE A C 1
ATOM 5804 O O . ILE A 1 734 ? 161.442 164.774 169.871 1.00 11.25 734 ILE A O 1
ATOM 5809 N N . ASN A 1 735 ? 160.060 163.456 171.064 1.00 10.97 735 ASN A N 1
ATOM 5810 C CA . ASN A 1 735 ? 161.066 163.070 172.038 1.00 10.97 735 ASN A CA 1
ATOM 5811 C C . ASN A 1 735 ? 160.741 161.659 172.509 1.00 10.97 735 ASN A C 1
ATOM 5812 O O . ASN A 1 735 ? 159.854 160.996 171.970 1.00 10.97 735 ASN A O 1
ATOM 5817 N N . GLN A 1 736 ? 161.480 161.205 173.521 1.00 12.66 736 GLN A N 1
ATOM 5818 C CA . GLN A 1 736 ? 161.463 159.793 173.889 1.00 12.66 736 GLN A CA 1
ATOM 5819 C C . GLN A 1 736 ? 160.112 159.367 174.442 1.00 12.66 736 GLN A C 1
ATOM 5820 O O . GLN A 1 736 ? 159.634 158.265 174.158 1.00 12.66 736 GLN A O 1
ATOM 5826 N N . ASP A 1 737 ? 159.480 160.225 175.234 1.00 13.49 737 ASP A N 1
ATOM 5827 C CA . ASP A 1 737 ? 158.294 159.803 175.964 1.00 13.49 737 ASP A CA 1
ATOM 5828 C C . ASP A 1 737 ? 156.987 160.369 175.421 1.00 13.49 737 ASP A C 1
ATOM 5829 O O . ASP A 1 737 ? 155.918 159.954 175.877 1.00 13.49 737 ASP A O 1
ATOM 5834 N N . ILE A 1 738 ? 157.026 161.284 174.450 1.00 12.11 738 ILE A N 1
ATOM 5835 C CA . ILE A 1 738 ? 155.802 161.628 173.734 1.00 12.11 738 ILE A CA 1
ATOM 5836 C C . ILE A 1 738 ? 155.586 160.752 172.514 1.00 12.11 738 ILE A C 1
ATOM 5837 O O . ILE A 1 738 ? 154.516 160.813 171.905 1.00 12.11 738 ILE A O 1
ATOM 5842 N N . THR A 1 739 ? 156.572 159.939 172.144 1.00 14.37 739 THR A N 1
ATOM 5843 C CA . THR A 1 739 ? 156.436 158.975 171.060 1.00 14.37 739 THR A CA 1
ATOM 5844 C C . THR A 1 739 ? 156.587 157.538 171.542 1.00 14.37 739 THR A C 1
ATOM 5845 O O . THR A 1 739 ? 156.925 156.661 170.741 1.00 14.37 739 THR A O 1
ATOM 5849 N N . SER A 1 740 ? 156.354 157.276 172.824 1.00 16.26 740 SER A N 1
ATOM 5850 C CA . SER A 1 740 ? 156.546 155.947 173.377 1.00 16.26 740 SER A CA 1
ATOM 5851 C C . SER A 1 740 ? 155.273 155.115 173.234 1.00 16.26 740 SER A C 1
ATOM 5852 O O . SER A 1 740 ? 154.248 155.580 172.734 1.00 16.26 740 SER A O 1
ATOM 5855 N N . LYS A 1 741 ? 155.363 153.854 173.661 1.00 20.88 741 LYS A N 1
ATOM 5856 C CA . LYS A 1 741 ? 154.213 152.955 173.615 1.00 20.88 741 LYS A CA 1
ATOM 5857 C C . LYS A 1 741 ? 153.091 153.460 174.510 1.00 20.88 741 LYS A C 1
ATOM 5858 O O . LYS A 1 741 ? 152.011 153.828 174.036 1.00 20.88 741 LYS A O 1
ATOM 5864 N N . GLU A 1 742 ? 153.334 153.486 175.813 1.00 24.42 742 GLU A N 1
ATOM 5865 C CA . GLU A 1 742 ? 152.508 154.227 176.749 1.00 24.42 742 GLU A CA 1
ATOM 5866 C C . GLU A 1 742 ? 153.133 155.603 176.898 1.00 24.42 742 GLU A C 1
ATOM 5867 O O . GLU A 1 742 ? 154.352 155.717 177.056 1.00 24.42 742 GLU A O 1
ATOM 5873 N N . ARG A 1 743 ? 152.308 156.642 176.854 1.00 19.76 743 ARG A N 1
ATOM 5874 C CA . ARG A 1 743 ? 152.839 157.975 176.603 1.00 19.76 743 ARG A CA 1
ATOM 5875 C C . ARG A 1 743 ? 152.721 158.884 177.814 1.00 19.76 743 ARG A C 1
ATOM 5876 O O . ARG A 1 743 ? 152.281 160.030 177.697 1.00 19.76 743 ARG A O 1
ATOM 5884 N N . LYS A 1 744 ? 153.091 158.371 178.983 1.00 18.01 744 LYS A N 1
ATOM 5885 C CA . LYS A 1 744 ? 153.174 159.203 180.173 1.00 18.01 744 LYS A CA 1
ATOM 5886 C C . LYS A 1 744 ? 154.338 160.178 180.046 1.00 18.01 744 LYS A C 1
ATOM 5887 O O . LYS A 1 744 ? 155.410 159.819 179.553 1.00 18.01 744 LYS A O 1
ATOM 5893 N N . ASP A 1 745 ? 154.118 161.418 180.478 1.00 15.52 745 ASP A N 1
ATOM 5894 C CA . ASP A 1 745 ? 155.151 162.444 180.414 1.00 15.52 745 ASP A CA 1
ATOM 5895 C C . ASP A 1 745 ? 156.028 162.373 181.652 1.00 15.52 745 ASP A C 1
ATOM 5896 O O . ASP A 1 745 ? 155.562 162.620 182.768 1.00 15.52 745 ASP A O 1
ATOM 5901 N N . LYS A 1 746 ? 157.290 162.043 181.454 1.00 12.06 746 LYS A N 1
ATOM 5902 C CA . LYS A 1 746 ? 158.232 161.840 182.542 1.00 12.06 746 LYS A CA 1
ATOM 5903 C C . LYS A 1 746 ? 159.304 162.910 182.600 1.00 12.06 746 LYS A C 1
ATOM 5904 O O . LYS A 1 746 ? 159.687 163.332 183.691 1.00 12.06 746 LYS A O 1
ATOM 5910 N N . ASN A 1 747 ? 159.800 163.360 181.452 1.00 11.35 747 ASN A N 1
ATOM 5911 C CA . ASN A 1 747 ? 160.706 164.494 181.412 1.00 11.35 747 ASN A CA 1
ATOM 5912 C C . ASN A 1 747 ? 159.942 165.779 181.692 1.00 11.35 747 ASN A C 1
ATOM 5913 O O . ASN A 1 747 ? 158.734 165.867 181.469 1.00 11.35 747 ASN A O 1
ATOM 5918 N N . GLN A 1 748 ? 160.658 166.787 182.190 1.00 10.66 748 GLN A N 1
ATOM 5919 C CA . GLN A 1 748 ? 160.038 168.092 182.387 1.00 10.66 748 GLN A CA 1
ATOM 5920 C C . GLN A 1 748 ? 159.753 168.769 181.055 1.00 10.66 748 GLN A C 1
ATOM 5921 O O . GLN A 1 748 ? 158.811 169.559 180.948 1.00 10.66 748 GLN A O 1
ATOM 5927 N N . PHE A 1 749 ? 160.548 168.467 180.026 1.00 8.64 749 PHE A N 1
ATOM 5928 C CA . PHE A 1 749 ? 160.319 169.062 178.714 1.00 8.64 749 PHE A CA 1
ATOM 5929 C C . PHE A 1 749 ? 158.999 168.604 178.115 1.00 8.64 749 PHE A C 1
ATOM 5930 O O . PHE A 1 749 ? 158.290 169.403 177.502 1.00 8.64 749 PHE A O 1
ATOM 5938 N N . SER A 1 750 ? 158.641 167.333 178.289 1.00 10.83 750 SER A N 1
ATOM 5939 C CA . SER A 1 750 ? 157.384 166.842 177.737 1.00 10.83 750 SER A CA 1
ATOM 5940 C C . SER A 1 750 ? 156.186 167.313 178.553 1.00 10.83 750 SER A C 1
ATOM 5941 O O . SER A 1 750 ? 155.108 167.553 177.997 1.00 10.83 750 SER A O 1
ATOM 5944 N N . LYS A 1 751 ? 156.359 167.467 179.865 1.00 10.27 751 LYS A N 1
ATOM 5945 C CA . LYS A 1 751 ? 155.313 168.063 180.689 1.00 10.27 751 LYS A CA 1
ATOM 5946 C C . LYS A 1 751 ? 155.083 169.523 180.313 1.00 10.27 751 LYS A C 1
ATOM 5947 O O . LYS A 1 751 ? 153.938 169.989 180.260 1.00 10.27 751 LYS A O 1
ATOM 5953 N N . ASP A 1 752 ? 156.162 170.249 180.021 1.00 11.24 752 ASP A N 1
ATOM 5954 C CA . ASP A 1 752 ? 156.051 171.611 179.511 1.00 11.24 752 ASP A CA 1
ATOM 5955 C C . ASP A 1 752 ? 155.390 171.642 178.140 1.00 11.24 752 ASP A C 1
ATOM 5956 O O . ASP A 1 752 ? 154.575 172.522 177.853 1.00 11.24 752 ASP A O 1
ATOM 5961 N N . TRP A 1 753 ? 155.751 170.696 177.272 1.00 10.75 753 TRP A N 1
ATOM 5962 C CA . TRP A 1 753 ? 155.199 170.639 175.923 1.00 10.75 753 TRP A CA 1
ATOM 5963 C C . TRP A 1 753 ? 153.698 170.402 175.948 1.00 10.75 753 TRP A C 1
ATOM 5964 O O . TRP A 1 753 ? 152.940 171.060 175.230 1.00 10.75 753 TRP A O 1
ATOM 5975 N N . ASN A 1 754 ? 153.247 169.468 176.778 1.00 13.31 754 ASN A N 1
ATOM 5976 C CA . ASN A 1 754 ? 151.817 169.243 176.902 1.00 13.31 754 ASN A CA 1
ATOM 5977 C C . ASN A 1 754 ? 151.132 170.339 177.705 1.00 13.31 754 ASN A C 1
ATOM 5978 O O . ASN A 1 754 ? 149.907 170.462 177.636 1.00 13.31 754 ASN A O 1
ATOM 5983 N N . HIS A 1 755 ? 151.890 171.136 178.462 1.00 14.23 755 HIS A N 1
ATOM 5984 C CA . HIS A 1 755 ? 151.319 172.279 179.162 1.00 14.23 755 HIS A CA 1
ATOM 5985 C C . HIS A 1 755 ? 151.134 173.491 178.251 1.00 14.23 755 HIS A C 1
ATOM 5986 O O . HIS A 1 755 ? 150.278 174.337 178.528 1.00 14.23 755 HIS A O 1
ATOM 5993 N N . ILE A 1 756 ? 151.923 173.604 177.179 1.00 12.81 756 ILE A N 1
ATOM 5994 C CA . ILE A 1 756 ? 151.753 174.707 176.233 1.00 12.81 756 ILE A CA 1
ATOM 5995 C C . ILE A 1 756 ? 150.410 174.608 175.522 1.00 12.81 756 ILE A C 1
ATOM 5996 O O . ILE A 1 756 ? 149.709 175.610 175.339 1.00 12.81 756 ILE A O 1
ATOM 6001 N N . PHE A 1 757 ? 150.018 173.404 175.132 1.00 13.29 757 PHE A N 1
ATOM 6002 C CA . PHE A 1 757 ? 148.820 173.248 174.323 1.00 13.29 757 PHE A CA 1
ATOM 6003 C C . PHE A 1 757 ? 147.547 173.188 175.148 1.00 13.29 757 PHE A C 1
ATOM 6004 O O . PHE A 1 757 ? 146.504 172.779 174.631 1.00 13.29 757 PHE A O 1
ATOM 6012 N N . GLU A 1 758 ? 147.614 173.596 176.411 1.00 16.27 758 GLU A N 1
ATOM 6013 C CA . GLU A 1 758 ? 146.431 173.980 177.163 1.00 16.27 758 GLU A CA 1
ATOM 6014 C C . GLU A 1 758 ? 146.047 175.434 176.927 1.00 16.27 758 GLU A C 1
ATOM 6015 O O . GLU A 1 758 ? 144.948 175.839 177.316 1.00 16.27 758 GLU A O 1
ATOM 6021 N N . GLY A 1 759 ? 146.924 176.223 176.310 1.00 14.52 759 GLY A N 1
ATOM 6022 C CA . GLY A 1 759 ? 146.601 177.564 175.874 1.00 14.52 759 GLY A CA 1
ATOM 6023 C C . GLY A 1 759 ? 146.650 178.642 176.928 1.00 14.52 759 GLY A C 1
ATOM 6024 O O . GLY A 1 759 ? 146.092 179.721 176.704 1.00 14.52 759 GLY A O 1
ATOM 6025 N N . SER A 1 760 ? 147.301 178.403 178.062 1.00 14.57 760 SER A N 1
ATOM 6026 C CA . SER A 1 760 ? 147.303 179.383 179.138 1.00 14.57 760 SER A CA 1
ATOM 6027 C C . SER A 1 760 ? 148.336 180.480 178.887 1.00 14.57 760 SER A C 1
ATOM 6028 O O . SER A 1 760 ? 149.353 180.277 178.222 1.00 14.57 760 SER A O 1
ATOM 6031 N N . LYS A 1 761 ? 148.055 181.664 179.438 1.00 13.50 761 LYS A N 1
ATOM 6032 C CA . LYS A 1 761 ? 148.989 182.781 179.343 1.00 13.50 761 LYS A CA 1
ATOM 6033 C C . LYS A 1 761 ? 150.165 182.623 180.295 1.00 13.50 761 LYS A C 1
ATOM 6034 O O . LYS A 1 761 ? 151.191 183.287 180.117 1.00 13.50 761 LYS A O 1
ATOM 6040 N N . GLU A 1 762 ? 150.020 181.775 181.315 1.00 14.69 762 GLU A N 1
ATOM 6041 C CA . GLU A 1 762 ? 151.088 181.559 182.284 1.00 14.69 762 GLU A CA 1
ATOM 6042 C C . GLU A 1 762 ? 152.318 180.951 181.626 1.00 14.69 762 GLU A C 1
ATOM 6043 O O . GLU A 1 762 ? 153.448 181.365 181.901 1.00 14.69 762 GLU A O 1
ATOM 6049 N N . PHE A 1 763 ? 152.114 179.971 180.750 1.00 13.22 763 PHE A N 1
ATOM 6050 C CA . PHE A 1 763 ? 153.189 179.260 180.062 1.00 13.22 763 PHE A CA 1
ATOM 6051 C C . PHE A 1 763 ? 152.938 179.390 178.564 1.00 13.22 763 PHE A C 1
ATOM 6052 O O . PHE A 1 763 ? 151.985 178.812 178.038 1.00 13.22 763 PHE A O 1
ATOM 6060 N N . ARG A 1 764 ? 153.795 180.138 177.880 1.00 11.30 764 ARG A N 1
ATOM 6061 C CA . ARG A 1 764 ? 153.579 180.522 176.494 1.00 11.30 764 ARG A CA 1
ATOM 6062 C C . ARG A 1 764 ? 154.538 179.793 175.570 1.00 11.30 764 ARG A C 1
ATOM 6063 O O . ARG A 1 764 ? 155.596 179.333 175.997 1.00 11.30 764 ARG A O 1
ATOM 6071 N N . LEU A 1 765 ? 154.162 179.701 174.302 1.00 10.94 765 LEU A N 1
ATOM 6072 C CA . LEU A 1 765 ? 155.100 179.326 173.256 1.00 10.94 765 LEU A CA 1
ATOM 6073 C C . LEU A 1 765 ? 155.504 180.582 172.499 1.00 10.94 765 LEU A C 1
ATOM 6074 O O . LEU A 1 765 ? 154.647 181.292 171.966 1.00 10.94 765 LEU A O 1
ATOM 6079 N N . HIS A 1 766 ? 156.797 180.874 172.478 1.00 12.11 766 HIS A N 1
ATOM 6080 C CA . HIS A 1 766 ? 157.281 181.984 171.680 1.00 12.11 766 HIS A CA 1
ATOM 6081 C C . HIS A 1 766 ? 157.083 181.658 170.202 1.00 12.11 766 HIS A C 1
ATOM 6082 O O . HIS A 1 766 ? 157.391 180.541 169.770 1.00 12.11 766 HIS A O 1
ATOM 6089 N N . PRO A 1 767 ? 156.539 182.588 169.410 1.00 11.73 767 PRO A N 1
ATOM 6090 C CA . PRO A 1 767 ? 156.224 182.274 168.006 1.00 11.73 767 PRO A CA 1
ATOM 6091 C C . PRO A 1 767 ? 157.426 181.918 167.150 1.00 11.73 767 PRO A C 1
ATOM 6092 O O . PRO A 1 767 ? 157.272 181.144 166.202 1.00 11.73 767 PRO A O 1
ATOM 6096 N N . GLU A 1 768 ? 158.609 182.440 167.452 1.00 13.49 768 GLU A N 1
ATOM 6097 C CA . GLU A 1 768 ? 159.800 182.224 166.644 1.00 13.49 768 GLU A CA 1
ATOM 6098 C C . GLU A 1 768 ? 160.666 181.127 167.244 1.00 13.49 768 GLU A C 1
ATOM 6099 O O . GLU A 1 768 ? 160.875 181.082 168.460 1.00 13.49 768 GLU A O 1
ATOM 6105 N N . PHE A 1 769 ? 161.171 180.249 166.380 1.00 11.50 769 PHE A N 1
ATOM 6106 C CA . PHE A 1 769 ? 162.085 179.190 166.779 1.00 11.50 769 PHE A CA 1
ATOM 6107 C C . PHE A 1 769 ? 162.935 178.809 165.577 1.00 11.50 769 PHE A C 1
ATOM 6108 O O . PHE A 1 769 ? 162.620 179.154 164.438 1.00 11.50 769 PHE A O 1
ATOM 6116 N N . ALA A 1 770 ? 164.020 178.091 165.845 1.00 11.83 770 ALA A N 1
ATOM 6117 C CA . ALA A 1 770 ? 164.978 177.711 164.818 1.00 11.83 770 ALA A CA 1
ATOM 6118 C C . ALA A 1 770 ? 164.999 176.202 164.631 1.00 11.83 770 ALA A C 1
ATOM 6119 O O . ALA A 1 770 ? 164.792 175.443 165.579 1.00 11.83 770 ALA A O 1
ATOM 6121 N N . VAL A 1 771 ? 165.245 175.777 163.398 1.00 11.66 771 VAL A N 1
ATOM 6122 C CA . VAL A 1 771 ? 165.426 174.374 163.053 1.00 11.66 771 VAL A CA 1
ATOM 6123 C C . VAL A 1 771 ? 166.871 174.176 162.620 1.00 11.66 771 VAL A C 1
ATOM 6124 O O . VAL A 1 771 ? 167.393 174.941 161.804 1.00 11.66 771 VAL A O 1
ATOM 6128 N N . SER A 1 772 ? 167.525 173.172 163.194 1.00 13.32 772 SER A N 1
ATOM 6129 C CA . SER A 1 772 ? 168.900 172.832 162.870 1.00 13.32 772 SER A CA 1
ATOM 6130 C C . SER A 1 772 ? 168.965 171.373 162.451 1.00 13.32 772 SER A C 1
ATOM 6131 O O . SER A 1 772 ? 168.007 170.620 162.621 1.00 13.32 772 SER A O 1
ATOM 6134 N N . TYR A 1 773 ? 170.103 170.975 161.893 1.00 15.86 773 TYR A N 1
ATOM 6135 C CA . TYR A 1 773 ? 170.351 169.569 161.623 1.00 15.86 773 TYR A CA 1
ATOM 6136 C C . TYR A 1 773 ? 171.774 169.200 162.007 1.00 15.86 773 TYR A C 1
ATOM 6137 O O . TYR A 1 773 ? 172.677 170.037 162.006 1.00 15.86 773 TYR A O 1
ATOM 6146 N N . ARG A 1 774 ? 171.951 167.931 162.350 1.00 15.17 774 ARG A N 1
ATOM 6147 C CA . ARG A 1 774 ? 173.248 167.353 162.668 1.00 15.17 774 ARG A CA 1
ATOM 6148 C C . ARG A 1 774 ? 173.490 166.187 161.720 1.00 15.17 774 ARG A C 1
ATOM 6149 O O . ARG A 1 774 ? 172.695 165.245 161.680 1.00 15.17 774 ARG A O 1
ATOM 6157 N N . THR A 1 775 ? 174.571 166.260 160.949 1.00 18.69 775 THR A N 1
ATOM 6158 C CA . THR A 1 775 ? 174.902 165.189 160.025 1.00 18.69 775 THR A CA 1
ATOM 6159 C C . THR A 1 775 ? 175.441 163.979 160.788 1.00 18.69 775 THR A C 1
ATOM 6160 O O . THR A 1 775 ? 176.033 164.128 161.860 1.00 18.69 775 THR A O 1
ATOM 6164 N N . PRO A 1 776 ? 175.236 162.768 160.264 1.00 20.42 776 PRO A N 1
ATOM 6165 C CA . PRO A 1 776 ? 175.699 161.572 160.975 1.00 20.42 776 PRO A CA 1
ATOM 6166 C C . PRO A 1 776 ? 177.214 161.482 161.058 1.00 20.42 776 PRO A C 1
ATOM 6167 O O . PRO A 1 776 ? 177.942 161.963 160.189 1.00 20.42 776 PRO A O 1
ATOM 6171 N N . ILE A 1 777 ? 177.682 160.851 162.130 1.00 25.80 777 ILE A N 1
ATOM 6172 C CA . ILE A 1 777 ? 179.095 160.566 162.340 1.00 25.80 777 ILE A CA 1
ATOM 6173 C C . ILE A 1 777 ? 179.380 159.173 161.802 1.00 25.80 777 ILE A C 1
ATOM 6174 O O . ILE A 1 777 ? 178.683 158.213 162.152 1.00 25.80 777 ILE A O 1
ATOM 6179 N N . GLU A 1 778 ? 180.390 159.061 160.944 1.00 35.38 778 GLU A N 1
ATOM 6180 C CA . GLU A 1 778 ? 180.763 157.761 160.406 1.00 35.38 778 GLU A CA 1
ATOM 6181 C C . GLU A 1 778 ? 181.336 156.876 161.507 1.00 35.38 778 GLU A C 1
ATOM 6182 O O . GLU A 1 778 ? 182.019 157.349 162.420 1.00 35.38 778 GLU A O 1
ATOM 6188 N N . GLY A 1 779 ? 181.049 155.581 161.417 1.00 34.34 779 GLY A N 1
ATOM 6189 C CA . GLY A 1 779 ? 181.373 154.664 162.486 1.00 34.34 779 GLY A CA 1
ATOM 6190 C C . GLY A 1 779 ? 180.282 154.475 163.515 1.00 34.34 779 GLY A C 1
ATOM 6191 O O . GLY A 1 779 ? 180.483 153.716 164.472 1.00 34.34 779 GLY A O 1
ATOM 6192 N N . TYR A 1 780 ? 179.138 155.140 163.356 1.00 27.21 780 TYR A N 1
ATOM 6193 C CA . TYR A 1 780 ? 177.998 154.932 164.237 1.00 27.21 780 TYR A CA 1
ATOM 6194 C C . TYR A 1 780 ? 176.899 154.198 163.493 1.00 27.21 780 TYR A C 1
ATOM 6195 O O . TYR A 1 780 ? 176.679 154.468 162.303 1.00 27.21 780 TYR A O 1
ATOM 6204 N N . PRO A 1 781 ? 176.200 153.273 164.144 1.00 27.40 781 PRO A N 1
ATOM 6205 C CA . PRO A 1 781 ? 175.065 152.616 163.493 1.00 27.40 781 PRO A CA 1
ATOM 6206 C C . PRO A 1 781 ? 173.887 153.562 163.351 1.00 27.40 781 PRO A C 1
ATOM 6207 O O . PRO A 1 781 ? 173.791 154.584 164.033 1.00 27.40 781 PRO A O 1
ATOM 6211 N N . VAL A 1 782 ? 172.970 153.198 162.452 1.00 24.20 782 VAL A N 1
ATOM 6212 C CA . VAL A 1 782 ? 171.732 153.950 162.291 1.00 24.20 782 VAL A CA 1
ATOM 6213 C C . VAL A 1 782 ? 170.810 153.737 163.489 1.00 24.20 782 VAL A C 1
ATOM 6214 O O . VAL A 1 782 ? 169.870 154.511 163.699 1.00 24.20 782 VAL A O 1
ATOM 6218 N N . GLN A 1 783 ? 171.077 152.711 164.303 1.00 21.48 783 GLN A N 1
ATOM 6219 C CA . GLN A 1 783 ? 170.290 152.462 165.504 1.00 21.48 783 GLN A CA 1
ATOM 6220 C C . GLN A 1 783 ? 170.483 153.551 166.554 1.00 21.48 783 GLN A C 1
ATOM 6221 O O . GLN A 1 783 ? 169.556 153.827 167.320 1.00 21.48 783 GLN A O 1
ATOM 6227 N N . LYS A 1 784 ? 171.654 154.183 166.603 1.00 18.15 784 LYS A N 1
ATOM 6228 C CA . LYS A 1 784 ? 171.932 155.242 167.562 1.00 18.15 784 LYS A CA 1
ATOM 6229 C C . LYS A 1 784 ? 171.841 156.594 166.872 1.00 18.15 784 LYS A C 1
ATOM 6230 O O . LYS A 1 784 ? 171.976 156.686 165.651 1.00 18.15 784 LYS A O 1
ATOM 6236 N N . ARG A 1 785 ? 171.617 157.641 167.668 1.00 15.00 785 ARG A N 1
ATOM 6237 C CA . ARG A 1 785 ? 171.210 158.934 167.129 1.00 15.00 785 ARG A CA 1
ATOM 6238 C C . ARG A 1 785 ? 172.317 159.634 166.356 1.00 15.00 785 ARG A C 1
ATOM 6239 O O . ARG A 1 785 ? 172.020 160.486 165.514 1.00 15.00 785 ARG A O 1
ATOM 6247 N N . TYR A 1 786 ? 173.578 159.300 166.614 1.00 16.97 786 TYR A N 1
ATOM 6248 C CA . TYR A 1 786 ? 174.681 159.953 165.924 1.00 16.97 786 TYR A CA 1
ATOM 6249 C C . TYR A 1 786 ? 175.026 159.295 164.598 1.00 16.97 786 TYR A C 1
ATOM 6250 O O . TYR A 1 786 ? 175.889 159.806 163.880 1.00 16.97 786 TYR A O 1
ATOM 6259 N N . GLY A 1 787 ? 174.386 158.184 164.258 1.00 18.47 787 GLY A N 1
ATOM 6260 C CA . GLY A 1 787 ? 174.523 157.612 162.938 1.00 18.47 787 GLY A CA 1
ATOM 6261 C C . GLY A 1 787 ? 173.343 157.985 162.071 1.00 18.47 787 GLY A C 1
ATOM 6262 O O . GLY A 1 787 ? 173.041 157.318 161.079 1.00 18.47 787 GLY A O 1
ATOM 6263 N N . ARG A 1 788 ? 172.665 159.060 162.450 1.00 16.70 788 ARG A N 1
ATOM 6264 C CA . ARG A 1 788 ? 171.405 159.454 161.848 1.00 16.70 788 ARG A CA 1
ATOM 6265 C C . ARG A 1 788 ? 171.433 160.954 161.594 1.00 16.70 788 ARG A C 1
ATOM 6266 O O . ARG A 1 788 ? 172.020 161.707 162.376 1.00 16.70 788 ARG A O 1
ATOM 6274 N N . LEU A 1 789 ? 170.816 161.387 160.493 1.00 17.04 789 LEU A N 1
ATOM 6275 C CA . LEU A 1 789 ? 170.679 162.813 160.215 1.00 17.04 789 LEU A CA 1
ATOM 6276 C C . LEU A 1 789 ? 169.575 163.395 161.083 1.00 17.04 789 LEU A C 1
ATOM 6277 O O . LEU A 1 789 ? 168.391 163.240 160.777 1.00 17.04 789 LEU A O 1
ATOM 6282 N N . GLN A 1 790 ? 169.956 164.068 162.163 1.00 15.12 790 GLN A N 1
ATOM 6283 C CA . GLN A 1 790 ? 169.015 164.497 163.189 1.00 15.12 790 GLN A CA 1
ATOM 6284 C C . GLN A 1 790 ? 168.627 165.951 162.959 1.00 15.12 790 GLN A C 1
ATOM 6285 O O . GLN A 1 790 ? 169.475 166.839 163.026 1.00 15.12 790 GLN A O 1
ATOM 6291 N N . PHE A 1 791 ? 167.345 166.195 162.705 1.00 14.49 791 PHE A N 1
ATOM 6292 C CA . PHE A 1 791 ? 166.813 167.551 162.708 1.00 14.49 791 PHE A CA 1
ATOM 6293 C C . PHE A 1 791 ? 166.282 167.901 164.092 1.00 14.49 791 PHE A C 1
ATOM 6294 O O . PHE A 1 791 ? 165.641 167.081 164.750 1.00 14.49 791 PHE A O 1
ATOM 6302 N N . VAL A 1 792 ? 166.554 169.125 164.533 1.00 12.83 792 VAL A N 1
ATOM 6303 C CA . VAL A 1 792 ? 166.207 169.580 165.874 1.00 12.83 792 VAL A CA 1
ATOM 6304 C C . VAL A 1 792 ? 165.396 170.864 165.770 1.00 12.83 792 VAL A C 1
ATOM 6305 O O . VAL A 1 792 ? 165.800 171.807 165.085 1.00 12.83 792 VAL A O 1
ATOM 6309 N N . CYS A 1 793 ? 164.251 170.899 166.445 1.00 12.21 793 CYS A N 1
ATOM 6310 C CA . CYS A 1 793 ? 163.421 172.095 166.547 1.00 12.21 793 CYS A CA 1
ATOM 6311 C C . CYS A 1 793 ? 163.564 172.667 167.949 1.00 12.21 793 CYS A C 1
ATOM 6312 O O . CYS A 1 793 ? 163.181 172.020 168.926 1.00 12.21 793 CYS A O 1
ATOM 6315 N N . ALA A 1 794 ? 164.106 173.877 168.046 1.00 10.79 794 ALA A N 1
ATOM 6316 C CA . ALA A 1 794 ? 164.405 174.485 169.339 1.00 10.79 794 ALA A CA 1
ATOM 6317 C C . ALA A 1 794 ? 163.330 175.507 169.698 1.00 10.79 794 ALA A C 1
ATOM 6318 O O . ALA A 1 794 ? 163.459 176.707 169.475 1.00 10.79 794 ALA A O 1
ATOM 6320 N N . PHE A 1 795 ? 162.253 174.991 170.280 1.00 9.69 795 PHE A N 1
ATOM 6321 C CA . PHE A 1 795 ? 161.150 175.835 170.710 1.00 9.69 795 PHE A CA 1
ATOM 6322 C C . PHE A 1 795 ? 161.530 176.629 171.951 1.00 9.69 795 PHE A C 1
ATOM 6323 O O . PHE A 1 795 ? 162.297 176.164 172.795 1.00 9.69 795 PHE A O 1
ATOM 6331 N N . ASN A 1 796 ? 160.982 177.833 172.061 1.00 11.31 796 ASN A N 1
ATOM 6332 C CA . ASN A 1 796 ? 161.228 178.719 173.190 1.00 11.31 796 ASN A CA 1
ATOM 6333 C C . ASN A 1 796 ? 159.924 178.912 173.948 1.00 11.31 796 ASN A C 1
ATOM 6334 O O . ASN A 1 796 ? 158.910 179.288 173.356 1.00 11.31 796 ASN A O 1
ATOM 6339 N N . ALA A 1 797 ? 159.950 178.654 175.248 1.00 10.87 797 ALA A N 1
ATOM 6340 C CA . ALA A 1 797 ? 158.791 178.849 176.104 1.00 10.87 797 ALA A CA 1
ATOM 6341 C C . ALA A 1 797 ? 159.063 179.968 177.098 1.00 10.87 797 ALA A C 1
ATOM 6342 O O . ALA A 1 797 ? 160.196 180.151 177.546 1.00 10.87 797 ALA A O 1
ATOM 6344 N N . HIS A 1 798 ? 158.024 180.718 177.437 1.00 11.39 798 HIS A N 1
ATOM 6345 C CA . HIS A 1 798 ? 158.140 181.833 178.364 1.00 11.39 798 HIS A CA 1
ATOM 6346 C C . HIS A 1 798 ? 157.222 181.617 179.557 1.00 11.39 798 HIS A C 1
ATOM 6347 O O . HIS A 1 798 ? 156.049 181.277 179.391 1.00 11.39 798 HIS A O 1
ATOM 6354 N N . ILE A 1 799 ? 157.765 181.804 180.753 1.00 12.79 799 ILE A N 1
ATOM 6355 C CA . ILE A 1 799 ? 156.963 181.806 181.970 1.00 12.79 799 ILE A CA 1
ATOM 6356 C C . ILE A 1 799 ? 156.654 183.254 182.319 1.00 12.79 799 ILE A C 1
ATOM 6357 O O . ILE A 1 799 ? 157.529 183.990 182.778 1.00 12.79 799 ILE A O 1
ATOM 6362 N N . VAL A 1 800 ? 155.419 183.673 182.075 1.00 13.89 800 VAL A N 1
ATOM 6363 C CA . VAL A 1 800 ? 155.004 185.042 182.360 1.00 13.89 800 VAL A CA 1
ATOM 6364 C C . VAL A 1 800 ? 154.036 185.003 183.534 1.00 13.89 800 VAL A C 1
ATOM 6365 O O . VAL A 1 800 ? 152.921 184.488 183.390 1.00 13.89 800 VAL A O 1
ATOM 6369 N N . PRO A 1 801 ? 154.429 185.492 184.709 1.00 14.48 801 PRO A N 1
ATOM 6370 C CA . PRO A 1 801 ? 153.522 185.484 185.862 1.00 14.48 801 PRO A CA 1
ATOM 6371 C C . PRO A 1 801 ? 152.280 186.332 185.626 1.00 14.48 801 PRO A C 1
ATOM 6372 O O . PRO A 1 801 ? 152.356 187.458 185.134 1.00 14.48 801 PRO A O 1
ATOM 6376 N N . GLN A 1 802 ? 151.127 185.785 186.000 1.00 16.93 802 GLN A N 1
ATOM 6377 C CA . GLN A 1 802 ? 149.845 186.406 185.717 1.00 16.93 802 GLN A CA 1
ATOM 6378 C C . GLN A 1 802 ? 149.183 187.017 186.941 1.00 16.93 802 GLN A C 1
ATOM 6379 O O . GLN A 1 802 ? 148.126 187.638 186.804 1.00 16.93 802 GLN A O 1
ATOM 6385 N N . ASN A 1 803 ? 149.780 186.879 188.121 1.00 23.49 803 ASN A N 1
ATOM 6386 C CA . ASN A 1 803 ? 149.113 187.250 189.359 1.00 23.49 803 ASN A CA 1
ATOM 6387 C C . ASN A 1 803 ? 149.263 188.717 189.725 1.00 23.49 803 ASN A C 1
ATOM 6388 O O . ASN A 1 803 ? 148.480 189.217 190.538 1.00 23.49 803 ASN A O 1
ATOM 6393 N N . GLY A 1 804 ? 150.231 189.422 189.154 1.00 22.40 804 GLY A N 1
ATOM 6394 C CA . GLY A 1 804 ? 150.394 190.821 189.489 1.00 22.40 804 GLY A CA 1
ATOM 6395 C C . GLY A 1 804 ? 151.476 191.515 188.694 1.00 22.40 804 GLY A C 1
ATOM 6396 O O . GLY A 1 804 ? 151.590 191.324 187.481 1.00 22.40 804 GLY A O 1
ATOM 6397 N N . GLU A 1 805 ? 152.277 192.327 189.374 1.00 22.36 805 GLU A N 1
ATOM 6398 C CA . GLU A 1 805 ? 153.377 193.044 188.740 1.00 22.36 805 GLU A CA 1
ATOM 6399 C C . GLU A 1 805 ? 154.547 192.092 188.524 1.00 22.36 805 GLU A C 1
ATOM 6400 O O . GLU A 1 805 ? 155.277 191.774 189.468 1.00 22.36 805 GLU A O 1
ATOM 6406 N N . PHE A 1 806 ? 154.730 191.631 187.290 1.00 16.31 806 PHE A N 1
ATOM 6407 C CA . PHE A 1 806 ? 155.850 190.762 186.972 1.00 16.31 806 PHE A CA 1
ATOM 6408 C C . PHE A 1 806 ? 157.014 191.579 186.422 1.00 16.31 806 PHE A C 1
ATOM 6409 O O . PHE A 1 806 ? 156.875 192.753 186.077 1.00 16.31 806 PHE A O 1
ATOM 6417 N N . ILE A 1 807 ? 158.178 190.944 186.365 1.00 13.34 807 ILE A N 1
ATOM 6418 C CA . ILE A 1 807 ? 159.426 191.598 185.992 1.00 13.34 807 ILE A CA 1
ATOM 6419 C C . ILE A 1 807 ? 159.925 190.936 184.717 1.00 13.34 807 ILE A C 1
ATOM 6420 O O . ILE A 1 807 ? 160.164 189.724 184.690 1.00 13.34 807 ILE A O 1
ATOM 6425 N N . ASN A 1 808 ? 160.086 191.728 183.660 1.00 12.49 808 ASN A N 1
ATOM 6426 C CA . ASN A 1 808 ? 160.400 191.199 182.342 1.00 12.49 808 ASN A CA 1
ATOM 6427 C C . ASN A 1 808 ? 161.887 190.881 182.203 1.00 12.49 808 ASN A C 1
ATOM 6428 O O . ASN A 1 808 ? 162.686 191.112 183.110 1.00 12.49 808 ASN A O 1
ATOM 6433 N N . LEU A 1 809 ? 162.245 190.329 181.041 1.00 11.23 809 LEU A N 1
ATOM 6434 C CA . LEU A 1 809 ? 163.615 189.879 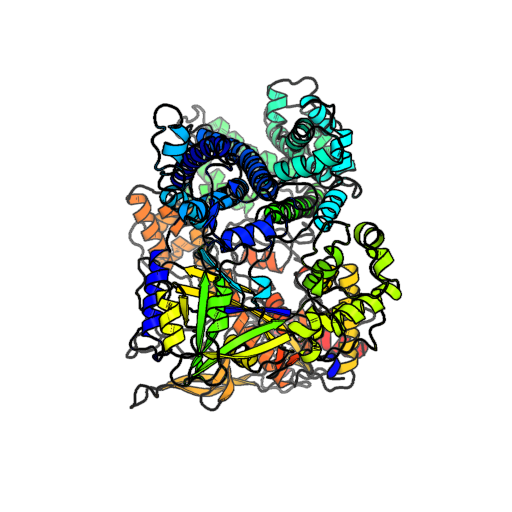180.810 1.00 11.23 809 LEU A CA 1
ATOM 6435 C C . LEU A 1 809 ? 164.591 191.046 180.733 1.00 11.23 809 LEU A C 1
ATOM 6436 O O . LEU A 1 809 ? 165.704 190.965 181.265 1.00 11.23 809 LEU A O 1
ATOM 6441 N N . LYS A 1 810 ? 164.194 192.136 180.070 1.00 12.03 810 LYS A N 1
ATOM 6442 C CA . LYS A 1 810 ? 165.082 193.284 179.906 1.00 12.03 810 LYS A CA 1
ATOM 6443 C C . LYS A 1 810 ? 165.369 193.960 181.239 1.00 12.03 810 LYS A C 1
ATOM 6444 O O . LYS A 1 810 ? 166.498 194.398 181.494 1.00 12.03 810 LYS A O 1
ATOM 6450 N N . LYS A 1 811 ? 164.356 194.059 182.100 1.00 13.59 811 LYS A N 1
ATOM 6451 C CA . LYS A 1 811 ? 164.564 194.595 183.440 1.00 13.59 811 LYS A CA 1
ATOM 6452 C C . LYS A 1 811 ? 165.514 193.715 184.240 1.00 13.59 811 LYS A C 1
ATOM 6453 O O . LYS A 1 811 ? 166.336 194.220 185.012 1.00 13.59 811 LYS A O 1
ATOM 6459 N N . GLN A 1 812 ? 165.422 192.396 184.059 1.00 11.46 812 GLN A N 1
ATOM 6460 C CA . GLN A 1 812 ? 166.348 191.480 184.716 1.00 11.46 812 GLN A CA 1
ATOM 6461 C C . GLN A 1 812 ? 167.776 191.706 184.244 1.00 11.46 812 GLN A C 1
ATOM 6462 O O . GLN A 1 812 ? 168.704 191.747 185.056 1.00 11.46 812 GLN A O 1
ATOM 6468 N N . ILE A 1 813 ? 167.970 191.856 182.930 1.00 12.37 813 ILE A N 1
ATOM 6469 C CA . ILE A 1 813 ? 169.303 192.139 182.396 1.00 12.37 813 ILE A CA 1
ATOM 6470 C C . ILE A 1 813 ? 169.834 193.452 182.949 1.00 12.37 813 ILE A C 1
ATOM 6471 O O . ILE A 1 813 ? 171.025 193.572 183.257 1.00 12.37 813 ILE A O 1
ATOM 6476 N N . GLU A 1 814 ? 168.959 194.446 183.097 1.00 14.91 814 GLU A N 1
ATOM 6477 C CA . GLU A 1 814 ? 169.354 195.719 183.685 1.00 14.91 814 GLU A CA 1
ATOM 6478 C C . GLU A 1 814 ? 169.793 195.556 185.136 1.00 14.91 814 GLU A C 1
ATOM 6479 O O . GLU A 1 814 ? 170.764 196.184 185.569 1.00 14.91 814 GLU A O 1
ATOM 6485 N N . ASN A 1 815 ? 169.092 194.719 185.904 1.00 13.69 815 ASN A N 1
ATOM 6486 C CA . ASN A 1 815 ? 169.447 194.539 187.312 1.00 13.69 815 ASN A CA 1
ATOM 6487 C C . ASN A 1 815 ? 170.701 193.692 187.481 1.00 13.69 815 ASN A C 1
ATOM 6488 O O . ASN A 1 815 ? 171.471 193.904 188.421 1.00 13.69 815 ASN A O 1
ATOM 6493 N N . PHE A 1 816 ? 170.909 192.709 186.605 1.00 11.19 816 PHE A N 1
ATOM 6494 C CA . PHE A 1 816 ? 172.078 191.846 186.728 1.00 11.19 816 PHE A CA 1
ATOM 6495 C C . PHE A 1 816 ? 173.367 192.592 186.407 1.00 11.19 816 PHE A C 1
ATOM 6496 O O . PHE A 1 816 ? 174.440 192.197 186.871 1.00 11.19 816 PHE A O 1
ATOM 6504 N N . ASN A 1 817 ? 173.285 193.661 185.616 1.00 13.65 817 ASN A N 1
ATOM 6505 C CA . ASN A 1 817 ? 174.470 194.423 185.251 1.00 13.65 817 ASN A CA 1
ATOM 6506 C C . ASN A 1 817 ? 174.919 195.380 186.347 1.00 13.65 817 ASN A C 1
ATOM 6507 O O . ASN A 1 817 ? 176.075 195.811 186.334 1.00 13.65 817 ASN A O 1
ATOM 6512 N N . ASP A 1 818 ? 174.047 195.720 187.291 1.00 16.32 818 ASP A N 1
ATOM 6513 C CA . ASP A 1 818 ? 174.382 196.612 188.397 1.00 16.32 818 ASP A CA 1
ATOM 6514 C C . ASP A 1 818 ? 174.457 195.779 189.670 1.00 16.32 818 ASP A C 1
ATOM 6515 O O . ASP A 1 818 ? 173.477 195.135 190.053 1.00 16.32 818 ASP A O 1
ATOM 6520 N N . GLU A 1 819 ? 175.616 195.801 190.330 1.00 19.21 819 GLU A N 1
ATOM 6521 C CA . GLU A 1 819 ? 175.816 194.967 191.507 1.00 19.21 819 GLU A CA 1
ATOM 6522 C C . GLU A 1 819 ? 175.121 195.518 192.746 1.00 19.21 819 GLU A C 1
ATOM 6523 O O . GLU A 1 819 ? 174.755 194.738 193.631 1.00 19.21 819 GLU A O 1
ATOM 6529 N N . ASP A 1 820 ? 174.918 196.833 192.824 1.00 18.22 820 ASP A N 1
ATOM 6530 C CA . ASP A 1 820 ? 174.256 197.430 193.978 1.00 18.22 820 ASP A CA 1
ATOM 6531 C C . ASP A 1 820 ? 172.756 197.166 193.960 1.00 18.22 820 ASP A C 1
ATOM 6532 O O . ASP A 1 820 ? 172.159 196.859 195.001 1.00 18.22 820 ASP A O 1
ATOM 6537 N N . VAL A 1 821 ? 172.140 197.271 192.782 1.00 17.38 821 VAL A N 1
ATOM 6538 C CA . VAL A 1 821 ? 170.738 196.903 192.623 1.00 17.38 821 VAL A CA 1
ATOM 6539 C C . VAL A 1 821 ? 170.543 195.423 192.918 1.00 17.38 821 VAL A C 1
ATOM 6540 O O . VAL A 1 821 ? 169.555 195.027 193.544 1.00 17.38 821 VAL A O 1
ATOM 6544 N N . GLN A 1 822 ? 171.491 194.588 192.490 1.00 14.90 822 GLN A N 1
ATOM 6545 C CA . GLN A 1 822 ? 171.419 193.161 192.782 1.00 14.90 822 GLN A CA 1
ATOM 6546 C C . GLN A 1 822 ? 171.533 192.888 194.279 1.00 14.90 822 GLN A C 1
ATOM 6547 O O . GLN A 1 822 ? 170.830 192.021 194.810 1.00 14.90 822 GLN A O 1
ATOM 6553 N N . LYS A 1 823 ? 172.403 193.624 194.978 1.00 16.00 823 LYS A N 1
ATOM 6554 C CA . LYS A 1 823 ? 172.500 193.476 196.428 1.00 16.00 823 LYS A CA 1
ATOM 6555 C C . LYS A 1 823 ? 171.199 193.868 197.118 1.00 16.00 823 LYS A C 1
ATOM 6556 O O . LYS A 1 823 ? 170.740 193.175 198.036 1.00 16.00 823 LYS A O 1
ATOM 6562 N N . ARG A 1 824 ? 170.590 194.975 196.686 1.00 17.06 824 ARG A N 1
ATOM 6563 C CA . ARG A 1 824 ? 169.322 195.405 197.272 1.00 17.06 824 ARG A CA 1
ATOM 6564 C C . ARG A 1 824 ? 168.221 194.386 197.004 1.00 17.06 824 ARG A C 1
ATOM 6565 O O . ARG A 1 824 ? 167.384 194.109 197.873 1.00 17.06 824 ARG A O 1
ATOM 6573 N N . ASN A 1 825 ? 168.209 193.821 195.797 1.00 14.50 825 ASN A N 1
ATOM 6574 C CA . ASN A 1 825 ? 167.196 192.839 195.433 1.00 14.50 825 ASN A CA 1
ATOM 6575 C C . ASN A 1 825 ? 167.341 191.564 196.248 1.00 14.50 825 ASN A C 1
ATOM 6576 O O . ASN A 1 825 ? 166.342 190.985 196.689 1.00 14.50 825 ASN A O 1
ATOM 6581 N N . VAL A 1 826 ? 168.581 191.116 196.460 1.00 13.55 826 VAL A N 1
ATOM 6582 C CA . VAL A 1 826 ? 168.828 189.943 197.293 1.00 13.55 826 VAL A CA 1
ATOM 6583 C C . VAL A 1 826 ? 168.391 190.207 198.728 1.00 13.55 826 VAL A C 1
ATOM 6584 O O . VAL A 1 826 ? 167.778 189.347 199.374 1.00 13.55 826 VAL A O 1
ATOM 6588 N N . THR A 1 827 ? 168.675 191.410 199.238 1.00 13.29 827 THR A N 1
ATOM 6589 C CA . THR A 1 827 ? 168.293 191.760 200.603 1.00 13.29 827 THR A CA 1
ATOM 6590 C C . THR A 1 827 ? 166.778 191.758 200.786 1.00 13.29 827 THR A C 1
ATOM 6591 O O . THR A 1 827 ? 166.264 191.184 201.753 1.00 13.29 827 THR A O 1
ATOM 6595 N N . GLU A 1 828 ? 166.041 192.363 199.851 1.00 16.20 828 GLU A N 1
ATOM 6596 C CA . GLU A 1 828 ? 164.583 192.368 199.966 1.00 16.20 828 GLU A CA 1
ATOM 6597 C C . GLU A 1 828 ? 163.984 190.980 199.764 1.00 16.20 828 GLU A C 1
ATOM 6598 O O . GLU A 1 828 ? 162.998 190.629 200.435 1.00 16.20 828 GLU A O 1
ATOM 6604 N N . PHE A 1 829 ? 164.566 190.171 198.870 1.00 12.86 829 PHE A N 1
ATOM 6605 C CA . PHE A 1 829 ? 164.075 188.812 198.680 1.00 12.86 829 PHE A CA 1
ATOM 6606 C C . PHE A 1 829 ? 164.218 187.996 199.953 1.00 12.86 829 PHE A C 1
ATOM 6607 O O . PHE A 1 829 ? 163.259 187.352 200.394 1.00 12.86 829 PHE A O 1
ATOM 6615 N N . ASN A 1 830 ? 165.405 188.000 200.564 1.00 14.89 830 ASN A N 1
ATOM 6616 C CA . ASN A 1 830 ? 165.537 187.169 201.751 1.00 14.89 830 ASN A CA 1
ATOM 6617 C C . ASN A 1 830 ? 164.859 187.811 202.950 1.00 14.89 830 ASN A C 1
ATOM 6618 O O . ASN A 1 830 ? 164.553 187.115 203.914 1.00 14.89 830 ASN A O 1
ATOM 6623 N N . LYS A 1 831 ? 164.539 189.103 202.883 1.00 15.96 831 LYS A N 1
ATOM 6624 C CA . LYS A 1 831 ? 163.654 189.688 203.886 1.00 15.96 831 LYS A CA 1
ATOM 6625 C C . LYS A 1 831 ? 162.267 189.059 203.827 1.00 15.96 831 LYS A C 1
ATOM 6626 O O . LYS A 1 831 ? 161.722 188.637 204.857 1.00 15.96 831 LYS A O 1
ATOM 6632 N N . LYS A 1 832 ? 161.698 188.951 202.620 1.00 17.69 832 LYS A N 1
ATOM 6633 C CA . LYS A 1 832 ? 160.412 188.266 202.473 1.00 17.69 832 LYS A CA 1
ATOM 6634 C C . LYS A 1 832 ? 160.513 186.789 202.846 1.00 17.69 832 LYS A C 1
ATOM 6635 O O . LYS A 1 832 ? 159.587 186.230 203.446 1.00 17.69 832 LYS A O 1
ATOM 6641 N N . VAL A 1 833 ? 161.629 186.144 202.493 1.00 15.94 833 VAL A N 1
ATOM 6642 C CA . VAL A 1 833 ? 161.814 184.724 202.794 1.00 15.94 833 VAL A CA 1
ATOM 6643 C C . VAL A 1 833 ? 161.871 184.485 204.298 1.00 15.94 833 VAL A C 1
ATOM 6644 O O . VAL A 1 833 ? 161.207 183.582 204.820 1.00 15.94 833 VAL A O 1
ATOM 6648 N N . ASN A 1 834 ? 162.651 185.291 205.020 1.00 18.90 834 ASN A N 1
ATOM 6649 C CA . ASN A 1 834 ? 162.767 185.113 206.462 1.00 18.90 834 ASN A CA 1
ATOM 6650 C C . ASN A 1 834 ? 161.478 185.490 207.173 1.00 18.90 834 ASN A C 1
ATOM 6651 O O . ASN A 1 834 ? 161.159 184.929 208.224 1.00 18.90 834 ASN A O 1
ATOM 6656 N N . HIS A 1 835 ? 160.719 186.442 206.624 1.00 21.08 835 HIS A N 1
ATOM 6657 C CA . HIS A 1 835 ? 159.4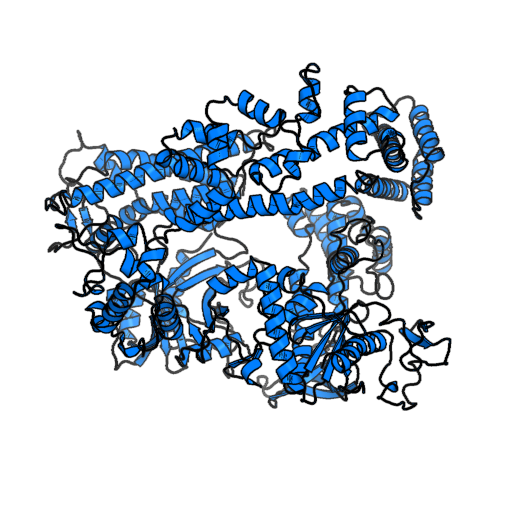09 186.731 207.198 1.00 21.08 835 HIS A CA 1
ATOM 6658 C C . HIS A 1 835 ? 158.457 185.557 207.015 1.00 21.08 835 HIS A C 1
ATOM 6659 O O . HIS A 1 835 ? 157.652 185.255 207.902 1.00 21.08 835 HIS A O 1
ATOM 6666 N N . ALA A 1 836 ? 158.529 184.889 205.861 1.00 20.73 836 ALA A N 1
ATOM 6667 C CA . ALA A 1 836 ? 157.628 183.774 205.592 1.00 20.73 836 ALA A CA 1
ATOM 6668 C C . ALA A 1 836 ? 157.894 182.592 206.515 1.00 20.73 836 ALA A C 1
ATOM 6669 O O . ALA A 1 836 ? 156.957 181.919 206.955 1.00 20.73 836 ALA A O 1
ATOM 6671 N N . LEU A 1 837 ? 159.160 182.319 206.816 1.00 20.07 837 LEU A N 1
ATOM 6672 C CA . LEU A 1 837 ? 159.553 181.108 207.522 1.00 20.07 837 LEU A CA 1
ATOM 6673 C C . LEU A 1 837 ? 159.868 181.320 208.994 1.00 20.07 837 LEU A C 1
ATOM 6674 O O . LEU A 1 837 ? 160.268 180.363 209.656 1.00 20.07 837 LEU A O 1
ATOM 6679 N N . SER A 1 838 ? 159.702 182.536 209.520 1.00 24.81 838 SER A N 1
ATOM 6680 C CA . SER A 1 838 ? 160.141 182.839 210.881 1.00 24.81 838 SER A CA 1
ATOM 6681 C C . SER A 1 838 ? 159.375 182.035 211.925 1.00 24.81 838 SER A C 1
ATOM 6682 O O . SER A 1 838 ? 159.966 181.490 212.862 1.00 24.81 838 SER A O 1
ATOM 6685 N N . ASP A 1 839 ? 158.057 181.949 211.776 1.00 27.89 839 ASP A N 1
ATOM 6686 C CA . ASP A 1 839 ? 157.200 181.315 212.767 1.00 27.89 839 ASP A CA 1
ATOM 6687 C C . ASP A 1 839 ? 156.879 179.865 212.434 1.00 27.89 839 ASP A C 1
ATOM 6688 O O . ASP A 1 839 ? 156.205 179.194 213.221 1.00 27.89 839 ASP A O 1
ATOM 6693 N N . LYS A 1 840 ? 157.343 179.364 211.298 1.00 23.29 840 LYS A N 1
ATOM 6694 C CA . LYS A 1 840 ? 157.058 177.999 210.896 1.00 23.29 840 LYS A CA 1
ATOM 6695 C C . LYS A 1 840 ? 158.086 177.051 211.500 1.00 23.29 840 LYS A C 1
ATOM 6696 O O . LYS A 1 840 ? 159.142 177.464 211.982 1.00 23.29 840 LYS A O 1
ATOM 6702 N N . GLU A 1 841 ? 157.760 175.761 211.474 1.00 21.22 841 GLU A N 1
ATOM 6703 C CA . GLU A 1 841 ? 158.677 174.721 211.934 1.00 21.22 841 GLU A CA 1
ATOM 6704 C C . GLU A 1 841 ? 159.562 174.282 210.768 1.00 21.22 841 GLU A C 1
ATOM 6705 O O . GLU A 1 841 ? 159.384 173.226 210.160 1.00 21.22 841 GLU A O 1
ATOM 6711 N N . TYR A 1 842 ? 160.529 175.134 210.455 1.00 15.52 842 TYR A N 1
ATOM 6712 C CA . TYR A 1 842 ? 161.454 174.840 209.377 1.00 15.52 842 TYR A CA 1
ATOM 6713 C C . TYR A 1 842 ? 162.553 173.900 209.859 1.00 15.52 842 TYR A C 1
ATOM 6714 O O . TYR A 1 842 ? 162.720 173.652 211.055 1.00 15.52 842 TYR A O 1
ATOM 6723 N N . VAL A 1 843 ? 163.300 173.367 208.898 1.00 12.88 843 VAL A N 1
ATOM 6724 C CA . VAL A 1 843 ? 164.507 172.602 209.162 1.00 12.88 843 VAL A CA 1
ATOM 6725 C C . VAL A 1 843 ? 165.657 173.297 208.452 1.00 12.88 843 VAL A C 1
ATOM 6726 O O . VAL A 1 843 ? 165.458 174.187 207.628 1.00 12.88 843 VAL A O 1
ATOM 6730 N N . VAL A 1 844 ? 166.875 172.897 208.792 1.00 11.97 844 VAL A N 1
ATOM 6731 C CA . VAL A 1 844 ? 168.073 173.392 208.125 1.00 11.97 844 VAL A CA 1
ATOM 6732 C C . VAL A 1 844 ? 168.807 172.198 207.539 1.00 11.97 844 VAL A C 1
ATOM 6733 O O . VAL A 1 844 ? 169.101 171.229 208.247 1.00 11.97 844 VAL A O 1
ATOM 6737 N N . ILE A 1 845 ? 169.095 172.267 206.247 1.00 11.13 845 ILE A N 1
ATOM 6738 C CA . ILE A 1 845 ? 169.799 171.214 205.530 1.00 11.13 845 ILE A CA 1
ATOM 6739 C C . ILE A 1 845 ? 171.220 171.696 205.285 1.00 11.13 845 ILE A C 1
ATOM 6740 O O . ILE A 1 845 ? 171.444 172.609 204.488 1.00 11.13 845 ILE A O 1
ATOM 6745 N N . GLY A 1 846 ? 172.186 171.079 205.954 1.00 11.09 846 GLY A N 1
ATOM 6746 C CA . GLY A 1 846 ? 173.589 171.399 205.761 1.00 11.09 846 GLY A CA 1
ATOM 6747 C C . GLY A 1 846 ? 174.238 170.403 204.818 1.00 11.09 846 GLY A C 1
ATOM 6748 O O . GLY A 1 846 ? 174.014 169.200 204.924 1.00 11.09 846 GLY A O 1
ATOM 6749 N N . ILE A 1 847 ? 175.031 170.920 203.883 1.00 11.68 847 ILE A N 1
ATOM 6750 C CA . ILE A 1 847 ? 175.730 170.088 202.912 1.00 11.68 847 ILE A CA 1
ATOM 6751 C C . ILE A 1 847 ? 177.225 170.334 203.046 1.00 11.68 847 ILE A C 1
ATOM 6752 O O . ILE A 1 847 ? 177.689 171.468 202.887 1.00 11.68 847 ILE A O 1
ATOM 6757 N N . ASP A 1 848 ? 177.970 169.275 203.346 1.00 13.80 848 ASP A N 1
ATOM 6758 C CA . ASP A 1 848 ? 179.421 169.269 203.268 1.00 13.80 848 ASP A CA 1
ATOM 6759 C C . ASP A 1 848 ? 179.834 168.848 201.867 1.00 13.80 848 ASP A C 1
ATOM 6760 O O . ASP A 1 848 ? 179.089 168.166 201.166 1.00 13.80 848 ASP A O 1
ATOM 6765 N N . ARG A 1 849 ? 181.018 169.271 201.451 1.00 12.10 849 ARG A N 1
ATOM 6766 C CA . ARG A 1 849 ? 181.526 168.939 200.132 1.00 12.10 849 ARG A CA 1
ATOM 6767 C C . ARG A 1 849 ? 182.971 168.480 200.243 1.00 12.10 849 ARG A C 1
ATOM 6768 O O . ARG A 1 849 ? 183.724 168.954 201.095 1.00 12.10 849 ARG A O 1
ATOM 6776 N N . GLY A 1 850 ? 183.352 167.551 199.381 1.00 14.71 850 GLY A N 1
ATOM 6777 C CA . GLY A 1 850 ? 184.683 166.998 199.460 1.00 14.71 850 GLY A CA 1
ATOM 6778 C C . GLY A 1 850 ? 184.980 166.050 198.328 1.00 14.71 850 GLY A C 1
ATOM 6779 O O . GLY A 1 850 ? 184.373 166.120 197.260 1.00 14.71 850 GLY A O 1
ATOM 6780 N N . LEU A 1 851 ? 185.936 165.162 198.579 1.00 17.59 851 LEU A N 1
ATOM 6781 C CA . LEU A 1 851 ? 186.413 164.183 197.608 1.00 17.59 851 LEU A CA 1
ATOM 6782 C C . LEU A 1 851 ? 186.120 162.748 198.006 1.00 17.59 851 LEU A C 1
ATOM 6783 O O . LEU A 1 851 ? 185.809 161.930 197.141 1.00 17.59 851 LEU A O 1
ATOM 6788 N N . LYS A 1 852 ? 186.247 162.413 199.293 1.00 22.13 852 LYS A N 1
ATOM 6789 C CA . LYS A 1 852 ? 185.847 161.092 199.766 1.00 22.13 852 LYS A CA 1
ATOM 6790 C C . LYS A 1 852 ? 184.349 160.900 199.603 1.00 22.13 852 LYS A C 1
ATOM 6791 O O . LYS A 1 852 ? 183.887 159.869 199.103 1.00 22.13 852 LYS A O 1
ATOM 6797 N N . GLN A 1 853 ? 183.577 161.888 200.038 1.00 14.93 853 GLN A N 1
ATOM 6798 C CA . GLN A 1 853 ? 182.155 161.976 199.759 1.00 14.93 853 GLN A CA 1
ATOM 6799 C C . GLN A 1 853 ? 181.939 163.290 199.036 1.00 14.93 853 GLN A C 1
ATOM 6800 O O . GLN A 1 853 ? 182.252 164.350 199.584 1.00 14.93 853 GLN A O 1
ATOM 6806 N N . LEU A 1 854 ? 181.427 163.218 197.806 1.00 12.29 854 LEU A N 1
ATOM 6807 C CA . LEU A 1 854 ? 181.280 164.413 196.983 1.00 12.29 854 LEU A CA 1
ATOM 6808 C C . LEU A 1 854 ? 180.315 165.404 197.606 1.00 12.29 854 LEU A C 1
ATOM 6809 O O . LEU A 1 854 ? 180.484 166.616 197.447 1.00 12.29 854 LEU A O 1
ATOM 6814 N N . ALA A 1 855 ? 179.301 164.910 198.307 1.00 10.64 855 ALA A N 1
ATOM 6815 C CA . ALA A 1 855 ? 178.444 165.743 199.128 1.00 10.64 855 ALA A CA 1
ATOM 6816 C C . ALA A 1 855 ? 177.886 164.882 200.247 1.00 10.64 855 ALA A C 1
ATOM 6817 O O . ALA A 1 855 ? 177.655 163.687 200.062 1.00 10.64 855 ALA A O 1
ATOM 6819 N N . THR A 1 856 ? 177.707 165.490 201.412 1.00 11.60 856 THR A N 1
ATOM 6820 C CA . THR A 1 856 ? 177.107 164.842 202.567 1.00 11.60 856 THR A CA 1
ATOM 6821 C C . THR A 1 856 ? 175.978 165.736 203.048 1.00 11.60 856 THR A C 1
ATOM 6822 O O . THR A 1 856 ? 176.139 166.953 203.091 1.00 11.60 856 THR A O 1
ATOM 6826 N N . LEU A 1 857 ? 174.842 165.143 203.399 1.00 11.56 857 LEU A N 1
ATOM 6827 C CA . LEU A 1 857 ? 173.640 165.898 203.732 1.00 11.56 857 LEU A CA 1
ATOM 6828 C C . LEU A 1 857 ? 173.179 165.565 205.146 1.00 11.56 857 LEU A C 1
ATOM 6829 O O . LEU A 1 857 ? 172.959 164.397 205.471 1.00 11.56 857 LEU A O 1
ATOM 6834 N N . CYS A 1 858 ? 173.001 166.594 205.969 1.00 11.92 858 CYS A N 1
ATOM 6835 C CA . CYS A 1 858 ? 172.454 166.461 207.314 1.00 11.92 858 CYS A CA 1
ATOM 6836 C C . CYS A 1 858 ? 171.294 167.431 207.491 1.00 11.92 858 CYS A C 1
ATOM 6837 O O . CYS A 1 858 ? 171.453 168.635 207.275 1.00 11.92 858 CYS A O 1
ATOM 6840 N N . VAL A 1 859 ? 170.134 166.911 207.885 1.00 11.98 859 VAL A N 1
ATOM 6841 C CA . VAL A 1 859 ? 168.957 167.727 208.167 1.00 11.98 859 VAL A CA 1
ATOM 6842 C C . VAL A 1 859 ? 168.859 167.931 209.670 1.00 11.98 859 VAL A C 1
ATOM 6843 O O . VAL A 1 859 ? 168.883 166.964 210.438 1.00 11.98 859 VAL A O 1
ATOM 6847 N N . LEU A 1 860 ? 168.758 169.184 210.093 1.00 13.93 860 LEU A N 1
ATOM 6848 C CA . LEU A 1 860 ? 168.628 169.526 211.500 1.00 13.93 860 LEU A CA 1
ATOM 6849 C C . LEU A 1 860 ? 167.260 170.128 211.767 1.00 13.93 860 LEU A C 1
ATOM 6850 O O . LEU A 1 860 ? 166.800 171.001 211.027 1.00 13.93 860 LEU A O 1
ATOM 6855 N N . ASP A 1 861 ? 166.620 169.648 212.825 1.00 17.87 861 ASP A N 1
ATOM 6856 C CA . ASP A 1 861 ? 165.498 170.341 213.435 1.00 17.87 861 ASP A CA 1
ATOM 6857 C C . ASP A 1 861 ? 165.924 171.746 213.856 1.00 17.87 861 ASP A C 1
ATOM 6858 O O . ASP A 1 861 ? 167.099 172.001 214.129 1.00 17.87 861 ASP A O 1
ATOM 6863 N N . LYS A 1 862 ? 164.965 172.675 213.906 1.00 17.44 862 LYS A N 1
ATOM 6864 C CA . LYS A 1 862 ? 165.307 174.076 214.141 1.00 17.44 862 LYS A CA 1
ATOM 6865 C C . LYS A 1 862 ? 165.829 174.342 215.547 1.00 17.44 862 LYS A C 1
ATOM 6866 O O . LYS A 1 862 ? 166.321 175.445 215.803 1.00 17.44 862 LYS A O 1
ATOM 6872 N N . ARG A 1 863 ? 165.728 173.381 216.462 1.00 19.28 863 ARG A N 1
ATOM 6873 C CA . ARG A 1 863 ? 166.426 173.441 217.737 1.00 19.28 863 ARG A CA 1
ATOM 6874 C C . ARG A 1 863 ? 167.767 172.721 217.692 1.00 19.28 863 ARG A C 1
ATOM 6875 O O . ARG A 1 863 ? 168.448 172.636 218.716 1.00 19.28 863 ARG A O 1
ATOM 6883 N N . GLY A 1 864 ? 168.152 172.185 216.536 1.00 18.04 864 GLY A N 1
ATOM 6884 C CA . GLY A 1 864 ? 169.432 171.536 216.375 1.00 18.04 864 GLY A CA 1
ATOM 6885 C C . GLY A 1 864 ? 169.422 170.025 216.400 1.00 18.04 864 GLY A C 1
ATOM 6886 O O . GLY A 1 864 ? 170.495 169.420 216.299 1.00 18.04 864 GLY A O 1
ATOM 6887 N N . LYS A 1 865 ? 168.259 169.391 216.530 1.00 18.44 865 LYS A N 1
ATOM 6888 C CA . LYS A 1 865 ? 168.207 167.936 216.584 1.00 18.44 865 LYS A CA 1
ATOM 6889 C C . LYS A 1 865 ? 168.431 167.344 215.202 1.00 18.44 865 LYS A C 1
ATOM 6890 O O . LYS A 1 865 ? 167.841 167.800 214.221 1.00 18.44 865 LYS A O 1
ATOM 6896 N N . ILE A 1 866 ? 169.291 166.330 215.122 1.00 17.37 866 ILE A N 1
ATOM 6897 C CA . ILE A 1 866 ? 169.510 165.643 213.857 1.00 17.37 866 ILE A CA 1
ATOM 6898 C C . ILE A 1 866 ? 168.260 164.860 213.494 1.00 17.37 866 ILE A C 1
ATOM 6899 O O . ILE A 1 866 ? 167.744 164.072 214.296 1.00 17.37 866 ILE A O 1
ATOM 6904 N N . LEU A 1 867 ? 167.762 165.081 212.285 1.00 15.50 867 LEU A N 1
ATOM 6905 C CA . LEU A 1 867 ? 166.600 164.378 211.771 1.00 15.50 867 LEU A CA 1
ATOM 6906 C C . LEU A 1 867 ? 167.025 163.433 210.659 1.00 15.50 867 LEU A C 1
ATOM 6907 O O . LEU A 1 867 ? 167.984 163.701 209.932 1.00 15.50 867 LEU A O 1
ATOM 6912 N N . GLY A 1 868 ? 166.304 162.332 210.530 1.00 17.65 868 GLY A N 1
ATOM 6913 C CA . GLY A 1 868 ? 166.453 161.500 209.362 1.00 17.65 868 GLY A CA 1
ATOM 6914 C C . GLY A 1 868 ? 166.421 160.014 209.619 1.00 17.65 868 GLY A C 1
ATOM 6915 O O . GLY A 1 868 ? 167.213 159.468 210.388 1.00 17.65 868 GLY A O 1
ATOM 6916 N N . ASP A 1 869 ? 165.493 159.357 208.938 1.00 19.91 869 ASP A N 1
ATOM 6917 C CA . ASP A 1 869 ? 165.378 157.910 208.899 1.00 19.91 869 ASP A CA 1
ATOM 6918 C C . ASP A 1 869 ? 165.165 157.535 207.444 1.00 19.91 869 ASP A C 1
ATOM 6919 O O . ASP A 1 869 ? 164.212 156.823 207.117 1.00 19.91 869 ASP A O 1
ATOM 6924 N N . PHE A 1 870 ? 166.016 158.068 206.571 1.00 14.99 870 PHE A N 1
ATOM 6925 C CA . PHE A 1 870 ? 165.837 157.950 205.130 1.00 14.99 870 PHE A CA 1
ATOM 6926 C C . PHE A 1 870 ? 165.882 156.490 204.706 1.00 14.99 870 PHE A C 1
ATOM 6927 O O . PHE A 1 870 ? 166.828 155.771 205.035 1.00 14.99 870 PHE A O 1
ATOM 6935 N N . GLU A 1 871 ? 164.859 156.054 203.980 1.00 16.34 871 GLU A N 1
ATOM 6936 C CA . GLU A 1 871 ? 164.861 154.716 203.411 1.00 16.34 871 GLU A CA 1
ATOM 6937 C C . GLU A 1 871 ? 165.717 154.710 202.155 1.00 16.34 871 GLU A C 1
ATOM 6938 O O . GLU A 1 871 ? 165.460 155.472 201.219 1.00 16.34 871 GLU A O 1
ATOM 6944 N N . ILE A 1 872 ? 166.733 153.856 202.130 1.00 13.98 872 ILE A N 1
ATOM 6945 C CA . ILE A 1 872 ? 167.630 153.729 200.990 1.00 13.98 872 ILE A CA 1
ATOM 6946 C C . ILE A 1 872 ? 167.280 152.442 200.264 1.00 13.98 872 ILE A C 1
ATOM 6947 O O . ILE A 1 872 ? 167.283 151.363 200.865 1.00 13.98 872 ILE A O 1
ATOM 6952 N N . TYR A 1 873 ? 166.973 152.557 198.982 1.00 13.72 873 TYR A N 1
ATOM 6953 C CA . TYR A 1 873 ? 166.508 151.436 198.186 1.00 13.72 873 TYR A CA 1
ATOM 6954 C C . TYR A 1 873 ? 167.613 150.936 197.267 1.00 13.72 873 TYR A C 1
ATOM 6955 O O . TYR A 1 873 ? 168.694 151.517 197.175 1.00 13.72 873 TYR A O 1
ATOM 6964 N N . LYS A 1 874 ? 167.327 149.825 196.600 1.00 14.90 874 LYS A N 1
ATOM 6965 C CA . LYS A 1 874 ? 168.176 149.261 195.568 1.00 14.90 874 LYS A CA 1
ATOM 6966 C C . LYS A 1 874 ? 167.279 148.714 194.470 1.00 14.90 874 LYS A C 1
ATOM 6967 O O . LYS A 1 874 ? 166.085 148.504 194.674 1.00 14.90 874 LYS A O 1
ATOM 6973 N N . LYS A 1 875 ? 167.849 148.498 193.289 1.00 14.84 875 LYS A N 1
ATOM 6974 C CA . LYS A 1 875 ? 167.093 147.976 192.163 1.00 14.84 875 LYS A CA 1
ATOM 6975 C C . LYS A 1 875 ? 167.589 146.598 191.761 1.00 14.84 875 LYS A C 1
ATOM 6976 O O . LYS A 1 875 ? 168.777 146.287 191.868 1.00 14.84 875 LYS A O 1
ATOM 6982 N N . GLU A 1 876 ? 166.657 145.782 191.285 1.00 16.94 876 GLU A N 1
ATOM 6983 C CA . GLU A 1 876 ? 166.956 144.577 190.534 1.00 16.94 876 GLU A CA 1
ATOM 6984 C C . GLU A 1 876 ? 166.119 144.609 189.271 1.00 16.94 876 GLU A C 1
ATOM 6985 O O . GLU A 1 876 ? 164.967 145.041 189.292 1.00 16.94 876 GLU A O 1
ATOM 6991 N N . PHE A 1 877 ? 166.696 144.156 188.166 1.00 15.02 877 PHE A N 1
ATOM 6992 C CA . PHE A 1 877 ? 165.923 144.028 186.943 1.00 15.02 877 PHE A CA 1
ATOM 6993 C C . PHE A 1 877 ? 165.295 142.645 186.889 1.00 15.02 877 PHE A C 1
ATOM 6994 O O . PHE A 1 877 ? 165.982 141.635 187.060 1.00 15.02 877 PHE A O 1
ATOM 7002 N N . VAL A 1 878 ? 163.989 142.604 186.657 1.00 18.89 878 VAL A N 1
ATOM 7003 C CA . VAL A 1 878 ? 163.230 141.363 186.633 1.00 18.89 878 VAL A CA 1
ATOM 7004 C C . VAL A 1 878 ? 162.810 141.094 185.197 1.00 18.89 878 VAL A C 1
ATOM 7005 O O . VAL A 1 878 ? 162.085 141.894 184.594 1.00 18.89 878 VAL A O 1
ATOM 7009 N N . ARG A 1 879 ? 163.271 139.973 184.652 1.00 27.29 879 ARG A N 1
ATOM 7010 C CA . ARG A 1 879 ? 162.838 139.531 183.335 1.00 27.29 879 ARG A CA 1
ATOM 7011 C C . ARG A 1 879 ? 161.461 138.896 183.436 1.00 27.29 879 ARG A C 1
ATOM 7012 O O . ARG A 1 879 ? 161.219 138.056 184.307 1.00 27.29 879 ARG A O 1
ATOM 7020 N N . ALA A 1 880 ? 160.558 139.290 182.551 1.00 28.91 880 ALA A N 1
ATOM 7021 C CA . ALA A 1 880 ? 159.220 138.726 182.551 1.00 28.91 880 ALA A CA 1
ATOM 7022 C C . ALA A 1 880 ? 159.095 137.660 181.472 1.00 28.91 880 ALA A C 1
ATOM 7023 O O . ALA A 1 880 ? 159.900 137.585 180.542 1.00 28.91 880 ALA A O 1
ATOM 7025 N N . GLU A 1 881 ? 158.078 136.809 181.625 1.00 37.37 881 GLU A N 1
ATOM 7026 C CA . GLU A 1 881 ? 157.782 135.814 180.599 1.00 37.37 881 GLU A CA 1
ATOM 7027 C C . GLU A 1 881 ? 157.373 136.487 179.295 1.00 37.37 881 GLU A C 1
ATOM 7028 O O . GLU A 1 881 ? 157.895 136.161 178.223 1.00 37.37 881 GLU A O 1
ATOM 7034 N N . LYS A 1 882 ? 156.446 137.437 179.371 1.00 31.29 882 LYS A N 1
ATOM 7035 C CA . LYS A 1 882 ? 156.172 138.350 178.267 1.00 31.29 882 LYS A CA 1
ATOM 7036 C C . LYS A 1 882 ? 157.237 139.436 178.330 1.00 31.29 882 LYS A C 1
ATOM 7037 O O . LYS A 1 882 ? 157.238 140.267 179.237 1.00 31.29 882 LYS A O 1
ATOM 7043 N N . ARG A 1 883 ? 158.145 139.433 177.351 1.00 27.61 883 ARG A N 1
ATOM 7044 C CA . ARG A 1 883 ? 159.423 140.129 177.492 1.00 27.61 883 ARG A CA 1
ATOM 7045 C C . ARG A 1 883 ? 159.262 141.642 177.517 1.00 27.61 883 ARG A C 1
ATOM 7046 O O . ARG A 1 883 ? 160.155 142.350 177.990 1.00 27.61 883 ARG A O 1
ATOM 7054 N N . SER A 1 884 ? 158.140 142.159 177.016 1.00 23.70 884 SER A N 1
ATOM 7055 C CA . SER A 1 884 ? 157.898 143.594 177.069 1.00 23.70 884 SER A CA 1
ATOM 7056 C C . SER A 1 884 ? 157.551 144.065 178.471 1.00 23.70 884 SER A C 1
ATOM 7057 O O . SER A 1 884 ? 157.584 145.270 178.735 1.00 23.70 884 SER A O 1
ATOM 7060 N N . GLU A 1 885 ? 157.215 143.143 179.369 1.00 26.11 885 GLU A N 1
ATOM 7061 C CA . GLU A 1 885 ? 156.823 143.464 180.732 1.00 26.11 885 GLU A CA 1
ATOM 7062 C C . GLU A 1 885 ? 157.980 143.395 181.717 1.00 26.11 885 GLU A C 1
ATOM 7063 O O . GLU A 1 885 ? 157.738 143.425 182.926 1.00 26.11 885 GLU A O 1
ATOM 7069 N N . SER A 1 886 ? 159.214 143.277 181.236 1.00 20.75 886 SER A N 1
ATOM 7070 C CA . SER A 1 886 ? 160.375 143.313 182.111 1.00 20.75 886 SER A CA 1
ATOM 7071 C C . SER A 1 886 ? 160.504 144.690 182.749 1.00 20.75 886 SER A C 1
ATOM 7072 O O . SER A 1 886 ? 160.220 145.709 182.118 1.00 20.75 886 SER A O 1
ATOM 7075 N N . HIS A 1 887 ? 160.926 144.724 184.010 1.00 17.83 887 HIS A N 1
ATOM 7076 C CA . HIS A 1 887 ? 160.875 145.972 184.760 1.00 17.83 887 HIS A CA 1
ATOM 7077 C C . HIS A 1 887 ? 161.896 145.950 185.887 1.00 17.83 887 HIS A C 1
ATOM 7078 O O . HIS A 1 887 ? 162.540 144.935 186.153 1.00 17.83 887 HIS A O 1
ATOM 7085 N N . TRP A 1 888 ? 162.040 147.103 186.534 1.00 14.31 888 TRP A N 1
ATOM 7086 C CA . TRP A 1 888 ? 162.885 147.236 187.711 1.00 14.31 888 TRP A CA 1
ATOM 7087 C C . TRP A 1 888 ? 162.043 147.077 188.968 1.00 14.31 888 TRP A C 1
ATOM 7088 O O . TRP A 1 888 ? 160.920 147.580 189.037 1.00 14.31 888 TRP A O 1
ATOM 7099 N N . GLU A 1 889 ? 162.587 146.386 189.962 1.00 17.45 889 GLU A N 1
ATOM 7100 C CA . GLU A 1 889 ? 161.942 146.253 191.259 1.00 17.45 889 GLU A CA 1
ATOM 7101 C C . GLU A 1 889 ? 162.809 146.890 192.331 1.00 17.45 889 GLU A C 1
ATOM 7102 O O . GLU A 1 889 ? 164.031 146.732 192.321 1.00 17.45 889 GLU A O 1
ATOM 7108 N N . HIS A 1 890 ? 162.174 147.611 193.248 1.00 16.24 890 HIS A N 1
ATOM 7109 C CA . HIS A 1 890 ? 162.865 148.310 194.318 1.00 16.24 890 HIS A CA 1
ATOM 7110 C C . HIS A 1 890 ? 162.528 147.680 195.661 1.00 16.24 890 HIS A C 1
ATOM 7111 O O . HIS A 1 890 ? 161.353 147.478 195.981 1.00 16.24 890 HIS A O 1
ATOM 7118 N N . THR A 1 891 ? 163.559 147.372 196.441 1.00 16.83 891 THR A N 1
ATOM 7119 C CA . THR A 1 891 ? 163.407 146.906 197.810 1.00 16.83 891 THR A CA 1
ATOM 7120 C C . THR A 1 891 ? 164.236 147.795 198.717 1.00 16.83 891 THR A C 1
ATOM 7121 O O . THR A 1 891 ? 165.274 148.316 198.304 1.00 16.83 891 THR A O 1
ATOM 7125 N N . GLN A 1 892 ? 163.777 147.974 199.950 1.00 17.08 892 GLN A N 1
ATOM 7126 C CA . GLN A 1 892 ? 164.502 148.812 200.892 1.00 17.08 892 GLN A CA 1
ATOM 7127 C C . GLN A 1 892 ? 165.744 148.082 201.381 1.00 17.08 892 GLN A C 1
ATOM 7128 O O . GLN A 1 892 ? 165.661 146.950 201.866 1.00 17.08 892 GLN A O 1
ATOM 7134 N N . ALA A 1 893 ? 166.895 148.735 201.257 1.00 15.51 893 ALA A N 1
ATOM 7135 C CA . ALA A 1 893 ? 168.164 148.126 201.621 1.00 15.51 893 ALA A CA 1
ATOM 7136 C C . ALA A 1 893 ? 168.641 148.550 203.002 1.00 15.51 893 ALA A C 1
ATOM 7137 O O . ALA A 1 893 ? 169.037 147.702 203.806 1.00 15.51 893 ALA A O 1
ATOM 7139 N N . GLU A 1 894 ? 168.625 149.849 203.290 1.00 17.05 894 GLU A N 1
ATOM 7140 C CA . GLU A 1 894 ? 169.177 150.373 204.530 1.00 17.05 894 GLU A CA 1
ATOM 7141 C C . GLU A 1 894 ? 168.294 151.503 205.033 1.00 17.05 894 GLU A C 1
ATOM 7142 O O . GLU A 1 894 ? 167.336 151.914 204.378 1.00 17.05 894 GLU A O 1
ATOM 7148 N N . THR A 1 895 ? 168.627 151.992 206.223 1.00 17.82 895 THR A N 1
ATOM 7149 C CA . THR A 1 895 ? 168.094 153.236 206.759 1.00 17.82 895 THR A CA 1
ATOM 7150 C C . THR A 1 895 ? 169.267 154.102 207.187 1.00 17.82 895 THR A C 1
ATOM 7151 O O . THR A 1 895 ? 170.054 153.702 208.049 1.00 17.82 895 THR A O 1
ATOM 7155 N N . ARG A 1 896 ? 169.387 155.276 206.583 1.00 14.85 896 ARG A N 1
ATOM 7156 C CA . ARG A 1 896 ? 170.510 156.164 206.823 1.00 14.85 896 ARG A CA 1
ATOM 7157 C C . ARG A 1 896 ? 170.002 157.511 207.306 1.00 14.85 896 ARG A C 1
ATOM 7158 O O . ARG A 1 896 ? 168.950 157.983 206.876 1.00 14.85 896 ARG A O 1
ATOM 7166 N N . HIS A 1 897 ? 170.759 158.127 208.210 1.00 17.44 897 HIS A N 1
ATOM 7167 C CA . HIS A 1 897 ? 170.361 159.387 208.826 1.00 17.44 897 HIS A CA 1
ATOM 7168 C C . HIS A 1 897 ? 171.055 160.580 208.181 1.00 17.44 897 HIS A C 1
ATOM 7169 O O . HIS A 1 897 ? 170.394 161.496 207.689 1.00 17.44 897 HIS A O 1
ATOM 7176 N N . ILE A 1 898 ? 172.383 160.580 208.170 1.00 14.45 898 ILE A N 1
ATOM 7177 C CA . ILE A 1 898 ? 173.172 161.569 207.451 1.00 14.45 898 ILE A CA 1
ATOM 7178 C C . ILE A 1 898 ? 173.635 160.921 206.158 1.00 14.45 898 ILE A C 1
ATOM 7179 O O . ILE A 1 898 ? 174.253 159.852 206.178 1.00 14.45 898 ILE A O 1
ATOM 7184 N N . LEU A 1 899 ? 173.325 161.558 205.038 1.00 11.92 899 LEU A N 1
ATOM 7185 C CA . LEU A 1 899 ? 173.384 160.919 203.733 1.00 11.92 899 LEU A CA 1
ATOM 7186 C C . LEU A 1 899 ? 174.662 161.300 203.005 1.00 11.92 899 LEU A C 1
ATOM 7187 O O . LEU A 1 899 ? 174.958 162.484 202.846 1.00 11.92 899 LEU A O 1
ATOM 7192 N N . ASP A 1 900 ? 175.402 160.293 202.551 1.00 13.38 900 ASP A N 1
ATOM 7193 C CA . ASP A 1 900 ? 176.400 160.477 201.506 1.00 13.38 900 ASP A CA 1
ATOM 7194 C C . ASP A 1 900 ? 175.679 160.528 200.164 1.00 13.38 900 ASP A C 1
ATOM 7195 O O . ASP A 1 900 ? 175.097 159.532 199.724 1.00 13.38 900 ASP A O 1
ATOM 7200 N N . LEU A 1 901 ? 175.719 161.689 199.509 1.00 11.26 901 LEU A N 1
ATOM 7201 C CA . LEU A 1 901 ? 174.939 161.902 198.298 1.00 11.26 901 LEU A CA 1
ATOM 7202 C C . LEU A 1 901 ? 175.649 161.407 197.052 1.00 11.26 901 LEU A C 1
ATOM 7203 O O . LEU A 1 901 ? 175.122 161.582 195.951 1.00 11.26 901 LEU A O 1
ATOM 7208 N N . SER A 1 902 ? 176.827 160.801 197.204 1.00 12.51 902 SER A N 1
ATOM 7209 C CA . SER A 1 902 ? 177.712 160.551 196.072 1.00 12.51 902 SER A CA 1
ATOM 7210 C C . SER A 1 902 ? 177.140 159.518 195.108 1.00 12.51 902 SER A C 1
ATOM 7211 O O . SER A 1 902 ? 177.194 159.697 193.887 1.00 12.51 902 SER A O 1
ATOM 7214 N N . ASN A 1 903 ? 176.582 158.429 195.635 1.00 12.69 903 ASN A N 1
ATOM 7215 C CA . ASN A 1 903 ? 176.114 157.313 194.820 1.00 12.69 903 ASN A CA 1
ATOM 7216 C C . ASN A 1 903 ? 174.597 157.193 194.792 1.00 12.69 903 ASN A C 1
ATOM 7217 O O . ASN A 1 903 ? 174.080 156.144 194.407 1.00 12.69 903 ASN A O 1
ATOM 7222 N N . LEU A 1 904 ? 173.878 158.233 195.191 1.00 10.64 904 LEU A N 1
ATOM 7223 C CA . LEU A 1 904 ? 172.431 158.195 195.323 1.00 10.64 904 LEU A CA 1
ATOM 7224 C C . LEU A 1 904 ? 171.750 158.894 194.155 1.00 10.64 904 LEU A C 1
ATOM 7225 O O . LEU A 1 904 ? 172.298 159.821 193.558 1.00 10.64 904 LEU A O 1
ATOM 7230 N N . ARG A 1 905 ? 170.540 158.440 193.836 1.00 10.53 905 ARG A N 1
ATOM 7231 C CA . ARG A 1 905 ? 169.709 159.066 192.818 1.00 10.53 905 ARG A CA 1
ATOM 7232 C C . ARG A 1 905 ? 168.242 158.827 193.143 1.00 10.53 905 ARG A C 1
ATOM 7233 O O . ARG A 1 905 ? 167.872 157.773 193.660 1.00 10.53 905 ARG A O 1
ATOM 7241 N N . VAL A 1 906 ? 167.407 159.819 192.837 1.00 11.92 906 VAL A N 1
ATOM 7242 C CA . VAL A 1 906 ? 165.967 159.662 192.991 1.00 11.92 906 VAL A CA 1
ATOM 7243 C C . VAL A 1 906 ? 165.420 158.832 191.839 1.00 11.92 906 VAL A C 1
ATOM 7244 O O . VAL A 1 906 ? 165.778 159.037 190.674 1.00 11.92 906 VAL A O 1
ATOM 7248 N N . GLU A 1 907 ? 164.569 157.866 192.163 1.00 12.92 907 GLU A N 1
ATOM 7249 C CA . GLU A 1 907 ? 163.919 157.035 191.164 1.00 12.92 907 GLU A CA 1
ATOM 7250 C C . GLU A 1 907 ? 162.437 156.935 191.473 1.00 12.92 907 GLU A C 1
ATOM 7251 O O . GLU A 1 907 ? 162.031 156.980 192.635 1.00 12.92 907 GLU A O 1
ATOM 7257 N N . THR A 1 908 ? 161.634 156.800 190.427 1.00 13.85 908 THR A N 1
ATOM 7258 C CA . THR A 1 908 ? 160.225 156.479 190.589 1.00 13.85 908 THR A CA 1
ATOM 7259 C C . THR A 1 908 ? 160.030 154.993 190.330 1.00 13.85 908 THR A C 1
ATOM 7260 O O . THR A 1 908 ? 160.441 154.479 189.286 1.00 13.85 908 THR A O 1
ATOM 7264 N N . THR A 1 909 ? 159.418 154.303 191.285 1.00 17.69 909 THR A N 1
ATOM 7265 C CA . THR A 1 909 ? 159.165 152.881 191.153 1.00 17.69 909 THR A CA 1
ATOM 7266 C C . THR A 1 909 ? 158.014 152.639 190.182 1.00 17.69 909 THR A C 1
ATOM 7267 O O . THR A 1 909 ? 157.341 153.567 189.730 1.00 17.69 909 THR A O 1
ATOM 7271 N N . ILE A 1 910 ? 157.790 151.364 189.856 1.00 21.37 910 ILE A N 1
ATOM 7272 C CA . ILE A 1 910 ? 156.703 151.015 188.949 1.00 21.37 910 ILE A CA 1
ATOM 7273 C C . ILE A 1 910 ? 155.340 151.257 189.580 1.00 21.37 910 ILE A C 1
ATOM 7274 O O . ILE A 1 910 ? 154.334 151.323 188.868 1.00 21.37 910 ILE A O 1
ATOM 7279 N N . GLU A 1 911 ? 155.277 151.391 190.904 1.00 23.53 911 GLU A N 1
ATOM 7280 C CA . GLU A 1 911 ? 154.044 151.782 191.567 1.00 23.53 911 GLU A CA 1
ATOM 7281 C C . GLU A 1 911 ? 153.810 153.285 191.544 1.00 23.53 911 GLU A C 1
ATOM 7282 O O . GLU A 1 911 ? 152.706 153.726 191.873 1.00 23.53 911 GLU A O 1
ATOM 7288 N N . GLY A 1 912 ? 154.811 154.076 191.166 1.00 20.34 912 GLY A N 1
ATOM 7289 C CA . GLY A 1 912 ? 154.687 155.516 191.149 1.00 20.34 912 GLY A CA 1
ATOM 7290 C C . GLY A 1 912 ? 155.268 156.233 192.346 1.00 20.34 912 GLY A C 1
ATOM 7291 O O . GLY A 1 912 ? 155.089 157.450 192.460 1.00 20.34 912 GLY A O 1
ATOM 7292 N N . LYS A 1 913 ? 155.963 155.529 193.234 1.00 18.58 913 LYS A N 1
ATOM 7293 C CA . LYS A 1 913 ? 156.520 156.139 194.434 1.00 18.58 913 LYS A CA 1
ATOM 7294 C C . LYS A 1 913 ? 157.945 156.612 194.184 1.00 18.58 913 LYS A C 1
ATOM 7295 O O . LYS A 1 913 ? 158.759 155.883 193.614 1.00 18.58 913 LYS A O 1
ATOM 7301 N N . LYS A 1 914 ? 158.251 157.828 194.623 1.00 15.41 914 LYS A N 1
ATOM 7302 C CA . LYS A 1 914 ? 159.595 158.374 194.507 1.00 15.41 914 LYS A CA 1
ATOM 7303 C C . LYS A 1 914 ? 160.422 157.985 195.726 1.00 15.41 914 LYS A C 1
ATOM 7304 O O . LYS A 1 914 ? 160.012 158.224 196.866 1.00 15.41 914 LYS A O 1
ATOM 7310 N N . VAL A 1 915 ? 161.585 157.380 195.479 1.00 12.64 915 VAL A N 1
ATOM 7311 C CA . VAL A 1 915 ? 162.414 156.788 196.520 1.00 12.64 915 VAL A CA 1
ATOM 7312 C C . VAL A 1 915 ? 163.857 157.231 196.326 1.00 12.64 915 VAL A C 1
ATOM 7313 O O . VAL A 1 915 ? 164.228 157.790 195.294 1.00 12.64 915 VAL A O 1
ATOM 7317 N N . LEU A 1 916 ? 164.673 156.981 197.347 1.00 12.08 916 LEU A N 1
ATOM 7318 C CA . LEU A 1 916 ? 166.114 157.172 197.248 1.00 12.08 916 LEU A CA 1
ATOM 7319 C C . LEU A 1 916 ? 166.768 155.832 196.954 1.00 12.08 916 LEU A C 1
ATOM 7320 O O . LEU A 1 916 ? 166.615 154.883 197.725 1.00 12.08 916 LEU A O 1
ATOM 7325 N N . VAL A 1 917 ? 167.497 155.753 195.848 1.00 12.07 917 VAL A N 1
ATOM 7326 C CA . VAL A 1 917 ? 168.154 154.525 195.422 1.00 12.07 917 VAL A CA 1
ATOM 7327 C C . VAL A 1 917 ? 169.657 154.752 195.411 1.00 12.07 917 VAL A C 1
ATOM 7328 O O . VAL A 1 917 ? 170.140 155.760 194.886 1.00 12.07 917 VAL A O 1
ATOM 7332 N N . ASP A 1 918 ? 170.393 153.818 196.004 1.00 13.47 918 ASP A N 1
ATOM 7333 C CA . ASP A 1 918 ? 171.849 153.815 195.976 1.00 13.47 918 ASP A CA 1
ATOM 7334 C C . ASP A 1 918 ? 172.275 153.055 194.728 1.00 13.47 918 ASP A C 1
ATOM 7335 O O . ASP A 1 918 ? 172.017 151.854 194.608 1.00 13.47 918 ASP A O 1
ATOM 7340 N N . GLN A 1 919 ? 172.924 153.757 193.797 1.00 11.60 919 GLN A N 1
ATOM 7341 C CA . GLN A 1 919 ? 173.317 153.144 192.536 1.00 11.60 919 GLN A CA 1
ATOM 7342 C C . GLN A 1 919 ? 174.460 152.155 192.700 1.00 11.60 919 GLN A C 1
ATOM 7343 O O . GLN A 1 919 ? 174.689 151.340 191.804 1.00 11.60 919 GLN A O 1
ATOM 7349 N N . SER A 1 920 ? 175.182 152.212 193.814 1.00 13.51 920 SER A N 1
ATOM 7350 C CA . SER A 1 920 ? 176.330 151.345 194.020 1.00 13.51 920 SER A CA 1
ATOM 7351 C C . SER A 1 920 ? 175.954 149.983 194.580 1.00 13.51 920 SER A C 1
ATOM 7352 O O . SER A 1 920 ? 176.794 149.078 194.581 1.00 13.51 920 SER A O 1
ATOM 7355 N N . LEU A 1 921 ? 174.721 149.810 195.049 1.00 13.70 921 LEU A N 1
ATOM 7356 C CA . LEU A 1 921 ? 174.290 148.531 195.596 1.00 13.70 921 LEU A CA 1
ATOM 7357 C C . LEU A 1 921 ? 173.948 147.510 194.524 1.00 13.70 921 LEU A C 1
ATOM 7358 O O . LEU A 1 921 ? 173.773 146.332 194.851 1.00 13.70 921 LEU A O 1
ATOM 7363 N N . THR A 1 922 ? 173.852 147.921 193.264 1.00 15.80 922 THR A N 1
ATOM 7364 C CA . THR A 1 922 ? 173.564 147.020 192.160 1.00 15.80 922 THR A CA 1
ATOM 7365 C C . THR A 1 922 ? 174.752 146.994 191.206 1.00 15.80 922 THR A C 1
ATOM 7366 O O . THR A 1 922 ? 175.378 148.028 190.949 1.00 15.80 922 THR A O 1
ATOM 7370 N N . LEU A 1 923 ? 175.098 145.801 190.736 1.00 19.32 923 LEU A N 1
ATOM 7371 C CA . LEU A 1 923 ? 176.205 145.655 189.807 1.00 19.32 923 LEU A CA 1
ATOM 7372 C C . LEU A 1 923 ? 175.739 145.915 188.383 1.00 19.32 923 LEU A C 1
ATOM 7373 O O . LEU A 1 923 ? 174.581 145.683 188.033 1.00 19.32 923 LEU A O 1
ATOM 7378 N N . VAL A 1 924 ? 176.652 146.419 187.559 1.00 18.67 924 VAL A N 1
ATOM 7379 C CA . VAL A 1 924 ? 176.352 146.709 186.166 1.00 18.67 924 VAL A CA 1
ATOM 7380 C C . VAL A 1 924 ? 177.092 145.705 185.296 1.00 18.67 924 VAL A C 1
ATOM 7381 O O . VAL A 1 924 ? 178.005 145.011 185.744 1.00 18.67 924 VAL A O 1
ATOM 7385 N N . LYS A 1 925 ? 176.677 145.625 184.039 1.00 20.16 925 LYS A N 1
ATOM 7386 C CA . LYS A 1 925 ? 177.240 144.624 183.149 1.00 20.16 925 LYS A CA 1
ATOM 7387 C C . LYS A 1 925 ? 178.478 145.160 182.454 1.00 20.16 925 LYS A C 1
ATOM 7388 O O . LYS A 1 925 ? 178.590 146.358 182.183 1.00 20.16 925 LYS A O 1
ATOM 7394 N N . LYS A 1 926 ? 179.422 144.257 182.186 1.00 22.66 926 LYS A N 1
ATOM 7395 C CA . LYS A 1 926 ? 180.690 144.650 181.586 1.00 22.66 926 LYS A CA 1
ATOM 7396 C C . LYS A 1 926 ? 180.501 145.135 180.155 1.00 22.66 926 LYS A C 1
ATOM 7397 O O . LYS A 1 926 ? 181.102 146.136 179.750 1.00 22.66 926 LYS A O 1
ATOM 7403 N N . ASN A 1 927 ? 179.668 144.449 179.379 1.00 21.91 927 ASN A N 1
ATOM 7404 C CA . ASN A 1 927 ? 179.353 144.842 178.013 1.00 21.91 927 ASN A CA 1
ATOM 7405 C C . ASN A 1 927 ? 177.873 145.176 177.916 1.00 21.91 927 ASN A C 1
ATOM 7406 O O . ASN A 1 927 ? 177.033 144.490 178.504 1.00 21.91 927 ASN A O 1
ATOM 7411 N N . ARG A 1 928 ? 177.556 146.234 177.180 1.00 18.88 928 ARG A N 1
ATOM 7412 C CA . ARG A 1 928 ? 176.174 146.663 177.054 1.00 18.88 928 ARG A CA 1
ATOM 7413 C C . ARG A 1 928 ? 175.437 145.846 175.998 1.00 18.88 928 ARG A C 1
ATOM 7414 O O . ARG A 1 928 ? 176.023 145.384 175.016 1.00 18.88 928 ARG A O 1
ATOM 7422 N N . ASP A 1 929 ? 174.132 145.686 176.223 1.00 19.84 929 ASP A N 1
ATOM 7423 C CA . ASP A 1 929 ? 173.246 144.787 175.480 1.00 19.84 929 ASP A CA 1
ATOM 7424 C C . ASP A 1 929 ? 173.748 143.347 175.538 1.00 19.84 929 ASP A C 1
ATOM 7425 O O . ASP A 1 929 ? 173.992 142.694 174.524 1.00 19.84 929 ASP A O 1
ATOM 7430 N N . THR A 1 930 ? 173.900 142.862 176.766 1.00 23.87 930 THR A N 1
ATOM 7431 C CA . THR A 1 930 ? 174.175 141.454 177.049 1.00 23.87 930 THR A CA 1
ATOM 7432 C C . THR A 1 930 ? 173.150 140.974 178.065 1.00 23.87 930 THR A C 1
ATOM 7433 O O . THR A 1 930 ? 173.441 140.885 179.262 1.00 23.87 930 THR A O 1
ATOM 7437 N N . PRO A 1 931 ? 171.924 140.681 177.617 1.00 25.46 931 PRO A N 1
ATOM 7438 C CA . PRO A 1 931 ? 170.854 140.323 178.565 1.00 25.46 931 PRO A CA 1
ATOM 7439 C C . PRO A 1 931 ? 171.112 139.049 179.346 1.00 25.46 931 PRO A C 1
ATOM 7440 O O . PRO A 1 931 ? 170.686 138.943 180.502 1.00 25.46 931 PRO A O 1
ATOM 7444 N N . ASP A 1 932 ? 171.797 138.078 178.750 1.00 32.17 932 ASP A N 1
ATOM 7445 C CA . ASP A 1 932 ? 172.019 136.788 179.387 1.00 32.17 932 ASP A CA 1
ATOM 7446 C C . ASP A 1 932 ? 173.301 136.730 180.203 1.00 32.17 932 ASP A C 1
ATOM 7447 O O . ASP A 1 932 ? 173.604 135.679 180.774 1.00 32.17 932 ASP A O 1
ATOM 7452 N N . GLU A 1 933 ? 174.058 137.819 180.268 1.00 32.77 933 GLU A N 1
ATOM 7453 C CA . GLU A 1 933 ? 175.268 137.853 181.070 1.00 32.77 933 GLU A CA 1
ATOM 7454 C C . GLU A 1 933 ? 174.966 138.329 182.484 1.00 32.77 933 GLU A C 1
ATOM 7455 O O . GLU A 1 933 ? 173.984 139.032 182.733 1.00 32.77 933 GLU A O 1
ATOM 7461 N N . GLU A 1 934 ? 175.823 137.930 183.415 1.00 33.45 934 GLU A N 1
ATOM 7462 C CA . GLU A 1 934 ? 175.719 138.410 184.782 1.00 33.45 934 GLU A CA 1
ATOM 7463 C C . GLU A 1 934 ? 176.301 139.812 184.891 1.00 33.45 934 GLU A C 1
ATOM 7464 O O . GLU A 1 934 ? 177.221 140.180 184.157 1.00 33.45 934 GLU A O 1
ATOM 7470 N N . ALA A 1 935 ? 175.752 140.600 185.807 1.00 26.57 935 ALA A N 1
ATOM 7471 C CA . ALA A 1 935 ? 176.307 141.908 186.106 1.00 26.57 935 ALA A CA 1
ATOM 7472 C C . ALA A 1 935 ? 177.357 141.774 187.198 1.00 26.57 935 ALA A C 1
ATOM 7473 O O . ALA A 1 935 ? 177.095 141.206 188.260 1.00 26.57 935 ALA A O 1
ATOM 7475 N N . THR A 1 936 ? 178.557 142.288 186.926 1.00 26.76 936 THR A N 1
ATOM 7476 C CA . THR A 1 936 ? 179.700 142.046 187.803 1.00 26.76 936 THR A CA 1
ATOM 7477 C C . THR A 1 936 ? 180.459 143.291 188.230 1.00 26.76 936 THR A C 1
ATOM 7478 O O . THR A 1 936 ? 181.304 143.181 189.123 1.00 26.76 936 THR A O 1
ATOM 7482 N N . GLU A 1 937 ? 180.213 144.459 187.650 1.00 25.33 937 GLU A N 1
ATOM 7483 C CA . GLU A 1 937 ? 181.066 145.618 187.865 1.00 25.33 937 GLU A CA 1
ATOM 7484 C C . GLU A 1 937 ? 180.431 146.580 188.861 1.00 25.33 937 GLU A C 1
ATOM 7485 O O . GLU A 1 937 ? 179.208 146.727 188.904 1.00 25.33 937 GLU A O 1
ATOM 7491 N N . GLU A 1 938 ? 181.269 147.228 189.666 1.00 22.22 938 GLU A N 1
ATOM 7492 C CA . GLU A 1 938 ? 180.791 148.242 190.593 1.00 22.22 938 GLU A CA 1
ATOM 7493 C C . GLU A 1 938 ? 180.397 149.512 189.848 1.00 22.22 938 GLU A C 1
ATOM 7494 O O . GLU A 1 938 ? 180.826 149.757 188.719 1.00 22.22 938 GLU A O 1
ATOM 7500 N N . ASN A 1 939 ? 179.565 150.326 190.500 1.00 16.12 939 ASN A N 1
ATOM 7501 C CA . ASN A 1 939 ? 178.992 151.524 189.895 1.00 16.12 939 ASN A CA 1
ATOM 7502 C C . ASN A 1 939 ? 179.149 152.711 190.849 1.00 16.12 939 ASN A C 1
ATOM 7503 O O . ASN A 1 939 ? 178.197 153.422 191.164 1.00 16.12 939 ASN A O 1
ATOM 7508 N N . LYS A 1 940 ? 180.367 152.905 191.346 1.00 14.82 940 LYS A N 1
ATOM 7509 C CA . LYS A 1 940 ? 180.681 154.087 192.136 1.00 14.82 940 LYS A CA 1
ATOM 7510 C C . LYS A 1 940 ? 180.860 155.287 191.217 1.00 14.82 940 LYS A C 1
ATOM 7511 O O . LYS A 1 940 ? 181.421 155.162 190.126 1.00 14.82 940 LYS A O 1
ATOM 7517 N N . GLN A 1 941 ? 180.385 156.455 191.660 1.00 14.44 941 GLN A N 1
ATOM 7518 C CA . GLN A 1 941 ? 180.357 157.623 190.785 1.00 14.44 941 GLN A CA 1
ATOM 7519 C C . GLN A 1 941 ? 181.637 158.442 190.846 1.00 14.44 941 GLN A C 1
ATOM 7520 O O . GLN A 1 941 ? 181.977 159.112 189.869 1.00 14.44 941 GLN A O 1
ATOM 7526 N N . LYS A 1 942 ? 182.353 158.423 191.969 1.00 14.74 942 LYS A N 1
ATOM 7527 C CA . LYS A 1 942 ? 183.609 159.158 192.039 1.00 14.74 942 LYS A CA 1
ATOM 7528 C C . LYS A 1 942 ? 184.745 158.426 191.333 1.00 14.74 942 LYS A C 1
ATOM 7529 O O . LYS A 1 942 ? 185.747 159.056 190.974 1.00 14.74 942 LYS A O 1
ATOM 7535 N N . ILE A 1 943 ? 184.594 157.123 191.093 1.00 13.18 943 ILE A N 1
ATOM 7536 C CA . ILE A 1 943 ? 185.570 156.395 190.290 1.00 13.18 943 ILE A CA 1
ATOM 7537 C C . ILE A 1 943 ? 185.529 156.871 188.841 1.00 13.18 943 ILE A C 1
ATOM 7538 O O . ILE A 1 943 ? 186.559 156.912 188.160 1.00 13.18 943 ILE A O 1
ATOM 7543 N N . LYS A 1 944 ? 184.345 157.259 188.355 1.00 12.40 944 LYS A N 1
ATOM 7544 C CA . LYS A 1 944 ? 184.230 157.842 187.020 1.00 12.40 944 LYS A CA 1
ATOM 7545 C C . LYS A 1 944 ? 185.060 159.117 186.894 1.00 12.40 944 LYS A C 1
ATOM 7546 O O . LYS A 1 944 ? 185.792 159.304 185.910 1.00 12.40 944 LYS A O 1
ATOM 7552 N N . LEU A 1 945 ? 184.967 159.997 187.894 1.00 11.61 945 LEU A N 1
ATOM 7553 C CA . LEU A 1 945 ? 185.747 161.229 187.900 1.00 11.61 945 LEU A CA 1
ATOM 7554 C C . LEU A 1 945 ? 187.236 160.934 188.000 1.00 11.61 945 LEU A C 1
ATOM 7555 O O . LEU A 1 945 ? 188.055 161.566 187.322 1.00 11.61 945 LEU A O 1
ATOM 7560 N N . LYS A 1 946 ? 187.599 159.962 188.837 1.00 13.26 946 LYS A N 1
ATOM 7561 C CA . LYS A 1 946 ? 188.994 159.568 189.001 1.00 13.26 946 LYS A CA 1
ATOM 7562 C C . LYS A 1 946 ? 189.591 159.060 187.690 1.00 13.26 946 LYS A C 1
ATOM 7563 O O . LYS A 1 946 ? 190.711 159.427 187.309 1.00 13.26 946 LYS A O 1
ATOM 7569 N N . GLN A 1 947 ? 188.829 158.242 186.964 1.00 13.15 947 GLN A N 1
ATOM 7570 C CA . GLN A 1 947 ? 189.317 157.673 185.715 1.00 13.15 947 GLN A CA 1
ATOM 7571 C C . GLN A 1 947 ? 189.405 158.719 184.612 1.00 13.15 947 GLN A C 1
ATOM 7572 O O . GLN A 1 947 ? 190.343 158.694 183.806 1.00 13.15 947 GLN A O 1
ATOM 7578 N N . LEU A 1 948 ? 188.450 159.656 184.557 1.00 11.23 948 LEU A N 1
ATOM 7579 C CA . LEU A 1 948 ? 188.579 160.735 183.580 1.00 11.23 948 LEU A CA 1
ATOM 7580 C C . LEU A 1 948 ? 189.760 161.644 183.900 1.00 11.23 948 LEU A C 1
ATOM 7581 O O . LEU A 1 948 ? 190.423 162.137 182.981 1.00 11.23 948 LEU A O 1
ATOM 7586 N N . SER A 1 949 ? 190.057 161.857 185.186 1.00 12.22 949 SER A N 1
ATOM 7587 C CA . SER A 1 949 ? 191.240 162.633 185.546 1.00 12.22 949 SER A CA 1
ATOM 7588 C C . SER A 1 949 ? 192.516 161.931 185.109 1.00 12.22 949 SER A C 1
ATOM 7589 O O . SER A 1 949 ? 193.448 162.577 184.624 1.00 12.22 949 SER A O 1
ATOM 7592 N N . TYR A 1 950 ? 192.577 160.608 185.277 1.00 13.58 950 TYR A N 1
ATOM 7593 C CA . TYR A 1 950 ? 193.747 159.861 184.818 1.00 13.58 950 TYR A CA 1
ATOM 7594 C C . TYR A 1 950 ? 193.893 159.920 183.301 1.00 13.58 950 TYR A C 1
ATOM 7595 O O . TYR A 1 950 ? 195.011 160.050 182.783 1.00 13.58 950 TYR A O 1
ATOM 7604 N N . ILE A 1 951 ? 192.776 159.836 182.576 1.00 13.08 951 ILE A N 1
ATOM 7605 C CA . ILE A 1 951 ? 192.810 159.925 181.116 1.00 13.08 951 ILE A CA 1
ATOM 7606 C C . ILE A 1 951 ? 193.310 161.297 180.671 1.00 13.08 951 ILE A C 1
ATOM 7607 O O . ILE A 1 951 ? 194.132 161.411 179.754 1.00 13.08 951 ILE A O 1
ATOM 7612 N N . ARG A 1 952 ? 192.839 162.358 181.331 1.00 10.31 952 ARG A N 1
ATOM 7613 C CA . ARG A 1 952 ? 193.268 163.705 180.962 1.00 10.31 952 ARG A CA 1
ATOM 7614 C C . ARG A 1 952 ? 194.731 163.955 181.321 1.00 10.31 952 ARG A C 1
ATOM 7615 O O . ARG A 1 952 ? 195.443 164.647 180.584 1.00 10.31 952 ARG A O 1
ATOM 7623 N N . LYS A 1 953 ? 195.201 163.395 182.438 1.00 12.23 953 LYS A N 1
ATOM 7624 C CA . LYS A 1 953 ? 196.619 163.482 182.778 1.00 12.23 953 LYS A CA 1
ATOM 7625 C C . LYS A 1 953 ? 197.487 162.784 181.737 1.00 12.23 953 LYS A C 1
ATOM 7626 O O . LYS A 1 953 ? 198.532 163.313 181.328 1.00 12.23 953 LYS A O 1
ATOM 7632 N N . LEU A 1 954 ? 197.066 161.598 181.292 1.00 13.36 954 LEU A N 1
ATOM 7633 C CA . LEU A 1 954 ? 197.806 160.900 180.247 1.00 13.36 954 LEU A CA 1
ATOM 7634 C C . LEU A 1 954 ? 197.796 161.680 178.937 1.00 13.36 954 LEU A C 1
ATOM 7635 O O . LEU A 1 954 ? 198.800 161.702 178.223 1.00 13.36 954 LEU A O 1
ATOM 7640 N N . GLN A 1 955 ? 196.676 162.323 178.599 1.00 12.09 955 GLN A N 1
ATOM 7641 C CA . GLN A 1 955 ? 196.621 163.107 177.365 1.00 12.09 955 GLN A CA 1
ATOM 7642 C C . GLN A 1 955 ? 197.531 164.328 177.431 1.00 12.09 955 GLN A C 1
ATOM 7643 O O . GLN A 1 955 ? 198.183 164.683 176.439 1.00 12.09 955 GLN A O 1
ATOM 7649 N N . HIS A 1 956 ? 197.588 164.986 178.592 1.00 11.51 956 HIS A N 1
ATOM 7650 C CA . HIS A 1 956 ? 198.500 166.112 178.767 1.00 11.51 956 HIS A CA 1
ATOM 7651 C C . HIS A 1 956 ? 199.950 165.672 178.614 1.00 11.51 956 HIS A C 1
ATOM 7652 O O . HIS A 1 956 ? 200.760 166.364 177.984 1.00 11.51 956 HIS A O 1
ATOM 7659 N N . LYS A 1 957 ? 200.297 164.513 179.178 1.00 14.99 957 LYS A N 1
ATOM 7660 C CA . LYS A 1 957 ? 201.658 164.017 178.996 1.00 14.99 957 LYS A CA 1
ATOM 7661 C C . LYS A 1 957 ? 201.906 163.531 177.572 1.00 14.99 957 LYS A C 1
ATOM 7662 O O . LYS A 1 957 ? 203.048 163.538 177.117 1.00 14.99 957 LYS A O 1
ATOM 7668 N N . MET A 1 958 ? 200.865 163.098 176.857 1.00 15.77 958 MET A N 1
ATOM 7669 C CA . MET A 1 958 ? 201.014 162.821 175.431 1.00 15.77 958 MET A CA 1
ATOM 7670 C C . MET A 1 958 ? 201.363 164.079 174.662 1.00 15.77 958 MET A C 1
ATOM 7671 O O . MET A 1 958 ? 202.121 164.026 173.690 1.00 15.77 958 MET A O 1
ATOM 7676 N N . GLN A 1 959 ? 200.782 165.208 175.054 1.00 13.68 959 GLN A N 1
ATOM 7677 C CA . GLN A 1 959 ? 201.107 166.468 174.397 1.00 13.68 959 GLN A CA 1
ATOM 7678 C C . GLN A 1 959 ? 202.523 166.934 174.723 1.00 13.68 959 GLN A C 1
ATOM 7679 O O . GLN A 1 959 ? 203.273 167.320 173.822 1.00 13.68 959 GLN A O 1
ATOM 7685 N N . THR A 1 960 ? 202.916 166.903 175.999 1.00 14.19 960 THR A N 1
ATOM 7686 C CA . THR A 1 960 ? 204.186 167.515 176.382 1.00 14.19 960 THR A CA 1
ATOM 7687 C C . THR A 1 960 ? 205.355 166.539 176.483 1.00 14.19 960 THR A C 1
ATOM 7688 O O . THR A 1 960 ? 206.505 166.967 176.343 1.00 14.19 960 THR A O 1
ATOM 7692 N N . ASN A 1 961 ? 205.106 165.255 176.720 1.00 19.40 961 ASN A N 1
ATOM 7693 C CA . ASN A 1 961 ? 206.161 164.266 176.954 1.00 19.40 961 ASN A CA 1
ATOM 7694 C C . ASN A 1 961 ? 205.894 163.017 176.126 1.00 19.40 961 ASN A C 1
ATOM 7695 O O . ASN A 1 961 ? 205.831 161.907 176.653 1.00 19.40 961 ASN A O 1
ATOM 7700 N N . GLU A 1 962 ? 205.700 163.203 174.817 1.00 22.25 962 GLU A N 1
ATOM 7701 C CA . GLU A 1 962 ? 205.161 162.148 173.959 1.00 22.25 962 GLU A CA 1
ATOM 7702 C C . GLU A 1 962 ? 206.048 160.908 173.923 1.00 22.25 962 GLU A C 1
ATOM 7703 O O . GLU A 1 962 ? 205.543 159.781 173.900 1.00 22.25 962 GLU A O 1
ATOM 7709 N N . GLN A 1 963 ? 207.368 161.087 173.907 1.00 25.51 963 GLN A N 1
ATOM 7710 C CA . GLN A 1 963 ? 208.251 159.926 173.880 1.00 25.51 963 GLN A CA 1
ATOM 7711 C C . GLN A 1 963 ? 208.245 159.179 175.208 1.00 25.51 963 GLN A C 1
ATOM 7712 O O . GLN A 1 963 ? 208.404 157.955 175.226 1.00 25.51 963 GLN A O 1
ATOM 7718 N N . ASP A 1 964 ? 208.068 159.888 176.323 1.00 26.93 964 ASP A N 1
ATOM 7719 C CA . ASP A 1 964 ? 207.952 159.219 177.614 1.00 26.93 964 ASP A CA 1
ATOM 7720 C C . ASP A 1 964 ? 206.670 158.407 177.713 1.00 26.93 964 ASP A C 1
ATOM 7721 O O . ASP A 1 964 ? 206.640 157.383 178.402 1.00 26.93 964 ASP A O 1
ATOM 7726 N N . VAL A 1 965 ? 205.603 158.862 177.059 1.00 24.14 965 VAL A N 1
ATOM 7727 C CA . VAL A 1 965 ? 204.352 158.113 177.040 1.00 24.14 965 VAL A CA 1
ATOM 7728 C C . VAL A 1 965 ? 204.492 156.863 176.181 1.00 24.14 965 VAL A C 1
ATOM 7729 O O . VAL A 1 965 ? 203.998 155.788 176.537 1.00 24.14 965 VAL A O 1
ATOM 7733 N N . LEU A 1 966 ? 205.179 156.979 175.041 1.00 26.73 966 LEU A N 1
ATOM 7734 C CA . LEU A 1 966 ? 205.340 155.832 174.151 1.00 26.73 966 LEU A CA 1
ATOM 7735 C C . LEU A 1 966 ? 206.245 154.764 174.749 1.00 26.73 966 LEU A C 1
ATOM 7736 O O . LEU A 1 966 ? 206.200 153.606 174.323 1.00 26.73 966 LEU A O 1
ATOM 7741 N N . ASP A 1 967 ? 207.070 155.129 175.732 1.00 30.93 967 ASP A N 1
ATOM 7742 C CA . ASP A 1 967 ? 207.978 154.173 176.351 1.00 30.93 967 ASP A CA 1
ATOM 7743 C C . ASP A 1 967 ? 207.291 153.311 177.396 1.00 30.93 967 ASP A C 1
ATOM 7744 O O . ASP A 1 967 ? 207.926 152.409 177.949 1.00 30.93 967 ASP A O 1
ATOM 7749 N N . LEU A 1 968 ? 206.017 153.575 177.694 1.00 29.30 968 LEU A N 1
ATOM 7750 C CA . LEU A 1 968 ? 205.326 152.800 178.718 1.00 29.30 968 LEU A CA 1
ATOM 7751 C C . LEU A 1 968 ? 204.977 151.402 178.228 1.00 29.30 968 LEU A C 1
ATOM 7752 O O . LEU A 1 968 ? 204.736 150.506 179.041 1.00 29.30 968 LEU A O 1
ATOM 7757 N N . ILE A 1 969 ? 204.951 151.193 176.913 1.00 32.57 969 ILE A N 1
ATOM 7758 C CA . ILE A 1 969 ? 204.521 149.932 176.321 1.00 32.57 969 ILE A CA 1
ATOM 7759 C C . ILE A 1 969 ? 205.612 149.288 175.470 1.00 32.57 969 ILE A C 1
ATOM 7760 O O . ILE A 1 969 ? 205.299 148.642 174.465 1.00 32.57 969 ILE A O 1
ATOM 7765 N N . ASN A 1 970 ? 206.887 149.438 175.849 1.00 37.99 970 ASN A N 1
ATOM 7766 C CA . ASN A 1 970 ? 207.992 148.986 175.001 1.00 37.99 970 ASN A CA 1
ATOM 7767 C C . ASN A 1 970 ? 207.966 147.481 174.752 1.00 37.99 970 ASN A C 1
ATOM 7768 O O . ASN A 1 970 ? 207.740 147.032 173.623 1.00 37.99 970 ASN A O 1
ATOM 7773 N N . ASN A 1 971 ? 208.197 146.686 175.790 1.00 40.59 971 ASN A N 1
ATOM 7774 C CA . ASN A 1 971 ? 208.393 145.249 175.642 1.00 40.59 971 ASN A CA 1
ATOM 7775 C C . ASN A 1 971 ? 207.134 144.469 175.999 1.00 40.59 971 ASN A C 1
ATOM 7776 O O . ASN A 1 971 ? 207.211 143.373 176.558 1.00 40.59 971 ASN A O 1
ATOM 7781 N N . GLU A 1 972 ? 205.975 145.029 175.654 1.00 40.77 972 GLU A N 1
ATOM 7782 C CA . GLU A 1 972 ? 204.670 144.467 175.985 1.00 40.77 972 GLU A CA 1
ATOM 7783 C C . GLU A 1 972 ? 204.545 144.157 177.479 1.00 40.77 972 GLU A C 1
ATOM 7784 O O . GLU A 1 972 ? 204.521 142.989 177.875 1.00 40.77 972 GLU A O 1
ATOM 7790 N N . PRO A 1 973 ? 204.479 145.181 178.329 1.00 36.11 973 PRO A N 1
ATOM 7791 C CA . PRO A 1 973 ? 204.497 144.937 179.771 1.00 36.11 973 PRO A CA 1
ATOM 7792 C C . PRO A 1 973 ? 203.192 144.326 180.254 1.00 36.11 973 PRO A C 1
ATOM 7793 O O . PRO A 1 973 ? 202.147 144.446 179.614 1.00 36.11 973 PRO A O 1
ATOM 7797 N N . SER A 1 974 ? 203.269 143.653 181.397 1.00 36.60 974 SER A N 1
ATOM 7798 C CA . SER A 1 974 ? 202.070 143.185 182.065 1.00 36.60 974 SER A CA 1
ATOM 7799 C C . SER A 1 974 ? 201.320 144.374 182.659 1.00 36.60 974 SER A C 1
ATOM 7800 O O . SER A 1 974 ? 201.796 145.508 182.645 1.00 36.60 974 SER A O 1
ATOM 7803 N N . ASP A 1 975 ? 200.125 144.102 183.189 1.00 35.43 975 ASP A N 1
ATOM 7804 C CA . ASP A 1 975 ? 199.339 145.170 183.800 1.00 35.43 975 ASP A CA 1
ATOM 7805 C C . ASP A 1 975 ? 200.031 145.756 185.022 1.00 35.43 975 ASP A C 1
ATOM 7806 O O . ASP A 1 975 ? 199.927 146.961 185.272 1.00 35.43 975 ASP A O 1
ATOM 7811 N N . GLU A 1 976 ? 200.755 144.934 185.777 1.00 37.48 976 GLU A N 1
ATOM 7812 C CA . GLU A 1 976 ? 201.498 145.449 186.920 1.00 37.48 976 GLU A CA 1
ATOM 7813 C C . GLU A 1 976 ? 202.676 146.314 186.486 1.00 37.48 976 GLU A C 1
ATOM 7814 O O . GLU A 1 976 ? 202.864 147.412 187.015 1.00 37.48 976 GLU A O 1
ATOM 7820 N N . GLU A 1 977 ? 203.468 145.854 185.516 1.00 35.18 977 GLU A N 1
ATOM 7821 C CA . GLU A 1 977 ? 204.587 146.667 185.048 1.00 35.18 977 GLU A CA 1
ATOM 7822 C C . GLU A 1 977 ? 204.099 147.925 184.339 1.00 35.18 977 GLU A C 1
ATOM 7823 O O . GLU A 1 977 ? 204.698 148.997 184.484 1.00 35.18 977 GLU A O 1
ATOM 7829 N N . PHE A 1 978 ? 203.005 147.816 183.582 1.00 30.80 978 PHE A N 1
ATOM 7830 C CA . PHE A 1 978 ? 202.414 148.994 182.954 1.00 30.80 978 PHE A CA 1
ATOM 7831 C C . PHE A 1 978 ? 201.900 149.977 183.998 1.00 30.80 978 PHE A C 1
ATOM 7832 O O . PHE A 1 978 ? 201.953 151.193 183.792 1.00 30.80 978 PHE A O 1
ATOM 7840 N N . LYS A 1 979 ? 201.401 149.469 185.127 1.00 30.60 979 LYS A N 1
ATOM 7841 C CA . LYS A 1 979 ? 200.959 150.346 186.206 1.00 30.60 979 LYS A CA 1
ATOM 7842 C C . LYS A 1 979 ? 202.133 151.070 186.853 1.00 30.60 979 LYS A C 1
ATOM 7843 O O . LYS A 1 979 ? 202.073 152.279 187.091 1.00 30.60 979 LYS A O 1
ATOM 7849 N N . LYS A 1 980 ? 203.213 150.343 187.151 1.00 32.81 980 LYS A N 1
ATOM 7850 C CA . LYS A 1 980 ? 204.362 150.985 187.792 1.00 32.81 980 LYS A CA 1
ATOM 7851 C C . LYS A 1 980 ? 205.128 151.896 186.841 1.00 32.81 980 LYS A C 1
ATOM 7852 O O . LYS A 1 980 ? 205.877 152.766 187.296 1.00 32.81 980 LYS A O 1
ATOM 7858 N N . ARG A 1 981 ? 204.970 151.721 185.527 1.00 30.58 981 ARG A N 1
ATOM 7859 C CA . ARG A 1 981 ? 205.557 152.688 184.603 1.00 30.58 981 ARG A CA 1
ATOM 7860 C C . ARG A 1 981 ? 204.743 153.976 184.558 1.00 30.58 981 ARG A C 1
ATOM 7861 O O . ARG A 1 981 ? 205.293 155.054 184.308 1.00 30.58 981 ARG A O 1
ATOM 7869 N N . ILE A 1 982 ? 203.432 153.882 184.786 1.00 27.75 982 ILE A N 1
ATOM 7870 C CA . ILE A 1 982 ? 202.577 155.067 184.790 1.00 27.75 982 ILE A CA 1
ATOM 7871 C C . ILE A 1 982 ? 202.894 155.950 185.989 1.00 27.75 982 ILE A C 1
ATOM 7872 O O . ILE A 1 982 ? 202.918 157.182 185.884 1.00 27.75 982 ILE A O 1
ATOM 7877 N N . GLU A 1 983 ? 203.174 155.332 187.138 1.00 29.69 983 GLU A N 1
ATOM 7878 C CA . GLU A 1 983 ? 203.400 156.063 188.378 1.00 29.69 983 GLU A CA 1
ATOM 7879 C C . GLU A 1 983 ? 204.628 156.963 188.323 1.00 29.69 983 GLU A C 1
ATOM 7880 O O . GLU A 1 983 ? 204.706 157.931 189.086 1.00 29.69 983 GLU A O 1
ATOM 7886 N N . GLY A 1 984 ? 205.582 156.676 187.449 1.00 27.94 984 GLY A N 1
ATOM 7887 C CA . GLY A 1 984 ? 206.707 157.566 187.268 1.00 27.94 984 GLY A CA 1
ATOM 7888 C C . GLY A 1 984 ? 206.461 158.728 186.341 1.00 27.94 984 GLY A C 1
ATOM 7889 O O . GLY A 1 984 ? 207.365 159.535 186.119 1.00 27.94 984 GLY A O 1
ATOM 7890 N N . LEU A 1 985 ? 205.264 158.836 185.796 1.00 23.11 985 LEU A N 1
ATOM 7891 C CA . LEU A 1 985 ? 204.885 159.847 184.818 1.00 23.11 985 LEU A CA 1
ATOM 7892 C C . LEU A 1 985 ? 203.642 160.626 185.216 1.00 23.11 985 LEU A C 1
ATOM 7893 O O . LEU A 1 985 ? 203.589 161.837 184.999 1.00 23.11 985 LEU A O 1
ATOM 7898 N N . ILE A 1 986 ? 202.658 159.967 185.820 1.00 20.90 986 ILE A N 1
ATOM 7899 C CA . ILE A 1 986 ? 201.363 160.550 186.153 1.00 20.90 986 ILE A CA 1
ATOM 7900 C C . ILE A 1 986 ? 201.242 160.615 187.668 1.00 20.90 986 ILE A C 1
ATOM 7901 O O . ILE A 1 986 ? 201.596 159.659 188.366 1.00 20.90 986 ILE A O 1
ATOM 7906 N N . SER A 1 987 ? 200.766 161.746 188.181 1.00 17.98 987 SER A N 1
ATOM 7907 C CA . SER A 1 987 ? 200.544 161.878 189.612 1.00 17.98 987 SER A CA 1
ATOM 7908 C C . SER A 1 987 ? 199.250 161.187 190.023 1.00 17.98 987 SER A C 1
ATOM 7909 O O . SER A 1 987 ? 198.393 160.874 189.194 1.00 17.98 987 SER A O 1
ATOM 7912 N N . SER A 1 988 ? 199.119 160.945 191.322 1.00 19.28 988 SER A N 1
ATOM 7913 C CA . SER A 1 988 ? 197.935 160.289 191.844 1.00 19.28 988 SER A CA 1
ATOM 7914 C C . SER A 1 988 ? 196.765 161.266 191.902 1.00 19.28 988 SER A C 1
ATOM 7915 O O . SER A 1 988 ? 196.931 162.483 191.793 1.00 19.28 988 SER A O 1
ATOM 7918 N N . PHE A 1 989 ? 195.563 160.711 192.074 1.00 15.22 989 PHE A N 1
ATOM 7919 C CA . PHE A 1 989 ? 194.354 161.529 192.066 1.00 15.22 989 PHE A CA 1
ATOM 7920 C C . PHE A 1 989 ? 194.297 162.463 193.268 1.00 15.22 989 PHE A C 1
ATOM 7921 O O . PHE A 1 989 ? 193.970 163.647 193.128 1.00 15.22 989 PHE A O 1
ATOM 7929 N N . GLY A 1 990 ? 194.614 161.959 194.453 1.00 20.85 990 GLY A N 1
ATOM 7930 C CA . GLY A 1 990 ? 194.573 162.760 195.654 1.00 20.85 990 GLY A CA 1
ATOM 7931 C C . GLY A 1 990 ? 193.501 162.391 196.652 1.00 20.85 990 GLY A C 1
ATOM 7932 O O . GLY A 1 990 ? 193.331 163.109 197.641 1.00 20.85 990 GLY A O 1
ATOM 7933 N N . GLU A 1 991 ? 192.763 161.311 196.418 1.00 25.49 991 GLU A N 1
ATOM 7934 C CA . GLU A 1 991 ? 191.815 160.770 197.376 1.00 25.49 991 GLU A CA 1
ATOM 7935 C C . GLU A 1 991 ? 191.823 159.256 197.239 1.00 25.49 991 GLU A C 1
ATOM 7936 O O . GLU A 1 991 ? 191.869 158.721 196.130 1.00 25.49 991 GLU A O 1
ATOM 7942 N N . GLY A 1 992 ? 191.782 158.571 198.374 1.00 35.51 992 GLY A N 1
ATOM 7943 C CA . GLY A 1 992 ? 191.857 157.126 198.382 1.00 35.51 992 GLY A CA 1
ATOM 7944 C C . GLY A 1 992 ? 193.295 156.650 198.318 1.00 35.51 992 GLY A C 1
ATOM 7945 O O . GLY A 1 992 ? 194.248 157.413 198.446 1.00 35.51 992 GLY A O 1
ATOM 7946 N N . GLN A 1 993 ? 193.441 155.342 198.129 1.00 35.95 993 GLN A N 1
ATOM 7947 C CA . GLN A 1 993 ? 194.762 154.765 197.933 1.00 35.95 993 GLN A CA 1
ATOM 7948 C C . GLN A 1 993 ? 195.322 155.237 196.598 1.00 35.95 993 GLN A C 1
ATOM 7949 O O . GLN A 1 993 ? 194.572 155.496 195.654 1.00 35.95 993 GLN A O 1
ATOM 7955 N N . LYS A 1 994 ? 196.643 155.384 196.531 1.00 32.19 994 LYS A N 1
ATOM 7956 C CA . LYS A 1 994 ? 197.284 155.934 195.344 1.00 32.19 994 LYS A CA 1
ATOM 7957 C C . LYS A 1 994 ? 197.132 155.001 194.151 1.00 32.19 994 LYS A C 1
ATOM 7958 O O . LYS A 1 994 ? 197.401 153.800 194.251 1.00 32.19 994 LYS A O 1
ATOM 7964 N N . TYR A 1 995 ? 196.705 155.573 193.020 1.00 24.61 995 TYR A N 1
ATOM 7965 C CA . TYR A 1 995 ? 196.504 154.862 191.754 1.00 24.61 995 TYR A CA 1
ATOM 7966 C C . TYR A 1 995 ? 195.558 153.674 191.908 1.00 24.61 995 TYR A C 1
ATOM 7967 O O . TYR A 1 995 ? 195.792 152.606 191.342 1.00 24.61 995 TYR A O 1
ATOM 7976 N N . ALA A 1 996 ? 194.479 153.860 192.673 1.00 24.30 996 ALA A N 1
ATOM 7977 C CA . ALA A 1 996 ? 193.640 152.736 193.076 1.00 24.30 996 ALA A CA 1
ATOM 7978 C C . ALA A 1 996 ? 192.794 152.211 191.924 1.00 24.30 996 ALA A C 1
ATOM 7979 O O . ALA A 1 996 ? 192.700 150.995 191.723 1.00 24.30 996 ALA A O 1
ATOM 7981 N N . ASP A 1 997 ? 192.171 153.102 191.159 1.00 21.47 997 ASP A N 1
ATOM 7982 C CA . ASP A 1 997 ? 191.257 152.717 190.092 1.00 21.47 997 ASP A CA 1
ATOM 7983 C C . ASP A 1 997 ? 191.742 153.204 188.732 1.00 21.47 997 ASP A C 1
ATOM 7984 O O . ASP A 1 997 ? 190.985 153.814 187.977 1.00 21.47 997 ASP A O 1
ATOM 7989 N N . LEU A 1 998 ? 193.008 152.959 188.433 1.00 19.69 998 LEU A N 1
ATOM 7990 C CA . LEU A 1 998 ? 193.612 153.437 187.201 1.00 19.69 998 LEU A CA 1
ATOM 7991 C C . LEU A 1 998 ? 193.029 152.694 185.999 1.00 19.69 998 LEU A C 1
ATOM 7992 O O . LEU A 1 998 ? 193.020 151.457 185.987 1.00 19.69 998 LEU A O 1
ATOM 7997 N N . PRO A 1 999 ? 192.527 153.403 184.980 1.00 19.30 999 PRO A N 1
ATOM 7998 C CA . PRO A 1 999 ? 191.903 152.742 183.818 1.00 19.30 999 PRO A CA 1
ATOM 7999 C C . PRO A 1 999 ? 192.927 152.181 182.834 1.00 19.30 999 PRO A C 1
ATOM 8000 O O . PRO A 1 999 ? 193.167 152.737 181.765 1.00 19.30 999 PRO A O 1
ATOM 8004 N N . ILE A 1 1000 ? 193.503 151.029 183.190 1.00 25.22 1000 ILE A N 1
ATOM 8005 C CA . ILE A 1 1000 ? 194.665 150.479 182.488 1.00 25.22 1000 ILE A CA 1
ATOM 8006 C C . ILE A 1 1000 ? 194.336 150.124 181.042 1.00 25.22 1000 ILE A C 1
ATOM 8007 O O . ILE A 1 1000 ? 195.113 150.414 180.125 1.00 25.22 1000 ILE A O 1
ATOM 8012 N N . ASN A 1 1001 ? 193.183 149.497 180.812 1.00 27.71 1001 ASN A N 1
ATOM 8013 C CA . ASN A 1 1001 ? 192.849 149.039 179.466 1.00 27.71 1001 ASN A CA 1
ATOM 8014 C C . ASN A 1 1001 ? 192.548 150.203 178.530 1.00 27.71 1001 ASN A C 1
ATOM 8015 O O . ASN A 1 1001 ? 192.863 150.140 177.338 1.00 27.71 1001 ASN A O 1
ATOM 8020 N N . THR A 1 1002 ? 191.923 151.264 179.041 1.00 25.50 1002 THR A N 1
ATOM 8021 C CA . THR A 1 1002 ? 191.677 152.446 178.220 1.00 25.50 1002 THR A CA 1
ATOM 8022 C C . THR A 1 1002 ? 192.980 153.148 177.863 1.00 25.50 1002 THR A C 1
ATOM 8023 O O . THR A 1 1002 ? 193.206 153.504 176.704 1.00 25.50 1002 THR A O 1
ATOM 8027 N N . MET A 1 1003 ? 193.860 153.328 178.852 1.00 23.56 1003 MET A N 1
ATOM 8028 C CA . MET A 1 1003 ? 195.099 154.076 178.656 1.00 23.56 1003 MET A CA 1
ATOM 8029 C C . MET A 1 1003 ? 196.035 153.361 177.688 1.00 23.56 1003 MET A C 1
ATOM 8030 O O . MET A 1 1003 ? 196.686 153.997 176.848 1.00 23.56 1003 MET A O 1
ATOM 8035 N N . ARG A 1 1004 ? 196.110 152.032 177.789 1.00 27.81 1004 ARG A N 1
ATOM 8036 C CA . ARG A 1 1004 ? 196.973 151.262 176.901 1.00 27.81 1004 ARG A CA 1
ATOM 8037 C C . ARG A 1 1004 ? 196.495 151.340 175.458 1.00 27.81 1004 ARG A C 1
ATOM 8038 O O . ARG A 1 1004 ? 197.309 151.402 174.530 1.00 27.81 1004 ARG A O 1
ATOM 8046 N N . GLU A 1 1005 ? 195.175 151.343 175.248 1.00 27.64 1005 GLU A N 1
ATOM 8047 C CA . GLU A 1 1005 ? 194.634 151.508 173.902 1.00 27.64 1005 GLU A CA 1
ATOM 8048 C C . GLU A 1 1005 ? 194.946 152.889 173.340 1.00 27.64 1005 GLU A C 1
ATOM 8049 O O . GLU A 1 1005 ? 195.226 153.027 172.146 1.00 27.64 1005 GLU A O 1
ATOM 8055 N N . MET A 1 1006 ? 194.896 153.926 174.184 1.00 26.25 1006 MET A N 1
ATOM 8056 C CA . MET A 1 1006 ? 195.268 155.268 173.743 1.00 26.25 1006 MET A CA 1
ATOM 8057 C C . MET A 1 1006 ? 196.729 155.331 173.324 1.00 26.25 1006 MET A C 1
ATOM 8058 O O . MET A 1 1006 ? 197.059 155.930 172.292 1.00 26.25 1006 MET A O 1
ATOM 8063 N N . ILE A 1 1007 ? 197.619 154.721 174.111 1.00 26.13 1007 ILE A N 1
ATOM 8064 C CA . ILE A 1 1007 ? 199.037 154.732 173.759 1.00 26.13 1007 ILE A CA 1
ATOM 8065 C C . ILE A 1 1007 ? 199.280 153.926 172.487 1.00 26.13 1007 ILE A C 1
ATOM 8066 O O . ILE A 1 1007 ? 200.100 154.309 171.645 1.00 26.13 1007 ILE A O 1
ATOM 8071 N N . SER A 1 1008 ? 198.555 152.818 172.311 1.00 28.12 1008 SER A N 1
ATOM 8072 C CA . SER A 1 1008 ? 198.689 152.030 171.088 1.00 28.12 1008 SER A CA 1
ATOM 8073 C C . SER A 1 1008 ? 198.194 152.796 169.867 1.00 28.12 1008 SER A C 1
ATOM 8074 O O . SER A 1 1008 ? 198.799 152.712 168.794 1.00 28.12 1008 SER A O 1
ATOM 8077 N N . ASP A 1 1009 ? 197.096 153.544 170.004 1.00 29.22 1009 ASP A N 1
ATOM 8078 C CA . ASP A 1 1009 ? 196.604 154.349 168.889 1.00 29.22 1009 ASP A CA 1
ATOM 8079 C C . ASP A 1 1009 ? 197.571 155.476 168.550 1.00 29.22 1009 ASP A C 1
ATOM 8080 O O . ASP A 1 1009 ? 197.760 155.806 167.374 1.00 29.22 1009 ASP A O 1
ATOM 8085 N N . LEU A 1 1010 ? 198.179 156.089 169.568 1.00 26.96 1010 LEU A N 1
ATOM 8086 C CA . LEU A 1 1010 ? 199.188 157.115 169.322 1.00 26.96 1010 LEU A CA 1
ATOM 8087 C C . LEU A 1 1010 ? 200.392 156.535 168.588 1.00 26.96 1010 LEU A C 1
ATOM 8088 O O . LEU A 1 1010 ? 200.898 157.128 167.627 1.00 26.96 1010 LEU A O 1
ATOM 8093 N N . GLN A 1 1011 ? 200.852 155.360 169.025 1.00 29.97 1011 GLN A N 1
ATOM 8094 C CA . GLN A 1 1011 ? 201.965 154.690 168.362 1.00 29.97 1011 GLN A CA 1
ATOM 8095 C C . GLN A 1 1011 ? 201.610 154.306 166.932 1.00 29.97 1011 GLN A C 1
ATOM 8096 O O . GLN A 1 1011 ? 202.470 154.321 166.046 1.00 29.97 1011 GLN A O 1
ATOM 8102 N N . GLY A 1 1012 ? 200.351 153.937 166.694 1.00 29.79 1012 GLY A N 1
ATOM 8103 C CA . GLY A 1 1012 ? 199.920 153.638 165.339 1.00 29.79 1012 GLY A CA 1
ATOM 8104 C C . GLY A 1 1012 ? 199.905 154.862 164.446 1.00 29.79 1012 GLY A C 1
ATOM 8105 O O . GLY A 1 1012 ? 200.319 154.803 163.288 1.00 29.79 1012 GLY A O 1
ATOM 8106 N N . VAL A 1 1013 ? 199.417 155.987 164.974 1.00 28.18 1013 VAL A N 1
ATOM 8107 C CA . VAL A 1 1013 ? 199.365 157.224 164.196 1.00 28.18 1013 VAL A CA 1
ATOM 8108 C C . VAL A 1 1013 ? 200.771 157.699 163.849 1.00 28.18 1013 VAL A C 1
ATOM 8109 O O . VAL A 1 1013 ? 201.041 158.110 162.715 1.00 28.18 1013 VAL A O 1
ATOM 8113 N N . ILE A 1 1014 ? 201.689 157.632 164.813 1.00 30.13 1014 ILE A N 1
ATOM 8114 C CA . ILE A 1 1014 ? 203.067 158.051 164.568 1.00 30.13 1014 ILE A CA 1
ATOM 8115 C C . ILE A 1 1014 ? 203.741 157.131 163.552 1.00 30.13 1014 ILE A C 1
ATOM 8116 O O . ILE A 1 1014 ? 204.533 157.581 162.715 1.00 30.13 1014 ILE A O 1
ATOM 8121 N N . ALA A 1 1015 ? 203.410 155.839 163.580 1.00 31.58 1015 ALA A N 1
ATOM 8122 C CA . ALA A 1 1015 ? 204.011 154.904 162.635 1.00 31.58 1015 ALA A CA 1
ATOM 8123 C C . ALA A 1 1015 ? 203.431 155.046 161.231 1.00 31.58 1015 ALA A C 1
ATOM 8124 O O . ALA A 1 1015 ? 204.044 154.581 160.264 1.00 31.58 1015 ALA A O 1
ATOM 8126 N N . ARG A 1 1016 ? 202.263 155.670 161.093 1.00 30.57 1016 ARG A N 1
ATOM 8127 C CA . ARG A 1 1016 ? 201.622 155.826 159.792 1.00 30.57 1016 ARG A CA 1
ATOM 8128 C C . ARG A 1 1016 ? 201.923 157.161 159.124 1.00 30.57 1016 ARG A C 1
ATOM 8129 O O . ARG A 1 1016 ? 201.254 157.503 158.146 1.00 30.57 1016 ARG A O 1
ATOM 8137 N N . GLY A 1 1017 ? 202.888 157.928 159.620 1.00 29.65 1017 GLY A N 1
ATOM 8138 C CA . GLY A 1 1017 ? 203.259 159.174 158.985 1.00 29.65 1017 GLY A CA 1
ATOM 8139 C C . GLY A 1 1017 ? 203.195 160.406 159.857 1.00 29.65 1017 GLY A C 1
ATOM 8140 O O . GLY A 1 1017 ? 203.441 161.506 159.347 1.00 29.65 1017 GLY A O 1
ATOM 8141 N N . ASN A 1 1018 ? 202.857 160.258 161.143 1.00 27.90 1018 ASN A N 1
ATOM 8142 C CA . ASN A 1 1018 ? 202.925 161.334 162.138 1.00 27.90 1018 ASN A CA 1
ATOM 8143 C C . ASN A 1 1018 ? 202.022 162.514 161.773 1.00 27.90 1018 ASN A C 1
ATOM 8144 O O . ASN A 1 1018 ? 202.397 163.677 161.933 1.00 27.90 1018 ASN A O 1
ATOM 8149 N N . ASN A 1 1019 ? 200.822 162.211 161.278 1.00 23.95 1019 ASN A N 1
ATOM 8150 C CA . ASN A 1 1019 ? 199.859 163.246 160.915 1.00 23.95 1019 ASN A CA 1
ATOM 8151 C C . ASN A 1 1019 ? 199.347 163.961 162.159 1.00 23.95 1019 ASN A C 1
ATOM 8152 O O . ASN A 1 1019 ? 199.126 163.339 163.199 1.00 23.95 1019 ASN A O 1
ATOM 8157 N N . GLN A 1 1020 ? 199.159 165.277 162.048 1.00 20.34 1020 GLN A N 1
ATOM 8158 C CA . GLN A 1 1020 ? 198.888 166.079 163.238 1.00 20.34 1020 GLN A CA 1
ATOM 8159 C C . GLN A 1 1020 ? 197.411 166.066 163.614 1.00 20.34 1020 GLN A C 1
ATOM 8160 O O . GLN A 1 1020 ? 197.075 166.128 164.799 1.00 20.34 1020 GLN A O 1
ATOM 8166 N N . THR A 1 1021 ? 196.513 166.009 162.629 1.00 21.16 1021 THR A N 1
ATOM 8167 C CA . THR A 1 1021 ? 195.085 165.958 162.935 1.00 21.16 1021 THR A CA 1
ATOM 8168 C C . THR A 1 1021 ? 194.714 164.643 163.617 1.00 21.16 1021 THR A C 1
ATOM 8169 O O . THR A 1 1021 ? 193.935 164.622 164.582 1.00 21.16 1021 THR A O 1
ATOM 8173 N N . GLU A 1 1022 ? 195.291 163.536 163.141 1.00 24.73 1022 GLU A N 1
ATOM 8174 C CA . GLU A 1 1022 ? 195.087 162.241 163.777 1.00 24.73 1022 GLU A CA 1
ATOM 8175 C C . GLU A 1 1022 ? 195.634 162.223 165.196 1.00 24.73 1022 GLU A C 1
ATOM 8176 O O . GLU A 1 1022 ? 195.045 161.602 166.086 1.00 24.73 1022 GLU A O 1
ATOM 8182 N N . LYS A 1 1023 ? 196.778 162.871 165.421 1.00 21.42 1023 LYS A N 1
ATOM 8183 C CA . LYS A 1 1023 ? 197.315 162.982 166.773 1.00 21.42 1023 LYS A CA 1
ATOM 8184 C C . LYS A 1 1023 ? 196.423 163.841 167.654 1.00 21.42 1023 LYS A C 1
ATOM 8185 O O . LYS A 1 1023 ? 196.260 163.560 168.842 1.00 21.42 1023 LYS A O 1
ATOM 8191 N N . ASN A 1 1024 ? 195.867 164.915 167.094 1.00 18.96 1024 ASN A N 1
ATOM 8192 C CA . ASN A 1 1024 ? 195.021 165.814 167.869 1.00 18.96 1024 ASN A CA 1
ATOM 8193 C C . ASN A 1 1024 ? 193.734 165.127 168.287 1.00 18.96 1024 ASN A C 1
ATOM 8194 O O . ASN A 1 1024 ? 193.165 165.441 169.337 1.00 18.96 1024 ASN A O 1
ATOM 8199 N N . LYS A 1 1025 ? 193.261 164.180 167.478 1.00 21.63 1025 LYS A N 1
ATOM 8200 C CA . LYS A 1 1025 ? 192.092 163.405 167.875 1.00 21.63 1025 LYS A CA 1
ATOM 8201 C C . LYS A 1 1025 ? 192.378 162.464 169.044 1.00 21.63 1025 LYS A C 1
ATOM 8202 O O . LYS A 1 1025 ? 191.437 161.896 169.605 1.00 21.63 1025 LYS A O 1
ATOM 8208 N N . ILE A 1 1026 ? 193.637 162.290 169.430 1.00 18.72 1026 ILE A N 1
ATOM 8209 C CA . ILE A 1 1026 ? 194.006 161.420 170.543 1.00 18.72 1026 ILE A CA 1
ATOM 8210 C C . ILE A 1 1026 ? 194.502 162.215 171.747 1.00 18.72 1026 ILE A C 1
ATOM 8211 O O . ILE A 1 1026 ? 194.073 161.977 172.874 1.00 18.72 1026 ILE A O 1
ATOM 8216 N N . ILE A 1 1027 ? 195.398 163.176 171.527 1.00 14.20 1027 ILE A N 1
ATOM 8217 C CA . ILE A 1 1027 ? 196.129 163.798 172.624 1.00 14.20 1027 ILE A CA 1
ATOM 8218 C C . ILE A 1 1027 ? 195.454 165.038 173.200 1.00 14.20 1027 ILE A C 1
ATOM 8219 O O . ILE A 1 1027 ? 195.842 165.490 174.284 1.00 14.20 1027 ILE A O 1
ATOM 8224 N N . GLU A 1 1028 ? 194.468 165.606 172.515 1.00 17.31 1028 GLU A N 1
ATOM 8225 C CA . GLU A 1 1028 ? 193.765 166.756 173.062 1.00 17.31 1028 GLU A CA 1
ATOM 8226 C C . GLU A 1 1028 ? 192.857 166.320 174.204 1.00 17.31 1028 GLU A C 1
ATOM 8227 O O . GLU A 1 1028 ? 192.282 165.230 174.173 1.00 17.31 1028 GLU A O 1
ATOM 8233 N N . LEU A 1 1029 ? 192.737 167.180 175.216 1.00 11.61 1029 LEU A N 1
ATOM 8234 C CA . LEU A 1 1029 ? 192.084 166.800 176.463 1.00 11.61 1029 LEU A CA 1
ATOM 8235 C C . LEU A 1 1029 ? 190.595 166.561 176.267 1.00 11.61 1029 LEU A C 1
ATOM 8236 O O . LEU A 1 1029 ? 189.907 167.342 175.607 1.00 11.61 1029 LEU A O 1
ATOM 8241 N N . ASP A 1 1030 ? 190.106 165.468 176.843 1.00 10.59 1030 ASP A N 1
ATOM 8242 C CA . ASP A 1 1030 ? 188.678 165.203 176.868 1.00 10.59 1030 ASP A CA 1
ATOM 8243 C C . ASP A 1 1030 ? 187.990 166.170 177.819 1.00 10.59 1030 ASP A C 1
ATOM 8244 O O . ASP A 1 1030 ? 188.517 166.489 178.886 1.00 10.59 1030 ASP A O 1
ATOM 8249 N N . ALA A 1 1031 ? 186.811 166.640 177.429 1.00 9.85 1031 ALA A N 1
ATOM 8250 C CA . ALA A 1 1031 ? 186.067 167.564 178.270 1.00 9.85 1031 ALA A CA 1
ATOM 8251 C C . ALA A 1 1031 ? 185.531 166.847 179.500 1.00 9.85 1031 ALA A C 1
ATOM 8252 O O . ALA A 1 1031 ? 185.024 165.726 179.410 1.00 9.85 1031 ALA A O 1
ATOM 8254 N N . ALA A 1 1032 ? 185.654 167.494 180.655 1.00 8.60 1032 ALA A N 1
ATOM 8255 C CA . ALA A 1 1032 ? 185.188 166.924 181.908 1.00 8.60 1032 ALA A CA 1
ATOM 8256 C C . ALA A 1 1032 ? 183.816 167.425 182.323 1.00 8.60 1032 ALA A C 1
ATOM 8257 O O . ALA A 1 1032 ? 183.251 166.898 183.283 1.00 8.60 1032 ALA A O 1
ATOM 8259 N N . ASP A 1 1033 ? 183.260 168.406 181.609 1.00 9.62 1033 ASP A N 1
ATOM 8260 C CA . ASP A 1 1033 ? 182.112 169.147 182.120 1.00 9.62 1033 ASP A CA 1
ATOM 8261 C C . ASP A 1 1033 ? 180.826 168.335 182.035 1.00 9.62 1033 ASP A C 1
ATOM 8262 O O . ASP A 1 1033 ? 179.964 168.432 182.913 1.00 9.62 1033 ASP A O 1
ATOM 8267 N N . ASN A 1 1034 ? 180.669 167.541 180.976 1.00 9.81 1034 ASN A N 1
ATOM 8268 C CA . ASN A 1 1034 ? 179.454 166.745 180.829 1.00 9.81 1034 ASN A CA 1
ATOM 8269 C C . ASN A 1 1034 ? 179.365 165.659 181.892 1.00 9.81 1034 ASN A C 1
ATOM 8270 O O . ASN A 1 1034 ? 178.297 165.440 182.473 1.00 9.81 1034 ASN A O 1
ATOM 8275 N N . LEU A 1 1035 ? 180.485 164.992 182.182 1.00 8.98 1035 LEU A N 1
ATOM 8276 C CA . LEU A 1 1035 ? 180.480 163.924 183.176 1.00 8.98 1035 LEU A CA 1
ATOM 8277 C C . LEU A 1 1035 ? 180.187 164.458 184.568 1.00 8.98 1035 LEU A C 1
ATOM 8278 O O . LEU A 1 1035 ? 179.332 163.919 185.280 1.00 8.98 1035 LEU A O 1
ATOM 8283 N N . LYS A 1 1036 ? 180.885 165.513 184.984 1.00 7.84 1036 LYS A N 1
ATOM 8284 C CA . LYS A 1 1036 ? 180.665 165.980 186.343 1.00 7.84 1036 LYS A CA 1
ATOM 8285 C C . LYS A 1 1036 ? 179.370 166.765 186.462 1.00 7.84 1036 LYS A C 1
ATOM 8286 O O . LYS A 1 1036 ? 178.777 166.793 187.540 1.00 7.84 1036 LYS A O 1
ATOM 8292 N N . GLN A 1 1037 ? 178.865 167.328 185.363 1.00 8.25 1037 GLN A N 1
ATOM 8293 C CA . GLN A 1 1037 ? 177.504 167.855 185.368 1.00 8.25 1037 GLN A CA 1
ATOM 8294 C C . GLN A 1 1037 ? 176.483 166.746 185.596 1.00 8.25 1037 GLN A C 1
ATOM 8295 O O . GLN A 1 1037 ? 175.556 166.895 186.400 1.00 8.25 1037 GLN A O 1
ATOM 8301 N N . GLY A 1 1038 ? 176.649 165.616 184.903 1.00 7.84 1038 GLY A N 1
ATOM 8302 C CA . GLY A 1 1038 ? 175.727 164.507 185.080 1.00 7.84 1038 GLY A CA 1
ATOM 8303 C C . GLY A 1 1038 ? 175.804 163.883 186.459 1.00 7.84 1038 GLY A C 1
ATOM 8304 O O . GLY A 1 1038 ? 174.796 163.418 186.994 1.00 7.84 1038 GLY A O 1
ATOM 8305 N N . ILE A 1 1039 ? 177.002 163.842 187.040 1.00 7.48 1039 ILE A N 1
ATOM 8306 C CA . ILE A 1 1039 ? 177.163 163.305 188.388 1.00 7.48 1039 ILE A CA 1
ATOM 8307 C C . ILE A 1 1039 ? 176.575 164.255 189.429 1.00 7.48 1039 ILE A C 1
ATOM 8308 O O . ILE A 1 1039 ? 175.920 163.819 190.382 1.00 7.48 1039 ILE A O 1
ATOM 8313 N N . VAL A 1 1040 ? 176.781 165.565 189.260 1.00 7.65 1040 VAL A N 1
ATOM 8314 C CA . VAL A 1 1040 ? 176.210 166.547 190.180 1.00 7.65 1040 VAL A CA 1
ATOM 8315 C C . VAL A 1 1040 ? 174.688 166.545 190.107 1.00 7.65 1040 VAL A C 1
ATOM 8316 O O . VAL A 1 1040 ? 174.010 166.725 191.127 1.00 7.65 1040 VAL A O 1
ATOM 8320 N N . ALA A 1 1041 ? 174.130 166.311 188.913 1.00 7.15 1041 ALA A N 1
ATOM 8321 C CA . ALA A 1 1041 ? 172.680 166.335 188.736 1.00 7.15 1041 ALA A CA 1
ATOM 8322 C C . ALA A 1 1041 ? 171.966 165.296 189.593 1.00 7.15 1041 ALA A C 1
ATOM 8323 O O . ALA A 1 1041 ? 170.834 165.532 190.029 1.00 7.15 1041 ALA A O 1
ATOM 8325 N N . ASN A 1 1042 ? 172.609 164.155 189.862 1.00 8.03 1042 ASN A N 1
ATOM 8326 C CA . ASN A 1 1042 ? 172.020 163.159 190.753 1.00 8.03 1042 ASN A CA 1
ATOM 8327 C C . ASN A 1 1042 ? 171.857 163.705 192.164 1.00 8.03 1042 ASN A C 1
ATOM 8328 O O . ASN A 1 1042 ? 170.793 163.561 192.779 1.00 8.03 1042 ASN A O 1
ATOM 8333 N N . MET A 1 1043 ? 172.893 164.364 192.681 1.00 7.60 1043 MET A N 1
ATOM 8334 C CA . MET A 1 1043 ? 172.826 164.929 194.021 1.00 7.60 1043 MET A CA 1
ATOM 8335 C C . MET A 1 1043 ? 171.864 166.107 194.074 1.00 7.60 1043 MET A C 1
ATOM 8336 O O . MET A 1 1043 ? 171.208 166.334 195.094 1.00 7.60 1043 MET A O 1
ATOM 8341 N N . ILE A 1 1044 ? 171.760 166.860 192.979 1.00 7.26 1044 ILE A N 1
ATOM 8342 C CA . ILE A 1 1044 ? 170.801 167.959 192.919 1.00 7.26 1044 ILE A CA 1
ATOM 8343 C C . ILE A 1 1044 ? 169.373 167.425 192.956 1.00 7.26 1044 ILE A C 1
ATOM 8344 O O . ILE A 1 1044 ? 168.504 168.001 193.623 1.00 7.26 1044 ILE A O 1
ATOM 8349 N N . GLY A 1 1045 ? 169.114 166.310 192.270 1.00 7.45 1045 GLY A N 1
ATOM 8350 C CA . GLY A 1 1045 ? 167.817 165.663 192.386 1.00 7.45 1045 GLY A CA 1
ATOM 8351 C C . GLY A 1 1045 ? 167.526 165.172 193.791 1.00 7.45 1045 GLY A C 1
ATOM 8352 O O . GLY A 1 1045 ? 166.394 165.274 194.271 1.00 7.45 1045 GLY A O 1
ATOM 8353 N N . ILE A 1 1046 ? 168.548 164.641 194.471 1.00 8.05 1046 ILE A N 1
ATOM 8354 C CA . ILE A 1 1046 ? 168.386 164.218 195.865 1.00 8.05 1046 ILE A CA 1
ATOM 8355 C C . ILE A 1 1046 ? 168.015 165.403 196.753 1.00 8.05 1046 ILE A C 1
ATOM 8356 O O . ILE A 1 1046 ? 167.119 165.310 197.602 1.00 8.05 1046 ILE A O 1
ATOM 8361 N N . VAL A 1 1047 ? 168.710 166.530 196.582 1.00 7.62 1047 VAL A N 1
ATOM 8362 C CA . VAL A 1 1047 ? 168.457 167.695 197.427 1.00 7.62 1047 VAL A CA 1
ATOM 8363 C C . VAL A 1 1047 ? 167.073 168.266 197.147 1.00 7.62 1047 VAL A C 1
ATOM 8364 O O . VAL A 1 1047 ? 166.372 168.696 198.067 1.00 7.62 1047 VAL A O 1
ATOM 8368 N N . ASN A 1 1048 ? 166.648 168.260 195.880 1.00 8.45 1048 ASN A N 1
ATOM 8369 C CA . ASN A 1 1048 ? 165.292 168.696 195.551 1.00 8.45 1048 ASN A CA 1
ATOM 8370 C C . ASN A 1 1048 ? 164.241 167.783 196.173 1.00 8.45 1048 ASN A C 1
ATOM 8371 O O . ASN A 1 1048 ? 163.212 168.259 196.663 1.00 8.45 1048 ASN A O 1
ATOM 8376 N N . TYR A 1 1049 ? 164.484 166.470 196.161 1.00 9.60 1049 TYR A N 1
ATOM 8377 C CA . TYR A 1 1049 ? 163.560 165.531 196.793 1.00 9.60 1049 TYR A CA 1
ATOM 8378 C C . TYR A 1 1049 ? 163.452 165.779 198.293 1.00 9.60 1049 TYR A C 1
ATOM 8379 O O . TYR A 1 1049 ? 162.353 165.747 198.857 1.00 9.60 1049 TYR A O 1
ATOM 8388 N N . ILE A 1 1050 ? 164.582 166.005 198.957 1.00 9.90 1050 ILE A N 1
ATOM 8389 C CA . ILE A 1 1050 ? 164.561 166.220 200.402 1.00 9.90 1050 ILE A CA 1
ATOM 8390 C C . ILE A 1 1050 ? 163.933 167.569 200.740 1.00 9.90 1050 ILE A C 1
ATOM 8391 O O . ILE A 1 1050 ? 163.206 167.701 201.729 1.00 9.90 1050 ILE A O 1
ATOM 8396 N N . PHE A 1 1051 ? 164.187 168.584 199.913 1.00 10.21 1051 PHE A N 1
ATOM 8397 C CA . PHE A 1 1051 ? 163.584 169.898 200.099 1.00 10.21 1051 PHE A CA 1
ATOM 8398 C C . PHE A 1 1051 ? 162.071 169.846 199.925 1.00 10.21 1051 PHE A C 1
ATOM 8399 O O . PHE A 1 1051 ? 161.332 170.517 200.652 1.00 10.21 1051 PHE A O 1
ATOM 8407 N N . ALA A 1 1052 ? 161.591 169.053 198.963 1.00 10.51 1052 ALA A N 1
ATOM 8408 C CA . ALA A 1 1052 ? 160.154 168.879 198.785 1.00 10.51 1052 ALA A CA 1
ATOM 8409 C C . ALA A 1 1052 ? 159.555 168.018 199.887 1.00 10.51 1052 ALA A C 1
ATOM 8410 O O . ALA A 1 1052 ? 158.363 168.133 200.190 1.00 10.51 1052 ALA A O 1
ATOM 8412 N N . LYS A 1 1053 ? 160.362 167.134 200.477 1.00 11.61 1053 LYS A N 1
ATOM 8413 C CA . LYS A 1 1053 ? 159.880 166.247 201.531 1.00 11.61 1053 LYS A CA 1
ATOM 8414 C C . LYS A 1 1053 ? 159.426 167.031 202.753 1.00 11.61 1053 LYS A C 1
ATOM 8415 O O . LYS A 1 1053 ? 158.434 166.674 203.397 1.00 11.61 1053 LYS A O 1
ATOM 8421 N N . TYR A 1 1054 ? 160.125 168.113 203.075 1.00 11.94 1054 TYR A N 1
ATOM 8422 C CA . TYR A 1 1054 ? 159.780 168.963 204.202 1.00 11.94 1054 TYR A CA 1
ATOM 8423 C C . TYR A 1 1054 ? 158.879 170.124 203.805 1.00 11.94 1054 TYR A C 1
ATOM 8424 O O . TYR A 1 1054 ? 158.860 171.142 204.502 1.00 11.94 1054 TYR A O 1
ATOM 8433 N N . SER A 1 1055 ? 158.142 169.981 202.699 1.00 12.14 1055 SER A N 1
ATOM 8434 C CA . SER A 1 1055 ? 157.140 170.940 202.230 1.00 12.14 1055 SER A CA 1
ATOM 8435 C C . SER A 1 1055 ? 157.729 172.320 201.975 1.00 12.14 1055 SER A C 1
ATOM 8436 O O . SER A 1 1055 ? 157.070 173.333 202.214 1.00 12.14 1055 SER A O 1
ATOM 8439 N N . TYR A 1 1056 ? 158.972 172.358 201.496 1.00 11.74 1056 TYR A N 1
ATOM 8440 C CA . TYR A 1 1056 ? 159.715 173.566 201.143 1.00 11.74 1056 TYR A CA 1
ATOM 8441 C C . TYR A 1 1056 ? 159.889 174.523 202.312 1.00 11.74 1056 TYR A C 1
ATOM 8442 O O . TYR A 1 1056 ? 160.172 175.705 202.100 1.00 11.74 1056 TYR A O 1
ATOM 8451 N N . LYS A 1 1057 ? 159.728 174.043 203.542 1.00 13.23 1057 LYS A N 1
ATOM 8452 C CA . LYS A 1 1057 ? 159.990 174.840 204.735 1.00 13.23 1057 LYS A CA 1
ATOM 8453 C C . LYS A 1 1057 ? 161.365 174.459 205.275 1.00 13.23 1057 LYS A C 1
ATOM 8454 O O . LYS A 1 1057 ? 161.515 173.729 206.253 1.00 13.23 1057 LYS A O 1
ATOM 8460 N N . ALA A 1 1058 ? 162.386 174.967 204.596 1.00 11.84 1058 ALA A N 1
ATOM 8461 C CA . ALA A 1 1058 ? 163.750 174.596 204.921 1.00 11.84 1058 ALA A CA 1
ATOM 8462 C C . ALA A 1 1058 ? 164.693 175.731 204.564 1.00 11.84 1058 ALA A C 1
ATOM 8463 O O . ALA A 1 1058 ? 164.379 176.599 203.748 1.00 11.84 1058 ALA A O 1
ATOM 8465 N N . TYR A 1 1059 ? 165.855 175.712 205.202 1.00 12.33 1059 TYR A N 1
ATOM 8466 C CA . TYR A 1 1059 ? 167.008 176.496 204.800 1.00 12.33 1059 TYR A CA 1
ATOM 8467 C C . TYR A 1 1059 ? 168.126 175.546 204.404 1.00 12.33 1059 TYR A C 1
ATOM 8468 O O . TYR A 1 1059 ? 168.257 174.456 204.960 1.00 12.33 1059 TYR A O 1
ATOM 8477 N N . ILE A 1 1060 ? 168.933 175.961 203.437 1.00 10.79 1060 ILE A N 1
ATOM 8478 C CA . ILE A 1 1060 ? 170.053 175.169 202.950 1.00 10.79 1060 ILE A CA 1
ATOM 8479 C C . ILE A 1 1060 ? 171.337 175.887 203.331 1.00 10.79 1060 ILE A C 1
ATOM 8480 O O . ILE A 1 1060 ? 171.501 177.075 203.040 1.00 10.79 1060 ILE A O 1
ATOM 8485 N N . SER A 1 1061 ? 172.237 175.177 204.003 1.00 12.34 1061 SER A N 1
ATOM 8486 C CA . SER A 1 1061 ? 173.460 175.757 204.538 1.00 12.34 1061 SER A CA 1
ATOM 8487 C C . SER A 1 1061 ? 174.645 175.186 203.778 1.00 12.34 1061 SER A C 1
ATOM 8488 O O . SER A 1 1061 ? 174.806 173.965 203.702 1.00 12.34 1061 SER A O 1
ATOM 8491 N N . LEU A 1 1062 ? 175.466 176.067 203.218 1.00 13.51 1062 LEU A N 1
ATOM 8492 C CA . LEU A 1 1062 ? 176.613 175.691 202.410 1.00 13.51 1062 LEU A CA 1
ATOM 8493 C C . LEU A 1 1062 ? 177.857 176.373 202.951 1.00 13.51 1062 LEU A C 1
ATOM 8494 O O . LEU A 1 1062 ? 177.782 177.410 203.608 1.00 13.51 1062 LEU A O 1
ATOM 8499 N N . GLU A 1 1063 ? 179.007 175.780 202.662 1.00 18.11 1063 GLU A N 1
ATOM 8500 C CA . GLU A 1 1063 ? 180.291 176.391 202.964 1.00 18.11 1063 GLU A CA 1
ATOM 8501 C C . GLU A 1 1063 ? 180.604 177.472 201.942 1.00 18.11 1063 GLU A C 1
ATOM 8502 O O . GLU A 1 1063 ? 180.299 177.328 200.757 1.00 18.11 1063 GLU A O 1
ATOM 8508 N N . ASP A 1 1064 ? 181.227 178.549 202.403 1.00 21.07 1064 ASP A N 1
ATOM 8509 C CA . ASP A 1 1064 ? 181.799 179.544 201.501 1.00 21.07 1064 ASP A CA 1
ATOM 8510 C C . ASP A 1 1064 ? 183.217 179.101 201.176 1.00 21.07 1064 ASP A C 1
ATOM 8511 O O . ASP A 1 1064 ? 184.171 179.417 201.884 1.00 21.07 1064 ASP A O 1
ATOM 8516 N N . LEU A 1 1065 ? 183.356 178.349 200.094 1.00 18.90 1065 LEU A N 1
ATOM 8517 C CA . LEU A 1 1065 ? 184.652 177.822 199.680 1.00 18.90 1065 LEU A CA 1
ATOM 8518 C C . LEU A 1 1065 ? 185.375 178.742 198.707 1.00 18.90 1065 LEU A C 1
ATOM 8519 O O . LEU A 1 1065 ? 185.810 178.315 197.640 1.00 18.90 1065 LEU A O 1
ATOM 8524 N N . SER A 1 1066 ? 185.525 180.013 199.069 1.00 22.30 1066 SER A N 1
ATOM 8525 C CA . SER A 1 1066 ? 186.077 181.016 198.170 1.00 22.30 1066 SER A CA 1
ATOM 8526 C C . SER A 1 1066 ? 187.560 181.265 198.385 1.00 22.30 1066 SER A C 1
ATOM 8527 O O . SER A 1 1066 ? 188.244 181.706 197.456 1.00 22.30 1066 SER A O 1
ATOM 8530 N N . ARG A 1 1067 ? 188.072 180.998 199.581 1.00 26.79 1067 ARG A N 1
ATOM 8531 C CA . ARG A 1 1067 ? 189.425 181.368 199.964 1.00 26.79 1067 ARG A CA 1
ATOM 8532 C C . ARG A 1 1067 ? 190.303 180.130 200.045 1.00 26.79 1067 ARG A C 1
ATOM 8533 O O . ARG A 1 1067 ? 189.936 179.145 200.691 1.00 26.79 1067 ARG A O 1
ATOM 8541 N N . ALA A 1 1068 ? 191.454 180.184 199.381 1.00 23.31 1068 ALA A N 1
ATOM 8542 C CA . ALA A 1 1068 ? 192.477 179.156 199.500 1.00 23.31 1068 ALA A CA 1
ATOM 8543 C C . ALA A 1 1068 ? 193.443 179.562 200.605 1.00 23.31 1068 ALA A C 1
ATOM 8544 O O . ALA A 1 1068 ? 194.052 180.633 200.542 1.00 23.31 1068 ALA A O 1
ATOM 8546 N N . TYR A 1 1069 ? 193.562 178.720 201.626 1.00 30.38 1069 TYR A N 1
ATOM 8547 C CA . TYR A 1 1069 ? 194.410 179.055 202.761 1.00 30.38 1069 TYR A CA 1
ATOM 8548 C C . TYR A 1 1069 ? 195.885 178.843 202.458 1.00 30.38 1069 TYR A C 1
ATOM 8549 O O . TYR A 1 1069 ? 196.736 179.514 203.048 1.00 30.38 1069 TYR A O 1
ATOM 8558 N N . GLY A 1 1070 ? 196.205 177.930 201.548 1.00 23.82 1070 GLY A N 1
ATOM 8559 C CA . GLY A 1 1070 ? 197.582 177.661 201.200 1.00 23.82 1070 GLY A CA 1
ATOM 8560 C C . GLY A 1 1070 ? 197.749 177.292 199.746 1.00 23.82 1070 GLY A C 1
ATOM 8561 O O . GLY A 1 1070 ? 196.824 177.456 198.950 1.00 23.82 1070 GLY A O 1
ATOM 8562 N N . GLY A 1 1071 ? 198.926 176.790 199.383 1.00 17.50 1071 GLY A N 1
ATOM 8563 C CA . GLY A 1 1071 ? 199.205 176.418 198.016 1.00 17.50 1071 GLY A CA 1
ATOM 8564 C C . GLY A 1 1071 ? 198.786 174.998 197.692 1.00 17.50 1071 GLY A C 1
ATOM 8565 O O . GLY A 1 1071 ? 198.340 174.233 198.541 1.00 17.50 1071 GLY A O 1
ATOM 8566 N N . ALA A 1 1072 ? 198.945 174.648 196.420 1.00 14.71 1072 ALA A N 1
ATOM 8567 C CA . ALA A 1 1072 ? 198.652 173.311 195.932 1.00 14.71 1072 ALA A CA 1
ATOM 8568 C C . ALA A 1 1072 ? 199.562 173.012 194.754 1.00 14.71 1072 ALA A C 1
ATOM 8569 O O . ALA A 1 1072 ? 200.310 173.871 194.287 1.00 14.71 1072 ALA A O 1
ATOM 8571 N N . LYS A 1 1073 ? 199.496 171.777 194.280 1.00 14.31 1073 LYS A N 1
ATOM 8572 C CA . LYS A 1 1073 ? 200.195 171.362 193.075 1.00 14.31 1073 LYS A CA 1
ATOM 8573 C C . LYS A 1 1073 ? 199.183 171.080 191.976 1.00 14.31 1073 LYS A C 1
ATOM 8574 O O . LYS A 1 1073 ? 198.108 170.538 192.235 1.00 14.31 1073 LYS A O 1
ATOM 8580 N N . SER A 1 1074 ? 199.534 171.459 190.753 1.00 12.54 1074 SER A N 1
ATOM 8581 C CA . SER A 1 1074 ? 198.665 171.228 189.610 1.00 12.54 1074 SER A CA 1
ATOM 8582 C C . SER A 1 1074 ? 198.512 169.733 189.359 1.00 12.54 1074 SER A C 1
ATOM 8583 O O . SER A 1 1074 ? 199.362 168.928 189.740 1.00 12.54 1074 SER A O 1
ATOM 8586 N N . GLY A 1 1075 ? 197.384 169.351 188.764 1.00 12.01 1075 GLY A N 1
ATOM 8587 C CA . GLY A 1 1075 ? 197.190 167.957 188.417 1.00 12.01 1075 GLY A CA 1
ATOM 8588 C C . GLY A 1 1075 ? 197.781 167.566 187.086 1.00 12.01 1075 GLY A C 1
ATOM 8589 O O . GLY A 1 1075 ? 197.886 166.373 186.792 1.00 12.01 1075 GLY A O 1
ATOM 8590 N N . TYR A 1 1076 ? 198.173 168.548 186.281 1.00 11.53 1076 TYR A N 1
ATOM 8591 C CA . TYR A 1 1076 ? 198.745 168.342 184.959 1.00 11.53 1076 TYR A CA 1
ATOM 8592 C C . TYR A 1 1076 ? 200.261 168.246 185.018 1.00 11.53 1076 TYR A C 1
ATOM 8593 O O . TYR A 1 1076 ? 200.859 167.354 184.412 1.00 11.53 1076 TYR A O 1
ATOM 8602 N N . ASP A 1 1077 ? 200.883 169.171 185.727 1.00 15.61 1077 ASP A N 1
ATOM 8603 C CA . ASP A 1 1077 ? 202.309 169.218 185.996 1.00 15.61 1077 ASP A CA 1
ATOM 8604 C C . ASP A 1 1077 ? 202.529 169.002 187.485 1.00 15.61 1077 ASP A C 1
ATOM 8605 O O . ASP A 1 1077 ? 201.617 168.647 188.227 1.00 15.61 1077 ASP A O 1
ATOM 8610 N N . GLY A 1 1078 ? 203.757 169.201 187.926 1.00 17.65 1078 GLY A N 1
ATOM 8611 C CA . GLY A 1 1078 ? 203.929 169.418 189.346 1.00 17.65 1078 GLY A CA 1
ATOM 8612 C C . GLY A 1 1078 ? 203.835 170.866 189.760 1.00 17.65 1078 GLY A C 1
ATOM 8613 O O . GLY A 1 1078 ? 204.357 171.232 190.815 1.00 17.65 1078 GLY A O 1
ATOM 8614 N N . ARG A 1 1079 ? 203.193 171.692 188.940 1.00 14.62 1079 ARG A N 1
ATOM 8615 C CA . ARG A 1 1079 ? 203.277 173.140 189.051 1.00 14.62 1079 ARG A CA 1
ATOM 8616 C C . ARG A 1 1079 ? 202.571 173.653 190.298 1.00 14.62 1079 ARG A C 1
ATOM 8617 O O . ARG A 1 1079 ? 201.479 173.199 190.643 1.00 14.62 1079 ARG A O 1
ATOM 8625 N N . TYR A 1 1080 ? 203.202 174.614 190.963 1.00 20.75 1080 TYR A N 1
ATOM 8626 C CA . TYR A 1 1080 ? 202.652 175.178 192.184 1.00 20.75 1080 TYR A CA 1
ATOM 8627 C C . TYR A 1 1080 ? 201.466 176.083 191.877 1.00 20.75 1080 TYR A C 1
ATOM 8628 O O . TYR A 1 1080 ? 201.491 176.869 190.928 1.00 20.75 1080 TYR A O 1
ATOM 8637 N N . LEU A 1 1081 ? 200.422 175.968 192.696 1.00 15.88 1081 LEU A N 1
ATOM 8638 C CA . LEU A 1 1081 ? 199.254 176.830 192.614 1.00 15.88 1081 LEU A CA 1
ATOM 8639 C C . LEU A 1 1081 ? 199.246 177.764 193.811 1.00 15.88 1081 LEU A C 1
ATOM 8640 O O . LEU A 1 1081 ? 199.274 177.280 194.949 1.00 15.88 1081 LEU A O 1
ATOM 8645 N N . PRO A 1 1082 ? 199.222 179.080 193.626 1.00 18.82 1082 PRO A N 1
ATOM 8646 C CA . PRO A 1 1082 ? 199.280 179.994 194.775 1.00 18.82 1082 PRO A CA 1
ATOM 8647 C C . PRO A 1 1082 ? 197.983 180.007 195.573 1.00 18.82 1082 PRO A C 1
ATOM 8648 O O . PRO A 1 1082 ? 196.964 179.432 195.193 1.00 18.82 1082 PRO A O 1
ATOM 8652 N N . SER A 1 1083 ? 198.046 180.674 196.721 1.00 22.65 1083 SER A N 1
ATOM 8653 C CA . SER A 1 1083 ? 196.896 180.835 197.593 1.00 22.65 1083 SER A CA 1
ATOM 8654 C C . SER A 1 1083 ? 196.212 182.179 197.348 1.00 22.65 1083 SER A C 1
ATOM 8655 O O . SER A 1 1083 ? 196.685 183.019 196.583 1.00 22.65 1083 SER A O 1
ATOM 8658 N N . THR A 1 1084 ? 195.067 182.371 198.003 1.00 23.96 1084 THR A N 1
ATOM 8659 C CA . THR A 1 1084 ? 194.328 183.621 197.869 1.00 23.96 1084 THR A CA 1
ATOM 8660 C C . THR A 1 1084 ? 195.044 184.785 198.545 1.00 23.96 1084 THR A C 1
ATOM 8661 O O . THR A 1 1084 ? 194.886 185.932 198.117 1.00 23.96 1084 THR A O 1
ATOM 8665 N N . SER A 1 1085 ? 195.839 184.515 199.579 1.00 29.99 1085 SER A N 1
ATOM 8666 C CA . SER A 1 1085 ? 196.646 185.565 200.188 1.00 29.99 1085 SER A CA 1
ATOM 8667 C C . SER A 1 1085 ? 197.734 186.044 199.239 1.00 29.99 1085 SER A C 1
ATOM 8668 O O . SER A 1 1085 ? 198.114 187.219 199.259 1.00 29.99 1085 SER A O 1
ATOM 8671 N N . GLN A 1 1086 ? 198.247 185.144 198.404 1.00 27.65 1086 GLN A N 1
ATOM 8672 C CA . GLN A 1 1086 ? 199.328 185.473 197.488 1.00 27.65 1086 GLN A CA 1
ATOM 8673 C C . GLN A 1 1086 ? 198.812 185.999 196.154 1.00 27.65 1086 GLN A C 1
ATOM 8674 O O . GLN A 1 1086 ? 199.486 186.808 195.507 1.00 27.65 1086 GLN A O 1
ATOM 8680 N N . ASP A 1 1087 ? 197.614 185.591 195.750 1.00 24.45 1087 ASP A N 1
ATOM 8681 C CA . ASP A 1 1087 ? 196.974 186.110 194.545 1.00 24.45 1087 ASP A CA 1
ATOM 8682 C C . ASP A 1 1087 ? 195.490 186.222 194.857 1.00 24.45 1087 ASP A C 1
ATOM 8683 O O . ASP A 1 1087 ? 194.822 185.203 195.037 1.00 24.45 1087 ASP A O 1
ATOM 8688 N N . GLU A 1 1088 ? 194.979 187.455 194.908 1.00 23.84 1088 GLU A N 1
ATOM 8689 C CA . GLU A 1 1088 ? 193.638 187.722 195.419 1.00 23.84 1088 GLU A CA 1
ATOM 8690 C C . GLU A 1 1088 ? 192.530 187.099 194.577 1.00 23.84 1088 GLU A C 1
ATOM 8691 O O . GLU A 1 1088 ? 191.414 186.944 195.080 1.00 23.84 1088 GLU A O 1
ATOM 8697 N N . ASP A 1 1089 ? 192.800 186.739 193.323 1.00 23.62 1089 ASP A N 1
ATOM 8698 C CA . ASP A 1 1089 ? 191.788 186.125 192.475 1.00 23.62 1089 ASP A CA 1
ATOM 8699 C C . ASP A 1 1089 ? 191.768 184.605 192.566 1.00 23.62 1089 ASP A C 1
ATOM 8700 O O . ASP A 1 1089 ? 191.000 183.974 191.835 1.00 23.62 1089 ASP A O 1
ATOM 8705 N N . VAL A 1 1090 ? 192.586 184.001 193.429 1.00 21.51 1090 VAL A N 1
ATOM 8706 C CA . VAL A 1 1090 ? 192.588 182.549 193.565 1.00 21.51 1090 VAL A CA 1
ATOM 8707 C C . VAL A 1 1090 ? 191.372 182.103 194.364 1.00 21.51 1090 VAL A C 1
ATOM 8708 O O . VAL A 1 1090 ? 191.128 182.576 195.480 1.00 21.51 1090 VAL A O 1
ATOM 8712 N N . ASP A 1 1091 ? 190.606 181.186 193.788 1.00 20.01 1091 ASP A N 1
ATOM 8713 C CA . ASP A 1 1091 ? 189.431 180.604 194.415 1.00 20.01 1091 ASP A CA 1
ATOM 8714 C C . ASP A 1 1091 ? 189.792 179.197 194.871 1.00 20.01 1091 ASP A C 1
ATOM 8715 O O . ASP A 1 1091 ? 190.522 178.490 194.171 1.00 20.01 1091 ASP A O 1
ATOM 8720 N N . PHE A 1 1092 ? 189.313 178.803 196.053 1.00 17.10 1092 PHE A N 1
ATOM 8721 C CA . PHE A 1 1092 ? 189.641 177.476 196.568 1.00 17.10 1092 PHE A CA 1
ATOM 8722 C C . PHE A 1 1092 ? 189.036 176.379 195.707 1.00 17.10 1092 PHE A C 1
ATOM 8723 O O . PHE A 1 1092 ? 189.655 175.328 195.505 1.00 17.10 1092 PHE A O 1
ATOM 8731 N N . LYS A 1 1093 ? 187.822 176.601 195.200 1.00 14.10 1093 LYS A N 1
ATOM 8732 C CA . LYS A 1 1093 ? 187.161 175.586 194.389 1.00 14.10 1093 LYS A CA 1
ATOM 8733 C C . LYS A 1 1093 ? 187.901 175.356 193.076 1.00 14.10 1093 LYS A C 1
ATOM 8734 O O . LYS A 1 1093 ? 188.000 174.218 192.606 1.00 14.10 1093 LYS A O 1
ATOM 8740 N N . GLU A 1 1094 ? 188.443 176.416 192.476 1.00 14.43 1094 GLU A N 1
ATOM 8741 C CA . GLU A 1 1094 ? 189.159 176.253 191.215 1.00 14.43 1094 GLU A CA 1
ATOM 8742 C C . GLU A 1 1094 ? 190.585 175.757 191.430 1.00 14.43 1094 GLU A C 1
ATOM 8743 O O . GLU A 1 1094 ? 191.115 175.017 190.594 1.00 14.43 1094 GLU A O 1
ATOM 8749 N N . GLN A 1 1095 ? 191.215 176.133 192.545 1.00 13.28 1095 GLN A N 1
ATOM 8750 C CA . GLN A 1 1095 ? 192.493 175.531 192.916 1.00 13.28 1095 GLN A CA 1
ATOM 8751 C C . GLN A 1 1095 ? 192.346 174.034 193.134 1.00 13.28 1095 GLN A C 1
ATOM 8752 O O . GLN A 1 1095 ? 193.197 173.249 192.707 1.00 13.28 1095 GLN A O 1
ATOM 8758 N N . GLN A 1 1096 ? 191.268 173.625 193.801 1.00 12.31 1096 GLN A N 1
ATOM 8759 C CA . GLN A 1 1096 ? 190.971 172.209 193.979 1.00 12.31 1096 GLN A CA 1
ATOM 8760 C C . GLN A 1 1096 ? 190.621 171.544 192.656 1.00 12.31 1096 GLN A C 1
ATOM 8761 O O . GLN A 1 1096 ? 190.903 170.360 192.460 1.00 12.31 1096 GLN A O 1
ATOM 8767 N N . ASN A 1 1097 ? 189.986 172.286 191.747 1.00 10.62 1097 ASN A N 1
ATOM 8768 C CA . ASN A 1 1097 ? 189.714 171.780 190.406 1.00 10.62 1097 ASN A CA 1
ATOM 8769 C C . ASN A 1 1097 ? 191.004 171.537 189.632 1.00 10.62 1097 ASN A C 1
ATOM 8770 O O . ASN A 1 1097 ? 191.139 170.524 188.940 1.00 10.62 1097 ASN A O 1
ATOM 8775 N N . GLN A 1 1098 ? 191.963 172.459 189.734 1.00 11.69 1098 GLN A N 1
ATOM 8776 C CA . GLN A 1 1098 ? 193.222 172.313 189.009 1.00 11.69 1098 GLN A CA 1
ATOM 8777 C C . GLN A 1 1098 ? 194.099 171.233 189.626 1.00 11.69 1098 GLN A C 1
ATOM 8778 O O . GLN A 1 1098 ? 194.887 170.593 188.922 1.00 11.69 1098 GLN 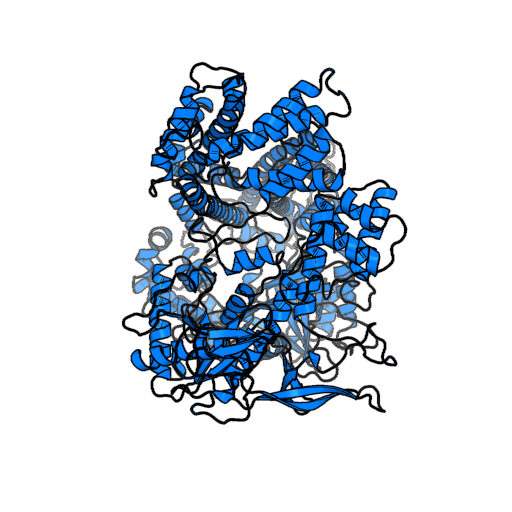A O 1
ATOM 8784 N N . MET A 1 1099 ? 193.993 171.035 190.941 1.00 10.81 1099 MET A N 1
ATOM 8785 C CA . MET A 1 1099 ? 194.733 169.966 191.603 1.00 10.81 1099 MET A CA 1
ATOM 8786 C C . MET A 1 1099 ? 194.273 168.598 191.118 1.00 10.81 1099 MET A C 1
ATOM 8787 O O . MET A 1 1099 ? 195.076 167.666 191.000 1.00 10.81 1099 MET A O 1
ATOM 8792 N N . LEU A 1 1100 ? 192.987 168.463 190.820 1.00 11.11 1100 LEU A N 1
ATOM 8793 C CA . LEU A 1 1100 ? 192.394 167.214 190.372 1.00 11.11 1100 LEU A CA 1
ATOM 8794 C C . LEU A 1 1100 ? 192.415 167.052 188.862 1.00 11.11 1100 LEU A C 1
ATOM 8795 O O . LEU A 1 1100 ? 191.704 166.181 188.351 1.00 11.11 1100 LEU A O 1
ATOM 8800 N N . ALA A 1 1101 ? 193.218 167.860 188.161 1.00 10.42 1101 ALA A N 1
ATOM 8801 C CA . ALA A 1 1101 ? 193.301 167.883 186.697 1.00 10.42 1101 ALA A CA 1
ATOM 8802 C C . ALA A 1 1101 ? 191.943 168.160 186.056 1.00 10.42 1101 ALA A C 1
ATOM 8803 O O . ALA A 1 1101 ? 191.572 167.543 185.058 1.00 10.42 1101 ALA A O 1
ATOM 8805 N N . GLY A 1 1102 ? 191.199 169.100 186.630 1.00 9.28 1102 GLY A N 1
ATOM 8806 C CA . GLY A 1 1102 ? 189.957 169.548 186.041 1.00 9.28 1102 GLY A CA 1
ATOM 8807 C C . GLY A 1 1102 ? 188.725 168.747 186.386 1.00 9.28 1102 GLY A C 1
ATOM 8808 O O . GLY A 1 1102 ? 187.754 168.791 185.626 1.00 9.28 1102 GLY A O 1
ATOM 8809 N N . LEU A 1 1103 ? 188.724 168.020 187.503 1.00 9.48 1103 LEU A N 1
ATOM 8810 C CA . LEU A 1 1103 ? 187.614 167.152 187.872 1.00 9.48 1103 LEU A CA 1
ATOM 8811 C C . LEU A 1 1103 ? 186.997 167.515 189.220 1.00 9.48 1103 LEU A C 1
ATOM 8812 O O . LEU A 1 1103 ? 186.449 166.640 189.894 1.00 9.48 1103 LEU A O 1
ATOM 8817 N N . GLY A 1 1104 ? 187.069 168.780 189.625 1.00 10.02 1104 GLY A N 1
ATOM 8818 C CA . GLY A 1 1104 ? 186.421 169.200 190.859 1.00 10.02 1104 GLY A CA 1
ATOM 8819 C C . GLY A 1 1104 ? 184.956 169.528 190.624 1.00 10.02 1104 GLY A C 1
ATOM 8820 O O . GLY A 1 1104 ? 184.589 170.086 189.583 1.00 10.02 1104 GLY A O 1
ATOM 8821 N N . THR A 1 1105 ? 184.110 169.200 191.601 1.00 10.50 1105 THR A N 1
ATOM 8822 C CA . THR A 1 1105 ? 182.667 169.327 191.443 1.00 10.50 1105 THR A CA 1
ATOM 8823 C C . THR A 1 1105 ? 182.020 170.311 192.408 1.00 10.50 1105 THR A C 1
ATOM 8824 O O . THR A 1 1105 ? 180.796 170.285 192.548 1.00 10.50 1105 THR A O 1
ATOM 8828 N N . TYR A 1 1106 ? 182.795 171.173 193.069 1.00 11.58 1106 TYR A N 1
ATOM 8829 C CA . TYR A 1 1106 ? 182.230 172.083 194.062 1.00 11.58 1106 TYR A CA 1
ATOM 8830 C C . TYR A 1 1106 ? 181.361 173.157 193.416 1.00 11.58 1106 TYR A C 1
ATOM 8831 O O . TYR A 1 1106 ? 180.200 173.362 193.801 1.00 11.58 1106 TYR A O 1
ATOM 8840 N N . GLN A 1 1107 ? 181.920 173.870 192.437 1.00 10.29 1107 GLN A N 1
ATOM 8841 C CA . GLN A 1 1107 ? 181.207 174.983 191.824 1.00 10.29 1107 GLN A CA 1
ATOM 8842 C C . GLN A 1 1107 ? 180.048 174.492 190.971 1.00 10.29 1107 GLN A C 1
ATOM 8843 O O . GLN A 1 1107 ? 179.014 175.163 190.874 1.00 10.29 1107 GLN A O 1
ATOM 8849 N N . PHE A 1 1108 ? 180.198 173.318 190.357 1.00 8.74 1108 PHE A N 1
ATOM 8850 C CA . PHE A 1 1108 ? 179.084 172.706 189.643 1.00 8.74 1108 PHE A CA 1
ATOM 8851 C C . PHE A 1 1108 ? 177.923 172.436 190.588 1.00 8.74 1108 PHE A C 1
ATOM 8852 O O . PHE A 1 1108 ? 176.766 172.713 190.255 1.00 8.74 1108 PHE A O 1
ATOM 8860 N N . PHE A 1 1109 ? 178.225 171.936 191.790 1.00 8.97 1109 PHE A N 1
ATOM 8861 C CA . PHE A 1 1109 ? 177.193 171.678 192.788 1.00 8.97 1109 PHE A CA 1
ATOM 8862 C C . PHE A 1 1109 ? 176.491 172.963 193.200 1.00 8.97 1109 PHE A C 1
ATOM 8863 O O . PHE A 1 1109 ? 175.255 173.014 193.251 1.00 8.97 1109 PHE A O 1
ATOM 8871 N N . GLU A 1 1110 ? 177.264 174.020 193.465 1.00 11.63 1110 GLU A N 1
ATOM 8872 C CA . GLU A 1 1110 ? 176.677 175.308 193.835 1.00 11.63 1110 GLU A CA 1
ATOM 8873 C C . GLU A 1 1110 ? 175.772 175.852 192.738 1.00 11.63 1110 GLU A C 1
ATOM 8874 O O . GLU A 1 1110 ? 174.612 176.202 192.985 1.00 11.63 1110 GLU A O 1
ATOM 8880 N N . MET A 1 1111 ? 176.300 175.937 191.515 1.00 10.12 1111 MET A N 1
ATOM 8881 C CA . MET A 1 1111 ? 175.570 176.563 190.421 1.00 10.12 1111 MET A CA 1
ATOM 8882 C C . MET A 1 1111 ? 174.315 175.780 190.073 1.00 10.12 1111 MET A C 1
ATOM 8883 O O . MET A 1 1111 ? 173.249 176.369 189.864 1.00 10.12 1111 MET A O 1
ATOM 8888 N N . GLN A 1 1112 ? 174.411 174.450 190.033 1.00 7.75 1112 GLN A N 1
ATOM 8889 C CA . GLN A 1 1112 ? 173.249 173.648 189.686 1.00 7.75 1112 GLN A CA 1
ATOM 8890 C C . GLN A 1 1112 ? 172.201 173.651 190.791 1.00 7.75 1112 GLN A C 1
ATOM 8891 O O . GLN A 1 1112 ? 171.003 173.674 190.490 1.00 7.75 1112 GLN A O 1
ATOM 8897 N N . LEU A 1 1113 ? 172.614 173.667 192.062 1.00 8.08 1113 LEU A N 1
ATOM 8898 C CA . LEU A 1 1113 ? 171.645 173.787 193.145 1.00 8.08 1113 LEU A CA 1
ATOM 8899 C C . LEU A 1 1113 ? 170.912 175.119 193.086 1.00 8.08 1113 LEU A C 1
ATOM 8900 O O . LEU A 1 1113 ? 169.687 175.179 193.252 1.00 8.08 1113 LEU A O 1
ATOM 8905 N N . LEU A 1 1114 ? 171.645 176.203 192.832 1.00 8.99 1114 LEU A N 1
ATOM 8906 C CA . LEU A 1 1114 ? 171.019 177.519 192.834 1.00 8.99 1114 LEU A CA 1
ATOM 8907 C C . LEU A 1 1114 ? 170.140 177.721 191.612 1.00 8.99 1114 LEU A C 1
ATOM 8908 O O . LEU A 1 1114 ? 169.151 178.456 191.673 1.00 8.99 1114 LEU A O 1
ATOM 8913 N N . LYS A 1 1115 ? 170.486 177.096 190.487 1.00 9.74 1115 LYS A N 1
ATOM 8914 C CA . LYS A 1 1115 ? 169.608 177.161 189.330 1.00 9.74 1115 LYS A CA 1
ATOM 8915 C C . LYS A 1 1115 ? 168.387 176.270 189.482 1.00 9.74 1115 LYS A C 1
ATOM 8916 O O . LYS A 1 1115 ? 167.339 176.579 188.910 1.00 9.74 1115 LYS A O 1
ATOM 8922 N N . LYS A 1 1116 ? 168.494 175.176 190.233 1.00 9.24 1116 LYS A N 1
ATOM 8923 C CA . LYS A 1 1116 ? 167.319 174.371 190.539 1.00 9.24 1116 LYS A CA 1
ATOM 8924 C C . LYS A 1 1116 ? 166.367 175.106 191.474 1.00 9.24 1116 LYS A C 1
ATOM 8925 O O . LYS A 1 1116 ? 165.147 175.021 191.315 1.00 9.24 1116 LYS A O 1
ATOM 8931 N N . LEU A 1 1117 ? 166.901 175.848 192.447 1.00 10.84 1117 LEU A N 1
ATOM 8932 C CA . LEU A 1 1117 ? 166.045 176.407 193.491 1.00 10.84 1117 LEU A CA 1
ATOM 8933 C C . LEU A 1 1117 ? 165.296 177.660 193.060 1.00 10.84 1117 LEU A C 1
ATOM 8934 O O . LEU A 1 1117 ? 164.481 178.170 193.833 1.00 10.84 1117 LEU A O 1
ATOM 8939 N N . GLN A 1 1118 ? 165.544 178.176 191.863 1.00 12.07 1118 GLN A N 1
ATOM 8940 C CA . GLN A 1 1118 ? 164.873 179.399 191.443 1.00 12.07 1118 GLN A CA 1
ATOM 8941 C C . GLN A 1 1118 ? 163.682 179.151 190.531 1.00 12.07 1118 GLN A C 1
ATOM 8942 O O . GLN A 1 1118 ? 162.944 180.095 190.236 1.00 12.07 1118 GLN A O 1
ATOM 8948 N N . LYS A 1 1119 ? 163.473 177.919 190.080 1.00 14.41 1119 LYS A N 1
ATOM 8949 C CA . LYS A 1 1119 ? 162.419 177.595 189.127 1.00 14.41 1119 LYS A CA 1
ATOM 8950 C C . LYS A 1 1119 ? 161.751 176.261 189.468 1.00 14.41 1119 LYS A C 1
ATOM 8951 O O . LYS A 1 1119 ? 161.405 175.471 188.585 1.00 14.41 1119 LYS A O 1
ATOM 8957 N N . ILE A 1 1120 ? 161.494 176.025 190.755 1.00 15.07 1120 ILE A N 1
ATOM 8958 C CA . ILE A 1 1120 ? 160.920 174.757 191.192 1.00 15.07 1120 ILE A CA 1
ATOM 8959 C C . ILE A 1 1120 ? 159.454 174.670 190.783 1.00 15.07 1120 ILE A C 1
ATOM 8960 O O . ILE A 1 1120 ? 158.671 175.602 190.997 1.00 15.07 1120 ILE A O 1
ATOM 8965 N N . GLN A 1 1121 ? 159.082 173.544 190.177 1.00 20.60 1121 GLN A N 1
ATOM 8966 C CA . GLN A 1 1121 ? 157.741 173.317 189.652 1.00 20.60 1121 GLN A CA 1
ATOM 8967 C C . GLN A 1 1121 ? 156.871 172.617 190.687 1.00 20.60 1121 GLN A C 1
ATOM 8968 O O . GLN A 1 1121 ? 157.319 171.670 191.338 1.00 20.60 1121 GLN A O 1
ATOM 8974 N N . SER A 1 1122 ? 155.619 173.071 190.828 1.00 30.91 1122 SER A N 1
ATOM 8975 C CA . SER A 1 1122 ? 154.587 172.274 191.497 1.00 30.91 1122 SER A CA 1
ATOM 8976 C C . SER A 1 1122 ? 153.402 172.151 190.536 1.00 30.91 1122 SER A C 1
ATOM 8977 O O . SER A 1 1122 ? 152.376 172.818 190.684 1.00 30.91 1122 SER A O 1
ATOM 8980 N N . ASP A 1 1123 ? 153.580 171.287 189.538 1.00 39.76 1123 ASP A N 1
ATOM 8981 C CA . ASP A 1 1123 ? 152.589 170.690 188.644 1.00 39.76 1123 ASP A CA 1
ATOM 8982 C C . ASP A 1 1123 ? 151.895 171.650 187.680 1.00 39.76 1123 ASP A C 1
ATOM 8983 O O . ASP A 1 1123 ? 151.418 171.211 186.631 1.00 39.76 1123 ASP A O 1
ATOM 8988 N N . ASN A 1 1124 ? 151.845 172.942 187.993 1.00 33.64 1124 ASN A N 1
ATOM 8989 C CA . ASN A 1 1124 ? 151.551 174.006 187.039 1.00 33.64 1124 ASN A CA 1
ATOM 8990 C C . ASN A 1 1124 ? 152.280 175.298 187.362 1.00 33.64 1124 ASN A C 1
ATOM 8991 O O . ASN A 1 1124 ? 152.352 176.186 186.507 1.00 33.64 1124 ASN A O 1
ATOM 8996 N N . THR A 1 1125 ? 152.796 175.427 188.576 1.00 26.90 1125 THR A N 1
ATOM 8997 C CA . THR A 1 1125 ? 153.283 176.689 189.098 1.00 26.90 1125 THR A CA 1
ATOM 8998 C C . THR A 1 1125 ? 154.782 176.614 189.321 1.00 26.90 1125 THR A C 1
ATOM 8999 O O . THR A 1 1125 ? 155.326 175.557 189.644 1.00 26.90 1125 THR A O 1
ATOM 9003 N N . VAL A 1 1126 ? 155.440 177.752 189.148 1.00 18.34 1126 VAL A N 1
ATOM 9004 C CA . VAL A 1 1126 ? 156.867 177.892 189.389 1.00 18.34 1126 VAL A CA 1
ATOM 9005 C C . VAL A 1 1126 ? 157.049 178.579 190.731 1.00 18.34 1126 VAL A C 1
ATOM 9006 O O . VAL A 1 1126 ? 156.467 179.642 190.976 1.00 18.34 1126 VAL A O 1
ATOM 9010 N N . LEU A 1 1127 ? 157.836 177.961 191.604 1.00 16.10 1127 LEU A N 1
ATOM 9011 C CA . LEU A 1 1127 ? 158.145 178.500 192.917 1.00 16.10 1127 LEU A CA 1
ATOM 9012 C C . LEU A 1 1127 ? 159.607 178.910 192.967 1.00 16.10 1127 LEU A C 1
ATOM 9013 O O . LEU A 1 1127 ? 160.484 178.162 192.533 1.00 16.10 1127 LEU A O 1
ATOM 9018 N N . ARG A 1 1128 ? 159.865 180.094 193.509 1.00 12.50 1128 ARG A N 1
ATOM 9019 C CA . ARG A 1 1128 ? 161.202 180.667 193.563 1.00 12.50 1128 ARG A CA 1
ATOM 9020 C C . ARG A 1 1128 ? 161.656 180.730 195.013 1.00 12.50 1128 ARG A C 1
ATOM 9021 O O . ARG A 1 1128 ? 160.939 181.261 195.866 1.00 12.50 1128 ARG A O 1
ATOM 9029 N N . PHE A 1 1129 ? 162.843 180.191 195.292 1.00 11.85 1129 PHE A N 1
ATOM 9030 C CA . PHE A 1 1129 ? 163.367 180.131 196.649 1.00 11.85 1129 PHE A CA 1
ATOM 9031 C C . PHE A 1 1129 ? 164.691 180.856 196.832 1.00 11.85 1129 PHE A C 1
ATOM 9032 O O . PHE A 1 1129 ? 165.065 181.135 197.972 1.00 11.85 1129 PHE A O 1
ATOM 9040 N N . VAL A 1 1130 ? 165.400 181.172 195.754 1.00 10.88 1130 VAL A N 1
ATOM 9041 C CA . VAL A 1 1130 ? 166.617 181.978 195.818 1.00 10.88 1130 VAL A CA 1
ATOM 9042 C C . VAL A 1 1130 ? 166.380 183.203 194.942 1.00 10.88 1130 VAL A C 1
ATOM 9043 O O . VAL A 1 1130 ? 165.539 183.143 194.038 1.00 10.88 1130 VAL A O 1
ATOM 9047 N N . PRO A 1 1131 ? 167.056 184.330 195.178 1.00 10.17 1131 PRO A N 1
ATOM 9048 C CA . PRO A 1 1131 ? 166.813 185.514 194.348 1.00 10.17 1131 PRO A CA 1
ATOM 9049 C C . PRO A 1 1131 ? 167.266 185.307 192.911 1.00 10.17 1131 PRO A C 1
ATOM 9050 O O . PRO A 1 1131 ? 168.036 184.400 192.594 1.00 10.17 1131 PRO A O 1
ATOM 9054 N N . ALA A 1 1132 ? 166.749 186.160 192.031 1.00 10.24 1132 ALA A N 1
ATOM 9055 C CA . ALA A 1 1132 ? 167.092 186.081 190.619 1.00 10.24 1132 ALA A CA 1
ATOM 9056 C C . ALA A 1 1132 ? 168.560 186.420 190.400 1.00 10.24 1132 ALA A C 1
ATOM 9057 O O . ALA A 1 1132 ? 169.091 187.370 190.978 1.00 10.24 1132 ALA A O 1
ATOM 9059 N N . PHE A 1 1133 ? 169.218 185.629 189.558 1.00 9.50 1133 PHE A N 1
ATOM 9060 C CA . PHE A 1 1133 ? 170.632 185.812 189.278 1.00 9.50 1133 PHE A CA 1
ATOM 9061 C C . PHE A 1 1133 ? 170.933 185.218 187.909 1.00 9.50 1133 PHE A C 1
ATOM 9062 O O . PHE A 1 1133 ? 170.215 184.344 187.421 1.00 9.50 1133 PHE A O 1
ATOM 9070 N N . ARG A 1 1134 ? 171.992 185.725 187.283 1.00 11.59 1134 ARG A N 1
ATOM 9071 C CA . ARG A 1 1134 ? 172.439 185.180 186.009 1.00 11.59 1134 ARG A CA 1
ATOM 9072 C C . ARG A 1 1134 ? 173.849 184.624 186.114 1.00 11.59 1134 ARG A C 1
ATOM 9073 O O . ARG A 1 1134 ? 174.099 183.468 185.762 1.00 11.59 1134 ARG A O 1
ATOM 9081 N N . SER A 1 1135 ? 174.774 185.442 186.595 1.00 10.92 1135 SER A N 1
ATOM 9082 C CA . SER A 1 1135 ? 176.167 185.048 186.647 1.00 10.92 1135 SER A CA 1
ATOM 9083 C C . SER A 1 1135 ? 176.537 184.573 188.046 1.00 10.92 1135 SER A C 1
ATOM 9084 O O . SER A 1 1135 ? 175.724 184.583 188.971 1.00 10.92 1135 SER A O 1
ATOM 9087 N N . ALA A 1 1136 ? 177.785 184.127 188.183 1.00 10.21 1136 ALA A N 1
ATOM 9088 C CA . ALA A 1 1136 ? 178.263 183.667 189.478 1.00 10.21 1136 ALA A CA 1
ATOM 9089 C C . ALA A 1 1136 ? 178.540 184.829 190.415 1.00 10.21 1136 ALA A C 1
ATOM 9090 O O . ALA A 1 1136 ? 178.521 184.657 191.633 1.00 10.21 1136 ALA A O 1
ATOM 9092 N N . ASP A 1 1137 ? 178.774 186.020 189.874 1.00 12.20 1137 ASP A N 1
ATOM 9093 C CA . ASP A 1 1137 ? 178.972 187.210 190.689 1.00 12.20 1137 ASP A CA 1
ATOM 9094 C C . ASP A 1 1137 ? 177.664 187.826 191.153 1.00 12.20 1137 ASP A C 1
ATOM 9095 O O . ASP A 1 1137 ? 177.688 188.888 191.779 1.00 12.20 1137 ASP A O 1
ATOM 9100 N N . ASN A 1 1138 ? 176.526 187.213 190.846 1.00 11.52 1138 ASN A N 1
ATOM 9101 C CA . ASN A 1 1138 ? 175.254 187.707 191.340 1.00 11.52 1138 ASN A CA 1
ATOM 9102 C C . ASN A 1 1138 ? 174.817 187.030 192.629 1.00 11.52 1138 ASN A C 1
ATOM 9103 O O . ASN A 1 1138 ? 174.078 187.643 193.406 1.00 11.52 1138 ASN A O 1
ATOM 9108 N N . TYR A 1 1139 ? 175.245 185.793 192.883 1.00 11.09 1139 TYR A N 1
ATOM 9109 C CA . TYR A 1 1139 ? 175.031 185.165 194.183 1.00 11.09 1139 TYR A CA 1
ATOM 9110 C C . TYR A 1 1139 ? 176.239 185.274 195.095 1.00 11.09 1139 TYR A C 1
ATOM 9111 O O . TYR A 1 1139 ? 176.082 185.372 196.309 1.00 11.09 1139 TYR A O 1
ATOM 9120 N N . ARG A 1 1140 ? 177.445 185.233 194.539 1.00 12.70 1140 ARG A N 1
ATOM 9121 C CA . ARG A 1 1140 ? 178.586 185.826 195.206 1.00 12.70 1140 ARG A CA 1
ATOM 9122 C C . ARG A 1 1140 ? 178.469 187.340 195.094 1.00 12.70 1140 ARG A C 1
ATOM 9123 O O . ARG A 1 1140 ? 177.633 187.857 194.351 1.00 12.70 1140 ARG A O 1
ATOM 9131 N N . ASN A 1 1141 ? 179.312 188.054 195.839 1.00 15.25 1141 ASN A N 1
ATOM 9132 C CA . ASN A 1 1141 ? 179.248 189.517 195.927 1.00 15.25 1141 ASN A CA 1
ATOM 9133 C C . ASN A 1 1141 ? 177.869 189.970 196.403 1.00 15.25 1141 ASN A C 1
ATOM 9134 O O . ASN A 1 1141 ? 177.150 190.695 195.715 1.00 15.25 1141 ASN A O 1
ATOM 9139 N N . ILE A 1 1142 ? 177.489 189.504 197.589 1.00 14.74 1142 ILE A N 1
ATOM 9140 C CA . ILE A 1 1142 ? 176.242 189.887 198.230 1.00 14.74 1142 ILE A CA 1
ATOM 9141 C C . ILE A 1 1142 ? 176.554 190.287 199.664 1.00 14.74 1142 ILE A C 1
ATOM 9142 O O . ILE A 1 1142 ? 177.633 190.010 200.188 1.00 14.74 1142 ILE A O 1
ATOM 9147 N N . LEU A 1 1143 ? 175.595 190.960 200.294 1.00 19.37 1143 LEU A N 1
ATOM 9148 C CA . LEU A 1 1143 ? 175.789 191.422 201.662 1.00 19.37 1143 LEU A CA 1
ATOM 9149 C C . LEU A 1 1143 ? 175.781 190.259 202.644 1.00 19.37 1143 LEU A C 1
ATOM 9150 O O . LEU A 1 1143 ? 175.096 189.254 202.444 1.00 19.37 1143 LEU A O 1
ATOM 9155 N N . ARG A 1 1144 ? 176.557 190.405 203.711 1.00 27.24 1144 ARG A N 1
ATOM 9156 C CA . ARG A 1 1144 ? 176.564 189.430 204.788 1.00 27.24 1144 ARG A CA 1
ATOM 9157 C C . ARG A 1 1144 ? 175.570 189.823 205.874 1.00 27.24 1144 ARG A C 1
ATOM 9158 O O . ARG A 1 1144 ? 175.417 191.000 206.208 1.00 27.24 1144 ARG A O 1
ATOM 9166 N N . LEU A 1 1145 ? 174.880 188.825 206.420 1.00 29.82 1145 LEU A N 1
ATOM 9167 C CA . LEU A 1 1145 ? 174.107 189.050 207.631 1.00 29.82 1145 LEU A CA 1
ATOM 9168 C C . LEU A 1 1145 ? 175.044 189.308 208.804 1.00 29.82 1145 LEU A C 1
ATOM 9169 O O . LEU A 1 1145 ? 176.074 188.649 208.963 1.00 29.82 1145 LEU A O 1
ATOM 9174 N N . GLU A 1 1146 ? 174.685 190.302 209.614 1.00 44.11 1146 GLU A N 1
ATOM 9175 C CA . GLU A 1 1146 ? 175.527 190.763 210.708 1.00 44.11 1146 GLU A CA 1
ATOM 9176 C C . GLU A 1 1146 ? 174.711 190.785 211.992 1.00 44.11 1146 GLU A C 1
ATOM 9177 O O . GLU A 1 1146 ? 173.512 190.493 211.993 1.00 44.11 1146 GLU A O 1
ATOM 9183 N N . GLU A 1 1147 ? 175.387 191.151 213.087 1.00 47.35 1147 GLU A N 1
ATOM 9184 C CA . GLU A 1 1147 ? 174.843 191.074 214.447 1.00 47.35 1147 GLU A CA 1
ATOM 9185 C C . GLU A 1 1147 ? 174.371 189.653 214.759 1.00 47.35 1147 GLU A C 1
ATOM 9186 O O . GLU A 1 1147 ? 173.275 189.429 215.274 1.00 47.35 1147 GLU A O 1
ATOM 9192 N N . THR A 1 1148 ? 175.218 188.681 214.422 1.00 37.45 1148 THR A N 1
ATOM 9193 C CA . THR A 1 1148 ? 174.904 187.267 214.570 1.00 37.45 1148 THR A CA 1
ATOM 9194 C C . THR A 1 1148 ? 176.123 186.515 215.078 1.00 37.45 1148 THR A C 1
ATOM 9195 O O . THR A 1 1148 ? 177.214 187.077 215.199 1.00 37.45 1148 THR A O 1
ATOM 9199 N N . LYS A 1 1149 ? 175.925 185.228 215.362 1.00 28.95 1149 LYS A N 1
ATOM 9200 C CA . LYS A 1 1149 ? 176.993 184.427 215.948 1.00 28.95 1149 LYS A CA 1
ATOM 9201 C C . LYS A 1 1149 ? 178.076 184.108 214.928 1.00 28.95 1149 LYS A C 1
ATOM 9202 O O . LYS A 1 1149 ? 179.269 184.239 215.219 1.00 28.95 1149 LYS A O 1
ATOM 9208 N N . TYR A 1 1150 ? 177.684 183.697 213.728 1.00 26.66 1150 TYR A N 1
ATOM 9209 C CA . TYR A 1 1150 ? 178.622 183.303 212.690 1.00 26.66 1150 TYR A CA 1
ATOM 9210 C C . TYR A 1 1150 ? 178.397 184.140 211.442 1.00 26.66 1150 TYR A C 1
ATOM 9211 O O . TYR A 1 1150 ? 177.294 184.628 211.195 1.00 26.66 1150 TYR A O 1
ATOM 9220 N N . LYS A 1 1151 ? 179.456 184.298 210.656 1.00 30.16 1151 LYS A N 1
ATOM 9221 C CA . LYS A 1 1151 ? 179.346 185.014 209.394 1.00 30.16 1151 LYS A CA 1
ATOM 9222 C C . LYS A 1 1151 ? 178.600 184.174 208.370 1.00 30.16 1151 LYS A C 1
ATOM 9223 O O . LYS A 1 1151 ? 178.808 182.965 208.264 1.00 30.16 1151 LYS A O 1
ATOM 9229 N N . SER A 1 1152 ? 177.723 184.825 207.615 1.00 21.93 1152 SER A N 1
ATOM 9230 C CA . SER A 1 1152 ? 176.907 184.144 206.626 1.00 21.93 1152 SER A CA 1
ATOM 9231 C C . SER A 1 1152 ? 176.534 185.121 205.526 1.00 21.93 1152 SER A C 1
ATOM 9232 O O . SER A 1 1152 ? 176.391 186.319 205.767 1.00 21.93 1152 SER A O 1
ATOM 9235 N N . LYS A 1 1153 ? 176.377 184.593 204.318 1.00 16.37 1153 LYS A N 1
ATOM 9236 C CA . LYS A 1 1153 ? 175.865 185.363 203.191 1.00 16.37 1153 LYS A CA 1
ATOM 9237 C C . LYS A 1 1153 ? 174.524 184.789 202.770 1.00 16.37 1153 LYS A C 1
ATOM 9238 O O . LYS A 1 1153 ? 174.487 183.726 202.135 1.00 16.37 1153 LYS A O 1
ATOM 9244 N N . PRO A 1 1154 ? 173.404 185.440 203.089 1.00 13.97 1154 PRO A N 1
ATOM 9245 C CA . PRO A 1 1154 ? 172.083 184.881 202.768 1.00 13.97 1154 PRO A CA 1
ATOM 9246 C C . PRO A 1 1154 ? 171.747 185.089 201.300 1.00 13.97 1154 PRO A C 1
ATOM 9247 O O . PRO A 1 1154 ? 171.769 186.216 200.801 1.00 13.97 1154 PRO A O 1
ATOM 9251 N N . PHE A 1 1155 ? 171.425 184.005 200.610 1.00 9.60 1155 PHE A N 1
ATOM 9252 C CA . PHE A 1 1155 ? 170.915 184.061 199.246 1.00 9.60 1155 PHE A CA 1
ATOM 9253 C C . PHE A 1 1155 ? 169.594 183.300 199.204 1.00 9.60 1155 PHE A C 1
ATOM 9254 O O . PHE A 1 1155 ? 169.545 182.139 198.802 1.00 9.60 1155 PHE A O 1
ATOM 9262 N N . GLY A 1 1156 ? 168.517 183.975 199.580 1.00 10.57 1156 GLY A N 1
ATOM 9263 C CA . GLY A 1 1156 ? 167.233 183.300 199.676 1.00 10.57 1156 GLY A CA 1
ATOM 9264 C C . GLY A 1 1156 ? 167.218 182.330 200.836 1.00 10.57 1156 GLY A C 1
ATOM 9265 O O . GLY A 1 1156 ? 167.519 182.689 201.978 1.00 10.57 1156 GLY A O 1
ATOM 9266 N N . VAL A 1 1157 ? 166.850 181.079 200.548 1.00 10.51 1157 VAL A N 1
ATOM 9267 C CA . VAL A 1 1157 ? 166.892 180.033 201.561 1.00 10.51 1157 VAL A CA 1
ATOM 9268 C C . VAL A 1 1157 ? 168.294 179.468 201.725 1.00 10.51 1157 VAL A C 1
ATOM 9269 O O . VAL A 1 1157 ? 168.533 178.674 202.638 1.00 10.51 1157 VAL A O 1
ATOM 9273 N N . VAL A 1 1158 ? 169.226 179.852 200.861 1.00 11.02 1158 VAL A N 1
ATOM 9274 C CA . VAL A 1 1158 ? 170.584 179.328 200.881 1.00 11.02 1158 VAL A CA 1
ATOM 9275 C C . VAL A 1 1158 ? 171.483 180.294 201.635 1.00 11.02 1158 VAL A C 1
ATOM 9276 O O . VAL A 1 1158 ? 171.528 181.489 201.328 1.00 11.02 1158 VAL A O 1
ATOM 9280 N N . HIS A 1 1159 ? 172.198 179.775 202.626 1.00 13.41 1159 HIS A N 1
ATOM 9281 C CA . HIS A 1 1159 ? 173.126 180.551 203.434 1.00 13.41 1159 HIS A CA 1
ATOM 9282 C C . HIS A 1 1159 ? 174.527 180.003 203.204 1.00 13.41 1159 HIS A C 1
ATOM 9283 O O . HIS A 1 1159 ? 174.732 178.787 203.241 1.00 13.41 1159 HIS A O 1
ATOM 9290 N N . PHE A 1 1160 ? 175.480 180.892 202.943 1.00 14.25 1160 PHE A N 1
ATOM 9291 C CA . PHE A 1 1160 ? 176.876 180.506 202.748 1.00 14.25 1160 PHE A CA 1
ATOM 9292 C C . PHE A 1 1160 ? 177.648 180.900 203.997 1.00 14.25 1160 PHE A C 1
ATOM 9293 O O . PHE A 1 1160 ? 178.006 182.063 204.178 1.00 14.25 1160 PHE A O 1
ATOM 9301 N N . ILE A 1 1161 ? 177.907 179.934 204.855 1.00 18.49 1161 ILE A N 1
ATOM 9302 C CA . ILE A 1 1161 ? 178.618 180.179 206.098 1.00 18.49 1161 ILE A CA 1
ATOM 9303 C C . ILE A 1 1161 ? 180.113 180.011 205.871 1.00 18.49 1161 ILE A C 1
ATOM 9304 O O . ILE A 1 1161 ? 180.560 179.465 204.863 1.00 18.49 1161 ILE A O 1
ATOM 9309 N N . ASP A 1 1162 ? 180.895 180.497 206.822 1.00 30.01 1162 ASP A N 1
ATOM 9310 C CA . ASP A 1 1162 ? 182.338 180.312 206.765 1.00 30.01 1162 ASP A CA 1
ATOM 9311 C C . ASP A 1 1162 ? 182.696 178.873 207.124 1.00 30.01 1162 ASP A C 1
ATOM 9312 O O . ASP A 1 1162 ? 182.193 178.346 208.121 1.00 30.01 1162 ASP A O 1
ATOM 9317 N N . PRO A 1 1163 ? 183.569 178.215 206.356 1.00 27.28 1163 PRO A N 1
ATOM 9318 C CA . PRO A 1 1163 ? 183.844 176.790 206.595 1.00 27.28 1163 PRO A CA 1
ATOM 9319 C C . PRO A 1 1163 ? 184.757 176.507 207.777 1.00 27.28 1163 PRO A C 1
ATOM 9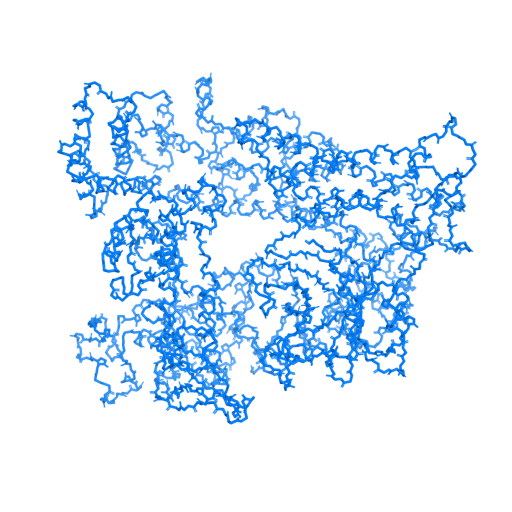320 O O . PRO A 1 1163 ? 185.180 175.357 207.937 1.00 27.28 1163 PRO A O 1
ATOM 9324 N N . LYS A 1 1164 ? 185.073 177.497 208.602 1.00 36.88 1164 LYS A N 1
ATOM 9325 C CA . LYS A 1 1164 ? 186.075 177.315 209.640 1.00 36.88 1164 LYS A CA 1
ATOM 9326 C C . LYS A 1 1164 ? 185.495 176.561 210.832 1.00 36.88 1164 LYS A C 1
ATOM 9327 O O . LYS A 1 1164 ? 184.432 176.918 211.348 1.00 36.88 1164 LYS A O 1
ATOM 9333 N N . PHE A 1 1165 ? 186.215 175.522 211.268 1.00 34.71 1165 PHE A N 1
ATOM 9334 C CA . PHE A 1 1165 ? 185.844 174.667 212.404 1.00 34.71 1165 PHE A CA 1
ATOM 9335 C C . PHE A 1 1165 ? 184.468 174.031 212.232 1.00 34.71 1165 PHE A C 1
ATOM 9336 O O . PHE A 1 1165 ? 183.636 174.042 213.139 1.00 34.71 1165 PHE A O 1
ATOM 9344 N N . THR A 1 1166 ? 184.227 173.462 211.053 1.00 25.55 1166 THR A N 1
ATOM 9345 C CA . THR A 1 1166 ? 183.058 172.618 210.850 1.00 25.55 1166 THR A CA 1
ATOM 9346 C C . THR A 1 1166 ? 183.418 171.142 210.939 1.00 25.55 1166 THR A C 1
ATOM 9347 O O . THR A 1 1166 ? 182.633 170.342 211.453 1.00 25.55 1166 THR A O 1
ATOM 9351 N N . SER A 1 1167 ? 184.601 170.770 210.458 1.00 27.59 1167 SER A N 1
ATOM 9352 C CA . SER A 1 1167 ? 185.093 169.406 210.581 1.00 27.59 1167 SER A CA 1
ATOM 9353 C C . SER A 1 1167 ? 185.908 169.205 211.850 1.00 27.59 1167 SER A C 1
ATOM 9354 O O . SER A 1 1167 ? 185.861 168.127 212.451 1.00 27.59 1167 SER A O 1
ATOM 9357 N N . LYS A 1 1168 ? 186.655 170.223 212.269 1.00 31.29 1168 LYS A N 1
ATOM 9358 C CA . LYS A 1 1168 ? 187.465 170.148 213.483 1.00 31.29 1168 LYS A CA 1
ATOM 9359 C C . LYS A 1 1168 ? 186.716 170.762 214.668 1.00 31.29 1168 LYS A C 1
ATOM 9360 O O . LYS A 1 1168 ? 187.060 171.819 215.191 1.00 31.29 1168 LYS A O 1
ATOM 9366 N N . LYS A 1 1169 ? 185.655 170.072 215.078 1.00 28.44 1169 LYS A N 1
ATOM 9367 C CA . LYS A 1 1169 ? 184.902 170.443 216.266 1.00 28.44 1169 LYS A CA 1
ATOM 9368 C C . LYS A 1 1169 ? 184.214 169.199 216.800 1.00 28.44 1169 LYS A C 1
ATOM 9369 O O . LYS A 1 1169 ? 183.813 168.323 216.034 1.00 28.44 1169 LYS A O 1
ATOM 9375 N N . CYS A 1 1170 ? 184.099 169.116 218.117 1.00 28.74 1170 CYS A N 1
ATOM 9376 C CA . CYS A 1 1170 ? 183.437 167.967 218.721 1.00 28.74 1170 CYS A CA 1
ATOM 9377 C C . CYS A 1 1170 ? 181.932 168.196 218.762 1.00 28.74 1170 CYS A C 1
ATOM 9378 O O . CYS A 1 1170 ? 181.489 169.284 219.135 1.00 28.74 1170 CYS A O 1
ATOM 9381 N N . PRO A 1 1171 ? 181.123 167.213 218.360 1.00 25.25 1171 PRO A N 1
ATOM 9382 C CA . PRO A 1 1171 ? 179.666 167.370 218.465 1.00 25.25 1171 PRO A CA 1
ATOM 9383 C C . PRO A 1 1171 ? 179.166 167.486 219.892 1.00 25.25 1171 PRO A C 1
ATOM 9384 O O . PRO A 1 1171 ? 178.070 168.016 220.112 1.00 25.25 1171 PRO A O 1
ATOM 9388 N N . VAL A 1 1172 ? 179.932 167.005 220.869 1.00 27.56 1172 VAL A N 1
ATOM 9389 C CA . VAL A 1 1172 ? 179.485 166.959 222.255 1.00 27.56 1172 VAL A CA 1
ATOM 9390 C C . VAL A 1 1172 ? 179.945 168.195 223.019 1.00 27.56 1172 VAL A C 1
ATOM 9391 O O . VAL A 1 1172 ? 179.121 168.987 223.489 1.00 27.56 1172 VAL A O 1
ATOM 9395 N N . CYS A 1 1173 ? 181.257 168.373 223.147 1.00 30.25 1173 CYS A N 1
ATOM 9396 C CA . CYS A 1 1173 ? 181.818 169.424 223.985 1.00 30.25 1173 CYS A CA 1
ATOM 9397 C C . CYS A 1 1173 ? 182.177 170.689 223.218 1.00 30.25 1173 CYS A C 1
ATOM 9398 O O . CYS A 1 1173 ? 182.590 171.671 223.842 1.00 30.25 1173 CYS A O 1
ATOM 9401 N N . SER A 1 1174 ? 182.034 170.685 221.893 1.00 30.26 1174 SER A N 1
ATOM 9402 C CA . SER A 1 1174 ? 182.335 171.801 220.998 1.00 30.26 1174 SER A CA 1
ATOM 9403 C C . SER A 1 1174 ? 183.791 172.248 221.066 1.00 30.26 1174 SER A C 1
ATOM 9404 O O . SER A 1 1174 ? 184.097 173.396 220.730 1.00 30.26 1174 SER A O 1
ATOM 9407 N N . LYS A 1 1175 ? 184.696 171.377 221.497 1.00 35.62 1175 LYS A N 1
ATOM 9408 C CA . LYS A 1 1175 ? 186.111 171.703 221.481 1.00 35.62 1175 LYS A CA 1
ATOM 9409 C C . LYS A 1 1175 ? 186.729 171.260 220.164 1.00 35.62 1175 LYS A C 1
ATOM 9410 O O . LYS A 1 1175 ? 186.264 170.318 219.520 1.00 35.62 1175 LYS A O 1
ATOM 9416 N N . THR A 1 1176 ? 187.794 171.945 219.768 1.00 39.81 1176 THR A N 1
ATOM 9417 C CA . THR A 1 1176 ? 188.416 171.713 218.475 1.00 39.81 1176 THR A CA 1
ATOM 9418 C C . THR A 1 1176 ? 189.662 170.846 218.553 1.00 39.81 1176 THR A C 1
ATOM 9419 O O . THR A 1 1176 ? 190.388 170.748 217.562 1.00 39.81 1176 THR A O 1
ATOM 9423 N N . ASN A 1 1177 ? 189.931 170.217 219.696 1.00 40.89 1177 ASN A N 1
ATOM 9424 C CA . ASN A 1 1177 ? 191.088 169.334 219.833 1.00 40.89 1177 ASN A CA 1
ATOM 9425 C C . ASN A 1 1177 ? 190.638 167.923 219.465 1.00 40.89 1177 ASN A C 1
ATOM 9426 O O . ASN A 1 1177 ? 190.558 167.016 220.295 1.00 40.89 1177 ASN A O 1
ATOM 9431 N N . VAL A 1 1178 ? 190.332 167.744 218.180 1.00 35.18 1178 VAL A N 1
ATOM 9432 C CA . VAL A 1 1178 ? 189.849 166.476 217.650 1.00 35.18 1178 VAL A CA 1
ATOM 9433 C C . VAL A 1 1178 ? 190.744 166.073 216.489 1.00 35.18 1178 VAL A C 1
ATOM 9434 O O . VAL A 1 1178 ? 191.545 166.863 215.987 1.00 35.18 1178 VAL A O 1
ATOM 9438 N N . TYR A 1 1179 ? 190.606 164.818 216.071 1.00 34.63 1179 TYR A N 1
ATOM 9439 C CA . TYR A 1 1179 ? 191.310 164.322 214.901 1.00 34.63 1179 TYR A CA 1
ATOM 9440 C C . TYR A 1 1179 ? 190.472 163.246 214.231 1.00 34.63 1179 TYR A C 1
ATOM 9441 O O . TYR A 1 1179 ? 189.624 162.614 214.864 1.00 34.63 1179 TYR A O 1
ATOM 9450 N N . ARG A 1 1180 ? 190.720 163.043 212.942 1.00 32.94 1180 ARG A N 1
ATOM 9451 C CA . ARG A 1 1180 ? 190.001 162.046 212.161 1.00 32.94 1180 ARG A CA 1
ATOM 9452 C C . ARG A 1 1180 ? 190.890 160.820 212.013 1.00 32.94 1180 ARG A C 1
ATOM 9453 O O . ARG A 1 1180 ? 192.022 160.915 211.532 1.00 32.94 1180 ARG A O 1
ATOM 9461 N N . ASP A 1 1181 ? 190.367 159.668 212.420 1.00 41.70 1181 ASP A N 1
ATOM 9462 C CA . ASP A 1 1181 ? 191.145 158.446 212.508 1.00 41.70 1181 ASP A CA 1
ATOM 9463 C C . ASP A 1 1181 ? 191.396 157.914 211.089 1.00 41.70 1181 ASP A C 1
ATOM 9464 O O . ASP A 1 1181 ? 190.956 158.494 210.095 1.00 41.70 1181 ASP A O 1
ATOM 9469 N N . LYS A 1 1182 ? 192.123 156.795 210.995 1.00 44.91 1182 LYS A N 1
ATOM 9470 C CA . LYS A 1 1182 ? 192.474 156.230 209.695 1.00 44.91 1182 LYS A CA 1
ATOM 9471 C C . LYS A 1 1182 ? 191.261 155.722 208.924 1.00 44.91 1182 LYS A C 1
ATOM 9472 O O . LYS A 1 1182 ? 191.342 155.564 207.701 1.00 44.91 1182 LYS A O 1
ATOM 9478 N N . ASP A 1 1183 ? 190.146 155.460 209.602 1.00 42.67 1183 ASP A N 1
ATOM 9479 C CA . ASP A 1 1183 ? 188.898 155.094 208.950 1.00 42.67 1183 ASP A CA 1
ATOM 9480 C C . ASP A 1 1183 ? 187.940 156.270 208.841 1.00 42.67 1183 ASP A C 1
ATOM 9481 O O . ASP A 1 1183 ? 186.731 156.059 208.704 1.00 42.67 1183 ASP A O 1
ATOM 9486 N N . ASP A 1 1184 ? 188.458 157.497 208.908 1.00 35.11 1184 ASP A N 1
ATOM 9487 C CA . ASP A 1 1184 ? 187.709 158.749 208.981 1.00 35.11 1184 ASP A CA 1
ATOM 9488 C C . ASP A 1 1184 ? 186.769 158.787 210.183 1.00 35.11 1184 ASP A C 1
ATOM 9489 O O . ASP A 1 1184 ? 185.726 159.445 210.137 1.00 35.11 1184 ASP A O 1
ATOM 9494 N N . ILE A 1 1185 ? 187.116 158.082 211.261 1.00 36.29 1185 ILE A N 1
ATOM 9495 C CA . ILE A 1 1185 ? 186.364 158.185 212.502 1.00 36.29 1185 ILE A CA 1
ATOM 9496 C C . ILE A 1 1185 ? 186.788 159.449 213.230 1.00 36.29 1185 ILE A C 1
ATOM 9497 O O . ILE A 1 1185 ? 187.982 159.708 213.411 1.00 36.29 1185 ILE A O 1
ATOM 9502 N N . LEU A 1 1186 ? 185.813 160.253 213.633 1.00 32.40 1186 LEU A N 1
ATOM 9503 C CA . LEU A 1 1186 ? 186.100 161.428 214.437 1.00 32.40 1186 LEU A CA 1
ATOM 9504 C C . LEU A 1 1186 ? 186.334 161.028 215.887 1.00 32.40 1186 LEU A C 1
ATOM 9505 O O . LEU A 1 1186 ? 185.496 160.371 216.506 1.00 32.40 1186 LEU A O 1
ATOM 9510 N N . VAL A 1 1187 ? 187.484 161.428 216.424 1.00 34.55 1187 VAL A N 1
ATOM 9511 C CA . VAL A 1 1187 ? 187.869 161.133 217.799 1.00 34.55 1187 VAL A CA 1
ATOM 9512 C C . VAL A 1 1187 ? 188.177 162.449 218.498 1.00 34.55 1187 VAL A C 1
ATOM 9513 O O . VAL A 1 1187 ? 188.940 163.268 217.976 1.00 34.55 1187 VAL A O 1
ATOM 9517 N N . CYS A 1 1188 ? 187.590 162.654 219.673 1.00 36.82 1188 CYS A N 1
ATOM 9518 C CA . CYS A 1 1188 ? 187.846 163.840 220.477 1.00 36.82 1188 CYS A CA 1
ATOM 9519 C C . CYS A 1 1188 ? 188.864 163.511 221.557 1.00 36.82 1188 CYS A C 1
ATOM 9520 O O . CYS A 1 1188 ? 188.712 162.521 222.281 1.00 36.82 1188 CYS A O 1
ATOM 9523 N N . LYS A 1 1189 ? 189.897 164.346 221.664 1.00 43.04 1189 LYS A N 1
ATOM 9524 C CA . LYS A 1 1189 ? 190.965 164.100 222.621 1.00 43.04 1189 LYS A CA 1
ATOM 9525 C C . LYS A 1 1189 ? 190.675 164.688 223.994 1.00 43.04 1189 LYS A C 1
ATOM 9526 O O . LYS A 1 1189 ? 191.471 164.487 224.915 1.00 43.04 1189 LYS A O 1
ATOM 9532 N N . GLU A 1 1190 ? 189.567 165.410 224.160 1.00 42.74 1190 GLU A N 1
ATOM 9533 C CA . GLU A 1 1190 ? 189.281 166.075 225.421 1.00 42.74 1190 GLU A CA 1
ATOM 9534 C C . GLU A 1 1190 ? 187.999 165.613 226.099 1.00 42.74 1190 GLU A C 1
ATOM 9535 O O . GLU A 1 1190 ? 187.731 166.041 227.225 1.00 42.74 1190 GLU A O 1
ATOM 9541 N N . CYS A 1 1191 ? 187.196 164.779 225.458 1.00 40.43 1191 CYS A N 1
ATOM 9542 C CA . CYS A 1 1191 ? 186.054 164.198 226.151 1.00 40.43 1191 CYS A CA 1
ATOM 9543 C C . CYS A 1 1191 ? 185.825 162.735 225.812 1.00 40.43 1191 CYS A C 1
ATOM 9544 O O . CYS A 1 1191 ? 184.864 162.156 226.323 1.00 40.43 1191 CYS A O 1
ATOM 9547 N N . GLY A 1 1192 ? 186.664 162.114 224.988 1.00 38.38 1192 GLY A N 1
ATOM 9548 C CA . GLY A 1 1192 ? 186.525 160.711 224.669 1.00 38.38 1192 GLY A CA 1
ATOM 9549 C C . GLY A 1 1192 ? 185.463 160.373 223.649 1.00 38.38 1192 GLY A C 1
ATOM 9550 O O . GLY A 1 1192 ? 185.120 159.193 223.512 1.00 38.38 1192 GLY A O 1
ATOM 9551 N N . PHE A 1 1193 ? 184.925 161.359 222.936 1.00 34.54 1193 PHE A N 1
ATOM 9552 C CA . PHE A 1 1193 ? 183.920 161.082 221.920 1.00 34.54 1193 PHE A CA 1
ATOM 9553 C C . PHE A 1 1193 ? 184.542 160.346 220.740 1.00 34.54 1193 PHE A C 1
ATOM 9554 O O . PHE A 1 1193 ? 185.627 160.694 220.270 1.00 34.54 1193 PHE A O 1
ATOM 9562 N N . ARG A 1 1194 ? 183.848 159.314 220.268 1.00 36.16 1194 ARG A N 1
ATOM 9563 C CA . ARG A 1 1194 ? 184.245 158.572 219.081 1.00 36.16 1194 ARG A CA 1
ATOM 9564 C C . ARG A 1 1194 ? 183.013 158.309 218.233 1.00 36.16 1194 ARG A C 1
ATOM 9565 O O . ARG A 1 1194 ? 181.959 157.947 218.763 1.00 36.16 1194 ARG A O 1
ATOM 9573 N N . SER A 1 1195 ? 183.146 158.487 216.918 1.00 35.20 1195 SER A N 1
ATOM 9574 C CA . SER A 1 1195 ? 182.036 158.215 216.014 1.00 35.20 1195 SER A CA 1
ATOM 9575 C C . SER A 1 1195 ? 181.778 156.728 215.825 1.00 35.20 1195 SER A C 1
ATOM 9576 O O . SER A 1 1195 ? 180.741 156.368 215.260 1.00 35.20 1195 SER A O 1
ATOM 9579 N N . ASP A 1 1196 ? 182.688 155.860 216.268 1.00 40.20 1196 ASP A N 1
ATOM 9580 C CA . ASP A 1 1196 ? 182.484 154.427 216.120 1.00 40.20 1196 ASP A CA 1
ATOM 9581 C C . ASP A 1 1196 ? 181.487 153.859 217.124 1.00 40.20 1196 ASP A C 1
ATOM 9582 O O . ASP A 1 1196 ? 180.975 152.755 216.910 1.00 40.20 1196 ASP A O 1
ATOM 9587 N N . SER A 1 1197 ? 181.202 154.583 218.207 1.00 42.12 1197 SER A N 1
ATOM 9588 C CA . SER A 1 1197 ? 180.237 154.144 219.214 1.00 42.12 1197 SER A CA 1
ATOM 9589 C C . SER A 1 1197 ? 178.828 154.628 218.855 1.00 42.12 1197 SER A C 1
ATOM 9590 O O . SER A 1 1197 ? 178.247 155.503 219.494 1.00 42.12 1197 SER A O 1
ATOM 9593 N N . GLN A 1 1198 ? 178.280 154.022 217.801 1.00 42.34 1198 GLN A N 1
ATOM 9594 C CA . GLN A 1 1198 ? 177.001 154.449 217.246 1.00 42.34 1198 GLN A CA 1
ATOM 9595 C C . GLN A 1 1198 ? 175.801 153.902 218.006 1.00 42.34 1198 GLN A C 1
ATOM 9596 O O . GLN A 1 1198 ? 174.674 154.338 217.749 1.00 42.34 1198 GLN A O 1
ATOM 9602 N N . LEU A 1 1199 ? 176.006 152.953 218.919 1.00 47.64 1199 LEU A N 1
ATOM 9603 C CA . LEU A 1 1199 ? 174.900 152.357 219.657 1.00 47.64 1199 LEU A CA 1
ATOM 9604 C C . LEU A 1 1199 ? 174.618 153.053 220.980 1.00 47.64 1199 LEU A C 1
ATOM 9605 O O . LEU A 1 1199 ? 173.590 152.770 221.606 1.00 47.64 1199 LEU A O 1
ATOM 9610 N N . LYS A 1 1200 ? 175.499 153.947 221.422 1.00 46.03 1200 LYS A N 1
ATOM 9611 C CA . LYS A 1 1200 ? 175.254 154.752 222.616 1.00 46.03 1200 LYS A CA 1
ATOM 9612 C C . LYS A 1 1200 ? 174.423 155.961 222.210 1.00 46.03 1200 LYS A C 1
ATOM 9613 O O . LYS A 1 1200 ? 174.915 156.872 221.542 1.00 46.03 1200 LYS A O 1
ATOM 9619 N N . GLU A 1 1201 ? 173.156 155.971 222.614 1.00 39.23 1201 GLU A N 1
ATOM 9620 C CA . GLU A 1 1201 ? 172.244 157.039 222.229 1.00 39.23 1201 GLU A CA 1
ATOM 9621 C C . GLU A 1 1201 ? 172.584 158.334 222.959 1.00 39.23 1201 GLU A C 1
ATOM 9622 O O . GLU A 1 1201 ? 172.824 158.340 224.169 1.00 39.23 1201 GLU A O 1
ATOM 9628 N N . ARG A 1 1202 ? 172.600 159.438 222.212 1.00 34.27 1202 ARG A N 1
ATOM 9629 C CA . ARG A 1 1202 ? 172.946 160.750 222.737 1.00 34.27 1202 ARG A CA 1
ATOM 9630 C C . ARG A 1 1202 ? 171.809 161.726 222.477 1.00 34.27 1202 ARG A C 1
ATOM 9631 O O . ARG A 1 1202 ? 170.901 161.454 221.690 1.00 34.27 1202 ARG A O 1
ATOM 9639 N N . GLU A 1 1203 ? 171.869 162.873 223.152 1.00 32.84 1203 GLU A N 1
ATOM 9640 C CA . GLU A 1 1203 ? 170.879 163.915 222.930 1.00 32.84 1203 GLU A CA 1
ATOM 9641 C C . GLU A 1 1203 ? 171.069 164.529 221.548 1.00 32.84 1203 GLU A C 1
ATOM 9642 O O . GLU A 1 1203 ? 172.159 164.500 220.973 1.00 32.84 1203 GLU A O 1
ATOM 9648 N N . ASN A 1 1204 ? 169.972 165.069 221.006 1.00 25.41 1204 ASN A N 1
ATOM 9649 C CA . ASN A 1 1204 ? 169.918 165.675 219.669 1.00 25.41 1204 ASN A CA 1
ATOM 9650 C C . ASN A 1 1204 ? 170.362 164.709 218.575 1.00 25.41 1204 ASN A C 1
ATOM 9651 O O . ASN A 1 1204 ? 170.774 165.146 217.499 1.00 25.41 1204 ASN A O 1
ATOM 9656 N N . ASN A 1 1205 ? 170.275 163.405 218.853 1.00 22.86 1205 ASN A N 1
ATOM 9657 C CA . ASN A 1 1205 ? 170.680 162.334 217.944 1.00 22.86 1205 ASN A CA 1
ATOM 9658 C C . ASN A 1 1205 ? 172.121 162.487 217.467 1.00 22.86 1205 ASN A C 1
ATOM 9659 O O . ASN A 1 1205 ? 172.421 162.251 216.300 1.00 22.86 1205 ASN A O 1
ATOM 9664 N N . ILE A 1 1206 ? 173.026 162.873 218.371 1.00 24.82 1206 ILE A N 1
ATOM 9665 C CA . ILE A 1 1206 ? 174.436 163.053 218.033 1.00 24.82 1206 ILE A CA 1
ATOM 9666 C C . ILE A 1 1206 ? 175.090 161.727 217.655 1.00 24.82 1206 ILE A C 1
ATOM 9667 O O . ILE A 1 1206 ? 176.052 161.705 216.879 1.00 24.82 1206 ILE A O 1
ATOM 9672 N N . HIS A 1 1207 ? 174.535 160.605 218.116 1.00 27.23 1207 HIS A N 1
ATOM 9673 C CA . HIS A 1 1207 ? 175.034 159.290 217.731 1.00 27.23 1207 HIS A CA 1
ATOM 9674 C C . HIS A 1 1207 ? 174.810 158.976 216.257 1.00 27.23 1207 HIS A C 1
ATOM 9675 O O . HIS A 1 1207 ? 175.347 157.977 215.769 1.00 27.23 1207 HIS A O 1
ATOM 9682 N N . TYR A 1 1208 ? 174.024 159.791 215.547 1.00 21.30 1208 TYR A N 1
ATOM 9683 C CA . TYR A 1 1208 ? 173.850 159.630 214.110 1.00 21.30 1208 TYR A CA 1
ATOM 9684 C C . TYR A 1 1208 ? 175.110 159.971 213.328 1.00 21.30 1208 TYR A C 1
ATOM 9685 O O . TYR A 1 1208 ? 175.222 159.582 212.163 1.00 21.30 1208 TYR A O 1
ATOM 9694 N N . ILE A 1 1209 ? 176.049 160.694 213.931 1.00 22.15 1209 ILE A N 1
ATOM 9695 C CA . ILE A 1 1209 ? 177.279 161.096 213.256 1.00 22.15 1209 ILE A CA 1
ATOM 9696 C C . ILE A 1 1209 ? 178.216 159.894 213.227 1.00 22.15 1209 ILE A C 1
ATOM 9697 O O . ILE A 1 1209 ? 178.532 159.315 214.266 1.00 22.15 1209 ILE A O 1
ATOM 9702 N N . HIS A 1 1210 ? 178.662 159.518 212.029 1.00 26.67 1210 HIS A N 1
ATOM 9703 C CA . HIS A 1 1210 ? 179.482 158.331 211.836 1.00 26.67 1210 HIS A CA 1
ATOM 9704 C C . HIS A 1 1210 ? 180.887 158.635 211.344 1.00 26.67 1210 HIS A C 1
ATOM 9705 O O . HIS A 1 1210 ? 181.779 157.801 211.522 1.00 26.67 1210 HIS A O 1
ATOM 9712 N N . ASN A 1 1211 ? 181.102 159.789 210.716 1.00 25.45 1211 ASN A N 1
ATOM 9713 C CA . ASN A 1 1211 ? 182.361 160.104 210.060 1.00 25.45 1211 ASN A CA 1
ATOM 9714 C C . ASN A 1 1211 ? 182.789 161.507 210.456 1.00 25.45 1211 ASN A C 1
ATOM 9715 O O . ASN A 1 1211 ? 182.191 162.142 211.328 1.00 25.45 1211 ASN A O 1
ATOM 9720 N N . GLY A 1 1212 ? 183.841 161.987 209.797 1.00 22.54 1212 GLY A N 1
ATOM 9721 C CA . GLY A 1 1212 ? 184.153 163.399 209.792 1.00 22.54 1212 GLY A CA 1
ATOM 9722 C C . GLY A 1 1212 ? 183.375 164.205 208.779 1.00 22.54 1212 GLY A C 1
ATOM 9723 O O . GLY A 1 1212 ? 183.234 165.418 208.949 1.00 22.54 1212 GLY A O 1
ATOM 9724 N N . ASP A 1 1213 ? 182.865 163.560 207.731 1.00 20.02 1213 ASP A N 1
ATOM 9725 C CA . ASP A 1 1213 ? 181.985 164.205 206.764 1.00 20.02 1213 ASP A CA 1
ATOM 9726 C C . ASP A 1 1213 ? 180.588 164.411 207.327 1.00 20.02 1213 ASP A C 1
ATOM 9727 O O . ASP A 1 1213 ? 179.969 165.453 207.085 1.00 20.02 1213 ASP A O 1
ATOM 9732 N N . ASP A 1 1214 ? 180.094 163.431 208.086 1.00 19.09 1214 ASP A N 1
ATOM 9733 C CA . ASP A 1 1214 ? 178.863 163.606 208.845 1.00 19.09 1214 ASP A CA 1
ATOM 9734 C C . ASP A 1 1214 ? 178.999 164.740 209.849 1.00 19.09 1214 ASP A C 1
ATOM 9735 O O . ASP A 1 1214 ? 178.084 165.554 210.001 1.00 19.09 1214 ASP A O 1
ATOM 9740 N N . ASN A 1 1215 ? 180.139 164.805 210.539 1.00 18.17 1215 ASN A N 1
ATOM 9741 C CA . ASN A 1 1215 ? 180.413 165.890 211.472 1.00 18.17 1215 ASN A CA 1
ATOM 9742 C C . ASN A 1 1215 ? 180.480 167.238 210.769 1.00 18.17 1215 ASN A C 1
ATOM 9743 O O . ASN A 1 1215 ? 179.954 168.232 211.283 1.00 18.17 1215 ASN A O 1
ATOM 9748 N N . GLY A 1 1216 ? 181.117 167.288 209.598 1.00 15.58 1216 GLY A N 1
ATOM 9749 C CA . GLY A 1 1216 ? 181.173 168.526 208.845 1.00 15.58 1216 GLY A CA 1
ATOM 9750 C C . GLY A 1 1216 ? 179.808 169.008 208.402 1.00 15.58 1216 GLY A C 1
ATOM 9751 O O . GLY A 1 1216 ? 179.494 170.190 208.534 1.00 15.58 1216 GLY A O 1
ATOM 9752 N N . ALA A 1 1217 ? 178.975 168.100 207.884 1.00 13.96 1217 ALA A N 1
ATOM 9753 C CA . ALA A 1 1217 ? 177.621 168.470 207.475 1.00 13.96 1217 ALA A CA 1
ATOM 9754 C C . ALA A 1 1217 ? 176.772 168.899 208.666 1.00 13.96 1217 ALA A C 1
ATOM 9755 O O . ALA A 1 1217 ? 175.994 169.857 208.571 1.00 13.96 1217 ALA A O 1
ATOM 9757 N N . TYR A 1 1218 ? 176.924 168.212 209.802 1.00 14.65 1218 TYR A N 1
ATOM 9758 C CA . TYR A 1 1218 ? 176.190 168.578 211.007 1.00 14.65 1218 TYR A CA 1
ATOM 9759 C C . TYR A 1 1218 ? 176.563 169.976 211.480 1.00 14.65 1218 TYR A C 1
ATOM 9760 O O . TYR A 1 1218 ? 175.691 170.777 211.821 1.00 14.65 1218 TYR A O 1
ATOM 9769 N N . HIS A 1 1219 ? 177.855 170.299 211.491 1.00 15.75 1219 HIS A N 1
ATOM 9770 C CA . HIS A 1 1219 ? 178.256 171.623 211.949 1.00 15.75 1219 HIS A CA 1
ATOM 9771 C C . HIS A 1 1219 ? 177.971 172.718 210.930 1.00 15.75 1219 HIS A C 1
ATOM 9772 O O . HIS A 1 1219 ? 177.702 173.857 211.328 1.00 15.75 1219 HIS A O 1
ATOM 9779 N N . ILE A 1 1220 ? 177.984 172.391 209.636 1.00 13.48 1220 ILE A N 1
ATOM 9780 C CA . ILE A 1 1220 ? 177.542 173.331 208.612 1.00 13.48 1220 ILE A CA 1
ATOM 9781 C C . ILE A 1 1220 ? 176.079 173.691 208.818 1.00 13.48 1220 ILE A C 1
ATOM 9782 O O . ILE A 1 1220 ? 175.695 174.864 208.733 1.00 13.48 1220 ILE A O 1
ATOM 9787 N N . ALA A 1 1221 ? 175.241 172.695 209.104 1.00 14.24 1221 ALA A N 1
ATOM 9788 C CA . ALA A 1 1221 ? 173.844 172.978 209.411 1.00 14.24 1221 ALA A CA 1
ATOM 9789 C C . ALA A 1 1221 ? 173.702 173.715 210.738 1.00 14.24 1221 ALA A C 1
ATOM 9790 O O . ALA A 1 1221 ? 172.824 174.567 210.892 1.00 14.24 1221 ALA A O 1
ATOM 9792 N N . LEU A 1 1222 ? 174.565 173.405 211.708 1.00 15.63 1222 LEU A N 1
ATOM 9793 C CA . LEU A 1 1222 ? 174.400 173.934 213.058 1.00 15.63 1222 LEU A CA 1
ATOM 9794 C C . LEU A 1 1222 ? 174.765 175.409 213.143 1.00 15.63 1222 LEU A C 1
ATOM 9795 O O . LEU A 1 1222 ? 174.159 176.155 213.918 1.00 15.63 1222 LEU A O 1
ATOM 9800 N N . LYS A 1 1223 ? 175.761 175.850 212.370 1.00 18.00 1223 LYS A N 1
ATOM 9801 C CA . LYS A 1 1223 ? 176.082 177.276 212.341 1.00 18.00 1223 LYS A CA 1
ATOM 9802 C C . LYS A 1 1223 ? 174.910 178.095 211.816 1.00 18.00 1223 LYS A C 1
ATOM 9803 O O . LYS A 1 1223 ? 174.573 179.145 212.383 1.00 18.00 1223 LYS A O 1
ATOM 9809 N N . SER A 1 1224 ? 174.246 177.600 210.773 1.00 17.91 1224 SER A N 1
ATOM 9810 C CA . SER A 1 1224 ? 173.065 178.260 210.234 1.00 17.91 1224 SER A CA 1
ATOM 9811 C C . SER A 1 1224 ? 171.879 178.174 211.188 1.00 17.91 1224 SER A C 1
ATOM 9812 O O . SER A 1 1224 ? 171.110 179.130 211.291 1.00 17.91 1224 SER A O 1
ATOM 9815 N N . VAL A 1 1225 ? 171.723 177.054 211.903 1.00 17.70 1225 VAL A N 1
ATOM 9816 C CA . VAL A 1 1225 ? 170.682 176.941 212.930 1.00 17.70 1225 VAL A CA 1
ATOM 9817 C C . VAL A 1 1225 ? 170.881 178.001 214.006 1.00 17.70 1225 VAL A C 1
ATOM 9818 O O . VAL A 1 1225 ? 169.946 178.720 214.390 1.00 17.70 1225 VAL A O 1
ATOM 9822 N N . GLU A 1 1226 ? 172.118 178.126 214.486 1.00 22.60 1226 GLU A N 1
ATOM 9823 C CA . GLU A 1 1226 ? 172.397 178.999 215.616 1.00 22.60 1226 GLU A CA 1
ATOM 9824 C C . GLU A 1 1226 ? 172.331 180.466 215.222 1.00 22.60 1226 GLU A C 1
ATOM 9825 O O . GLU A 1 1226 ? 172.017 181.317 216.059 1.00 22.60 1226 GLU A O 1
ATOM 9831 N N . ASN A 1 1227 ? 172.618 180.796 213.959 1.00 23.97 1227 ASN A N 1
ATOM 9832 C CA . ASN A 1 1227 ? 172.433 182.196 213.588 1.00 23.97 1227 ASN A CA 1
ATOM 9833 C C . ASN A 1 1227 ? 171.007 182.493 213.117 1.00 23.97 1227 ASN A C 1
ATOM 9834 O O . ASN A 1 1227 ? 170.581 183.651 213.157 1.00 23.97 1227 ASN A O 1
ATOM 9839 N N . LEU A 1 1228 ? 170.243 181.472 212.715 1.00 21.01 1228 LEU A N 1
ATOM 9840 C CA . LEU A 1 1228 ? 168.824 181.672 212.435 1.00 21.01 1228 LEU A CA 1
ATOM 9841 C C . LEU A 1 1228 ? 168.033 181.889 213.714 1.00 21.01 1228 LEU A C 1
ATOM 9842 O O . LEU A 1 1228 ? 166.998 182.562 213.703 1.00 21.01 1228 LEU A O 1
ATOM 9847 N N . ILE A 1 1229 ? 168.479 181.287 214.818 1.00 24.79 1229 ILE A N 1
ATOM 9848 C CA . ILE A 1 1229 ? 167.819 181.514 216.104 1.00 24.79 1229 ILE A CA 1
ATOM 9849 C C . ILE A 1 1229 ? 167.927 182.982 216.509 1.00 24.79 1229 ILE A C 1
ATOM 9850 O O . ILE A 1 1229 ? 166.938 183.613 216.899 1.00 24.79 1229 ILE A O 1
ATOM 9855 N N . GLN A 1 1230 ? 169.127 183.554 216.402 1.00 31.37 1230 GLN A N 1
ATOM 9856 C CA . GLN A 1 1230 ? 169.318 184.941 216.811 1.00 31.37 1230 GLN A CA 1
ATOM 9857 C C . GLN A 1 1230 ? 168.765 185.913 215.777 1.00 31.37 1230 GLN A C 1
ATOM 9858 O O . GLN A 1 1230 ? 168.282 186.993 216.134 1.00 31.37 1230 GLN A O 1
ATOM 9864 N N . MET A 1 1231 ? 168.842 185.556 214.492 1.00 31.74 1231 MET A N 1
ATOM 9865 C CA . MET A 1 1231 ? 168.440 186.477 213.435 1.00 31.74 1231 MET A CA 1
ATOM 9866 C C . MET A 1 1231 ? 166.945 186.765 213.474 1.00 31.74 1231 MET A C 1
ATOM 9867 O O . MET A 1 1231 ? 166.528 187.911 213.274 1.00 31.74 1231 MET A O 1
ATOM 9872 N N . LYS A 1 1232 ? 166.131 185.752 213.741 1.00 29.39 1232 LYS A N 1
ATOM 9873 C CA . LYS A 1 1232 ? 164.688 185.926 213.825 1.00 29.39 1232 LYS A CA 1
ATOM 9874 C C . LYS A 1 1232 ? 164.184 185.652 215.238 1.00 29.39 1232 LYS A C 1
ATOM 9875 O O . LYS A 1 1232 ? 164.364 184.558 215.772 0.00 29.39 1232 LYS A O 1
#

Radius of gyration: 35.36 Å; Cα contacts (8 Å, |Δi|>4): 1802; chains: 1; bounding box: 101×80×108 Å

B-factor: mean 23.82, std 14.04, range [4.89, 96.04]

InterPro domains:
  IPR010336 Baculoviridae ME53 [PF06061] (1112-1204)

Solvent-accessible surface area: 59046 Å² total; per-residue (Å²): 177,131,120,27,18,31,7,48,31,23,29,58,40,72,0,158,5,13,3,13,28,59,127,39,154,194,47,54,138,4,1,90,52,1,57,45,30,8,60,66,0,51,108,66,4,109,90,84,21,103,101,76,118,44,3,113,54,1,62,128,0,44,52,72,0,40,134,12,5,81,23,0,65,117,2,25,115,48,43,72,30,1,0,0,39,82,14,8,4,80,14,1,6,96,41,14,171,14,50,23,44,186,44,159,50,91,72,1,40,1,66,66,4,87,36,128,24,86,69,33,103,24,7,138,43,0,7,77,36,1,112,73,4,7,72,64,0,86,39,10,13,152,16,0,14,95,1,2,105,67,11,34,103,2,46,108,109,112,113,63,58,150,34,76,26,89,88,95,5,5,25,53,0,1,43,6,0,0,31,0,0,26,23,0,0,57,2,13,46,58,21,0,4,30,20,55,70,52,114,133,151,65,80,87,139,57,73,67,8,41,119,6,32,138,72,92,22,44,109,17,22,91,24,0,25,80,0,52,39,55,25,26,49,116,77,46,72,6,75,48,11,70,1,0,1,14,49,134,37,6,88,50,65,37,43,115,55,105,124,58,1,46,33,44,10,165,99,1,98,2,49,40,12,0,105,64,0,66,76,60,39,69,117,83,0,84,101,62,26,8,106,36,90,12,62,63,11,0,58,52,142,120,69,10,20,0,6,25,0,8,1,4,86,32,71,68,6,48,32,1,1,27,47,11,0,2,87,38,4,0,107,106,62,69,34,89,64,105,25,1,31,60,1,3,82,17,2,5,60,134,47,51,8,51,118,37,30,80,109,87,91,131,70,24,42,1,84,51,6,1,0,67,30,0,0,43,18,0,0,61,40,2,2,47,24,56,78,74,138,35,104,16,15,93,120,51,0,50,118,14,0,47,96,19,24,71,47,93,0,12,148,41,64,15,0,81,0,17,1,2,5,30,30,4,79,104,0,2,44,44,20,43,82,147,129,102,92,26,128,88,68,111,78,31,28,63,62,0,36,67,10,4,117,102,23,112,60,35,111,187,34,100,101,7,99,52,31,34,112,22,0,23,31,71,17,79,103,39,138,62,102,107,97,2,48,58,1,47,48,31,10,23,42,35,54,52,52,3,57,0,99,42,106,50,15,7,101,13,41,12,27,25,104,115,9,26,62,56,3,32,139,8,3,37,58,0,42,69,38,5,36,23,88,8,64,17,87,57,6,42,8,0,0,0,1,0,21,7,174,66,139,4,16,0,1,0,2,2,70,28,61,32,63,74,91,52,20,20,47,37,0,55,123,58,28,69,144,112,33,117,8,64,0,23,16,3,35,26,16,63,18,117,55,1,45,69,19,1,57,74,24,38,89,144,205,46,21,107,13,73,46,54,73,0,20,35,118,92,119,0,40,58,59,96,65,0,81,168,51,37,100,77,10,32,165,70,93,62,1,1,72,2,0,28,38,0,2,82,81,2,63,26,5,148,116,42,75,8,90,85,3,54,40,70,17,135,160,9,100,35,8,79,59,0,45,36,25,0,29,10,49,0,4,39,25,64,46,29,17,0,18,97,142,16,0,31,56,6,1,117,64,38,6,19,1,4,3,1,19,29,152,12,23,1,29,166,131,81,123,42,140,84,65,72,0,96,4,2,31,30,0,27,123,30,39,49,57,8,24,1,59,21,38,4,36,3,26,4,21,53,70,81,160,79,96,79,114,90,93,134,72,15,31,16,23,0,19,0,30,0,38,0,24,8,3,2,44,81,32,127,9,48,53,51,153,93,13,71,107,16,29,112,63,89,70,48,5,41,150,47,4,45,75,22,16,116,111,1,19,137,13,3,44,114,90,114,8,9,0,0,0,0,8,17,16,29,101,32,12,0,1,0,0,0,0,14,38,150,2,87,0,39,10,95,3,77,0,28,48,20,68,116,56,115,23,174,127,147,82,98,32,51,106,77,33,69,89,43,79,67,47,39,14,0,38,0,4,23,2,90,37,26,83,12,108,149,52,119,127,4,4,0,7,8,16,62,24,77,56,76,157,91,227,134,33,71,129,109,130,34,66,79,100,24,64,18,48,41,75,3,9,60,22,0,1,25,26,4,0,7,34,29,1,78,74,21,42,118,57,0,16,60,10,22,89,129,152,14,66,77,115,79,0,53,117,63,0,64,43,28,4,56,24,13,50,20,57,151,139,23,49,44,18,12,24,110,62,0,50,110,25,0,54,79,0,80,24,7,46,88,158,63,82,77,100,92,52,22,50,158,29,14,97,67,61,76,8,73,114,58,13,91,39,6,0,48,28,0,10,26,0,0,42,56,0,0,43,100,50,69,53,70,0,0,0,0,0,13,43,14,37,126,1,150,37,42,20,117,12,4,48,17,30,108,109,14,38,8,16,92,75,26,101,68,25,37,53,9,86,10,29,30,63,44,4,0,6,3,7,12,14,49,59,1,4,41,40,2,0,79,73,2,25,87,7,57,42,146,90,65,13,22,5,1,0,2,10,10,115,50,25,83,7,4,76,51,10,102,132,18,137,168,34,114,46,108,1,37,12,0,0,0,0,0,12,0,62,27,127,91,3,34,106,36,0,13,75,44,70,110,55,66,9,97,85,43,179,92,19,23,0,12,4,136,96,63,60,6,88,2,72,45,67,174,137,141,60,147,67,31,8,24,35,2,63,36,0,13,8,0,0,0,10,6,0,0,34,12,0,4,44,0,1,97,104,58,76

Sequence (1207 aa):
MLHAFTNQYQLSKTLRFGATLKEDEKKCKSHEELKGFVDISYENMKSSATENELVKKCERCYSEIVKFHNAWEKIYYRTDQIAVYKDFYRQLSRKARFDAGKQNSQLITLASLCGMYQGAKLSRYITNYWKDNITRQKSFLKDFSQQLHQYTRALEKSDKAHTKPNLINFNKTFMVLANLVNEIVIPLSNGAISFPNISKLEDGEESHLIEFALNDYSQLSELIGELKDAIATNGGYTPFAKVTLNHYTAEQKPHVFKNDIDAKIRELKLIGLVETLKGKSSEQIEEYFSNLDKFSTYNDRNQSVIVRTQCFKYKPIPFLVKHQLAKYISEPNGWDEDAVAKVLDAVGAIRSPAHDYANNQEGFDLNHYPIKVAFDYAWEQLANSLYTTVTFPQEMCEKYLNSIYGCEVSKEPVFKFYADLLYIRKNLAVLEHKNNLPSNQEEFICKINNTFENIVLPYKISQFETYKKDILAWINDGHDHKKYTDAKQQLGFIRGGLKGRINPYTKLTNEFKQISSTYGKTFAELRDKFKEKNEITKITHFGIIIEDKNRDRYLLASELKHEQINHVSTILNKLDKSSEFITYQVKSLTSKTLIKLIKNHTTKKGAISPYADFHTSKTGFNKNEIEKNWDNYKREQVLVEYVKDCLTDSTMAKNQNWAEFGWNFEKCNSYEDIEHEIDQKSYLLQSDTISKQSIASLVEGGCLLLPIINQDITSKERKDKNQFSKDWNHIFEGSKEFRLHPEFAVSYRTPIEGYPVQKRYGRLQFVCAFNAHIVPQNGEFINLKKQIENFNDEDVQKRNVTEFNKKVNHALSDKEYVVIGIDRGLKQLATLCVLDKRGKILGDFEIYKKEFVRAEKRSESHWEHTQAETRHILDLSNLRVETTIEGKKVLVDQSLTLVKKNRDTPDEEATEENKQKIKLKQLSYIRKLQHKMQTNEQDVLDLINNEPSDEEFKKRIEGLISSFGEGQKYADLPINTMREMISDLQGVIARGNNQTEKNKIIELDAADNLKQGIVANMIGIVNYIFAKYSYKAYISLEDLSRAYGGAKSGYDGRYLPSTSQDEDVDFKEQQNQMLAGLGTYQFFEMQLLKKLQKIQSDNTVLRFVPAFRSADNYRNILRLEETKYKSKPFGVVHFIDPKFTSKKCPVCSKTNVYRDKDDILVCKECGFRSDSQLKERENNIHYIHNGDDNGAYHIALKSVENLIQMK